Protein 6EO5 (pdb70)

Radius of gyration: 30.65 Å; Cα contacts (8 Å, |Δi|>4): 2227; chains: 2; bounding box: 63×62×91 Å

Structure (mmCIF, N/CA/C/O backbone):
data_6EO5
#
_entry.id   6EO5
#
_cell.length_a   148.670
_cell.length_b   148.670
_cell.length_c   204.830
_cell.angle_alpha   90.000
_cell.angle_beta   90.000
_cell.angle_gamma   90.000
#
_symmetry.space_group_name_H-M   'P 41 21 2'
#
loop_
_entity.id
_entity.type
_entity.pdbx_description
1 polymer 'PpBBE-like 1 D396N'
2 non-polymer 'FLAVIN-ADENINE DINUCLEOTIDE'
3 non-polymer 2-acetamido-2-deoxy-beta-D-glucopyranose
4 water water
#
loop_
_atom_site.group_PDB
_atom_site.id
_atom_site.type_symbol
_atom_site.label_atom_id
_atom_site.label_alt_id
_atom_site.label_comp_id
_atom_site.label_asym_id
_atom_site.label_entity_id
_atom_site.label_seq_id
_atom_site.pdbx_PDB_ins_code
_atom_site.Cartn_x
_atom_site.Cartn_y
_atom_site.Cartn_z
_atom_site.occupancy
_atom_site.B_iso_or_equiv
_atom_site.auth_seq_id
_atom_site.auth_comp_id
_atom_site.auth_asym_id
_atom_site.auth_atom_id
_atom_site.pdbx_PDB_model_num
ATOM 1 N N . THR A 1 12 ? 13.429 29.270 45.265 1.00 101.64 42 THR A N 1
ATOM 2 C CA . THR A 1 12 ? 13.883 30.164 44.198 1.00 105.96 42 THR A CA 1
ATOM 3 C C . THR A 1 12 ? 13.074 31.472 44.167 1.00 102.34 42 THR A C 1
ATOM 4 O O . THR A 1 12 ? 11.889 31.494 44.514 1.00 98.43 42 THR A O 1
ATOM 8 N N . THR A 1 13 ? 13.723 32.557 43.746 1.00 98.60 43 THR A N 1
ATOM 9 C CA . THR A 1 13 ? 13.144 33.888 43.829 1.00 95.54 43 THR A CA 1
ATOM 10 C C . THR A 1 13 ? 12.359 34.235 42.563 1.00 98.31 43 THR A C 1
ATOM 11 O O . THR A 1 13 ? 12.346 33.495 41.573 1.00 97.34 43 THR A O 1
ATOM 15 N N . LEU A 1 14 ? 11.690 35.392 42.612 1.00 95.02 44 LEU A N 1
ATOM 16 C CA . LEU A 1 14 ? 10.906 35.838 41.465 1.00 88.74 44 LEU A CA 1
ATOM 17 C C . LEU A 1 14 ? 11.807 36.265 40.313 1.00 87.13 44 LEU A C 1
ATOM 18 O O . LEU A 1 14 ? 11.494 35.987 39.150 1.00 87.48 44 LEU A O 1
ATOM 23 N N . LYS A 1 15 ? 12.923 36.947 40.611 1.00 88.85 45 LYS A N 1
ATOM 24 C CA . LYS A 1 15 ? 13.898 37.276 39.570 1.00 84.45 45 LYS A CA 1
ATOM 25 C C . LYS A 1 15 ? 14.330 36.021 38.831 1.00 89.48 45 LYS A C 1
ATOM 26 O O . LYS A 1 15 ? 14.328 35.974 37.597 1.00 88.55 45 LYS A O 1
ATOM 32 N N . GLN A 1 16 ? 14.702 34.985 39.580 1.00 92.58 46 GLN A N 1
ATOM 33 C CA . GLN A 1 16 ? 15.151 33.749 38.954 1.00 94.81 46 GLN A CA 1
ATOM 34 C C . GLN A 1 16 ? 14.040 33.120 38.122 1.00 94.04 46 GLN A C 1
ATOM 35 O O . GLN A 1 16 ? 14.256 32.724 36.969 1.00 92.75 46 GLN A O 1
ATOM 41 N N . CYS A 1 17 ? 12.835 33.034 38.689 1.00 93.54 47 CYS A N 1
ATOM 42 C CA . CYS A 1 17 ? 11.741 32.373 37.989 1.00 90.22 47 CYS A CA 1
ATOM 43 C C . CYS A 1 17 ? 11.408 33.091 36.685 1.00 90.75 47 CYS A C 1
ATOM 44 O O . CYS A 1 17 ? 11.402 32.479 35.610 1.00 91.46 47 CYS A O 1
ATOM 47 N N . LEU A 1 18 ? 11.137 34.400 36.756 1.00 89.39 48 LEU A N 1
ATOM 48 C CA . LEU A 1 18 ? 10.769 35.142 35.549 1.00 89.27 48 LEU A CA 1
ATOM 49 C C . LEU A 1 18 ? 11.896 35.153 34.523 1.00 88.90 48 LEU A C 1
ATOM 50 O O . LEU A 1 18 ? 11.633 35.199 33.314 1.00 86.00 48 LEU A O 1
ATOM 55 N N . ALA A 1 19 ? 13.152 35.113 34.980 1.00 90.95 49 ALA A N 1
ATOM 56 C CA . ALA A 1 19 ? 14.276 35.114 34.048 1.00 87.78 49 ALA A CA 1
ATOM 57 C C . ALA A 1 19 ? 14.234 33.916 33.105 1.00 84.50 49 ALA A C 1
ATOM 58 O O . ALA A 1 19 ? 14.726 34.008 31.977 1.00 86.14 49 ALA A O 1
ATOM 60 N N . LYS A 1 20 ? 13.649 32.792 33.540 1.00 83.76 50 LYS A N 1
ATOM 61 C CA . LYS A 1 20 ? 13.502 31.635 32.659 1.00 82.14 50 LYS A CA 1
ATOM 62 C C . LYS A 1 20 ? 12.697 31.985 31.414 1.00 85.57 50 LYS A C 1
ATOM 63 O O . LYS A 1 20 ? 13.015 31.525 30.310 1.00 88.89 50 LYS A O 1
ATOM 69 N N . GLY A 1 21 ? 11.648 32.797 31.572 1.00 87.03 51 GLY A N 1
ATOM 70 C CA . GLY A 1 21 ? 10.789 33.123 30.447 1.00 83.95 51 GLY A CA 1
ATOM 71 C C . GLY A 1 21 ? 11.392 34.112 29.475 1.00 84.03 51 GLY A C 1
ATOM 72 O O . GLY A 1 21 ? 11.044 34.105 28.288 1.00 82.30 51 GLY A O 1
ATOM 73 N N . GLY A 1 22 ? 12.279 34.980 29.956 1.00 82.73 52 GLY A N 1
ATOM 74 C CA . GLY A 1 22 ? 13.018 35.884 29.108 1.00 77.83 52 GLY A CA 1
ATOM 75 C C . GLY A 1 22 ? 12.369 37.224 28.843 1.00 83.20 52 GLY A C 1
ATOM 76 O O . GLY A 1 22 ? 12.944 38.032 28.102 1.00 83.82 52 GLY A O 1
ATOM 77 N N . ALA A 1 23 ? 11.199 37.496 29.412 1.00 81.18 53 ALA A N 1
ATOM 78 C CA . ALA A 1 23 ? 10.599 38.803 29.211 1.00 76.10 53 ALA A CA 1
ATOM 79 C C . ALA A 1 23 ? 11.400 39.870 29.951 1.00 76.12 53 ALA A C 1
ATOM 80 O O . ALA A 1 23 ? 12.106 39.589 30.923 1.00 80.30 53 ALA A O 1
ATOM 82 N N . ARG A 1 24 ? 11.288 41.107 29.475 1.00 72.61 54 ARG A N 1
ATOM 83 C CA . ARG A 1 24 ? 11.882 42.231 30.189 1.00 70.37 54 ARG A CA 1
ATOM 84 C C . ARG A 1 24 ? 11.231 42.393 31.561 1.00 77.85 54 ARG A C 1
ATOM 85 O O . ARG A 1 24 ? 10.032 42.145 31.729 1.00 75.98 54 ARG A O 1
ATOM 93 N N . THR A 1 25 ? 12.031 42.784 32.560 1.00 75.71 55 THR A N 1
ATOM 94 C CA . THR A 1 25 ? 11.515 43.001 33.906 1.00 69.96 55 THR A CA 1
ATOM 95 C C . THR A 1 25 ? 12.095 44.282 34.484 1.00 72.54 55 THR A C 1
ATOM 96 O O . THR A 1 25 ? 13.047 44.858 33.957 1.00 74.83 55 THR A O 1
ATOM 100 N N . ALA A 1 26 ? 11.493 44.728 35.582 1.00 73.05 56 ALA A N 1
ATOM 101 C CA . ALA A 1 26 ? 12.021 45.825 36.381 1.00 75.61 56 ALA A CA 1
ATOM 102 C C . ALA A 1 26 ? 11.703 45.535 37.838 1.00 77.55 56 ALA A C 1
ATOM 103 O O . ALA A 1 26 ? 10.575 45.148 38.160 1.00 76.83 56 ALA A O 1
ATOM 105 N N . PHE A 1 27 ? 12.699 45.702 38.713 1.00 73.63 57 PHE A N 1
ATOM 106 C CA . PHE A 1 27 ? 12.557 45.293 40.100 1.00 72.02 57 PHE A CA 1
ATOM 107 C C . PHE A 1 27 ? 12.829 46.469 41.033 1.00 72.69 57 PHE A C 1
ATOM 108 O O . PHE A 1 27 ? 13.538 47.412 40.658 1.00 74.25 57 PHE A O 1
ATOM 116 N N . PRO A 1 28 ? 12.251 46.456 42.239 1.00 69.21 58 PRO A N 1
ATOM 117 C CA . PRO A 1 28 ? 12.311 47.642 43.105 1.00 68.67 58 PRO A CA 1
ATOM 118 C C . PRO A 1 28 ? 13.737 48.121 43.313 1.00 70.95 58 PRO A C 1
ATOM 119 O O . PRO A 1 28 ? 14.671 47.329 43.442 1.00 74.91 58 PRO A O 1
ATOM 123 N N . GLY A 1 29 ? 13.901 49.433 43.334 1.00 73.46 59 GLY A N 1
ATOM 124 C CA . GLY A 1 29 ? 15.198 50.028 43.517 1.00 73.57 59 GLY A CA 1
ATOM 125 C C . GLY A 1 29 ? 15.890 50.434 42.238 1.00 75.12 59 GLY A C 1
ATOM 126 O O . GLY A 1 29 ? 16.887 51.163 42.300 1.00 79.32 59 GLY A O 1
ATOM 127 N N . THR A 1 30 ? 15.399 49.993 41.087 1.00 75.35 60 THR A N 1
ATOM 128 C CA . THR A 1 30 ? 15.960 50.383 39.802 1.00 76.76 60 THR A CA 1
ATOM 129 C C . THR A 1 30 ? 15.171 51.537 39.184 1.00 78.01 60 THR A C 1
ATOM 130 O O . THR A 1 30 ? 14.055 51.864 39.597 1.00 78.34 60 THR A O 1
ATOM 134 N N . SER A 1 31 ? 15.775 52.158 38.177 1.00 77.23 61 SER A N 1
ATOM 135 C CA . SER A 1 31 ? 15.119 53.273 37.511 1.00 78.91 61 SER A CA 1
ATOM 136 C C . SER A 1 31 ? 14.035 52.805 36.546 1.00 81.71 61 SER A C 1
ATOM 137 O O . SER A 1 31 ? 13.099 53.562 36.262 1.00 82.23 61 SER A O 1
ATOM 140 N N . GLU A 1 32 ? 14.151 51.581 36.019 1.00 80.27 62 GLU A N 1
ATOM 141 C CA . GLU A 1 32 ? 13.092 51.035 35.173 1.00 78.56 62 GLU A CA 1
ATOM 142 C C . GLU A 1 32 ? 11.819 50.834 35.978 1.00 77.83 62 GLU A C 1
ATOM 143 O O . GLU A 1 32 ? 10.723 51.191 35.531 1.00 78.76 62 GLU A O 1
ATOM 149 N N . TYR A 1 33 ? 11.955 50.252 37.173 1.00 76.77 63 TYR A N 1
ATOM 150 C CA . TYR A 1 33 ? 10.822 50.060 38.070 1.00 75.46 63 TYR A CA 1
ATOM 151 C C . TYR A 1 33 ? 10.198 51.394 38.463 1.00 76.95 63 TYR A C 1
ATOM 152 O O . TYR A 1 33 ? 8.968 51.518 38.526 1.00 74.81 63 TYR A O 1
ATOM 161 N N . SER A 1 34 ? 11.028 52.409 38.714 1.00 73.03 64 SER A N 1
ATOM 162 C CA . SER A 1 34 ? 10.500 53.715 39.090 1.00 70.01 64 SER A CA 1
ATOM 163 C C . SER A 1 34 ? 9.623 54.310 37.990 1.00 74.25 64 SER A C 1
ATOM 164 O O . SER A 1 34 ? 8.501 54.762 38.252 1.00 73.07 64 SER A O 1
ATOM 167 N N . THR A 1 35 ? 10.111 54.326 36.747 1.00 74.52 65 THR A N 1
ATOM 168 C CA . THR A 1 35 ? 9.283 54.887 35.686 1.00 74.37 65 THR A CA 1
ATOM 169 C C . THR A 1 35 ? 8.115 53.973 35.326 1.00 73.16 65 THR A C 1
ATOM 170 O O . THR A 1 35 ? 7.104 54.456 34.805 1.00 72.34 65 THR A O 1
ATOM 174 N N . ALA A 1 36 ? 8.216 52.675 35.608 1.00 66.94 66 ALA A N 1
ATOM 175 C CA . ALA A 1 36 ? 7.096 51.789 35.331 1.00 63.51 66 ALA A CA 1
ATOM 176 C C . ALA A 1 36 ? 5.923 52.036 36.269 1.00 68.32 66 ALA A C 1
ATOM 177 O O . ALA A 1 36 ? 4.799 51.629 35.957 1.00 69.75 66 ALA A O 1
ATOM 179 N N . ARG A 1 37 ? 6.155 52.697 37.406 1.00 67.52 67 ARG A N 1
ATOM 180 C CA . ARG A 1 37 ? 5.085 52.940 38.364 1.00 67.07 67 ARG A CA 1
ATOM 181 C C . ARG A 1 37 ? 4.071 53.967 37.879 1.00 70.14 67 ARG A C 1
ATOM 182 O O . ARG A 1 37 ? 3.041 54.147 38.540 1.00 69.90 67 ARG A O 1
ATOM 190 N N . LEU A 1 38 ? 4.336 54.636 36.759 1.00 65.98 68 LEU A N 1
ATOM 191 C CA . LEU A 1 38 ? 3.428 55.649 36.247 1.00 65.07 68 LEU A CA 1
ATOM 192 C C . LEU A 1 38 ? 2.026 55.083 36.092 1.00 64.64 68 LEU A C 1
ATOM 193 O O . LEU A 1 38 ? 1.836 54.003 35.530 1.00 67.06 68 LEU A O 1
ATOM 198 N N . ALA A 1 39 ? 1.050 55.814 36.618 1.00 61.09 69 ALA A N 1
ATOM 199 C CA . ALA A 1 39 ? -0.355 55.462 36.523 1.00 61.89 69 ALA A CA 1
ATOM 200 C C . ALA A 1 39 ? -1.140 56.750 36.321 1.00 64.64 69 ALA A C 1
ATOM 201 O O . ALA A 1 39 ? -0.683 57.841 36.683 1.00 62.37 69 ALA A O 1
ATOM 203 N N . TYR A 1 40 ? -2.335 56.621 35.741 1.00 61.39 70 TYR A N 1
ATOM 204 C CA . TYR A 1 40 ? -3.143 57.815 35.509 1.00 60.18 70 TYR A CA 1
ATOM 205 C C . TYR A 1 40 ? -3.517 58.492 36.826 1.00 57.42 70 TYR A C 1
ATOM 206 O O . TYR A 1 40 ? -3.366 59.709 36.977 1.00 58.69 70 TYR A O 1
ATOM 215 N N . ASN A 1 41 ? -4.018 57.727 37.789 1.00 56.03 71 ASN A N 1
ATOM 216 C CA . ASN A 1 41 ? -4.313 58.264 39.110 1.00 55.97 71 ASN A CA 1
ATOM 217 C C . ASN A 1 41 ? -3.082 58.055 39.979 1.00 55.41 71 ASN A C 1
ATOM 218 O O . ASN A 1 41 ? -2.610 56.925 40.124 1.00 60.25 71 ASN A O 1
ATOM 223 N N . LEU A 1 42 ? -2.538 59.139 40.523 1.00 58.21 72 LEU A N 1
ATOM 224 C CA . LEU A 1 42 ? -1.368 59.049 41.387 1.00 60.14 72 LEU A CA 1
ATOM 225 C C . LEU A 1 42 ? -1.740 58.985 42.864 1.00 60.89 72 LEU A C 1
ATOM 226 O O . LEU A 1 42 ? -0.854 59.092 43.718 1.00 63.84 72 LEU A O 1
ATOM 231 N N . ARG A 1 43 ? -3.024 58.806 43.189 1.00 59.39 73 ARG A N 1
ATOM 232 C CA . ARG A 1 43 ? -3.421 58.852 44.591 1.00 58.22 73 ARG A CA 1
ATOM 233 C C . ARG A 1 43 ? -2.861 57.666 45.369 1.00 62.14 73 ARG A C 1
ATOM 234 O O . ARG A 1 43 ? -2.358 57.836 46.484 1.00 61.37 73 ARG A O 1
ATOM 242 N N . GLU A 1 44 ? -2.926 56.464 44.808 1.00 60.03 74 GLU A N 1
ATOM 243 C CA . GLU A 1 44 ? -2.485 55.252 45.506 1.00 59.42 74 GLU A CA 1
ATOM 244 C C . GLU A 1 44 ? -1.239 54.707 44.817 1.00 63.03 74 GLU A C 1
ATOM 245 O O . GLU A 1 44 ? -1.333 53.884 43.907 1.00 67.12 74 GLU A O 1
ATOM 251 N N . ARG A 1 45 ? -0.062 55.134 45.277 1.00 61.33 75 ARG A N 1
ATOM 252 C CA . ARG A 1 45 ? 1.189 54.730 44.632 1.00 59.06 75 ARG A CA 1
ATOM 253 C C . ARG A 1 45 ? 1.626 53.360 45.148 1.00 63.48 75 ARG A C 1
ATOM 254 O O . ARG A 1 45 ? 2.603 53.202 45.879 1.00 63.49 75 ARG A O 1
ATOM 262 N N . TYR A 1 46 ? 0.873 52.352 44.733 1.00 61.71 76 TYR A N 1
ATOM 263 C CA . TYR A 1 46 ? 1.189 50.989 45.120 1.00 63.33 76 TYR A CA 1
ATOM 264 C C . TYR A 1 46 ? 2.542 50.585 44.554 1.00 65.75 76 TYR A C 1
ATOM 265 O O . TYR A 1 46 ? 2.880 50.924 43.417 1.00 68.55 76 TYR A O 1
ATOM 274 N N . ALA A 1 47 ? 3.307 49.843 45.354 1.00 67.30 77 ALA A N 1
ATOM 275 C CA . ALA A 1 47 ? 4.652 49.400 44.993 1.00 68.37 77 ALA A CA 1
ATOM 276 C C . ALA A 1 47 ? 4.646 47.911 44.686 1.00 66.71 77 ALA A C 1
ATOM 277 O O . ALA A 1 47 ? 4.594 47.099 45.622 1.00 67.00 77 ALA A O 1
ATOM 279 N N . PRO A 1 48 ? 4.701 47.501 43.419 1.00 67.32 78 PRO A N 1
ATOM 280 C CA . PRO A 1 48 ? 4.615 46.070 43.092 1.00 68.65 78 PRO A CA 1
ATOM 281 C C . PRO A 1 48 ? 5.882 45.329 43.496 1.00 67.14 78 PRO A C 1
ATOM 282 O O . PRO A 1 48 ? 6.910 45.930 43.809 1.00 66.43 78 PRO A O 1
ATOM 286 N N . SER A 1 49 ? 5.791 43.990 43.482 1.00 68.93 79 SER A N 1
ATOM 287 C CA . SER A 1 49 ? 6.994 43.159 43.560 1.00 67.92 79 SER A CA 1
ATOM 288 C C . SER A 1 49 ? 7.868 43.372 42.334 1.00 72.28 79 SER A C 1
ATOM 289 O O . SER A 1 49 ? 9.087 43.542 42.440 1.00 74.50 79 SER A O 1
ATOM 292 N N . ALA A 1 50 ? 7.258 43.346 41.154 1.00 73.27 80 ALA A N 1
ATOM 293 C CA . ALA A 1 50 ? 8.011 43.482 39.917 1.00 72.82 80 ALA A CA 1
ATOM 294 C C . ALA A 1 50 ? 7.062 43.812 38.777 1.00 70.76 80 ALA A C 1
ATOM 295 O O . ALA A 1 50 ? 5.855 43.564 38.852 1.00 69.69 80 ALA A O 1
ATOM 297 N N . PHE A 1 51 ? 7.638 44.379 37.720 1.00 71.08 81 PHE A N 1
ATOM 298 C CA . PHE A 1 51 ? 6.980 44.536 36.433 1.00 69.47 81 PHE A CA 1
ATOM 299 C C . PHE A 1 51 ? 7.598 43.546 35.460 1.00 72.58 81 PHE A C 1
ATOM 300 O O . PHE A 1 51 ? 8.824 43.459 35.362 1.00 74.88 81 PHE A O 1
ATOM 308 N N . VAL A 1 52 ? 6.759 42.795 34.757 1.00 70.69 82 VAL A N 1
ATOM 309 C CA . VAL A 1 52 ? 7.193 41.971 33.641 1.00 69.28 82 VAL A CA 1
ATOM 310 C C . VAL A 1 52 ? 6.450 42.450 32.402 1.00 72.73 82 VAL A C 1
ATOM 311 O O . VAL A 1 52 ? 5.269 42.807 32.475 1.00 72.02 82 VAL A O 1
ATOM 315 N N . PHE A 1 53 ? 7.155 42.490 31.266 1.00 76.12 83 PHE A N 1
ATOM 316 C CA . PHE A 1 53 ? 6.653 43.062 30.020 1.00 69.91 83 PHE A CA 1
ATOM 317 C C . PHE A 1 53 ? 6.617 41.968 28.962 1.00 70.61 83 PHE A C 1
ATOM 318 O O . PHE A 1 53 ? 7.515 41.892 28.112 1.00 72.09 83 PHE A O 1
ATOM 326 N N . PRO A 1 54 ? 5.604 41.099 28.986 1.00 72.11 84 PRO A N 1
ATOM 327 C CA . PRO A 1 54 ? 5.544 40.020 27.996 1.00 72.01 84 PRO A CA 1
ATOM 328 C C . PRO A 1 54 ? 5.423 40.576 26.592 1.00 74.47 84 PRO A C 1
ATOM 329 O O . PRO A 1 54 ? 4.748 41.585 26.362 1.00 75.25 84 PRO A O 1
ATOM 333 N N . THR A 1 55 ? 6.100 39.903 25.658 1.00 72.29 85 THR A N 1
ATOM 334 C CA . THR A 1 55 ? 5.843 40.048 24.232 1.00 77.19 85 THR A CA 1
ATOM 335 C C . THR A 1 55 ? 5.289 38.778 23.593 1.00 74.88 85 THR A C 1
ATOM 336 O O . THR A 1 55 ? 4.919 38.821 22.417 1.00 73.56 85 THR A O 1
ATOM 340 N N . THR A 1 56 ? 5.211 37.661 24.329 1.00 70.58 86 THR A N 1
ATOM 341 C CA . THR A 1 56 ? 4.692 36.400 23.809 1.00 73.46 86 THR A CA 1
ATOM 342 C C . THR A 1 56 ? 3.735 35.769 24.813 1.00 77.12 86 THR A C 1
ATOM 343 O O . THR A 1 56 ? 3.815 36.015 26.020 1.00 78.11 86 THR A O 1
ATOM 347 N N . VAL A 1 57 ? 2.842 34.919 24.294 1.00 76.35 87 VAL A N 1
ATOM 348 C CA . VAL A 1 57 ? 1.934 34.166 25.159 1.00 73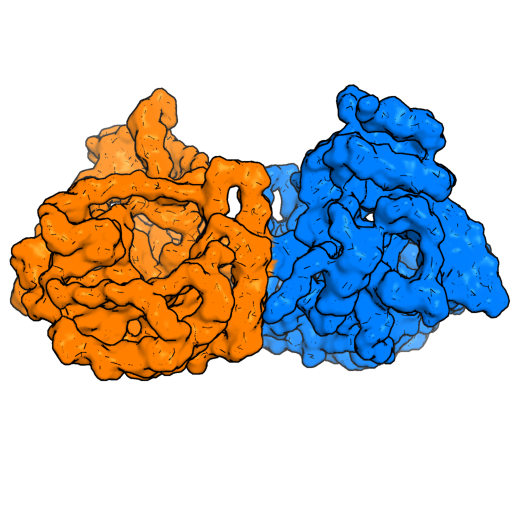.09 87 VAL A CA 1
ATOM 349 C C . VAL A 1 57 ? 2.722 33.279 26.111 1.00 77.48 87 VAL A C 1
ATOM 350 O O . VAL A 1 57 ? 2.347 33.102 27.277 1.00 81.30 87 VAL A O 1
ATOM 354 N N . ALA A 1 58 ? 3.826 32.705 25.632 1.00 79.06 88 ALA A N 1
ATOM 355 C CA . ALA A 1 58 ? 4.675 31.901 26.502 1.00 76.89 88 ALA A CA 1
ATOM 356 C C . ALA A 1 58 ? 5.088 32.687 27.736 1.00 79.05 88 ALA A C 1
ATOM 357 O O . ALA A 1 58 ? 5.086 32.156 28.855 1.00 78.34 88 ALA A O 1
ATOM 359 N N . GLN A 1 59 ? 5.430 33.967 27.553 1.00 78.74 89 GLN A N 1
ATOM 360 C CA . GLN A 1 59 ? 5.933 34.764 28.667 1.00 79.41 89 GLN A CA 1
ATOM 361 C C . GLN A 1 59 ? 4.814 35.139 29.634 1.00 81.22 89 GLN A C 1
ATOM 362 O O . GLN A 1 59 ? 5.037 35.225 30.851 1.00 75.93 89 GLN A O 1
ATOM 368 N N . VAL A 1 60 ? 3.607 35.370 29.110 1.00 79.88 90 VAL A N 1
ATOM 369 C CA . VAL A 1 60 ? 2.450 35.533 29.982 1.00 76.15 90 VAL A CA 1
ATOM 370 C C . VAL A 1 60 ? 2.272 34.288 30.836 1.00 76.38 90 VAL A C 1
ATOM 371 O O . VAL A 1 60 ? 2.119 34.369 32.060 1.00 78.36 90 VAL A O 1
ATOM 375 N N . GLN A 1 61 ? 2.322 33.111 30.202 1.00 73.91 91 GLN A N 1
ATOM 376 C CA . GLN A 1 61 ? 2.243 31.856 30.943 1.00 69.79 91 GLN A CA 1
ATOM 377 C C . GLN A 1 61 ? 3.350 31.744 31.985 1.00 77.54 91 GLN A C 1
ATOM 378 O O . GLN A 1 61 ? 3.129 31.190 33.073 1.00 74.14 91 GLN A O 1
ATOM 384 N N . ASN A 1 62 ? 4.537 32.276 31.682 1.00 77.32 92 ASN A N 1
ATOM 385 C CA . ASN A 1 62 ? 5.623 32.246 32.652 1.00 75.36 92 ASN A CA 1
ATOM 386 C C . ASN A 1 62 ? 5.295 33.102 33.864 1.00 81.02 92 ASN A C 1
ATOM 387 O O . ASN A 1 62 ? 5.487 32.673 35.009 1.00 82.42 92 ASN A O 1
ATOM 392 N N . ALA A 1 63 ? 4.813 34.329 33.629 1.00 81.55 93 ALA A N 1
ATOM 393 C CA . ALA A 1 63 ? 4.465 35.214 34.738 1.00 78.15 93 ALA A CA 1
ATOM 394 C C . ALA A 1 63 ? 3.378 34.600 35.616 1.00 73.82 93 ALA A C 1
ATOM 395 O O . ALA A 1 63 ? 3.464 34.653 36.847 1.00 69.11 93 ALA A O 1
ATOM 397 N N . VAL A 1 64 ? 2.360 33.996 35.000 1.00 70.81 94 VAL A N 1
ATOM 398 C CA . VAL A 1 64 ? 1.287 33.375 35.770 1.00 71.40 94 VAL A CA 1
ATOM 399 C C . VAL A 1 64 ? 1.819 32.191 36.569 1.00 79.27 94 VAL A C 1
ATOM 400 O O . VAL A 1 64 ? 1.424 31.970 37.721 1.00 80.07 94 VAL A O 1
ATOM 404 N N . PHE A 1 65 ? 2.725 31.413 35.977 1.00 81.31 95 PHE A N 1
ATOM 405 C CA . PHE A 1 65 ? 3.308 30.294 36.705 1.00 78.74 95 PHE A CA 1
ATOM 406 C C . PHE A 1 65 ? 4.191 30.786 37.849 1.00 82.33 95 PHE A C 1
ATOM 407 O O . PHE A 1 65 ? 4.112 30.278 38.975 1.00 80.84 95 PHE A O 1
ATOM 415 N N . CYS A 1 66 ? 5.036 31.783 37.578 1.00 81.11 96 CYS A N 1
ATOM 416 C CA . CYS A 1 66 ? 5.988 32.250 38.580 1.00 80.31 96 CYS A CA 1
ATOM 417 C C . CYS A 1 66 ? 5.302 32.940 39.749 1.00 84.11 96 CYS A C 1
ATOM 418 O O . CYS A 1 66 ? 5.800 32.883 40.881 1.00 85.82 96 CYS A O 1
ATOM 421 N N . ALA A 1 67 ? 4.189 33.624 39.501 1.00 81.17 97 ALA A N 1
ATOM 422 C CA . ALA A 1 67 ? 3.508 34.290 40.600 1.00 78.66 97 ALA A CA 1
ATOM 423 C C . ALA A 1 67 ? 2.881 33.273 41.535 1.00 80.39 97 ALA A C 1
ATOM 424 O O . ALA A 1 67 ? 2.879 33.464 42.757 1.00 81.18 97 ALA A O 1
ATOM 426 N N . LYS A 1 68 ? 2.352 32.181 40.976 1.00 78.31 98 LYS A N 1
ATOM 427 C CA . LYS A 1 68 ? 1.791 31.115 41.799 1.00 76.86 98 LYS A CA 1
ATOM 428 C C . LYS A 1 68 ? 2.872 30.438 42.632 1.00 84.54 98 LYS A C 1
ATOM 429 O O . LYS A 1 68 ? 2.634 30.065 43.786 1.00 86.64 98 LYS A O 1
ATOM 435 N N . GLN A 1 69 ? 4.072 30.286 42.065 1.00 86.57 99 GLN A N 1
ATOM 436 C CA . GLN A 1 69 ? 5.139 29.557 42.740 1.00 84.07 99 GLN A CA 1
ATOM 437 C C . GLN A 1 69 ? 5.747 30.377 43.873 1.00 82.82 99 GLN A C 1
ATOM 438 O O . GLN A 1 69 ? 5.996 29.851 44.962 1.00 83.79 99 GLN A O 1
ATOM 444 N N . VAL A 1 70 ? 6.012 31.664 43.628 1.00 82.08 100 VAL A N 1
ATOM 445 C CA . VAL A 1 70 ? 6.555 32.538 44.669 1.00 80.52 100 VAL A CA 1
ATOM 446 C C . VAL A 1 70 ? 5.471 33.006 45.642 1.00 83.55 100 VAL A C 1
ATOM 447 O O . VAL A 1 70 ? 5.788 33.465 46.751 1.00 83.25 100 VAL A O 1
ATOM 451 N N . GLY A 1 71 ? 4.198 32.865 45.281 1.00 80.03 101 GLY A N 1
ATOM 452 C CA . GLY A 1 71 ? 3.127 33.264 46.176 1.00 78.35 101 GLY A CA 1
ATOM 453 C C . GLY A 1 71 ? 2.847 34.753 46.212 1.00 81.07 101 GLY A C 1
ATOM 454 O O . GLY A 1 71 ? 2.514 35.287 47.278 1.00 79.19 101 GLY A O 1
ATOM 455 N N . VAL A 1 72 ? 2.984 35.447 45.076 1.00 81.00 102 VAL A N 1
ATOM 456 C CA . VAL A 1 72 ? 2.628 36.856 44.964 1.00 76.10 102 VAL A CA 1
ATOM 457 C C . VAL A 1 72 ? 1.319 36.978 44.199 1.00 77.15 102 VAL A C 1
ATOM 458 O O . VAL A 1 72 ? 0.875 36.056 43.509 1.00 75.85 102 VAL A O 1
ATOM 462 N N . GLY A 1 73 ? 0.687 38.134 44.330 1.00 70.65 103 GLY A N 1
ATOM 463 C CA . GLY A 1 73 ? -0.447 38.447 43.493 1.00 66.36 103 GLY A CA 1
ATOM 464 C C . GLY A 1 73 ? -0.001 38.879 42.108 1.00 72.94 103 GLY A C 1
ATOM 465 O O . GLY A 1 73 ? 1.167 39.195 41.871 1.00 69.82 103 GLY A O 1
ATOM 466 N N . ILE A 1 74 ? -0.957 38.908 41.183 1.00 68.36 104 ILE A N 1
ATOM 467 C CA . ILE A 1 74 ? -0.644 39.158 39.781 1.00 68.20 104 ILE A CA 1
ATOM 468 C C . ILE A 1 74 ? -1.836 39.858 39.136 1.00 69.68 104 ILE A C 1
ATOM 469 O O . ILE A 1 74 ? -2.970 39.372 39.213 1.00 64.99 104 ILE A O 1
ATOM 474 N N . VAL A 1 75 ? -1.594 41.026 38.541 1.00 69.00 105 VAL A N 1
ATOM 475 C CA . VAL A 1 75 ? -2.633 41.690 37.751 1.00 65.50 105 VAL A CA 1
ATOM 476 C C . VAL A 1 75 ? -2.056 42.117 36.407 1.00 63.73 105 VAL A C 1
ATOM 477 O O . VAL A 1 75 ? -0.905 42.578 36.332 1.00 61.43 105 VAL A O 1
ATOM 481 N N . PRO A 1 76 ? -2.814 41.968 35.326 1.00 63.77 106 PRO A N 1
ATOM 482 C CA . PRO A 1 76 ? -2.431 42.589 34.060 1.00 61.50 106 PRO A CA 1
ATOM 483 C C . PRO A 1 76 ? -2.667 44.095 34.087 1.00 63.22 106 PRO A C 1
ATOM 484 O O . PRO A 1 76 ? -3.501 44.611 34.837 1.00 64.37 106 PRO A O 1
ATOM 488 N N . ARG A 1 77 ? -1.903 44.802 33.253 1.00 60.71 107 ARG A N 1
ATOM 489 C CA . ARG A 1 77 ? -2.084 46.231 33.048 1.00 59.33 107 ARG A CA 1
ATOM 490 C C . ARG A 1 77 ? -2.105 46.549 31.554 1.00 64.22 107 ARG A C 1
ATOM 491 O O . ARG A 1 77 ? -1.189 46.170 30.815 1.00 65.04 107 ARG A O 1
ATOM 499 N N . GLY A 1 78 ? -3.164 47.220 31.108 1.00 63.36 108 GLY A N 1
ATOM 500 C CA . GLY A 1 78 ? -3.216 47.786 29.774 1.00 59.27 108 GLY A CA 1
ATOM 501 C C . GLY A 1 78 ? -2.714 49.216 29.772 1.00 61.60 108 GLY A C 1
ATOM 502 O O . GLY A 1 78 ? -1.516 49.452 29.953 1.00 64.50 108 GLY A O 1
ATOM 503 N N . GLY A 1 79 ? -3.618 50.183 29.603 1.00 57.79 109 GLY A N 1
ATOM 504 C CA . GLY A 1 79 ? -3.205 51.576 29.564 1.00 56.73 109 GLY A CA 1
ATOM 505 C C . GLY A 1 79 ? -3.012 52.249 30.907 1.00 58.33 109 GLY A C 1
ATOM 506 O O . GLY A 1 79 ? -2.614 53.416 30.939 1.00 57.97 109 GLY A O 1
ATOM 507 N N . GLY A 1 80 ? -3.299 51.557 32.008 1.00 60.55 110 GLY A N 1
ATOM 508 C CA . GLY A 1 80 ? -3.066 52.099 33.336 1.00 54.44 110 GLY A CA 1
ATOM 509 C C . GLY A 1 80 ? -3.963 53.246 33.756 1.00 59.49 110 GLY A C 1
ATOM 510 O O . GLY A 1 80 ? -3.528 54.107 34.526 1.00 59.30 110 GLY A O 1
ATOM 511 N N . HIS A 1 81 ? -5.212 53.282 33.288 1.00 58.05 111 HIS A N 1
ATOM 512 C CA . HIS A 1 81 ? -6.128 54.368 33.619 1.00 57.87 111 HIS A CA 1
ATOM 513 C C . HIS A 1 81 ? -7.047 54.062 34.804 1.00 59.70 111 HIS A C 1
ATOM 514 O O . HIS A 1 81 ? -7.936 54.871 35.090 1.00 57.41 111 HIS A O 1
ATOM 521 N N . SER A 1 82 ? -6.842 52.941 35.509 1.00 55.70 112 SER A N 1
ATOM 522 C CA . SER A 1 82 ? -7.787 52.505 36.537 1.00 54.44 112 SER A CA 1
ATOM 523 C C . SER A 1 82 ? -7.962 53.565 37.611 1.00 56.28 112 SER A C 1
ATOM 524 O O . SER A 1 82 ? -6.983 53.994 38.238 1.00 58.93 112 SER A O 1
ATOM 527 N N . TYR A 1 83 ? -9.217 53.965 37.844 1.00 53.56 113 TYR A N 1
ATOM 528 C CA . TYR A 1 83 ? -9.482 55.064 38.769 1.00 55.21 113 TYR A CA 1
ATOM 529 C C . TYR A 1 83 ? -9.063 54.740 40.193 1.00 53.18 113 TYR A C 1
ATOM 530 O O . TYR A 1 83 ? -8.881 55.658 40.997 1.00 55.33 113 TYR A O 1
ATOM 539 N N . GLU A 1 84 ? -8.900 53.460 40.517 1.00 53.70 114 GLU A N 1
ATOM 540 C CA . GLU A 1 84 ? -8.469 53.024 41.836 1.00 54.38 114 GLU A CA 1
ATOM 541 C C . GLU A 1 84 ? -7.084 52.385 41.816 1.00 54.23 114 GLU A C 1
ATOM 542 O O . GLU A 1 84 ? -6.709 51.705 42.773 1.00 58.05 114 GLU A O 1
ATOM 548 N N . ASP A 1 85 ? -6.321 52.577 40.741 1.00 57.84 115 ASP A N 1
ATOM 549 C CA . ASP A 1 85 ? -4.965 52.040 40.631 1.00 56.33 115 ASP A CA 1
ATOM 550 C C . ASP A 1 85 ? -4.932 50.518 40.732 1.00 54.88 115 ASP A C 1
ATOM 551 O O . ASP A 1 85 ? -3.953 49.939 41.202 1.00 56.64 115 ASP A O 1
ATOM 556 N N . TYR A 1 86 ? -5.982 49.860 40.244 1.00 52.62 116 TYR A N 1
ATOM 557 C CA . TYR A 1 86 ? -6.062 48.411 40.336 1.00 53.78 116 TYR A CA 1
ATOM 558 C C . TYR A 1 86 ? -5.096 47.700 39.394 1.00 56.82 116 TYR A C 1
ATOM 559 O O . TYR A 1 86 ? -4.856 46.502 39.569 1.00 58.12 116 TYR A O 1
ATOM 568 N N . SER A 1 87 ? -4.560 48.384 38.384 1.00 59.48 117 SER A N 1
ATOM 569 C CA . SER A 1 87 ? -3.556 47.745 37.541 1.00 58.64 117 SER A CA 1
ATOM 570 C C . SER A 1 87 ? -2.148 47.908 38.107 1.00 61.85 117 SER A C 1
ATOM 571 O O . SER A 1 87 ? -1.187 47.426 37.496 1.00 57.71 117 SER A O 1
ATOM 574 N N . LEU A 1 88 ? -2.005 48.582 39.250 1.00 58.32 118 LEU A N 1
ATOM 575 C CA . LEU A 1 88 ? -0.839 48.404 40.102 1.00 58.87 118 LEU A CA 1
ATOM 576 C C . LEU A 1 88 ? -1.083 47.338 41.154 1.00 58.47 118 LEU A C 1
ATOM 577 O O . LEU A 1 88 ? -0.181 47.040 41.933 1.00 65.92 118 LEU A O 1
ATOM 582 N N . GLY A 1 89 ? -2.276 46.749 41.184 1.00 60.37 119 GLY A N 1
ATOM 583 C CA . GLY A 1 89 ? -2.620 45.691 42.114 1.00 56.54 119 GLY A CA 1
ATOM 584 C C . GLY A 1 89 ? -3.735 46.035 43.082 1.00 62.62 119 GLY A C 1
ATOM 585 O O . GLY A 1 89 ? -4.401 45.119 43.590 1.00 66.09 119 GLY A O 1
ATOM 586 N N . GLY A 1 90 ? -3.964 47.318 43.369 1.00 62.97 120 GLY A N 1
ATOM 587 C CA . GLY A 1 90 ? -4.881 47.673 44.437 1.00 64.45 120 GLY A CA 1
ATOM 588 C C . GLY A 1 90 ? -4.391 47.286 45.815 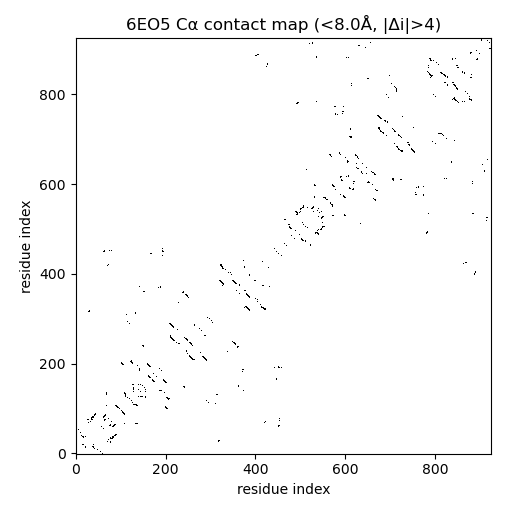1.00 62.58 120 GLY A C 1
ATOM 589 O O . GLY A 1 90 ? -5.173 47.284 46.764 1.00 64.47 120 GLY A O 1
ATOM 590 N N . ARG A 1 91 ? -3.105 46.956 45.935 1.00 64.87 121 ARG A N 1
ATOM 591 C CA . ARG A 1 91 ? -2.394 46.599 47.158 1.00 63.83 121 ARG A CA 1
ATOM 592 C C . ARG A 1 91 ? -0.915 46.546 46.805 1.00 66.10 121 ARG A C 1
ATOM 593 O O . ARG A 1 91 ? -0.552 46.496 45.625 1.00 67.73 121 ARG A O 1
ATOM 601 N N . ASP A 1 92 ? -0.067 46.519 47.832 1.00 61.94 122 ASP A N 1
ATOM 602 C CA . ASP A 1 92 ? 1.370 46.441 47.605 1.00 57.48 122 ASP A CA 1
ATOM 603 C C . ASP A 1 92 ? 1.815 45.013 47.318 1.00 61.91 122 ASP A C 1
ATOM 604 O O . ASP A 1 92 ? 1.193 44.041 47.760 1.00 62.27 122 ASP A O 1
ATOM 609 N N . GLY A 1 93 ? 2.901 44.897 46.555 1.00 66.12 123 GLY A N 1
ATOM 610 C CA . GLY A 1 93 ? 3.590 43.632 46.388 1.00 62.82 123 GLY A CA 1
ATOM 611 C C . GLY A 1 93 ? 3.105 42.731 45.283 1.00 62.06 123 GLY A C 1
ATOM 612 O O . GLY A 1 93 ? 3.410 41.535 45.306 1.00 69.30 123 GLY A O 1
ATOM 613 N N . VAL A 1 94 ? 2.385 43.245 44.315 1.00 69.28 124 VAL A N 1
ATOM 614 C CA . VAL A 1 94 ? 1.846 42.413 43.248 1.00 67.22 124 VAL A CA 1
ATOM 615 C C . VAL A 1 94 ? 2.860 42.335 42.112 1.00 66.25 124 VAL A C 1
ATOM 616 O O . VAL A 1 94 ? 3.763 43.162 41.995 1.00 66.20 124 VAL A O 1
ATOM 620 N N . LEU A 1 95 ? 2.752 41.293 41.291 1.00 68.61 125 LEU A N 1
ATOM 621 C CA . LEU A 1 95 ? 3.452 41.248 40.010 1.00 62.64 125 LEU A CA 1
ATOM 622 C C . LEU A 1 95 ? 2.553 41.892 38.964 1.00 65.67 125 LEU A C 1
ATOM 623 O O . LEU A 1 95 ? 1.468 41.373 38.665 1.00 66.41 125 LEU A O 1
ATOM 628 N N . VAL A 1 96 ? 2.994 43.021 38.416 1.00 64.01 126 VAL A N 1
ATOM 629 C CA . VAL A 1 96 ? 2.255 43.719 37.367 1.00 63.18 126 VAL A CA 1
ATOM 630 C C . VAL A 1 96 ? 2.706 43.177 36.022 1.00 61.06 126 VAL A C 1
ATOM 631 O O . VAL A 1 96 ? 3.879 43.296 35.655 1.00 63.50 126 VAL A O 1
ATOM 635 N N . VAL A 1 97 ? 1.773 42.598 35.279 1.00 66.04 127 VAL A N 1
ATOM 636 C CA . VAL A 1 97 ? 2.048 42.049 33.953 1.00 61.76 127 VAL A CA 1
ATOM 637 C C . VAL A 1 97 ? 1.615 43.101 32.934 1.00 61.46 127 VAL A C 1
ATOM 638 O O . VAL A 1 97 ? 0.482 43.107 32.451 1.00 59.95 127 VAL A O 1
ATOM 642 N N . ASP A 1 98 ? 2.532 44.006 32.601 1.00 60.57 128 ASP A N 1
ATOM 643 C CA . ASP A 1 98 ? 2.260 45.073 31.645 1.00 63.92 128 ASP A CA 1
ATOM 644 C C . ASP A 1 98 ? 2.228 44.500 30.229 1.00 66.07 128 ASP A C 1
ATOM 645 O O . ASP A 1 98 ? 3.234 43.975 29.743 1.00 65.71 128 ASP A O 1
ATOM 650 N N . MET A 1 99 ? 1.079 44.616 29.563 1.00 65.60 129 MET A N 1
ATOM 651 C CA . MET A 1 99 ? 0.842 43.980 28.275 1.00 67.55 129 MET A CA 1
ATOM 652 C C . MET A 1 99 ? 1.215 44.871 27.085 1.00 69.91 129 MET A C 1
ATOM 653 O O . MET A 1 99 ? 0.705 44.661 25.977 1.00 65.69 129 MET A O 1
ATOM 658 N N . GLU A 1 100 ? 2.116 45.834 27.293 1.00 69.22 130 GLU A N 1
ATOM 659 C CA . GLU A 1 100 ? 2.449 46.826 26.277 1.00 67.81 130 GLU A CA 1
ATOM 660 C C . GLU A 1 100 ? 2.955 46.203 24.981 1.00 74.26 130 GLU A C 1
ATOM 661 O O . GLU A 1 100 ? 2.839 46.815 23.911 1.00 72.65 130 GLU A O 1
ATOM 667 N N . GLY A 1 101 ? 3.527 45.001 25.053 1.00 74.08 131 GLY A N 1
ATOM 668 C CA . GLY A 1 101 ? 4.095 44.348 23.895 1.00 64.85 131 GLY A CA 1
ATOM 669 C C . GLY A 1 101 ? 3.117 43.644 22.989 1.00 68.70 131 GLY A C 1
ATOM 670 O O . GLY A 1 101 ? 3.524 43.082 21.969 1.00 72.96 131 GLY A O 1
ATOM 671 N N . PHE A 1 102 ? 1.830 43.654 23.315 1.00 70.31 132 PHE A N 1
ATOM 672 C CA . PHE A 1 102 ? 0.819 42.968 22.510 1.00 71.25 132 PHE A CA 1
ATOM 673 C C . PHE A 1 102 ? 0.102 44.007 21.653 1.00 75.53 132 PHE A C 1
ATOM 674 O O . PHE A 1 102 ? -0.944 44.539 22.036 1.00 74.65 132 PHE A O 1
ATOM 682 N N . LYS A 1 103 ? 0.669 44.289 20.469 1.00 73.00 133 LYS A N 1
ATOM 683 C CA . LYS A 1 103 ? 0.124 45.277 19.544 1.00 66.84 133 LYS A CA 1
ATOM 684 C C . LYS A 1 103 ? -0.243 44.651 18.201 1.00 70.28 133 LYS A C 1
ATOM 685 O O . LYS A 1 103 ? -0.207 45.322 17.165 1.00 67.73 133 LYS A O 1
ATOM 691 N N . GLN A 1 104 ? -0.614 43.370 18.202 1.00 67.98 134 GLN A N 1
ATOM 692 C CA . GLN A 1 104 ? -0.978 42.719 16.954 1.00 67.16 134 GLN A CA 1
ATOM 693 C C . GLN A 1 104 ? -2.225 43.372 16.368 1.00 71.91 134 GLN A C 1
ATOM 694 O O . GLN A 1 104 ? -3.192 43.651 17.082 1.00 76.04 134 GLN A O 1
ATOM 700 N N . PHE A 1 105 ? -2.179 43.664 15.066 1.00 67.60 135 PHE A N 1
ATOM 701 C CA . PHE A 1 105 ? -3.286 44.316 14.379 1.00 67.04 135 PHE A CA 1
ATOM 702 C C . PHE A 1 105 ? -3.525 43.649 13.032 1.00 64.47 135 PHE A C 1
ATOM 703 O O . PHE A 1 105 ? -2.575 43.276 12.340 1.00 68.28 135 PHE A O 1
ATOM 711 N N . SER A 1 106 ? -4.795 43.489 12.674 1.00 62.95 136 SER A N 1
ATOM 712 C CA . SER A 1 106 ? -5.175 43.049 11.340 1.00 66.67 136 SER A CA 1
ATOM 713 C C . SER A 1 106 ? -6.655 43.353 11.138 1.00 68.51 136 SER A C 1
ATOM 714 O O . SER A 1 106 ? -7.447 43.224 12.072 1.00 71.71 136 SER A O 1
ATOM 717 N N . TYR A 1 107 ? -7.010 43.779 9.926 1.00 66.64 137 TYR A N 1
ATOM 718 C CA . TYR A 1 107 ? -8.370 44.164 9.564 1.00 65.71 137 TYR A CA 1
ATOM 719 C C . TYR A 1 107 ? -8.872 43.217 8.483 1.00 68.37 137 TYR A C 1
ATOM 720 O O . TYR A 1 107 ? -8.161 42.951 7.511 1.00 70.79 137 TYR A O 1
ATOM 729 N N . ASN A 1 108 ? -10.077 42.691 8.661 1.00 67.26 138 ASN A N 1
ATOM 730 C CA . ASN A 1 108 ? -10.710 41.817 7.677 1.00 65.12 138 ASN A CA 1
ATOM 731 C C . ASN A 1 108 ? -11.878 42.585 7.064 1.00 70.56 138 ASN A C 1
ATOM 732 O O . ASN A 1 108 ? -12.954 42.680 7.665 1.00 74.75 138 ASN A O 1
ATOM 737 N N . LYS A 1 109 ? -11.669 43.120 5.857 1.00 70.50 139 LYS A N 1
ATOM 738 C CA . LYS A 1 109 ? -12.665 44.003 5.257 1.00 68.21 139 LYS A CA 1
ATOM 739 C C . LYS A 1 109 ? -13.953 43.257 4.945 1.00 69.41 139 LYS A C 1
ATOM 740 O O . LYS A 1 109 ? -15.054 43.775 5.179 1.00 71.78 139 LYS A O 1
ATOM 746 N N . ALA A 1 110 ? -13.837 42.040 4.415 1.00 69.45 140 ALA A N 1
ATOM 747 C CA . ALA A 1 110 ? -15.032 41.296 4.037 1.00 70.51 140 ALA A CA 1
ATOM 748 C C . ALA A 1 110 ? -15.843 40.894 5.261 1.00 71.48 140 ALA A C 1
ATOM 749 O O . ALA A 1 110 ? -17.078 40.922 5.228 1.00 74.77 140 ALA A O 1
ATOM 751 N N . ALA A 1 111 ? -15.166 40.525 6.351 1.00 68.97 141 ALA A N 1
ATOM 752 C CA . ALA A 1 111 ? -15.844 40.072 7.559 1.00 71.91 141 ALA A CA 1
ATOM 753 C C . ALA A 1 111 ? -16.241 41.214 8.483 1.00 74.10 141 ALA A C 1
ATOM 754 O O . ALA A 1 111 ? -17.052 40.990 9.389 1.00 71.64 141 ALA A O 1
ATOM 756 N N . LYS A 1 112 ? -15.699 42.418 8.260 1.00 72.05 142 LYS A N 1
ATOM 757 C CA . LYS A 1 112 ? -15.945 43.589 9.103 1.00 70.36 142 LYS A CA 1
ATOM 758 C C . LYS A 1 112 ? -15.499 43.320 10.541 1.00 70.06 142 LYS A C 1
ATOM 759 O O . LYS A 1 112 ? -16.211 43.605 11.507 1.00 69.59 142 LYS A O 1
ATOM 765 N N . THR A 1 113 ? -14.309 42.741 10.674 1.00 68.28 143 THR A N 1
ATOM 766 C CA . THR A 1 113 ? -13.717 42.456 11.971 1.00 66.86 143 THR A CA 1
ATOM 767 C C . THR A 1 113 ? -12.264 42.914 11.971 1.00 69.09 143 THR A C 1
ATOM 768 O O . THR A 1 113 ? -11.672 43.170 10.918 1.00 69.84 143 THR A O 1
ATOM 772 N N . ALA A 1 114 ? -11.697 43.025 13.172 1.00 64.97 144 ALA A N 1
ATOM 773 C CA . ALA A 1 114 ? -10.288 43.348 13.326 1.00 62.49 144 ALA A CA 1
ATOM 774 C C . ALA A 1 114 ? -9.754 42.596 14.533 1.00 65.87 144 ALA A C 1
ATOM 775 O O . ALA A 1 114 ? -10.503 42.282 15.462 1.00 67.38 144 ALA A O 1
ATOM 777 N N . VAL A 1 115 ? -8.456 42.298 14.508 1.00 63.93 145 VAL A N 1
ATOM 778 C CA . VAL A 1 115 ? -7.769 41.661 15.626 1.00 63.72 145 VAL A CA 1
ATOM 779 C C . VAL A 1 115 ? -6.910 42.718 16.298 1.00 65.47 145 VAL A C 1
ATOM 780 O O . VAL A 1 115 ? -6.104 43.382 15.635 1.00 66.45 145 VAL A O 1
ATOM 784 N N . VAL A 1 116 ? -7.084 42.884 17.609 1.00 68.51 146 VAL A N 1
ATOM 785 C CA . VAL A 1 116 ? -6.382 43.908 18.378 1.00 66.08 146 VAL A CA 1
ATOM 786 C C . VAL A 1 116 ? -5.714 43.243 19.572 1.00 64.74 146 VAL A C 1
ATOM 787 O O . VAL A 1 116 ? -6.357 42.481 20.301 1.00 67.48 146 VAL A O 1
ATOM 791 N N . GLY A 1 117 ? -4.424 43.516 19.760 1.00 63.32 147 GLY A N 1
ATOM 792 C CA . GLY A 1 117 ? -3.723 43.007 20.924 1.00 67.26 147 GLY A CA 1
ATOM 793 C C . GLY A 1 117 ? -4.005 43.826 22.172 1.00 66.58 147 GLY A C 1
ATOM 794 O O . GLY A 1 117 ? -4.257 45.025 22.108 1.00 69.57 147 GLY A O 1
ATOM 795 N N . ALA A 1 118 ? -3.929 43.168 23.333 1.00 65.51 148 ALA A N 1
ATOM 796 C CA . ALA A 1 118 ? -4.402 43.765 24.578 1.00 61.10 148 ALA A CA 1
ATOM 797 C C . ALA A 1 118 ? -3.542 44.933 25.052 1.00 64.59 148 ALA A C 1
ATOM 798 O O . ALA A 1 118 ? -3.862 45.567 26.065 1.00 64.68 148 ALA A O 1
ATOM 800 N N . GLY A 1 119 ? -2.468 45.248 24.328 1.00 64.04 149 GLY A N 1
ATOM 801 C CA . GLY A 1 119 ? -1.604 46.352 24.683 1.00 61.10 149 GLY A CA 1
ATOM 802 C C . GLY A 1 119 ? -1.917 47.673 24.018 1.00 63.24 149 GLY A C 1
ATOM 803 O O . GLY A 1 119 ? -1.269 48.679 24.331 1.00 62.99 149 GLY A O 1
ATOM 804 N N . PHE A 1 120 ? -2.906 47.705 23.129 1.00 61.17 150 PHE A N 1
ATOM 805 C CA . PHE A 1 120 ? -3.221 48.901 22.361 1.00 62.67 150 PHE A CA 1
ATOM 806 C C . PHE A 1 120 ? -3.797 50.010 23.241 1.00 63.29 150 PHE A C 1
ATOM 807 O O . PHE A 1 120 ? -4.517 49.757 24.217 1.00 60.59 150 PHE A O 1
ATOM 815 N N . ARG A 1 121 ? -3.469 51.252 22.877 1.00 60.43 151 ARG A N 1
ATOM 816 C CA . ARG A 1 121 ? -4.131 52.445 23.383 1.00 58.18 151 ARG A CA 1
ATOM 817 C C . ARG A 1 121 ? -5.126 52.934 22.337 1.00 59.81 151 ARG A C 1
ATOM 818 O O . ARG A 1 121 ? -5.019 52.604 21.158 1.00 64.89 151 ARG A O 1
ATOM 826 N N . LEU A 1 122 ? -6.105 53.732 22.774 1.00 59.72 152 LEU A N 1
ATOM 827 C CA . LEU A 1 122 ? -7.207 54.076 21.877 1.00 59.36 152 LEU A CA 1
ATOM 828 C C . LEU A 1 122 ? -6.742 54.968 20.729 1.00 63.15 152 LEU A C 1
ATOM 829 O O . LEU A 1 122 ? -7.179 54.789 19.585 1.00 59.15 152 LEU A O 1
ATOM 834 N N . GLY A 1 123 ? -5.867 55.932 21.013 1.00 61.79 153 GLY A N 1
ATOM 835 C CA . GLY A 1 123 ? -5.332 56.806 19.995 1.00 60.44 153 GLY A CA 1
ATOM 836 C C . GLY A 1 123 ? -4.742 56.039 18.823 1.00 64.79 153 GLY A C 1
ATOM 837 O O . GLY A 1 123 ? -5.233 56.111 17.690 1.00 61.85 153 GLY A O 1
ATOM 838 N N . PRO A 1 124 ? -3.669 55.286 19.076 1.00 62.58 154 PRO A N 1
ATOM 839 C CA . PRO A 1 124 ? -3.098 54.454 18.006 1.00 60.45 154 PRO A CA 1
ATOM 840 C C . PRO A 1 124 ? -4.089 53.474 17.394 1.00 65.91 154 PRO A C 1
ATOM 841 O O . PRO A 1 124 ? -3.994 53.180 16.192 1.00 65.27 154 PRO A O 1
ATOM 845 N N . LEU A 1 125 ? -5.039 52.952 18.176 1.00 63.75 155 LEU A N 1
ATOM 846 C CA . LEU A 1 125 ? -5.993 52.008 17.608 1.00 62.33 155 LEU A CA 1
ATOM 847 C C . LEU A 1 125 ? -6.922 52.693 16.604 1.00 65.02 155 LEU A C 1
ATOM 848 O O . LEU A 1 125 ? -7.267 52.106 15.569 1.00 64.62 155 LEU A O 1
ATOM 853 N N . TYR A 1 126 ? -7.337 53.935 16.886 1.00 63.18 156 TYR A N 1
ATOM 854 C CA . TYR A 1 126 ? -8.187 54.657 15.940 1.00 59.38 156 TYR A CA 1
ATOM 855 C C . TYR A 1 126 ? -7.453 54.901 14.629 1.00 63.71 156 TYR A C 1
ATOM 856 O O . TYR A 1 126 ? -8.038 54.787 13.546 1.00 64.01 156 TYR A O 1
ATOM 865 N N . LEU A 1 127 ? -6.174 55.275 14.720 1.00 65.28 157 LEU A N 1
ATOM 866 C CA . LEU A 1 127 ? -5.368 55.545 13.539 1.00 61.94 157 LEU A CA 1
ATOM 867 C C . LEU A 1 127 ? -5.210 54.287 12.693 1.00 66.81 157 LEU A C 1
ATOM 868 O O . LEU A 1 127 ? -5.389 54.322 11.468 1.00 63.74 157 LEU A O 1
ATOM 873 N N . ALA A 1 128 ? -4.897 53.157 13.337 1.00 66.35 158 ALA A N 1
ATOM 874 C CA . ALA A 1 128 ? -4.738 51.906 12.600 1.00 62.59 158 ALA A CA 1
ATOM 875 C C . ALA A 1 128 ? -6.024 51.517 11.885 1.00 65.68 158 ALA A C 1
ATOM 876 O O . ALA A 1 128 ? -5.992 51.091 10.724 1.00 69.80 158 ALA A O 1
ATOM 878 N N . LEU A 1 129 ? -7.167 51.650 12.564 1.00 67.30 159 LEU A N 1
ATOM 879 C CA . LEU A 1 129 ? -8.440 51.244 11.970 1.00 68.36 159 LEU A CA 1
ATOM 880 C C . LEU A 1 129 ? -8.887 52.204 10.872 1.00 66.20 159 LEU A C 1
ATOM 881 O O . LEU A 1 129 ? -9.561 51.791 9.921 1.00 65.01 159 LEU A O 1
ATOM 886 N N . TRP A 1 130 ? -8.535 53.485 10.992 1.00 62.86 160 TRP A N 1
ATOM 887 C CA . TRP A 1 130 ? -8.876 54.454 9.954 1.00 64.29 160 TRP A CA 1
ATOM 888 C C . TRP A 1 130 ? -8.044 54.217 8.696 1.00 67.20 160 TRP A C 1
ATOM 889 O O . TRP A 1 130 ? -8.587 54.095 7.587 1.00 63.05 160 TRP A O 1
ATOM 900 N N . ASN A 1 131 ? -6.718 54.135 8.865 1.00 65.40 161 ASN A N 1
ATOM 901 C CA . ASN A 1 131 ? -5.815 53.864 7.755 1.00 57.78 161 ASN A CA 1
ATOM 902 C C . ASN A 1 131 ? -6.134 52.540 7.075 1.00 64.04 161 ASN A C 1
ATOM 903 O O . ASN A 1 131 ? -6.011 52.420 5.854 1.00 74.27 161 ASN A O 1
ATOM 908 N N . ALA A 1 132 ? -6.532 51.525 7.841 1.00 65.94 162 ALA A N 1
ATOM 909 C CA . ALA A 1 132 ? -6.705 50.203 7.245 1.00 66.28 162 ALA A CA 1
ATOM 910 C C . ALA A 1 132 ? -7.923 50.146 6.339 1.00 64.72 162 ALA A C 1
ATOM 911 O O . ALA A 1 132 ? -7.883 49.483 5.299 1.00 69.09 162 ALA A O 1
ATOM 913 N N . GLY A 1 133 ? -9.011 50.826 6.708 1.00 60.87 163 GLY A N 1
ATOM 914 C CA . GLY A 1 133 ? -10.254 50.682 5.971 1.00 62.03 163 GLY A CA 1
ATOM 915 C C . GLY A 1 133 ? -11.336 51.705 6.261 1.00 61.79 163 GLY A C 1
ATOM 916 O O . GLY A 1 133 ? -12.513 51.467 5.959 1.00 60.91 163 GLY A O 1
ATOM 917 N N . LYS A 1 134 ? -10.953 52.850 6.824 1.00 61.93 164 LYS A N 1
ATOM 918 C CA . LYS A 1 134 ? -11.907 53.875 7.263 1.00 65.23 164 LYS A CA 1
ATOM 919 C C . LYS A 1 134 ? -13.026 53.281 8.131 1.00 64.16 164 LYS A C 1
ATOM 920 O O . LYS A 1 134 ? -14.215 53.571 7.962 1.00 60.83 164 LYS A O 1
ATOM 926 N N . VAL A 1 135 ? -12.624 52.440 9.083 1.00 63.82 165 VAL A N 1
ATOM 927 C CA . VAL A 1 135 ? -13.534 51.829 10.039 1.00 64.39 165 VAL A CA 1
ATOM 928 C C . VAL A 1 135 ? -13.133 52.255 11.454 1.00 64.42 165 VAL A C 1
ATOM 929 O O . VAL A 1 135 ? -12.134 52.946 11.671 1.00 60.77 165 VAL A O 1
ATOM 933 N N . THR A 1 136 ? -13.929 51.823 12.425 1.00 65.22 166 THR A N 1
ATOM 934 C CA . THR A 1 136 ? -13.663 52.166 13.816 1.00 60.17 166 THR A CA 1
ATOM 935 C C . THR A 1 136 ? -14.399 51.182 14.708 1.00 62.59 166 THR A C 1
ATOM 936 O O . THR A 1 136 ? -15.272 50.434 14.260 1.00 63.47 166 THR A O 1
ATOM 940 N N . ILE A 1 137 ? -14.011 51.172 15.976 1.00 62.59 167 ILE A N 1
ATOM 941 C CA . ILE A 1 137 ? -14.873 50.635 17.022 1.00 60.86 167 ILE A CA 1
ATOM 942 C C . ILE A 1 137 ? -15.396 51.833 17.808 1.00 62.29 167 ILE A C 1
ATOM 943 O O . ILE A 1 137 ? -14.747 52.892 17.826 1.00 58.06 167 ILE A O 1
ATOM 948 N N . PRO A 1 138 ? -16.573 51.725 18.479 1.00 57.62 168 PRO A N 1
ATOM 949 C CA . PRO A 1 138 ? -17.125 52.873 19.219 1.00 53.78 168 PRO A CA 1
ATOM 950 C C . PRO A 1 138 ? -16.490 53.053 20.601 1.00 57.37 168 PRO A C 1
ATOM 951 O O . PRO A 1 138 ? -17.158 52.995 21.641 1.00 57.65 168 PRO A O 1
ATOM 955 N N . ALA A 1 139 ? -15.180 53.313 20.624 1.00 55.63 169 ALA A N 1
ATOM 956 C CA . ALA A 1 139 ? -14.458 53.468 21.882 1.00 59.95 169 ALA A CA 1
ATOM 957 C C . ALA A 1 139 ? -14.599 54.886 22.432 1.00 56.99 169 ALA A C 1
ATOM 958 O O . ALA A 1 139 ? -15.216 55.761 21.819 1.00 55.29 169 ALA A O 1
ATOM 960 N N . GLY A 1 140 ? -14.014 55.108 23.613 1.00 54.97 170 GLY A N 1
ATOM 961 C CA . GLY A 1 140 ? -14.052 56.397 24.277 1.00 55.48 170 GLY A CA 1
ATOM 962 C C . GLY A 1 140 ? -13.101 57.393 23.644 1.00 55.27 170 GLY A C 1
ATOM 963 O O . GLY A 1 140 ? -12.488 57.139 22.610 1.00 56.79 170 GLY A O 1
ATOM 964 N N . ASN A 1 141 ? -12.957 58.546 24.297 1.00 54.07 171 ASN A N 1
ATOM 965 C CA . ASN A 1 141 ? -12.265 59.663 23.670 1.00 57.27 171 ASN A CA 1
ATOM 966 C C . ASN A 1 141 ? -10.933 60.031 24.313 1.00 59.43 171 ASN A C 1
ATOM 967 O O . ASN A 1 141 ? -10.292 60.979 23.851 1.00 63.47 171 ASN A O 1
ATOM 972 N N . CYS A 1 142 ? -10.488 59.329 25.353 1.00 59.08 172 CYS A N 1
ATOM 973 C CA . CYS A 1 142 ? -9.154 59.554 25.899 1.00 55.64 172 CYS A CA 1
ATOM 974 C C . CYS A 1 142 ? -8.124 58.750 25.106 1.00 60.49 172 CYS A C 1
ATOM 975 O O . CYS A 1 142 ? -8.156 57.511 25.151 1.00 59.77 172 CYS A O 1
ATOM 978 N N . PRO A 1 143 ? -7.205 59.393 24.375 1.00 58.85 173 PRO A N 1
ATOM 979 C CA . PRO A 1 143 ? -6.338 58.633 23.460 1.00 56.95 173 PRO A CA 1
ATOM 980 C C . PRO A 1 143 ? -5.378 57.676 24.148 1.00 59.82 173 PRO A C 1
ATOM 981 O O . PRO A 1 143 ? -4.996 56.668 23.529 1.00 55.54 173 PRO A O 1
ATOM 985 N N . THR A 1 144 ? -4.971 57.953 25.394 1.00 55.36 174 THR A N 1
ATOM 986 C CA . THR A 1 144 ? -3.993 57.114 26.078 1.00 55.46 174 THR A CA 1
ATOM 987 C C . THR A 1 144 ? -4.617 55.939 26.825 1.00 59.10 174 THR A C 1
ATOM 988 O O . THR A 1 144 ? -3.873 55.158 27.435 1.00 60.95 174 THR A O 1
ATOM 992 N N . VAL A 1 145 ? -5.946 55.777 26.769 1.00 55.14 175 VAL A N 1
ATOM 993 C CA . VAL A 1 145 ? -6.612 54.680 27.466 1.00 58.19 175 VAL A CA 1
ATOM 994 C C . VAL A 1 145 ? -6.315 53.364 26.766 1.00 59.32 175 VAL A C 1
ATOM 995 O O . VAL A 1 145 ? -6.279 53.290 25.529 1.00 60.99 175 VAL A O 1
ATOM 999 N N . GLY A 1 146 ? -6.099 52.312 27.553 1.00 53.55 176 GLY A N 1
ATOM 1000 C CA . GLY A 1 146 ? -5.877 51.002 26.976 1.00 56.13 176 GLY A CA 1
ATOM 1001 C C . GLY A 1 146 ? -7.185 50.377 26.522 1.00 56.54 176 GLY A C 1
ATOM 1002 O O . GLY A 1 146 ? -8.227 50.534 27.157 1.00 56.39 176 GLY A O 1
ATOM 1003 N N . ILE A 1 147 ? -7.122 49.662 25.394 1.00 55.67 177 ILE A N 1
ATOM 1004 C CA . ILE A 1 147 ? -8.322 49.017 24.872 1.00 55.33 177 ILE A CA 1
ATOM 1005 C C . ILE A 1 147 ? -8.811 47.939 25.826 1.00 57.41 177 ILE A C 1
ATOM 1006 O O . ILE A 1 147 ? -10.009 47.642 25.876 1.00 58.18 177 ILE A O 1
ATOM 1011 N N . ALA A 1 148 ? -7.902 47.357 26.610 1.00 57.57 178 ALA A N 1
ATOM 1012 C CA . ALA A 1 148 ? -8.179 46.164 27.401 1.00 57.97 178 ALA A CA 1
ATOM 1013 C C . ALA A 1 148 ? -9.144 46.438 28.549 1.00 59.34 178 ALA A C 1
ATOM 1014 O O . ALA A 1 148 ? -10.263 45.914 28.554 1.00 57.47 178 ALA A O 1
ATOM 1016 N N . GLY A 1 149 ? -8.716 47.232 29.537 1.00 57.58 179 GLY A N 1
ATOM 1017 C CA . GLY A 1 149 ? -9.625 47.609 30.606 1.00 54.19 179 GLY A CA 1
ATOM 1018 C C . GLY A 1 149 ? -10.890 48.248 30.073 1.00 56.44 179 GLY A C 1
ATOM 1019 O O . GLY A 1 149 ? -12.001 47.853 30.432 1.00 56.85 179 GLY A O 1
ATOM 1020 N N . HIS A 1 150 ? -10.728 49.227 29.180 1.00 56.28 180 HIS A N 1
ATOM 1021 C CA . HIS A 1 150 ? -11.848 49.887 28.520 1.00 55.63 180 HIS A CA 1
ATOM 1022 C C . HIS A 1 150 ? -12.879 48.880 28.016 1.00 57.97 180 HIS A C 1
ATOM 1023 O O . HIS A 1 150 ? -14.051 48.923 28.409 1.00 57.88 180 HIS A O 1
ATOM 1030 N N . ALA A 1 151 ? -12.441 47.938 27.166 1.00 56.33 181 ALA A N 1
ATOM 1031 C CA . ALA A 1 151 ? -13.362 46.993 26.528 1.00 57.83 181 ALA A CA 1
ATOM 1032 C C . ALA A 1 151 ? -13.930 45.982 27.522 1.00 57.99 181 ALA A C 1
ATOM 1033 O O . ALA A 1 151 ? -15.103 45.592 27.421 1.00 52.99 181 ALA A O 1
ATOM 1035 N N . LEU A 1 152 ? -13.111 45.536 28.479 1.00 59.30 182 LEU A N 1
ATOM 1036 C CA . LEU A 1 152 ? -13.571 44.538 29.436 1.00 60.53 182 LEU A CA 1
ATOM 1037 C C . LEU A 1 152 ? -14.573 45.109 30.440 1.00 60.81 182 LEU A C 1
ATOM 1038 O O . LEU A 1 152 ? -15.244 44.334 31.134 1.00 62.62 182 LEU A O 1
ATOM 1043 N N . GLY A 1 153 ? -14.710 46.434 30.521 1.00 57.56 183 GLY A N 1
ATOM 1044 C CA . GLY A 1 153 ? -15.649 47.023 31.458 1.00 57.40 183 GLY A CA 1
ATOM 1045 C C . GLY A 1 153 ? -16.844 47.705 30.820 1.00 55.88 183 GLY A C 1
ATOM 1046 O O . GLY A 1 153 ? -17.719 48.221 31.522 1.00 58.13 183 GLY A O 1
ATOM 1047 N N . GLY A 1 154 ? -16.894 47.723 29.490 1.00 56.52 184 GLY A N 1
ATOM 1048 C CA . GLY A 1 154 ? -17.954 48.408 28.770 1.00 53.31 184 GLY A CA 1
ATOM 1049 C C . GLY A 1 154 ? -17.412 49.293 27.662 1.00 55.94 184 GLY A C 1
ATOM 1050 O O . GLY A 1 154 ? -17.180 48.833 26.540 1.00 58.07 184 GLY A O 1
ATOM 1051 N N . GLY A 1 155 ? -17.173 50.563 27.967 1.00 53.79 185 GLY A N 1
ATOM 1052 C CA . GLY A 1 155 ? -16.641 51.475 26.977 1.00 53.47 185 GLY A CA 1
ATOM 1053 C C . GLY A 1 155 ? -17.701 52.260 26.234 1.00 54.30 185 GLY A C 1
ATOM 1054 O O . GLY A 1 155 ? -18.339 51.748 25.310 1.00 53.46 185 GLY A O 1
ATOM 1055 N N . TRP A 1 156 ? -17.892 53.511 26.636 1.00 53.54 186 TRP A N 1
ATOM 1056 C CA . TRP A 1 156 ? -18.831 54.424 26.005 1.00 52.62 186 TRP A CA 1
ATOM 1057 C C . TRP A 1 156 ? -18.030 55.482 25.269 1.00 55.22 186 TRP A C 1
ATOM 1058 O O . TRP A 1 156 ? -17.108 56.072 25.843 1.00 55.95 186 TRP A O 1
ATOM 1069 N N . GLY A 1 157 ? -18.371 55.717 24.002 1.00 53.06 187 GLY A N 1
ATOM 1070 C CA . GLY A 1 157 ? -17.733 56.758 23.219 1.00 53.11 187 GLY A CA 1
ATOM 1071 C C . GLY A 1 157 ? -18.752 57.513 22.387 1.00 54.26 187 GLY A C 1
ATOM 1072 O O . GLY A 1 157 ? -19.948 57.219 22.425 1.00 53.60 187 GLY A O 1
ATOM 1073 N N . PHE A 1 158 ? -18.256 58.476 21.609 1.00 56.84 188 PHE A N 1
ATOM 1074 C CA . PHE A 1 158 ? -19.149 59.343 20.845 1.00 54.88 188 PHE A CA 1
ATOM 1075 C C . PHE A 1 158 ? -19.705 58.721 19.568 1.00 54.88 188 PHE A C 1
ATOM 1076 O O . PHE A 1 158 ? -20.345 59.444 18.798 1.00 58.93 188 PHE A O 1
ATOM 1084 N N . SER A 1 159 ? -19.523 57.424 19.319 1.00 55.76 189 SER A N 1
ATOM 1085 C CA . SER A 1 159 ? -20.374 56.744 18.346 1.00 57.29 189 SER A CA 1
ATOM 1086 C C . SER A 1 159 ? -21.125 55.567 18.960 1.00 57.05 189 SER A C 1
ATOM 1087 O O . SER A 1 159 ? -21.708 54.763 18.218 1.00 56.90 189 SER A O 1
ATOM 1090 N N . SER A 1 160 ? -21.171 55.479 20.298 1.00 56.05 190 SER A N 1
ATOM 1091 C CA . SER A 1 160 ? -21.719 54.295 20.963 1.00 54.51 190 SER A CA 1
ATOM 1092 C C . SER A 1 160 ? -23.232 54.185 20.822 1.00 52.25 190 SER A C 1
ATOM 1093 O O . SER A 1 160 ? -23.763 53.075 20.885 1.00 52.43 190 SER A O 1
ATOM 1096 N N . ARG A 1 161 ? -23.950 55.304 20.648 1.00 52.07 191 ARG A N 1
ATOM 1097 C CA . ARG A 1 161 ? -25.402 55.205 20.523 1.00 52.30 191 ARG A CA 1
ATOM 1098 C C . ARG A 1 161 ? -25.811 54.640 19.168 1.00 56.35 191 ARG A C 1
ATOM 1099 O O . ARG A 1 161 ? -26.939 54.164 19.014 1.00 57.34 191 ARG A O 1
ATOM 1107 N N . LYS A 1 162 ? -24.904 54.635 18.199 1.00 57.21 192 LYS A N 1
ATOM 1108 C CA . LYS A 1 162 ? -25.161 53.972 16.936 1.00 56.12 192 LYS A CA 1
ATOM 1109 C C . LYS A 1 162 ? -24.607 52.555 16.947 1.00 53.90 192 LYS A C 1
ATOM 1110 O O . LYS A 1 162 ? -25.330 51.606 16.629 1.00 53.24 192 LYS A O 1
ATOM 1116 N N . PHE A 1 163 ? -23.342 52.402 17.351 1.00 52.15 193 PHE A N 1
ATOM 1117 C CA . PHE A 1 163 ? -22.583 51.168 17.158 1.00 52.94 193 PHE A CA 1
ATOM 1118 C C . PHE A 1 163 ? -22.479 50.289 18.404 1.00 57.24 193 PHE A C 1
ATOM 1119 O O . PHE A 1 163 ? -21.919 49.187 18.311 1.00 58.30 193 PHE A O 1
ATOM 1127 N N . GLY A 1 164 ? -22.979 50.746 19.559 1.00 55.91 194 GLY A N 1
ATOM 1128 C CA . GLY A 1 164 ? -22.910 50.000 20.804 1.00 51.48 194 GLY A CA 1
ATOM 1129 C C . GLY A 1 164 ? -21.710 50.398 21.645 1.00 56.15 194 GLY A C 1
ATOM 1130 O O . GLY A 1 164 ? -20.955 51.321 21.325 1.00 59.55 194 GLY A O 1
ATOM 1131 N N . LEU A 1 165 ? -21.548 49.690 22.763 1.00 55.54 195 LEU A N 1
ATOM 1132 C CA . LEU A 1 165 ? -20.354 49.836 23.586 1.00 55.47 195 LEU A CA 1
ATOM 1133 C C . LEU A 1 165 ? -19.216 49.013 22.994 1.00 54.60 195 LEU A C 1
ATOM 1134 O O . LEU A 1 165 ? -19.435 48.082 22.219 1.00 54.95 195 LEU A O 1
ATOM 1139 N N . VAL A 1 166 ? -17.983 49.359 23.378 1.00 55.42 196 VAL A N 1
ATOM 1140 C CA . VAL A 1 166 ? -16.837 48.542 22.983 1.00 53.51 196 VAL A CA 1
ATOM 1141 C C . VAL A 1 166 ? -17.082 47.090 23.357 1.00 58.14 196 VAL A C 1
ATOM 1142 O O . VAL A 1 166 ? -16.881 46.176 22.545 1.00 59.58 196 VAL A O 1
ATOM 1146 N N . THR A 1 167 ? -17.547 46.859 24.589 1.00 56.86 197 THR A N 1
ATOM 1147 C CA . THR A 1 167 ? -17.762 45.494 25.050 1.00 59.07 197 THR A CA 1
ATOM 1148 C C . THR A 1 167 ? -18.796 44.788 24.181 1.00 57.34 197 THR A C 1
ATOM 1149 O O . THR A 1 167 ? -18.676 43.587 23.930 1.00 61.23 197 THR A O 1
ATOM 1153 N N . ASP A 1 168 ? -19.770 45.527 23.649 1.00 56.90 198 ASP A N 1
ATOM 1154 C CA . ASP A 1 168 ? -20.774 44.949 22.767 1.00 53.61 198 ASP A CA 1
ATOM 1155 C C . ASP A 1 168 ? -20.196 44.480 21.440 1.00 59.29 198 ASP A C 1
ATOM 1156 O O . ASP A 1 168 ? -20.896 43.794 20.682 1.00 60.94 198 ASP A O 1
ATOM 1161 N N . ASN A 1 169 ? -18.964 44.867 21.116 1.00 57.47 199 ASN A N 1
ATOM 1162 C CA . ASN A 1 169 ? -18.355 44.545 19.835 1.00 58.80 199 ASN A CA 1
ATOM 1163 C C . ASN A 1 169 ? -17.208 43.557 19.979 1.00 62.07 199 ASN A C 1
ATOM 1164 O O . ASN A 1 169 ? -16.518 43.266 18.994 1.00 60.74 199 ASN A O 1
ATOM 1169 N N . ILE A 1 170 ? -16.968 43.066 21.193 1.00 60.89 200 ILE A N 1
ATOM 1170 C CA . ILE A 1 170 ? -16.069 41.940 21.383 1.00 58.78 200 ILE A CA 1
ATOM 1171 C C . ILE A 1 170 ? -16.725 40.710 20.769 1.00 62.36 200 ILE A C 1
ATOM 1172 O O . ILE A 1 170 ? -17.787 40.263 21.218 1.00 60.01 200 ILE A O 1
ATOM 1177 N N . LEU A 1 171 ? -16.114 40.180 19.711 1.00 63.39 201 LEU A N 1
ATOM 1178 C CA . LEU A 1 171 ? -16.576 38.947 19.093 1.00 59.72 201 LEU A CA 1
ATOM 1179 C C . LEU A 1 171 ? -15.877 37.726 19.668 1.00 64.62 201 LEU A C 1
ATOM 1180 O O . LEU A 1 171 ? -16.431 36.617 19.598 1.00 64.94 201 LEU A O 1
ATOM 1185 N N . GLU A 1 172 ? -14.694 37.919 20.255 1.00 58.99 202 GLU A N 1
ATOM 1186 C CA . GLU A 1 172 ? -13.877 36.837 20.772 1.00 60.49 202 GLU A CA 1
ATOM 1187 C C . GLU A 1 172 ? -12.685 37.426 21.515 1.00 63.84 202 GLU A C 1
ATOM 1188 O O . GLU A 1 172 ? -12.168 38.478 21.135 1.00 67.05 202 GLU A O 1
ATOM 1194 N N . VAL A 1 173 ? -12.258 36.741 22.579 1.00 60.83 203 VAL A N 1
ATOM 1195 C CA . VAL A 1 173 ? -11.002 37.039 23.258 1.00 63.37 203 VAL A CA 1
ATOM 1196 C C . VAL A 1 173 ? -10.178 35.765 23.349 1.00 66.71 203 VAL A C 1
ATOM 1197 O O . VAL A 1 173 ? -10.695 34.649 23.256 1.00 70.00 203 VAL A O 1
ATOM 1201 N N . GLN A 1 174 ? -8.879 35.951 23.557 1.00 65.47 204 GLN A N 1
ATOM 1202 C CA . GLN A 1 174 ? -7.990 34.888 23.996 1.00 67.49 204 GLN A CA 1
ATOM 1203 C C . GLN A 1 174 ? -7.276 35.349 25.251 1.00 70.24 204 GLN A C 1
ATOM 1204 O O . GLN A 1 174 ? -6.789 36.484 25.304 1.00 66.26 204 GLN A O 1
ATOM 1210 N N . LEU A 1 175 ? -7.214 34.471 26.253 1.00 67.80 205 LEU A N 1
ATOM 1211 C CA . LEU A 1 175 ? -6.562 34.801 27.510 1.00 68.39 205 LEU A CA 1
ATOM 1212 C C . LEU A 1 175 ? -5.767 33.606 28.019 1.00 70.39 205 LEU A C 1
ATOM 1213 O O . LEU A 1 175 ? -5.995 32.461 27.625 1.00 70.99 205 LEU A O 1
ATOM 1218 N N . VAL A 1 176 ? -4.825 33.905 28.908 1.00 72.38 206 VAL A N 1
ATOM 1219 C CA . VAL A 1 176 ? -4.078 32.913 29.671 1.00 70.19 206 VAL A CA 1
ATOM 1220 C C . VAL A 1 176 ? -4.785 32.747 31.010 1.00 70.55 206 VAL A C 1
ATOM 1221 O O . VAL A 1 176 ? -4.846 33.694 31.803 1.00 69.38 206 VAL A O 1
ATOM 1225 N N . ALA A 1 177 ? -5.325 31.555 31.262 1.00 69.31 207 ALA A N 1
ATOM 1226 C CA . ALA A 1 177 ? -6.118 31.307 32.459 1.00 68.56 207 ALA A CA 1
ATOM 1227 C C . ALA A 1 177 ? -5.225 31.039 33.679 1.00 71.75 207 ALA A C 1
ATOM 1228 O O . ALA A 1 177 ? -3.992 31.070 33.612 1.00 70.40 207 ALA A O 1
ATOM 1230 N N . ALA A 1 178 ? -5.867 30.791 34.826 1.00 74.87 208 ALA A N 1
ATOM 1231 C CA . ALA A 1 178 ? -5.119 30.664 36.075 1.00 73.36 208 ALA A CA 1
ATOM 1232 C C . ALA A 1 178 ? -4.256 29.411 36.083 1.00 75.59 208 ALA A C 1
ATOM 1233 O O . ALA A 1 178 ? -3.151 29.421 36.638 1.00 78.64 208 ALA A O 1
ATOM 1235 N N . ASN A 1 179 ? -4.741 28.318 35.486 1.00 80.15 209 ASN A N 1
ATOM 1236 C CA . ASN A 1 179 ? -3.946 27.097 35.433 1.00 77.29 209 ASN A CA 1
ATOM 1237 C C . ASN A 1 179 ? -2.938 27.097 34.286 1.00 78.83 209 ASN A C 1
ATOM 1238 O O . ASN A 1 179 ? -2.237 26.099 34.106 1.00 84.20 209 ASN A O 1
ATOM 1243 N N . GLY A 1 180 ? -2.840 28.182 33.517 1.00 74.63 210 GLY A N 1
ATOM 1244 C CA . GLY A 1 180 ? -1.799 28.340 32.525 1.00 77.04 210 GLY A CA 1
ATOM 1245 C C . GLY A 1 180 ? -2.210 28.104 31.082 1.00 73.62 210 GLY A C 1
ATOM 1246 O O . GLY A 1 180 ? -1.452 28.474 30.183 1.00 75.69 210 GLY A O 1
ATOM 1247 N N . THR A 1 181 ? -3.373 27.510 30.831 1.00 73.85 211 THR A N 1
ATOM 1248 C CA . THR A 1 181 ? -3.798 27.189 29.471 1.00 74.19 211 THR A CA 1
ATOM 1249 C C . THR A 1 181 ? -4.250 28.433 28.712 1.00 76.30 211 THR A C 1
ATOM 1250 O O . THR A 1 181 ? -4.939 29.295 29.265 1.00 77.48 211 THR A O 1
ATOM 1254 N N . VAL A 1 182 ? -3.881 28.515 27.433 1.00 74.51 212 VAL A N 1
ATOM 1255 C CA . VAL A 1 182 ? -4.442 29.541 26.558 1.00 71.31 212 VAL A CA 1
ATOM 1256 C C . VAL A 1 182 ? -5.856 29.137 26.172 1.00 72.61 212 VAL A C 1
ATOM 1257 O O . VAL A 1 182 ? -6.087 28.026 25.684 1.00 74.92 212 VAL A O 1
ATOM 1261 N N . VAL A 1 183 ? -6.801 30.046 26.370 1.00 70.40 213 VAL A N 1
ATOM 1262 C CA . VAL A 1 183 ? -8.222 29.782 26.201 1.00 68.64 213 VAL A CA 1
ATOM 1263 C C . VAL A 1 183 ? -8.773 30.719 25.134 1.00 70.17 213 VAL A C 1
ATOM 1264 O O . VAL A 1 183 ? -8.252 31.820 24.916 1.00 67.85 213 VAL A O 1
ATOM 1268 N N . THR A 1 184 ? -9.843 30.280 24.476 1.00 66.34 214 THR A N 1
ATOM 1269 C CA . THR A 1 184 ? -10.559 31.111 23.521 1.00 69.31 214 THR A CA 1
ATOM 1270 C C . THR A 1 184 ? -12.031 31.169 23.909 1.00 67.73 214 THR A C 1
ATOM 1271 O O . THR A 1 184 ? -12.635 30.143 24.233 1.00 71.31 214 THR A O 1
ATOM 1275 N N . ALA A 1 185 ? -12.599 32.371 23.892 1.00 66.12 215 ALA A N 1
ATOM 1276 C CA . ALA A 1 185 ? -13.979 32.593 24.293 1.00 65.95 215 ALA A CA 1
ATOM 1277 C C . ALA A 1 185 ? -14.688 33.392 23.214 1.00 65.80 215 ALA A C 1
ATOM 1278 O O . ALA A 1 185 ? -14.195 34.449 22.805 1.00 64.58 215 ALA A O 1
ATOM 1280 N N . ASN A 1 186 ? -15.835 32.888 22.763 1.00 61.00 216 ASN A N 1
ATOM 1281 C CA . ASN A 1 186 ? -16.703 33.572 21.808 1.00 64.90 216 ASN A CA 1
ATOM 1282 C C . ASN A 1 186 ? -18.103 32.984 21.942 1.00 66.18 216 ASN A C 1
ATOM 1283 O O . ASN A 1 186 ? -18.378 32.205 22.860 1.00 66.19 216 ASN A O 1
ATOM 1288 N N . ALA A 1 187 ? -18.990 33.337 21.004 1.00 69.29 217 ALA A N 1
ATOM 1289 C CA . ALA A 1 187 ? -20.369 32.863 21.083 1.00 72.21 217 ALA A CA 1
ATOM 1290 C C . ALA A 1 187 ? -20.478 31.340 20.985 1.00 76.85 217 ALA A C 1
ATOM 1291 O O . ALA A 1 187 ? -21.519 30.780 21.349 1.00 77.65 217 ALA A O 1
ATOM 1293 N N . GLN A 1 188 ? -19.430 30.653 20.525 1.00 75.71 218 GLN A N 1
ATOM 1294 C CA . GLN A 1 188 ? -19.432 29.195 20.447 1.00 77.61 218 GLN A CA 1
ATOM 1295 C C . GLN A 1 188 ? -18.590 28.552 21.541 1.00 76.42 218 GLN A C 1
ATOM 1296 O O . GLN A 1 188 ? -19.114 27.789 22.356 1.00 82.20 218 GLN A O 1
ATOM 1302 N N . LYS A 1 189 ? -17.296 28.850 21.593 1.00 71.35 219 LYS A N 1
ATOM 1303 C CA . LYS A 1 189 ? -16.381 28.204 22.525 1.00 74.18 219 LYS A CA 1
ATOM 1304 C C . LYS A 1 189 ? -16.380 28.949 23.866 1.00 74.05 219 LYS A C 1
ATOM 1305 O O . LYS A 1 189 ? -16.140 30.163 23.908 1.00 73.09 219 LYS A O 1
ATOM 1311 N N . ASN A 1 190 ? -16.665 28.228 24.959 1.00 72.59 220 ASN A N 1
ATOM 1312 C CA . ASN A 1 190 ? -16.566 28.776 26.320 1.00 70.21 220 ASN A CA 1
ATOM 1313 C C . ASN A 1 190 ? -17.509 29.967 26.532 1.00 71.73 220 ASN A C 1
ATOM 1314 O O . ASN A 1 190 ? -17.089 31.043 26.960 1.00 67.63 220 ASN A O 1
ATOM 1319 N N . LYS A 1 191 ? -18.801 29.756 26.243 1.00 70.72 221 LYS A N 1
ATOM 1320 C CA . LYS A 1 191 ? -19.785 30.838 26.310 1.00 67.23 221 LYS A CA 1
ATOM 1321 C C . LYS A 1 191 ? -19.822 31.517 27.681 1.00 72.16 221 LYS A C 1
ATOM 1322 O O . LYS A 1 191 ? -20.112 32.719 27.772 1.00 71.03 221 LYS A O 1
ATOM 1328 N N . ASP A 1 192 ? -19.551 30.768 28.755 1.00 70.94 222 ASP A N 1
ATOM 1329 C CA . ASP A 1 192 ? -19.597 31.339 30.103 1.00 69.32 222 ASP A CA 1
ATOM 1330 C C . ASP A 1 192 ? -18.502 32.385 30.290 1.00 67.12 222 ASP A C 1
ATOM 1331 O O . ASP A 1 192 ? -18.766 33.509 30.733 1.00 64.70 222 ASP A O 1
ATOM 1336 N N . LEU A 1 193 ? -17.264 32.029 29.946 1.00 68.75 223 LEU A N 1
ATOM 1337 C CA . LEU A 1 193 ? -16.169 32.990 29.977 1.00 66.11 223 LEU A CA 1
ATOM 1338 C C . LEU A 1 193 ? -16.446 34.165 29.045 1.00 67.49 223 LEU A C 1
ATOM 1339 O O . LEU A 1 193 ? -16.093 35.313 29.350 1.00 67.85 223 LEU A O 1
ATOM 1344 N N . TYR A 1 194 ? -17.095 33.899 27.908 1.00 63.92 224 TYR A N 1
ATOM 1345 C CA . TYR A 1 194 ? -17.392 34.964 26.961 1.00 63.94 224 TYR A CA 1
ATOM 1346 C C . TYR A 1 194 ? -18.416 35.935 27.540 1.00 61.18 224 TYR A C 1
ATOM 1347 O O . TYR A 1 194 ? -18.301 37.149 27.358 1.00 59.57 224 TYR A O 1
ATOM 1356 N N . PHE A 1 195 ? -19.415 35.417 28.251 1.00 61.41 225 PHE A N 1
ATOM 1357 C CA . PHE A 1 195 ? -20.353 36.276 28.975 1.00 63.37 225 PHE A CA 1
ATOM 1358 C C . PHE A 1 195 ? -19.633 37.145 30.006 1.00 62.36 225 PHE A C 1
ATOM 1359 O O . PHE A 1 195 ? -19.872 38.358 30.095 1.00 60.43 225 PHE A O 1
ATOM 1367 N N . ALA A 1 196 ? -18.737 36.542 30.788 1.00 57.15 226 ALA A N 1
ATOM 1368 C CA . ALA A 1 196 ? -18.111 37.263 31.891 1.00 59.22 226 ALA A CA 1
ATOM 1369 C C . ALA A 1 196 ? -17.240 38.419 31.405 1.00 62.87 226 ALA A C 1
ATOM 1370 O O . ALA A 1 196 ? -17.220 39.487 32.035 1.00 64.23 226 ALA A O 1
ATOM 1372 N N . ILE A 1 197 ? -16.491 38.229 30.311 1.00 59.67 227 ILE A N 1
ATOM 1373 C CA . ILE A 1 197 ? -15.486 39.228 29.948 1.00 57.86 227 ILE A CA 1
ATOM 1374 C C . ILE A 1 197 ? -16.122 40.451 29.291 1.00 58.06 227 ILE A C 1
ATOM 1375 O O . ILE A 1 197 ? -15.484 41.508 29.221 1.00 57.67 227 ILE A O 1
ATOM 1380 N N . ARG A 1 198 ? -17.364 40.338 28.813 1.00 53.78 228 ARG A N 1
ATOM 1381 C CA . ARG A 1 198 ? -18.111 41.471 28.268 1.00 55.85 228 ARG A CA 1
ATOM 1382 C C . ARG A 1 198 ? -18.784 42.259 29.398 1.00 59.91 228 ARG A C 1
ATOM 1383 O O . ARG A 1 198 ? -20.008 42.286 29.546 1.00 58.73 228 ARG A O 1
ATOM 1391 N N . GLY A 1 199 ? -17.953 42.927 30.201 1.00 55.23 229 GLY A N 1
ATOM 1392 C CA . GLY A 1 199 ? -18.470 43.695 31.316 1.00 58.91 229 GLY A CA 1
ATOM 1393 C C . GLY A 1 199 ? -17.787 43.459 32.657 1.00 63.83 229 GLY A C 1
ATOM 1394 O O . GLY A 1 199 ? -17.756 44.356 33.508 1.00 56.23 229 GLY A O 1
ATOM 1395 N N . ALA A 1 200 ? -17.237 42.257 32.871 1.00 59.97 230 ALA A N 1
ATOM 1396 C CA . ALA A 1 200 ? -16.545 41.960 34.120 1.00 61.30 230 ALA A CA 1
ATOM 1397 C C . ALA A 1 200 ? -15.175 41.333 33.882 1.00 61.82 230 ALA A C 1
ATOM 1398 O O . ALA A 1 200 ? -14.666 40.628 34.755 1.00 62.74 230 ALA A O 1
ATOM 1400 N N . GLY A 1 201 ? -14.554 41.590 32.732 1.00 59.41 231 GLY A N 1
ATOM 1401 C CA . GLY A 1 201 ? -13.308 40.921 32.393 1.00 58.29 231 GLY A CA 1
ATOM 1402 C C . GLY A 1 201 ? -12.044 41.457 33.042 1.00 59.62 231 GLY A C 1
ATOM 1403 O O . GLY A 1 201 ? -10.988 40.830 32.905 1.00 62.45 231 GLY A O 1
ATOM 1404 N N . ALA A 1 202 ? -12.102 42.587 33.742 1.00 58.29 232 ALA A N 1
ATOM 1405 C CA . ALA A 1 202 ? -10.879 43.135 34.320 1.00 62.52 232 ALA A CA 1
ATOM 1406 C C . ALA A 1 202 ? -10.261 42.182 35.349 1.00 66.38 232 ALA A C 1
ATOM 1407 O O . ALA A 1 202 ? -10.852 41.936 36.409 1.00 62.80 232 ALA A O 1
ATOM 1409 N N . THR A 1 203 ? -9.086 41.624 35.024 1.00 65.79 233 THR A N 1
ATOM 1410 C CA . THR A 1 203 ? -8.283 40.780 35.911 1.00 57.70 233 THR A CA 1
ATOM 1411 C C . THR A 1 203 ? -8.948 39.459 36.301 1.00 62.92 233 THR A C 1
ATOM 1412 O O . THR A 1 203 ? -8.317 38.402 36.215 1.00 66.65 233 THR A O 1
ATOM 1416 N N . SER A 1 204 ? -10.228 39.500 36.687 1.00 64.37 234 SER A N 1
ATOM 1417 C CA . SER A 1 204 ? -10.821 38.453 37.520 1.00 63.98 234 SER A CA 1
ATOM 1418 C C . SER A 1 204 ? -10.757 37.058 36.907 1.00 65.02 234 SER A C 1
ATOM 1419 O O . SER A 1 204 ? -10.835 36.073 37.651 1.00 65.49 234 SER A O 1
ATOM 1422 N N . TYR A 1 205 ? -10.629 36.941 35.580 1.00 65.81 235 TYR A N 1
ATOM 1423 C CA . TYR A 1 205 ? -10.694 35.647 34.906 1.00 61.18 235 TYR A CA 1
ATOM 1424 C C . TYR A 1 205 ? -9.420 35.288 34.160 1.00 61.46 235 TYR A C 1
ATOM 1425 O O . TYR A 1 205 ? -9.400 34.274 33.458 1.00 60.00 235 TYR A O 1
ATOM 1434 N N . GLY A 1 206 ? -8.358 36.067 34.298 1.00 60.20 236 GLY A N 1
ATOM 1435 C CA . GLY A 1 206 ? -7.136 35.772 33.591 1.00 60.86 236 GLY A CA 1
ATOM 1436 C C . GLY A 1 206 ? -6.670 36.969 32.801 1.00 65.70 236 GLY A C 1
ATOM 1437 O O . GLY A 1 206 ? -7.219 38.071 32.908 1.00 69.17 236 GLY A O 1
ATOM 1438 N N . ILE A 1 207 ? -5.646 36.751 31.984 1.00 63.19 237 ILE A N 1
ATOM 1439 C CA . ILE A 1 207 ? -4.958 37.820 31.276 1.00 66.12 237 ILE A CA 1
ATOM 1440 C C . ILE A 1 207 ? -5.333 37.710 29.804 1.00 66.17 237 ILE A C 1
ATOM 1441 O O . ILE A 1 207 ? -4.844 36.824 29.098 1.00 65.11 237 ILE A O 1
ATOM 1446 N N . VAL A 1 208 ? -6.211 38.603 29.339 1.00 66.37 238 VAL A N 1
ATOM 1447 C CA . VAL A 1 208 ? -6.561 38.655 27.924 1.00 64.81 238 VAL A CA 1
ATOM 1448 C C . VAL A 1 208 ? -5.339 39.084 27.126 1.00 66.80 238 VAL A C 1
ATOM 1449 O O . VAL A 1 208 ? -4.679 40.077 27.457 1.00 66.98 238 VAL A O 1
ATOM 1453 N N . THR A 1 209 ? -5.017 38.324 26.080 1.00 65.32 239 THR A N 1
ATOM 1454 C CA . THR A 1 209 ? -3.880 38.653 25.228 1.00 68.39 239 THR A CA 1
ATOM 1455 C C . THR A 1 209 ? -4.284 39.305 23.916 1.00 68.48 239 THR A C 1
ATOM 1456 O O . THR A 1 209 ? -3.519 40.118 23.387 1.00 65.71 239 THR A O 1
ATOM 1460 N N . GLN A 1 210 ? -5.462 38.986 23.379 1.00 67.86 240 GLN A N 1
ATOM 1461 C CA . GLN A 1 210 ? -5.923 39.697 22.199 1.00 67.94 240 GLN A CA 1
ATOM 1462 C C . GLN A 1 210 ? -7.445 39.714 22.139 1.00 66.43 240 GLN A C 1
ATOM 1463 O O . GLN A 1 210 ? -8.129 38.867 22.723 1.00 62.60 240 GLN A O 1
ATOM 1469 N N . PHE A 1 211 ? -7.957 40.712 21.423 1.00 61.65 241 PHE A N 1
ATOM 1470 C CA . PHE A 1 211 ? -9.371 40.888 21.144 1.00 62.95 241 PHE A CA 1
ATOM 1471 C C . PHE A 1 211 ? -9.644 40.713 19.654 1.00 64.50 241 PHE A C 1
ATOM 1472 O O . PHE A 1 211 ? -8.796 41.014 18.808 1.00 65.05 241 PHE A O 1
ATOM 1480 N N . THR A 1 212 ? -10.853 40.264 19.333 1.00 62.66 242 THR A N 1
ATOM 1481 C CA . THR A 1 212 ? -11.386 40.360 17.979 1.00 67.31 242 THR A CA 1
ATOM 1482 C C . THR A 1 212 ? -12.660 41.187 18.033 1.00 65.72 242 THR A C 1
ATOM 1483 O O . THR A 1 212 ? -13.629 40.787 18.690 1.00 65.59 242 THR A O 1
ATOM 1487 N N . PHE A 1 213 ? -12.657 42.324 17.330 1.00 65.48 243 PHE A N 1
ATOM 1488 C CA . PHE A 1 213 ? -13.734 43.306 17.370 1.00 63.31 243 PHE A CA 1
ATOM 1489 C C . PHE A 1 213 ? -14.535 43.312 16.078 1.00 63.80 243 PHE A C 1
ATOM 1490 O O . PHE A 1 213 ? -13.975 43.180 14.988 1.00 65.90 243 PHE A O 1
ATOM 1498 N N . ARG A 1 214 ? -15.850 43.459 16.217 1.00 65.70 244 ARG A N 1
ATOM 1499 C CA . ARG A 1 214 ? -16.682 43.934 15.120 1.00 63.17 244 ARG A CA 1
ATOM 1500 C C . ARG A 1 214 ? -16.358 45.403 14.874 1.00 64.58 244 ARG A C 1
ATOM 1501 O O . ARG A 1 214 ? -16.268 46.187 15.825 1.00 63.75 244 ARG A O 1
ATOM 1509 N N . VAL A 1 215 ? -16.136 45.775 13.613 1.00 64.36 245 VAL A N 1
ATOM 1510 C CA . VAL A 1 215 ? -15.783 47.149 13.267 1.00 61.68 245 VAL A CA 1
ATOM 1511 C C . VAL A 1 215 ? -16.899 47.747 12.417 1.00 59.33 245 VAL A C 1
ATOM 1512 O O . VAL A 1 215 ? -17.774 47.041 11.917 1.00 59.09 245 VAL A O 1
ATOM 1516 N N . HIS A 1 216 ? -16.877 49.079 12.284 1.00 60.82 246 HIS A N 1
ATOM 1517 C CA . HIS A 1 216 ? -17.965 49.827 11.657 1.00 60.13 246 HIS A CA 1
ATOM 1518 C C . HIS A 1 216 ? -17.439 50.888 10.696 1.00 63.79 246 HIS A C 1
ATOM 1519 O O . HIS A 1 216 ? -16.471 51.593 11.002 1.00 61.94 246 HIS A O 1
ATOM 1526 N N . ASP A 1 217 ? -18.108 51.003 9.540 1.00 60.29 247 ASP A N 1
ATOM 1527 C CA . ASP A 1 217 ? -17.716 51.958 8.514 1.00 56.16 247 ASP A CA 1
ATOM 1528 C C . ASP A 1 217 ? -17.996 53.388 8.962 1.00 58.05 247 ASP A C 1
ATOM 1529 O O . ASP A 1 217 ? -19.132 53.732 9.309 1.00 54.85 247 ASP A O 1
ATOM 1534 N N . VAL A 1 218 ? -16.961 54.229 8.921 1.00 58.28 248 VAL A N 1
ATOM 1535 C CA . VAL A 1 218 ? -17.088 55.643 9.261 1.00 58.07 248 VAL A CA 1
ATOM 1536 C C . VAL A 1 218 ? -16.453 56.498 8.166 1.00 61.23 248 VAL A C 1
ATOM 1537 O O . VAL A 1 218 ? -15.780 57.496 8.448 1.00 59.90 248 VAL A O 1
ATOM 1541 N N . SER A 1 219 ? -16.666 56.122 6.903 1.00 62.31 249 SER A N 1
ATOM 1542 C CA . SER A 1 219 ? -16.016 56.849 5.815 1.00 61.14 249 SER A CA 1
ATOM 1543 C C . SER A 1 219 ? -16.798 58.090 5.401 1.00 60.07 249 SER A C 1
ATOM 1544 O O . SER A 1 219 ? -16.201 59.045 4.892 1.00 65.15 249 SER A O 1
ATOM 1547 N N . ALA A 1 220 ? -18.112 58.112 5.627 1.00 55.91 250 ALA A N 1
ATOM 1548 C CA . ALA A 1 220 ? -18.897 59.307 5.366 1.00 52.96 250 ALA A CA 1
ATOM 1549 C C . ALA A 1 220 ? -18.523 60.432 6.336 1.00 58.69 250 ALA A C 1
ATOM 1550 O O . ALA A 1 220 ? -17.927 60.195 7.392 1.00 60.79 250 ALA A O 1
ATOM 1552 N N . PRO A 1 221 ? -18.840 61.675 5.987 1.00 60.91 251 PRO A N 1
ATOM 1553 C CA . PRO A 1 221 ? -18.556 62.783 6.903 1.00 55.33 251 PRO A CA 1
ATOM 1554 C C . PRO A 1 221 ? -19.394 62.680 8.162 1.00 59.41 251 PRO A C 1
ATOM 1555 O O . PRO A 1 221 ? -20.500 62.140 8.155 1.00 62.91 251 PRO A O 1
ATOM 1559 N N . VAL A 1 222 ? -18.854 63.231 9.251 1.00 57.13 252 VAL A N 1
ATOM 1560 C CA . VAL A 1 222 ? -19.554 63.348 10.520 1.00 61.10 252 VAL A CA 1
ATOM 1561 C C . VAL A 1 222 ? -19.509 64.809 10.951 1.00 60.96 252 VAL A C 1
ATOM 1562 O O . VAL A 1 222 ? -18.820 65.634 10.353 1.00 59.93 252 VAL A O 1
ATOM 1566 N N . THR A 1 223 ? -20.261 65.124 12.005 1.00 56.80 253 THR A N 1
ATOM 1567 C CA . THR A 1 223 ? -20.415 66.495 12.472 1.00 56.11 253 THR A CA 1
ATOM 1568 C C . THR A 1 223 ? -20.224 66.562 13.982 1.00 60.53 253 THR A C 1
ATOM 1569 O O . THR A 1 223 ? -20.871 65.829 14.742 1.00 59.63 253 THR A O 1
ATOM 1573 N N . HIS A 1 224 ? -19.342 67.451 14.408 1.00 57.18 254 HIS A N 1
ATOM 1574 C CA . HIS A 1 224 ? -19.038 67.664 15.809 1.00 58.44 254 HIS A CA 1
ATOM 1575 C C . HIS A 1 224 ? -19.696 68.963 16.259 1.00 59.23 254 HIS A C 1
ATOM 1576 O O . HIS A 1 224 ? -19.597 69.982 15.571 1.00 61.56 254 HIS A O 1
ATOM 1583 N N . PHE A 1 225 ? -20.378 68.931 17.399 1.00 58.65 255 PHE A N 1
ATOM 1584 C CA . PHE A 1 225 ? -20.982 70.138 17.942 1.00 57.63 255 PHE A CA 1
ATOM 1585 C C . PHE A 1 225 ? -20.655 70.266 19.421 1.00 58.58 255 PHE A C 1
ATOM 1586 O O . PHE A 1 225 ? -20.464 69.267 20.121 1.00 57.14 255 PHE A O 1
ATOM 1594 N N . LYS A 1 226 ? -20.583 71.512 19.886 1.00 55.08 256 LYS A N 1
ATOM 1595 C CA . LYS A 1 226 ? -20.380 71.785 21.299 1.00 55.14 256 LYS A CA 1
ATOM 1596 C C . LYS A 1 226 ? -20.962 73.156 21.607 1.00 58.20 256 LYS A C 1
ATOM 1597 O O . LYS A 1 226 ? -20.629 74.144 20.942 1.00 60.05 256 LYS A O 1
ATOM 1603 N N . TYR A 1 227 ? -21.860 73.202 22.588 1.00 54.49 257 TYR A N 1
ATOM 1604 C CA . TYR A 1 227 ? -22.488 74.438 23.039 1.00 54.22 257 TYR A CA 1
ATOM 1605 C C . TYR A 1 227 ? -22.093 74.640 24.492 1.00 59.53 257 TYR A C 1
ATOM 1606 O O . TYR A 1 227 ? -22.359 73.776 25.334 1.00 61.42 257 TYR A O 1
ATOM 1615 N N . ARG A 1 228 ? -21.476 75.785 24.783 1.00 60.42 258 ARG A N 1
ATOM 1616 C CA . ARG A 1 228 ? -20.754 76.014 26.025 1.00 57.36 258 ARG A CA 1
ATOM 1617 C C . ARG A 1 228 ? -21.241 77.298 26.691 1.00 60.48 258 ARG A C 1
ATOM 1618 O O . ARG A 1 228 ? -21.599 78.261 26.007 1.00 59.59 258 ARG A O 1
ATOM 1626 N N . TRP A 1 229 ? -21.273 77.302 28.027 1.00 61.76 259 TRP A N 1
ATOM 1627 C CA . TRP A 1 229 ? -21.642 78.470 28.826 1.00 58.62 259 TRP A CA 1
ATOM 1628 C C . TRP A 1 229 ? -20.698 78.601 30.013 1.00 62.08 259 TRP A C 1
ATOM 1629 O O . TRP A 1 229 ? -20.055 77.637 30.434 1.00 60.28 259 TRP A O 1
ATOM 1640 N N . ASN A 1 230 ? -20.659 79.806 30.584 1.00 59.16 260 ASN A N 1
ATOM 1641 C CA . ASN A 1 230 ? -19.854 80.081 31.767 1.00 57.38 260 ASN A CA 1
ATOM 1642 C C . ASN A 1 230 ? -20.666 81.043 32.627 1.00 62.73 260 ASN A C 1
ATOM 1643 O O . ASN A 1 230 ? -20.479 82.259 32.591 1.00 63.88 260 ASN A O 1
ATOM 1648 N N . ASP A 1 231 ? -21.572 80.473 33.412 1.00 60.75 261 ASP A N 1
ATOM 1649 C CA . ASP A 1 231 ? -22.550 81.234 34.169 1.00 59.68 261 ASP A CA 1
ATOM 1650 C C . ASP A 1 231 ? -23.196 80.298 35.183 1.00 61.19 261 ASP A C 1
ATOM 1651 O O . ASP A 1 231 ? -23.943 79.391 34.804 1.00 62.48 261 ASP A O 1
ATOM 1656 N N . LYS A 1 232 ? -22.899 80.491 36.470 1.00 62.63 262 LYS A N 1
ATOM 1657 C CA . LYS A 1 232 ? -23.489 79.646 37.503 1.00 63.78 262 LYS A CA 1
ATOM 1658 C C . LYS A 1 232 ? -25.012 79.674 37.475 1.00 64.09 262 LYS A C 1
ATOM 1659 O O . LYS A 1 232 ? -25.644 78.738 37.976 1.00 66.83 262 LYS A O 1
ATOM 1665 N N . ALA A 1 233 ? -25.617 80.709 36.880 1.00 62.09 263 ALA A N 1
ATOM 1666 C CA . ALA A 1 233 ? -27.056 80.905 36.987 1.00 58.08 263 ALA A CA 1
ATOM 1667 C C . ALA A 1 233 ? -27.852 80.087 35.977 1.00 60.77 263 ALA A C 1
ATOM 1668 O O . ALA A 1 233 ? -29.038 79.831 36.207 1.00 61.60 263 ALA A O 1
ATOM 1670 N N . VAL A 1 234 ? -27.241 79.653 34.878 1.00 57.12 264 VAL A N 1
ATOM 1671 C CA . VAL A 1 234 ? -27.979 78.936 33.846 1.00 60.20 264 VAL A CA 1
ATOM 1672 C C . VAL A 1 234 ? -27.779 77.425 33.939 1.00 59.99 264 VAL A C 1
ATOM 1673 O O . VAL A 1 234 ? -28.147 76.699 33.005 1.00 62.29 264 VAL A O 1
ATOM 1677 N N . LEU A 1 235 ? -27.211 76.932 35.045 1.00 57.89 265 LEU A N 1
ATOM 1678 C CA . LEU A 1 235 ? -26.919 75.503 35.168 1.00 56.67 265 LEU A CA 1
ATOM 1679 C C . LEU A 1 235 ? -28.196 74.665 35.233 1.00 54.88 265 LEU A C 1
ATOM 1680 O O . LEU A 1 235 ? -28.298 73.621 34.579 1.00 55.53 265 LEU A O 1
ATOM 1685 N N . PHE A 1 236 ? -29.169 75.086 36.038 1.00 55.99 266 PHE A N 1
ATOM 1686 C CA . PHE A 1 236 ? -30.421 74.346 36.110 1.00 54.85 266 PHE A CA 1
ATOM 1687 C C . PHE A 1 236 ? -31.099 74.310 34.750 1.00 60.85 266 PHE A C 1
ATOM 1688 O O . PHE A 1 236 ? -31.526 73.247 34.275 1.00 56.68 266 PHE A O 1
ATOM 1696 N N . LYS A 1 237 ? -31.215 75.480 34.114 1.00 61.57 267 LYS A N 1
ATOM 1697 C CA . LYS A 1 237 ? -31.894 75.570 32.831 1.00 54.41 267 LYS A CA 1
ATOM 1698 C C . LYS A 1 237 ? -31.209 74.692 31.792 1.00 57.60 267 LYS A C 1
ATOM 1699 O O . LYS A 1 237 ? -31.873 73.942 31.063 1.00 60.52 267 LYS A O 1
ATOM 1705 N N . ASN A 1 238 ? -29.872 74.758 31.717 1.00 53.99 268 ASN A N 1
ATOM 1706 C CA . ASN A 1 238 ? -29.168 73.970 30.708 1.00 55.40 268 ASN A CA 1
ATOM 1707 C C . ASN A 1 238 ? -29.305 72.477 30.980 1.00 56.12 268 ASN A C 1
ATOM 1708 O O . ASN A 1 238 ? -29.571 71.699 30.057 1.00 59.69 268 ASN A O 1
ATOM 1713 N N . PHE A 1 239 ? -29.144 72.052 32.238 1.00 56.89 269 PHE A N 1
ATOM 1714 C CA . PHE A 1 239 ? -29.236 70.624 32.526 1.00 54.97 269 PHE A CA 1
ATOM 1715 C C . PHE A 1 239 ? -30.643 70.097 32.270 1.00 55.64 269 PHE A C 1
ATOM 1716 O O . PHE A 1 239 ? -30.805 69.017 31.687 1.00 56.40 269 PHE A O 1
ATOM 1724 N N . LYS A 1 240 ? -31.674 70.840 32.696 1.00 56.02 270 LYS A N 1
ATOM 1725 C CA . LYS A 1 240 ? -33.046 70.411 32.434 1.00 56.47 270 LYS A CA 1
ATOM 1726 C C . LYS A 1 240 ? -33.302 70.271 30.939 1.00 55.96 270 LYS A C 1
ATOM 1727 O O . LYS A 1 240 ? -33.930 69.302 30.495 1.00 55.84 270 LYS A O 1
ATOM 1733 N N . SER A 1 241 ? -32.803 71.219 30.144 1.00 58.40 271 SER A N 1
ATOM 1734 C CA . SER A 1 241 ? -32.988 71.137 28.701 1.00 56.26 271 SER A CA 1
ATOM 1735 C C . SER A 1 241 ? -32.253 69.942 28.111 1.00 56.40 271 SER A C 1
ATOM 1736 O O . SER A 1 241 ? -32.749 69.306 27.173 1.00 57.01 271 SER A O 1
ATOM 1739 N N . PHE A 1 242 ? -31.067 69.630 28.643 1.00 55.65 272 PHE A N 1
ATOM 1740 C CA . PHE A 1 242 ? -30.349 68.425 28.229 1.00 53.60 272 PHE A CA 1
ATOM 1741 C C . PHE A 1 242 ? -31.179 67.170 28.485 1.00 55.90 272 PHE A C 1
ATOM 1742 O O . PHE A 1 242 ? -31.310 66.312 27.602 1.00 54.28 272 PHE A O 1
ATOM 1750 N N . GLN A 1 243 ? -31.764 67.056 29.689 1.00 58.76 273 GLN A N 1
ATOM 1751 C CA . GLN A 1 243 ? -32.598 65.901 30.034 1.00 54.65 273 GLN A CA 1
ATOM 1752 C C . GLN A 1 243 ? -33.800 65.770 29.106 1.00 58.61 273 GLN A C 1
ATOM 1753 O O . GLN A 1 243 ? -34.101 64.677 28.614 1.00 58.32 273 GLN A O 1
ATOM 1759 N N . SER A 1 244 ? -34.533 66.868 28.895 1.00 57.22 274 SER A N 1
ATOM 1760 C CA . SER A 1 244 ? -35.699 66.820 28.018 1.00 56.11 274 SER A CA 1
ATOM 1761 C C . SER A 1 244 ? -35.301 66.411 26.614 1.00 54.66 274 SER A C 1
ATOM 1762 O O . SER A 1 244 ? -35.911 65.518 26.022 1.00 59.63 274 SER A O 1
ATOM 1765 N N . TRP A 1 245 ? -34.264 67.058 26.074 1.00 54.95 275 TRP A N 1
ATOM 1766 C CA . TRP A 1 245 ? -33.773 66.743 24.738 1.00 55.43 275 TRP A CA 1
ATOM 1767 C C . TRP A 1 245 ? -33.272 65.304 24.649 1.00 59.46 275 TRP A C 1
ATOM 1768 O O . TRP A 1 245 ? -33.525 64.608 23.649 1.00 55.22 275 TRP A O 1
ATOM 1779 N N . GLY A 1 246 ? -32.554 64.846 25.691 1.00 56.32 276 GLY A N 1
ATOM 1780 C CA . GLY A 1 246 ? -31.910 63.541 25.648 1.00 53.98 276 GLY A CA 1
ATOM 1781 C C . GLY A 1 246 ? -32.877 62.387 25.494 1.00 56.41 276 GLY A C 1
ATOM 1782 O O . GLY A 1 246 ? -32.536 61.367 24.883 1.00 55.23 276 GLY A O 1
ATOM 1783 N N . LEU A 1 247 ? -34.095 62.535 26.024 1.00 53.36 277 LEU A N 1
ATOM 1784 C CA . LEU A 1 247 ? -35.111 61.493 25.915 1.00 53.96 277 LEU A CA 1
ATOM 1785 C C . LEU A 1 247 ? -35.437 61.116 24.472 1.00 59.31 277 LEU A C 1
ATOM 1786 O O . LEU A 1 247 ? -35.974 60.027 24.248 1.00 59.55 277 LEU A O 1
ATOM 1791 N N . ASN A 1 248 ? -35.127 61.974 23.483 1.00 57.56 278 ASN A N 1
ATOM 1792 C CA . ASN A 1 248 ? -35.596 61.752 22.116 1.00 58.05 278 ASN A CA 1
ATOM 1793 C C . ASN A 1 248 ? -34.486 61.824 21.072 1.00 61.21 278 ASN A C 1
ATOM 1794 O O . ASN A 1 248 ? -34.776 62.026 19.888 1.00 62.50 278 ASN A O 1
ATOM 1799 N N . VAL A 1 249 ? -33.233 61.650 21.471 1.00 57.96 279 VAL A N 1
ATOM 1800 C CA . VAL A 1 249 ? -32.111 61.787 20.552 1.00 54.02 279 VAL A CA 1
ATOM 1801 C C . VAL A 1 249 ? -31.985 60.526 19.705 1.00 58.04 279 VAL A C 1
ATOM 1802 O O . VAL A 1 249 ? -31.903 59.421 20.263 1.00 59.78 279 VAL A O 1
ATOM 1806 N N . PRO A 1 250 ? -31.972 60.638 18.376 1.00 55.55 280 PRO A N 1
ATOM 1807 C CA . PRO A 1 250 ? -31.820 59.446 17.534 1.00 53.84 280 PRO A CA 1
ATOM 1808 C C . PRO A 1 250 ? -30.404 58.910 17.612 1.00 54.22 280 PRO A C 1
ATOM 1809 O O . PRO A 1 250 ? -29.462 59.620 17.969 1.00 54.16 280 PRO A O 1
ATOM 1813 N N . ALA A 1 251 ? -30.269 57.635 17.234 1.00 55.15 281 ALA A N 1
ATOM 1814 C CA . ALA A 1 251 ? -29.035 56.889 17.446 1.00 52.30 281 ALA A CA 1
ATOM 1815 C C . ALA A 1 251 ? -27.840 57.474 16.711 1.00 56.31 281 ALA A C 1
ATOM 1816 O O . ALA A 1 251 ? -26.702 57.213 17.122 1.00 54.50 281 ALA A O 1
ATOM 1818 N N . GLU A 1 252 ? -28.056 58.248 15.638 1.00 55.91 282 GLU A N 1
ATOM 1819 C CA . GLU A 1 252 ? -26.926 58.827 14.911 1.00 52.61 282 GLU A CA 1
ATOM 1820 C C . GLU A 1 252 ? -26.181 59.888 15.716 1.00 55.03 282 GLU A C 1
ATOM 1821 O O . GLU A 1 252 ? -25.134 60.354 15.258 1.00 57.95 282 GLU A O 1
ATOM 1827 N N . ILE A 1 253 ? -26.667 60.254 16.906 1.00 55.69 283 ILE A N 1
ATOM 1828 C CA . ILE A 1 253 ? -26.028 61.241 17.771 1.00 54.40 283 ILE A CA 1
ATOM 1829 C C . ILE A 1 253 ? -25.637 60.579 19.090 1.00 55.39 283 ILE A C 1
ATOM 1830 O O . ILE A 1 253 ? -26.437 59.859 19.698 1.00 56.90 283 ILE A O 1
ATOM 1835 N N . SER A 1 254 ? -24.411 60.826 19.528 1.00 55.03 284 SER A N 1
ATOM 1836 C CA . SER A 1 254 ? -23.956 60.493 20.871 1.00 51.95 284 SER A CA 1
ATOM 1837 C C . SER A 1 254 ? -23.477 61.784 21.515 1.00 56.25 284 SER A C 1
ATOM 1838 O O . SER A 1 254 ? -22.654 62.496 20.935 1.00 58.78 284 SER A O 1
ATOM 1841 N N . ALA A 1 255 ? -23.992 62.098 22.698 1.00 52.88 285 ALA A N 1
ATOM 1842 C CA . ALA A 1 255 ? -23.684 63.371 23.324 1.00 53.25 285 ALA A CA 1
ATOM 1843 C C . ALA A 1 255 ? -23.401 63.155 24.796 1.00 53.71 285 ALA A C 1
ATOM 1844 O O . ALA A 1 255 ? -23.793 62.148 25.388 1.00 57.72 285 ALA A O 1
ATOM 1846 N N . ALA A 1 256 ? -22.712 64.127 25.377 1.00 52.81 286 ALA A N 1
ATOM 1847 C CA . ALA A 1 256 ? -22.400 64.146 26.794 1.00 51.71 286 ALA A CA 1
ATOM 1848 C C . ALA A 1 256 ? -22.562 65.570 27.286 1.00 53.41 286 ALA A C 1
ATOM 1849 O O . ALA A 1 256 ? -22.235 66.519 26.569 1.00 57.06 286 ALA A O 1
ATOM 1851 N N . PHE A 1 257 ? -23.080 65.717 28.495 1.00 51.07 287 PHE A N 1
ATOM 1852 C CA . PHE A 1 257 ? -23.200 67.017 29.132 1.00 52.25 287 PHE A CA 1
ATOM 1853 C C . PHE A 1 257 ? -22.111 67.179 30.199 1.00 55.02 287 P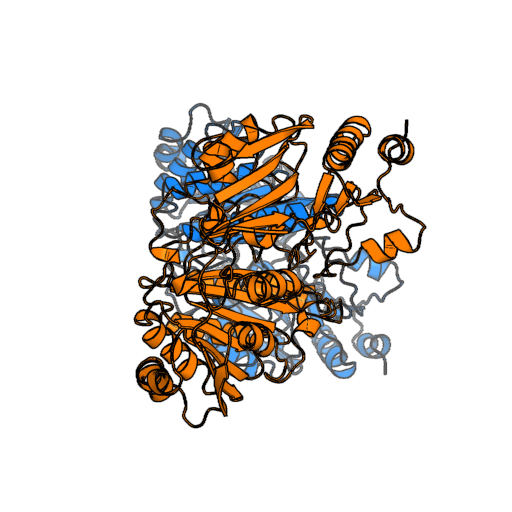HE A C 1
ATOM 1854 O O . PHE A 1 257 ? -21.701 66.211 30.851 1.00 51.29 287 PHE A O 1
ATOM 1862 N N . TYR A 1 258 ? -21.640 68.416 30.368 1.00 50.69 288 TYR A N 1
ATOM 1863 C CA . TYR A 1 258 ? -20.576 68.726 31.310 1.00 53.10 288 TYR A CA 1
ATOM 1864 C C . TYR A 1 258 ? -20.988 69.906 32.183 1.00 53.72 288 TYR A C 1
ATOM 1865 O O . TYR A 1 258 ? -21.791 70.750 31.785 1.00 57.46 288 TYR A O 1
ATOM 1874 N N . MET A 1 259 ? -20.408 69.965 33.375 1.00 52.09 289 MET A N 1
ATOM 1875 C CA . MET A 1 259 ? -20.795 70.918 34.403 1.00 53.70 289 MET A CA 1
ATOM 1876 C C . MET A 1 259 ? -19.704 70.891 35.465 1.00 56.55 289 MET A C 1
ATOM 1877 O O . MET A 1 259 ? -19.154 69.826 35.741 1.00 55.78 289 MET A O 1
ATOM 1882 N N . ASP A 1 260 ? -19.365 72.045 36.032 1.00 55.50 290 ASP A N 1
ATOM 1883 C CA . ASP A 1 260 ? -18.356 72.061 37.085 1.00 52.50 290 ASP A CA 1
ATOM 1884 C C . ASP A 1 260 ? -18.610 73.256 38.000 1.00 55.06 290 ASP A C 1
ATOM 1885 O O . ASP A 1 260 ? -19.370 74.165 37.641 1.00 53.39 290 ASP A O 1
ATOM 1890 N N . PRO A 1 261 ? -18.023 73.264 39.210 1.00 56.48 291 PRO A N 1
ATOM 1891 C CA . PRO A 1 261 ? -18.412 74.271 40.222 1.00 55.96 291 PRO A CA 1
ATOM 1892 C C . PRO A 1 261 ? -17.975 75.692 39.907 1.00 55.91 291 PRO A C 1
ATOM 1893 O O . PRO A 1 261 ? -18.447 76.619 40.575 1.00 57.47 291 PRO A O 1
ATOM 1897 N N . SER A 1 262 ? -17.103 75.901 38.924 1.00 55.73 292 SER A N 1
ATOM 1898 C CA . SER A 1 262 ? -16.778 77.254 38.490 1.00 55.81 292 SER A CA 1
ATOM 1899 C C . SER A 1 262 ? -17.880 77.887 37.652 1.00 58.13 292 SER A C 1
ATOM 1900 O O . SER A 1 262 ? -17.788 79.075 37.339 1.00 61.07 292 SER A O 1
ATOM 1903 N N . GLY A 1 263 ? -18.900 77.130 37.269 1.00 59.21 293 GLY A N 1
ATOM 1904 C CA . GLY A 1 263 ? -20.007 77.644 36.490 1.00 59.67 293 GLY A CA 1
ATOM 1905 C C . GLY A 1 263 ? -20.017 77.219 35.034 1.00 57.85 293 GLY A C 1
ATOM 1906 O O . GLY A 1 263 ? -21.010 77.483 34.344 1.00 61.05 293 GLY A O 1
ATOM 1907 N N . VAL A 1 264 ? -18.954 76.586 34.537 1.00 55.94 294 VAL A N 1
ATOM 1908 C CA . VAL A 1 264 ? -18.943 76.113 33.158 1.00 56.05 294 VAL A CA 1
ATOM 1909 C C . VAL A 1 264 ? -19.954 74.986 32.993 1.00 55.64 294 VAL A C 1
ATOM 1910 O O . VAL A 1 264 ? -20.130 74.148 33.890 1.00 57.86 294 VAL A O 1
ATOM 1914 N N . SER A 1 265 ? -20.640 74.970 31.850 1.00 55.09 295 SER A N 1
ATOM 1915 C CA . SER A 1 265 ? -21.449 73.825 31.444 1.00 56.36 295 SER A CA 1
ATOM 1916 C C . SER A 1 265 ? -21.484 73.755 29.923 1.00 57.90 295 SER A C 1
ATOM 1917 O O . SER A 1 265 ? -21.398 74.781 29.240 1.00 57.74 295 SER A O 1
ATOM 1920 N N . TRP A 1 266 ? -21.611 72.538 29.390 1.00 56.55 296 TRP A N 1
ATOM 1921 C CA . TRP A 1 266 ? -21.693 72.412 27.940 1.00 57.17 296 TRP A CA 1
ATOM 1922 C C . TRP A 1 266 ? -22.393 71.121 27.547 1.00 57.39 296 TRP A C 1
ATOM 1923 O O . TRP A 1 266 ? -22.520 70.187 28.341 1.00 56.01 296 TRP A O 1
ATOM 1934 N N . LEU A 1 267 ? -22.869 71.101 26.306 1.00 56.89 297 LEU A N 1
ATOM 1935 C CA . LEU A 1 267 ? -23.299 69.883 25.639 1.00 56.31 297 LEU A CA 1
ATOM 1936 C C . LEU A 1 267 ? -22.337 69.654 24.489 1.00 54.12 297 LEU A C 1
ATOM 1937 O O . LEU A 1 267 ? -22.137 70.550 23.668 1.00 57.49 297 LEU A O 1
ATOM 1942 N N . GLU A 1 268 ? -21.715 68.483 24.450 1.00 53.70 298 GLU A N 1
ATOM 1943 C CA . GLU A 1 268 ? -20.816 68.116 23.367 1.00 55.82 298 GLU A CA 1
ATOM 1944 C C . GLU A 1 268 ? -21.297 66.824 22.719 1.00 56.70 298 GLU A C 1
ATOM 1945 O O . GLU A 1 268 ? -21.776 65.920 23.409 1.00 57.40 298 GLU A O 1
ATOM 1951 N N . GLY A 1 269 ? -21.176 66.731 21.392 1.00 52.97 299 GLY A N 1
ATOM 1952 C CA . GLY A 1 269 ? -21.697 65.552 20.726 1.00 53.15 299 GLY A CA 1
ATOM 1953 C C . GLY A 1 269 ? -21.156 65.344 19.329 1.00 55.20 299 GLY A C 1
ATOM 1954 O O . GLY A 1 269 ? -20.560 66.230 18.717 1.00 55.36 299 GLY A O 1
ATOM 1955 N N . THR A 1 270 ? -21.393 64.136 18.829 1.00 56.03 300 THR A N 1
ATOM 1956 C CA . THR A 1 270 ? -20.998 63.736 17.491 1.00 55.81 300 THR A CA 1
ATOM 1957 C C . THR A 1 270 ? -22.216 63.204 16.753 1.00 56.31 300 THR A C 1
ATOM 1958 O O . THR A 1 270 ? -22.938 62.345 17.276 1.00 56.18 300 THR A O 1
ATOM 1962 N N . TYR A 1 271 ? -22.437 63.721 15.542 1.00 58.45 301 TYR A N 1
ATOM 1963 C CA . TYR A 1 271 ? -23.552 63.336 14.679 1.00 53.70 301 TYR A CA 1
ATOM 1964 C C . TYR A 1 271 ? -23.004 62.593 13.469 1.00 55.53 301 TYR A C 1
ATOM 1965 O O . TYR A 1 271 ? -22.168 63.130 12.728 1.00 56.32 301 TYR A O 1
ATOM 1974 N N . LEU A 1 272 ? -23.458 61.354 13.283 1.00 54.76 302 LEU A N 1
ATOM 1975 C CA . LEU A 1 272 ? -23.064 60.537 12.133 1.00 60.11 302 LEU A CA 1
ATOM 1976 C C . LEU A 1 272 ? -23.887 60.944 10.905 1.00 59.74 302 LEU A C 1
ATOM 1977 O O . LEU A 1 272 ? -24.793 60.242 10.448 1.00 61.76 302 LEU A O 1
ATOM 1982 N N . GLY A 1 273 ? -23.538 62.100 10.357 1.00 55.56 303 GLY A N 1
ATOM 1983 C CA . GLY A 1 273 ? -24.344 62.698 9.313 1.00 55.08 303 GLY A CA 1
ATOM 1984 C C . GLY A 1 273 ? -23.741 64.016 8.883 1.00 61.12 303 GLY A C 1
ATOM 1985 O O . GLY A 1 273 ? -22.724 64.468 9.419 1.00 60.70 303 GLY A O 1
ATOM 1986 N N . LYS A 1 274 ? -24.388 64.627 7.892 1.00 64.85 304 LYS A N 1
ATOM 1987 C CA . LYS A 1 274 ? -23.922 65.888 7.331 1.00 60.47 304 LYS A CA 1
ATOM 1988 C C . LYS A 1 274 ? -24.348 67.065 8.200 1.00 60.12 304 LYS A C 1
ATOM 1989 O O . LYS A 1 274 ? -25.456 67.093 8.747 1.00 57.62 304 LYS A O 1
ATOM 1995 N N . LYS A 1 275 ? -23.464 68.057 8.294 1.00 59.78 305 LYS A N 1
ATOM 1996 C CA . LYS A 1 275 ? -23.722 69.214 9.141 1.00 56.17 305 LYS A CA 1
ATOM 1997 C C . LYS A 1 275 ? -25.028 69.907 8.770 1.00 58.91 305 LYS A C 1
ATOM 1998 O O . LYS A 1 275 ? -25.748 70.394 9.651 1.00 63.17 305 LYS A O 1
ATOM 2004 N N . THR A 1 276 ? -25.365 69.953 7.476 1.00 59.19 306 THR A N 1
ATOM 2005 C CA . THR A 1 276 ? -26.612 70.599 7.070 1.00 57.85 306 THR A CA 1
ATOM 2006 C C . THR A 1 276 ? -27.850 69.870 7.577 1.00 59.35 306 THR A C 1
ATOM 2007 O O . THR A 1 276 ? -28.943 70.437 7.513 1.00 65.30 306 THR A O 1
ATOM 2011 N N . SER A 1 277 ? -27.712 68.648 8.087 1.00 60.16 307 SER A N 1
ATOM 2012 C CA . SER A 1 277 ? -28.827 67.940 8.703 1.00 61.50 307 SER A CA 1
ATOM 2013 C C . SER A 1 277 ? -28.897 68.104 10.226 1.00 63.41 307 SER A C 1
ATOM 2014 O O . SER A 1 277 ? -29.887 67.674 10.825 1.00 63.51 307 SER A O 1
ATOM 2017 N N . LEU A 1 278 ? -27.896 68.735 10.858 1.00 60.55 308 LEU A N 1
ATOM 2018 C CA . LEU A 1 278 ? -27.765 68.672 12.314 1.00 57.20 308 LEU A CA 1
ATOM 2019 C C . LEU A 1 278 ? -28.833 69.494 13.035 1.00 61.06 308 LEU A C 1
ATOM 2020 O O . LEU A 1 278 ? -29.376 69.049 14.055 1.00 64.42 308 LEU A O 1
ATOM 2025 N N . LEU A 1 279 ? -29.143 70.694 12.546 1.00 59.64 309 LEU A N 1
ATOM 2026 C CA . LEU A 1 279 ? -29.904 71.630 13.375 1.00 61.76 309 LEU A CA 1
ATOM 2027 C C . LEU A 1 279 ? -31.300 71.150 13.768 1.00 61.98 309 LEU A C 1
ATOM 2028 O O . LEU A 1 279 ? -31.700 71.409 14.917 1.00 61.66 309 LEU A O 1
ATOM 2033 N N . PRO A 1 280 ? -32.078 70.462 12.923 1.00 61.87 310 PRO A N 1
ATOM 2034 C CA . PRO A 1 280 ? -33.345 69.905 13.426 0.61 56.37 310 PRO A CA 1
ATOM 2035 C C . PRO A 1 280 ? -33.163 69.019 14.633 1.00 60.04 310 PRO A C 1
ATOM 2036 O O . PRO A 1 280 ? -34.085 68.903 15.447 1.00 63.42 310 PRO A O 1
ATOM 2040 N N . LEU A 1 281 ? -31.992 68.397 14.787 1.00 58.89 311 LEU A N 1
ATOM 2041 C CA . LEU A 1 281 ? -31.770 67.424 15.850 1.00 56.14 311 LEU A CA 1
ATOM 2042 C C . LEU A 1 281 ? -31.282 68.040 17.161 1.00 57.50 311 LEU A C 1
ATOM 2043 O O . LEU A 1 281 ? -31.364 67.385 18.203 1.00 60.82 311 LEU A O 1
ATOM 2048 N N . VAL A 1 282 ? -30.772 69.265 17.148 1.00 56.41 312 VAL A N 1
ATOM 2049 C CA . VAL A 1 282 ? -30.369 69.932 18.374 1.00 53.23 312 VAL A CA 1
ATOM 2050 C C . VAL A 1 282 ? -31.237 71.143 18.653 1.00 56.01 312 VAL A C 1
ATOM 2051 O O . VAL A 1 282 ? -30.963 71.899 19.587 1.00 60.00 312 VAL A O 1
ATOM 2055 N N . LYS A 1 283 ? -32.299 71.331 17.876 1.00 57.18 313 LYS A N 1
ATOM 2056 C CA . LYS A 1 283 ? -33.127 72.527 18.014 1.00 58.05 313 LYS A CA 1
ATOM 2057 C C . LYS A 1 283 ? -33.819 72.588 19.373 1.00 56.56 313 LYS A C 1
ATOM 2058 O O . LYS A 1 283 ? -33.872 73.654 19.998 1.00 58.21 313 LYS A O 1
ATOM 2064 N N . THR A 1 284 ? -34.356 71.461 19.854 1.00 52.70 314 THR A N 1
ATOM 2065 C CA . THR A 1 284 ? -35.117 71.511 21.101 1.00 54.17 314 THR A CA 1
ATOM 2066 C C . THR A 1 284 ? -34.211 71.726 22.313 1.00 57.99 314 THR A C 1
ATOM 2067 O O . THR A 1 284 ? -34.643 72.332 23.304 1.00 59.00 314 THR A O 1
ATOM 2071 N N . PHE A 1 285 ? -32.959 71.257 22.258 1.00 54.10 315 PHE A N 1
ATOM 2072 C CA . PHE A 1 285 ? -32.026 71.560 23.337 1.00 54.89 315 PHE A CA 1
ATOM 2073 C C . PHE A 1 285 ? -31.715 73.055 23.391 1.00 57.68 315 PHE A C 1
ATOM 2074 O O . PHE A 1 285 ? -31.814 73.683 24.453 1.00 55.04 315 PHE A O 1
ATOM 2082 N N . LEU A 1 286 ? -31.321 73.639 22.253 1.00 58.22 316 LEU A N 1
ATOM 2083 C CA . LEU A 1 286 ? -30.959 75.053 22.228 1.00 58.35 316 LEU A CA 1
ATOM 2084 C C . LEU A 1 286 ? -32.144 75.939 22.572 1.00 55.95 316 LEU A C 1
ATOM 2085 O O . LEU A 1 286 ? -31.975 76.996 23.189 1.00 58.32 316 LEU A O 1
ATOM 2090 N N . ALA A 1 287 ? -33.349 75.522 22.195 1.00 54.51 317 ALA A N 1
ATOM 2091 C CA . ALA A 1 287 ? -34.522 76.337 22.482 1.00 58.46 317 ALA A CA 1
ATOM 2092 C C . ALA A 1 287 ? -34.775 76.454 23.984 1.00 57.11 317 ALA A C 1
ATOM 2093 O O . ALA A 1 287 ? -35.213 77.505 24.460 1.00 58.91 317 ALA A O 1
ATOM 2095 N N . SER A 1 288 ? -34.496 75.405 24.757 1.00 55.15 318 SER A N 1
ATOM 2096 C CA . SER A 1 288 ? -34.771 75.479 26.188 1.00 54.46 318 SER A CA 1
ATOM 2097 C C . SER A 1 288 ? -33.550 75.763 27.047 1.00 59.14 318 SER A C 1
ATOM 2098 O O . SER A 1 288 ? -33.713 76.117 28.223 1.00 61.63 318 SER A O 1
ATOM 2101 N N . ALA A 1 289 ? -32.343 75.613 26.508 1.00 58.12 319 ALA A N 1
ATOM 2102 C CA . ALA A 1 289 ? -31.165 76.058 27.235 1.00 58.64 319 ALA A CA 1
ATOM 2103 C C . ALA A 1 289 ? -31.149 77.580 27.305 1.00 59.95 319 ALA A C 1
ATOM 2104 O O . ALA A 1 289 ? -31.987 78.269 26.719 1.00 62.77 319 ALA A O 1
ATOM 2106 N N . ALA A 1 290 ? -30.182 78.105 28.041 1.00 60.94 320 ALA A N 1
ATOM 2107 C CA . ALA A 1 290 ? -30.067 79.535 28.180 1.00 55.75 320 ALA A CA 1
ATOM 2108 C C . ALA A 1 290 ? -29.607 80.156 26.860 1.00 62.06 320 ALA A C 1
ATOM 2109 O O . ALA A 1 290 ? -29.020 79.483 26.003 1.00 57.45 320 ALA A O 1
ATOM 2111 N N . PRO A 1 291 ? -29.888 81.439 26.662 1.00 63.18 321 PRO A N 1
ATOM 2112 C CA . PRO A 1 291 ? -29.467 82.100 25.427 1.00 64.65 321 PRO A CA 1
ATOM 2113 C C . PRO A 1 291 ? -27.955 82.211 25.329 1.00 65.05 321 PRO A C 1
ATOM 2114 O O . PRO A 1 291 ? -27.226 82.107 26.317 1.00 66.64 321 PRO A O 1
ATOM 2118 N N . ASN A 1 292 ? -27.494 82.422 24.100 1.00 64.96 322 ASN A N 1
ATOM 2119 C CA . ASN A 1 292 ? -26.116 82.798 23.795 1.00 69.27 322 ASN A CA 1
ATOM 2120 C C . ASN A 1 292 ? -25.057 81.758 24.128 1.00 62.65 322 ASN A C 1
ATOM 2121 O O . ASN A 1 292 ? -24.008 82.124 24.670 1.00 65.40 322 ASN A O 1
ATOM 2126 N N . PRO A 1 293 ? -25.245 80.487 23.800 1.00 60.87 323 PRO A N 1
ATOM 2127 C CA . PRO A 1 293 ? -24.136 79.552 23.946 1.00 62.50 323 PRO A CA 1
ATOM 2128 C C . PRO A 1 293 ? -23.016 79.886 22.981 1.00 58.63 323 PRO A C 1
ATOM 2129 O O . PRO A 1 293 ? -23.244 80.351 21.864 1.00 68.15 323 PRO A O 1
ATOM 2133 N N . THR A 1 294 ? -21.794 79.670 23.440 1.00 57.99 324 THR A N 1
ATOM 2134 C CA . THR A 1 294 ? -20.693 79.459 22.524 1.00 57.89 324 THR A CA 1
ATOM 2135 C C . THR A 1 294 ? -21.076 78.333 21.576 1.00 64.15 324 THR A C 1
ATOM 2136 O O . THR A 1 294 ? -21.559 77.285 22.014 1.00 64.66 324 THR A O 1
ATOM 2140 N N . ARG A 1 295 ? -20.892 78.553 20.275 1.00 59.17 325 ARG A N 1
ATOM 2141 C CA . ARG A 1 295 ? -21.423 77.655 19.261 1.00 58.76 325 ARG A CA 1
ATOM 2142 C C . ARG A 1 295 ? -20.313 77.172 18.346 1.00 57.74 325 ARG A C 1
ATOM 2143 O O . ARG A 1 295 ? -19.726 77.966 17.613 1.00 65.42 325 ARG A O 1
ATOM 2151 N N . VAL A 1 296 ? -20.056 75.870 18.357 1.00 59.34 326 VAL A N 1
ATOM 2152 C CA . VAL A 1 296 ? -19.104 75.238 17.449 1.00 58.80 326 VAL A CA 1
ATOM 2153 C C . VAL A 1 296 ? -19.785 74.043 16.794 1.00 63.79 326 VAL A C 1
ATOM 2154 O O . VAL A 1 296 ? -20.128 73.074 17.480 1.00 63.33 326 VAL A O 1
ATOM 2158 N N . GLU A 1 297 ? -19.976 74.108 15.471 1.00 63.51 327 GLU A N 1
ATOM 2159 C CA . GLU A 1 297 ? -20.525 73.010 14.678 1.00 59.98 327 GLU A CA 1
ATOM 2160 C C . GLU A 1 297 ? -19.654 72.852 13.443 1.00 60.07 327 GLU A C 1
ATOM 2161 O O . GLU A 1 297 ? -19.482 73.805 12.684 1.00 70.20 327 GLU A O 1
ATOM 2167 N N . GLU A 1 298 ? -19.123 71.653 13.231 1.00 61.16 328 GLU A N 1
ATOM 2168 C CA . GLU A 1 298 ? -18.001 71.448 12.324 1.00 57.64 328 GLU A CA 1
ATOM 2169 C C . GLU A 1 298 ? -18.131 70.098 11.639 1.00 62.40 328 GLU A C 1
ATOM 2170 O O . GLU A 1 298 ? -18.200 69.072 12.320 1.00 62.41 328 GLU A O 1
ATOM 2176 N N . GLU A 1 299 ? -18.150 70.079 10.306 1.00 61.78 329 GLU A N 1
ATOM 2177 C CA . GLU A 1 299 ? -18.151 68.807 9.591 1.00 62.16 329 GLU A CA 1
ATOM 2178 C C . GLU A 1 299 ? -16.715 68.326 9.397 1.00 62.21 329 GLU A C 1
ATOM 2179 O O . GLU A 1 299 ? -15.841 69.104 9.001 1.00 63.77 329 GLU A O 1
ATOM 2185 N N . LEU A 1 300 ? -16.475 67.048 9.696 1.00 57.54 330 LEU A N 1
ATOM 2186 C CA . LEU A 1 300 ? -15.135 66.473 9.764 1.00 57.45 330 LEU A CA 1
ATOM 2187 C C . LEU A 1 300 ? -15.168 65.055 9.218 1.00 56.27 330 LEU A C 1
ATOM 2188 O O . LEU A 1 300 ? -16.237 64.469 9.042 1.00 57.87 330 LEU A O 1
ATOM 2193 N N . ASN A 1 301 ? -13.987 64.488 8.965 1.00 54.38 331 ASN A N 1
ATOM 2194 C CA . ASN A 1 301 ? -13.908 63.049 8.778 1.00 56.37 331 ASN A CA 1
ATOM 2195 C C . ASN A 1 301 ? -13.649 62.397 10.134 1.00 65.34 331 ASN A C 1
ATOM 2196 O O . ASN A 1 301 ? -13.449 63.079 11.148 1.00 60.76 331 ASN A O 1
ATOM 2201 N N . TRP A 1 302 ? -13.613 61.060 10.152 1.00 62.29 332 TRP A N 1
ATOM 2202 C CA . TRP A 1 302 ? -13.625 60.352 11.428 1.00 61.13 332 TRP A CA 1
ATOM 2203 C C . TRP A 1 302 ? -12.348 60.606 12.232 1.00 61.80 332 TRP A C 1
ATOM 2204 O O . TRP A 1 302 ? -12.410 60.889 13.435 1.00 61.42 332 TRP A O 1
ATOM 2215 N N . ILE A 1 303 ? -11.177 60.520 11.589 1.00 59.08 333 ILE A N 1
ATOM 2216 C CA . ILE A 1 303 ? -9.937 60.672 12.347 1.00 58.93 333 ILE A CA 1
ATOM 2217 C C . ILE A 1 303 ? -9.749 62.119 12.799 1.00 61.79 333 ILE A C 1
ATOM 2218 O O . ILE A 1 303 ? -9.053 62.374 13.792 1.00 61.21 333 ILE A O 1
ATOM 2223 N N . GLN A 1 304 ? -10.381 63.075 12.109 1.00 63.50 334 GLN A N 1
ATOM 2224 C CA . GLN A 1 304 ? -10.417 64.448 12.603 1.00 63.82 334 GLN A CA 1
ATOM 2225 C C . GLN A 1 304 ? -11.310 64.562 13.822 1.00 61.43 334 GLN A C 1
ATOM 2226 O O . GLN A 1 304 ? -11.048 65.376 14.712 1.00 62.08 334 GLN A O 1
ATOM 2232 N N . LEU A 1 305 ? -12.397 63.787 13.847 1.00 60.25 335 LEU A N 1
ATOM 2233 C CA . LEU A 1 305 ? -13.320 63.836 14.968 1.00 59.15 335 LEU A CA 1
ATOM 2234 C C . LEU A 1 305 ? -12.642 63.344 16.242 1.00 61.95 335 LEU A C 1
ATOM 2235 O O . LEU A 1 305 ? -12.786 63.951 17.313 1.00 56.30 335 LEU A O 1
ATOM 2240 N N . ILE A 1 306 ? -11.874 62.255 16.128 1.00 61.71 336 ILE A N 1
ATOM 2241 C CA . ILE A 1 306 ? -11.067 61.764 17.240 1.00 58.59 336 ILE A CA 1
ATOM 2242 C C . ILE A 1 306 ? -10.152 62.861 17.764 1.00 60.75 336 ILE A C 1
ATOM 2243 O O . ILE A 1 306 ? -9.973 63.018 18.974 1.00 63.57 336 ILE A O 1
ATOM 2248 N N . LEU A 1 307 ? -9.557 63.644 16.864 1.00 62.82 337 LEU A N 1
ATOM 2249 C CA . LEU A 1 307 ? -8.647 64.685 17.323 1.00 60.12 337 LEU A CA 1
ATOM 2250 C C . LEU A 1 307 ? -9.403 65.801 18.023 1.00 60.93 337 LEU A C 1
ATOM 2251 O O . LEU A 1 307 ? -8.964 66.298 19.067 1.00 63.29 337 LEU A O 1
ATOM 2256 N N . VAL A 1 308 ? -10.544 66.204 17.474 1.00 56.96 338 VAL A N 1
ATOM 2257 C CA . VAL A 1 308 ? -11.272 67.320 18.055 1.00 57.94 338 VAL A CA 1
ATOM 2258 C C . VAL A 1 308 ? -11.838 66.929 19.413 1.00 62.51 338 VAL A C 1
ATOM 2259 O O . VAL A 1 308 ? -11.826 67.727 20.362 1.00 57.80 338 VAL A O 1
ATOM 2263 N N . ASN A 1 309 ? -12.302 65.678 19.543 1.00 62.21 339 ASN A N 1
ATOM 2264 C CA . ASN A 1 309 ? -12.832 65.184 20.808 1.00 57.67 339 ASN A CA 1
ATOM 2265 C C . ASN A 1 309 ? -11.770 65.087 21.886 1.00 59.74 339 ASN A C 1
ATOM 2266 O O . ASN A 1 309 ? -12.105 64.773 23.030 1.00 63.04 339 ASN A O 1
ATOM 2271 N N . TRP A 1 310 ? -10.506 65.333 21.557 1.00 63.05 340 TRP A N 1
ATOM 2272 C CA . TRP A 1 310 ? -9.469 65.466 22.569 1.00 61.48 340 TRP A CA 1
ATOM 2273 C C . TRP A 1 310 ? -8.767 66.821 22.495 1.00 61.45 340 TRP A C 1
ATOM 2274 O O . TRP A 1 310 ? -7.607 66.943 22.896 1.00 60.72 340 TRP A O 1
ATOM 2285 N N . ASN A 1 311 ? -9.472 67.844 21.994 1.00 61.13 341 ASN A N 1
ATOM 2286 C CA . ASN A 1 311 ? -9.022 69.235 21.978 1.00 63.11 341 ASN A CA 1
ATOM 2287 C C . ASN A 1 311 ? -7.850 69.484 21.028 1.00 64.13 341 ASN A C 1
ATOM 2288 O O . ASN A 1 311 ? -7.076 70.428 21.224 1.00 64.46 341 ASN A O 1
ATOM 2293 N N . TYR A 1 312 ? -7.704 68.674 20.024 1.00 61.37 342 TYR A N 1
ATOM 2294 C CA . TYR A 1 312 ? -6.736 69.100 19.027 1.00 64.07 342 TYR A CA 1
ATOM 2295 C C . TYR A 1 312 ? -7.461 69.818 17.898 1.00 66.55 342 TYR A C 1
ATOM 2296 O O . TYR A 1 312 ? -8.582 69.434 17.545 1.00 66.03 342 TYR A O 1
ATOM 2305 N N . PRO A 1 313 ? -6.840 70.861 17.342 1.00 66.36 343 PRO A N 1
ATOM 2306 C CA . PRO A 1 313 ? -7.397 71.502 16.147 1.00 63.01 343 PRO A CA 1
ATOM 2307 C C . PRO A 1 313 ? -7.596 70.482 15.037 1.00 62.10 343 PRO A C 1
ATOM 2308 O O . PRO A 1 313 ? -6.770 69.585 14.848 1.00 64.13 343 PRO A O 1
ATOM 2312 N N . SER A 1 314 ? -8.705 70.617 14.297 1.00 63.28 344 SER A N 1
ATOM 2313 C CA . SER A 1 314 ? -9.032 69.609 13.290 1.00 62.35 344 SER A CA 1
ATOM 2314 C C . SER A 1 314 ? -8.019 69.556 12.154 1.00 63.20 344 SER A C 1
ATOM 2315 O O . SER A 1 314 ? -8.046 68.603 11.364 1.00 64.22 344 SER A O 1
ATOM 2318 N N . ASN A 1 315 ? -7.119 70.531 12.063 1.00 61.06 345 ASN A N 1
ATOM 2319 C CA . ASN A 1 315 ? -6.024 70.470 11.108 1.00 65.99 345 ASN A CA 1
ATOM 2320 C C . ASN A 1 315 ? -4.793 69.766 11.665 1.00 68.14 345 ASN A C 1
ATOM 2321 O O . ASN A 1 315 ? -3.764 69.728 10.984 1.00 65.88 345 ASN A O 1
ATOM 2326 N N . THR A 1 316 ? -4.868 69.211 12.876 1.00 62.59 346 THR A N 1
ATOM 2327 C CA . THR A 1 316 ? -3.729 68.493 13.430 1.00 60.53 346 THR A CA 1
ATOM 2328 C C . THR A 1 316 ? -3.378 67.286 12.557 1.00 64.99 346 THR A C 1
ATOM 2329 O O . THR A 1 316 ? -4.254 66.646 11.965 1.00 63.28 346 THR A O 1
ATOM 2333 N N . ASN A 1 317 ? -2.082 67.001 12.446 1.00 63.76 347 ASN A N 1
ATOM 2334 C CA . ASN A 1 317 ? -1.612 65.810 11.745 1.00 62.56 347 ASN A CA 1
ATOM 2335 C C . ASN A 1 317 ? -2.178 64.556 12.401 1.00 67.22 347 ASN A C 1
ATOM 2336 O O . ASN A 1 317 ? -1.981 64.361 13.613 1.00 68.01 347 ASN A O 1
ATOM 2341 N N . PRO A 1 318 ? -2.872 63.686 11.661 1.00 62.83 348 PRO A N 1
ATOM 2342 C CA . PRO A 1 318 ? -3.446 62.492 12.299 1.00 65.99 348 PRO A CA 1
ATOM 2343 C C . PRO A 1 318 ? -2.430 61.638 13.039 1.00 69.24 348 PRO A C 1
ATOM 2344 O O . PRO A 1 318 ? -2.809 60.941 13.991 1.00 70.42 348 PRO A O 1
ATOM 2348 N N . ASN A 1 319 ? -1.149 61.686 12.654 1.00 70.05 349 ASN A N 1
ATOM 2349 C CA . ASN A 1 319 ? -0.137 60.898 13.354 1.00 68.24 349 ASN A CA 1
ATOM 2350 C C . ASN A 1 319 ? 0.070 61.344 14.789 1.00 68.38 349 ASN A C 1
ATOM 2351 O O . ASN A 1 319 ? 0.802 60.673 15.526 1.00 69.34 349 ASN A O 1
ATOM 2356 N N . GLN A 1 320 ? -0.521 62.470 15.193 1.00 67.32 350 GLN A N 1
ATOM 2357 C CA . GLN A 1 320 ? -0.454 62.861 16.595 1.00 66.31 350 GLN A CA 1
ATOM 2358 C C . GLN A 1 320 ? -1.047 61.780 17.482 1.00 65.49 350 GLN A C 1
ATOM 2359 O O . GLN A 1 320 ? -0.559 61.556 18.595 1.00 64.10 350 GLN A O 1
ATOM 2365 N N . LEU A 1 321 ? -2.058 61.061 16.981 1.00 63.08 351 LEU A N 1
ATOM 2366 C CA . LEU A 1 321 ? -2.733 60.033 17.765 1.00 64.68 351 LEU A CA 1
ATOM 2367 C C . LEU A 1 321 ? -1.808 58.893 18.178 1.00 65.26 351 LEU A C 1
ATOM 2368 O O . LEU A 1 321 ? -2.207 58.079 19.018 1.00 67.55 351 LEU A O 1
ATOM 2373 N N . ASN A 1 322 ? -0.591 58.818 17.619 1.00 65.57 352 ASN A N 1
ATOM 2374 C CA . ASN A 1 322 ? 0.419 57.854 18.050 1.00 62.86 352 ASN A CA 1
ATOM 2375 C C . ASN A 1 322 ? 1.241 58.347 19.231 1.00 68.76 352 ASN A C 1
ATOM 2376 O O . ASN A 1 322 ? 1.902 57.535 19.890 1.00 72.40 352 ASN A O 1
ATOM 2381 N N . ASN A 1 323 ? 1.241 59.652 19.495 1.00 68.25 353 ASN A N 1
ATOM 2382 C CA . ASN A 1 323 ? 2.124 60.266 20.480 1.00 70.19 353 ASN A CA 1
ATOM 2383 C C . ASN A 1 323 ? 1.362 61.233 21.365 1.00 69.68 353 ASN A C 1
ATOM 2384 O O . ASN A 1 323 ? 1.820 62.351 21.622 1.00 71.02 353 ASN A O 1
ATOM 2389 N N . VAL A 1 324 ? 0.183 60.845 21.838 1.00 65.94 354 VAL A N 1
ATOM 2390 C CA . VAL A 1 324 ? -0.541 61.724 22.751 1.00 65.46 354 VAL A CA 1
ATOM 2391 C C . VAL A 1 324 ? 0.125 61.629 24.115 1.00 65.86 354 VAL A C 1
ATOM 2392 O O . VAL A 1 324 ? 0.296 60.524 24.648 1.00 65.42 354 VAL A O 1
ATOM 2396 N N . PRO A 1 325 ? 0.565 62.749 24.677 1.00 67.06 355 PRO A N 1
ATOM 2397 C CA . PRO A 1 325 ? 1.278 62.718 25.968 1.00 62.34 355 PRO A CA 1
ATOM 2398 C C . PRO A 1 325 ? 0.422 62.112 27.074 1.00 65.16 355 PRO A C 1
ATOM 2399 O O . PRO A 1 325 ? -0.733 62.497 27.263 1.00 67.36 355 PRO A O 1
ATOM 2403 N N . PHE A 1 326 ? 1.000 61.162 27.819 1.00 65.79 356 PHE A N 1
ATOM 2404 C CA . PHE A 1 326 ? 0.314 60.620 28.990 1.00 62.23 356 PHE A CA 1
ATOM 2405 C C . PHE A 1 326 ? 0.336 61.646 30.118 1.00 61.57 356 PHE A C 1
ATOM 2406 O O . PHE A 1 326 ? 1.409 62.069 30.562 1.00 61.60 356 PHE A O 1
ATOM 2414 N N . THR A 1 327 ? -0.840 62.046 30.585 1.00 60.48 357 THR A N 1
ATOM 2415 C CA . THR A 1 327 ? -0.959 62.970 31.703 1.00 62.29 357 THR A CA 1
ATOM 2416 C C . THR A 1 327 ? -1.547 62.241 32.900 1.00 62.83 357 THR A C 1
ATOM 2417 O O . THR A 1 327 ? -2.179 61.190 32.762 1.00 63.10 357 THR A O 1
ATOM 2421 N N . THR A 1 328 ? -1.326 62.807 34.084 1.00 63.18 358 THR A N 1
ATOM 2422 C CA . THR A 1 328 ? -1.752 62.195 35.335 1.00 58.96 358 THR A CA 1
ATOM 2423 C C . THR A 1 328 ? -2.569 63.187 36.156 1.00 59.61 358 THR A C 1
ATOM 2424 O O . THR A 1 328 ? -2.572 64.390 35.893 1.00 67.82 358 THR A O 1
ATOM 2428 N N . ASN A 1 329 ? -3.263 62.661 37.161 1.00 56.88 359 ASN A N 1
ATOM 2429 C CA . ASN A 1 329 ? -4.094 63.443 38.067 1.00 57.29 359 ASN A CA 1
ATOM 2430 C C . ASN A 1 329 ? -4.095 62.728 39.419 1.00 56.89 359 ASN A C 1
ATOM 2431 O O . ASN A 1 329 ? -3.608 61.601 39.537 1.00 56.22 359 ASN A O 1
ATOM 2436 N N . THR A 1 330 ? -4.621 63.395 40.449 1.00 53.07 360 THR A N 1
ATOM 2437 C CA . THR A 1 330 ? -4.832 62.776 41.762 1.00 56.19 360 THR A CA 1
ATOM 2438 C C . THR A 1 330 ? -6.251 63.074 42.213 1.00 58.47 360 THR A C 1
ATOM 2439 O O . THR A 1 330 ? -6.603 64.243 42.408 1.00 61.46 360 THR A O 1
ATOM 2443 N N . PHE A 1 331 ? -7.061 62.029 42.391 1.00 53.81 361 PHE A N 1
ATOM 2444 C CA . PHE A 1 331 ? -8.496 62.258 42.439 1.00 54.83 361 PHE A CA 1
ATOM 2445 C C . PHE A 1 331 ? -9.213 61.080 43.069 1.00 54.24 361 PHE A C 1
ATOM 2446 O O . PHE A 1 331 ? -8.683 59.969 43.147 1.00 57.42 361 PHE A O 1
ATOM 2454 N N . LYS A 1 332 ? -10.435 61.349 43.515 1.00 54.45 362 LYS A N 1
ATOM 2455 C CA . LYS A 1 332 ? -11.425 60.325 43.810 1.00 52.34 362 LYS A CA 1
ATOM 2456 C C . LYS A 1 332 ? -12.579 60.489 42.826 1.00 54.97 362 LYS A C 1
ATOM 2457 O O . LYS A 1 332 ? -13.054 61.608 42.602 1.00 53.06 362 LYS A O 1
ATOM 2463 N N . ALA A 1 333 ? -13.007 59.383 42.219 1.00 56.29 363 ALA A N 1
ATOM 2464 C CA . ALA A 1 333 ? -14.112 59.385 41.268 1.00 54.00 363 ALA A CA 1
ATOM 2465 C C . ALA A 1 333 ? -15.228 58.452 41.740 1.00 53.41 363 ALA A C 1
ATOM 2466 O O . ALA A 1 333 ? -14.973 57.408 42.351 1.00 52.30 363 ALA A O 1
ATOM 2468 N N . LYS A 1 334 ? -16.473 58.849 41.469 1.00 50.66 364 LYS A N 1
ATOM 2469 C CA . LYS A 1 334 ? -17.643 58.007 41.699 1.00 49.91 364 LYS A CA 1
ATOM 2470 C C . LYS A 1 334 ? -18.557 58.111 40.483 1.00 52.12 364 LYS A C 1
ATOM 2471 O O . LYS A 1 334 ? -18.403 59.006 39.648 1.00 56.03 364 LYS A O 1
ATOM 2477 N N . SER A 1 335 ? -19.510 57.189 40.360 1.00 52.89 365 SER A N 1
ATOM 2478 C CA . SER A 1 335 ? -20.463 57.272 39.252 1.00 50.58 365 SER A CA 1
ATOM 2479 C C . SER A 1 335 ? -21.830 56.762 39.701 1.00 53.01 365 SER A C 1
ATOM 2480 O O . SER A 1 335 ? -21.977 56.159 40.780 1.00 48.87 365 SER A O 1
ATOM 2483 N N . ILE A 1 336 ? -22.838 57.011 38.860 1.00 48.44 366 ILE A N 1
ATOM 2484 C CA . ILE A 1 336 ? -24.204 56.571 39.133 1.00 48.31 366 ILE A CA 1
ATOM 2485 C C . ILE A 1 336 ? -24.971 56.568 37.823 1.00 51.95 366 ILE A C 1
ATOM 2486 O O . ILE A 1 336 ? -24.590 57.243 36.868 1.00 55.27 366 ILE A O 1
ATOM 2491 N N . TYR A 1 337 ? -26.063 55.802 37.772 1.00 51.91 367 TYR A N 1
ATOM 2492 C CA . TYR A 1 337 ? -26.953 55.781 36.613 1.00 49.72 367 TYR A CA 1
ATOM 2493 C C . TYR A 1 337 ? -28.301 56.410 36.959 1.00 51.17 367 TYR A C 1
ATOM 2494 O O . TYR A 1 337 ? -28.825 56.221 38.064 1.00 52.61 367 TYR A O 1
ATOM 2503 N N . VAL A 1 338 ? -28.853 57.155 36.006 1.00 49.15 368 VAL A N 1
ATOM 2504 C CA . VAL A 1 338 ? -30.151 57.810 36.129 1.00 51.93 368 VAL A CA 1
ATOM 2505 C C . VAL A 1 338 ? -31.059 57.259 35.042 1.00 52.94 368 VAL A C 1
ATOM 2506 O O . VAL A 1 338 ? -30.651 57.164 33.877 1.00 55.71 368 VAL A O 1
ATOM 2510 N N . ASN A 1 339 ? -32.276 56.888 35.420 1.00 52.29 369 ASN A N 1
ATOM 2511 C CA . ASN A 1 339 ? -33.252 56.339 34.489 1.00 54.24 369 ASN A CA 1
ATOM 2512 C C . ASN A 1 339 ? -34.140 57.445 33.930 1.00 58.57 369 ASN A C 1
ATOM 2513 O O . ASN A 1 339 ? -34.280 58.520 34.523 1.00 54.30 369 ASN A O 1
ATOM 2518 N N . GLY A 1 340 ? -34.739 57.170 32.769 1.00 63.43 370 GLY A N 1
ATOM 2519 C CA . GLY A 1 340 ? -35.729 58.072 32.204 1.00 54.03 370 GLY A CA 1
ATOM 2520 C C . GLY A 1 340 ? -36.851 58.316 33.204 1.00 57.59 370 GLY A C 1
ATOM 2521 O O . GLY A 1 340 ? -37.233 57.411 33.939 1.00 56.50 370 GLY A O 1
ATOM 2522 N N . PRO A 1 341 ? -37.391 59.540 33.247 1.00 59.11 371 PRO A N 1
ATOM 2523 C CA . PRO A 1 341 ? -37.056 60.677 32.389 1.00 58.05 371 PRO A CA 1
ATOM 2524 C C . PRO A 1 341 ? -35.967 61.545 32.978 1.00 57.59 371 PRO A C 1
ATOM 2525 O O . PRO A 1 341 ? -35.770 62.663 32.504 1.00 64.60 371 PRO A O 1
ATOM 2529 N N . GLY A 1 342 ? -35.282 61.050 34.007 1.00 55.72 372 GLY A N 1
ATOM 2530 C CA . GLY A 1 342 ? -34.170 61.784 34.575 1.00 53.83 372 GLY A CA 1
ATOM 2531 C C . GLY A 1 342 ? -34.415 62.245 35.995 1.00 56.31 372 GLY A C 1
ATOM 2532 O O . GLY A 1 342 ? -35.310 61.751 36.692 1.00 58.53 372 GLY A O 1
ATOM 2533 N N . LEU A 1 343 ? -33.601 63.186 36.448 1.00 55.29 373 LEU A N 1
ATOM 2534 C CA . LEU A 1 343 ? -33.817 63.760 37.762 1.00 55.84 373 LEU A CA 1
ATOM 2535 C C . LEU A 1 343 ? -35.046 64.659 37.739 1.00 54.23 373 LEU A C 1
ATOM 2536 O O . LEU A 1 343 ? -35.265 65.418 36.794 1.00 56.94 373 LEU A O 1
ATOM 2541 N N . SER A 1 344 ? -35.857 64.555 38.783 1.00 53.68 374 SER A N 1
ATOM 2542 C CA . SER A 1 344 ? -36.896 65.536 39.059 1.00 53.13 374 SER A CA 1
ATOM 2543 C C . SER A 1 344 ? -36.292 66.928 39.107 1.00 55.93 374 SER A C 1
ATOM 2544 O O . SER A 1 344 ? -35.068 67.071 39.175 1.00 56.45 374 SER A O 1
ATOM 2547 N N . ASP A 1 345 ? -37.126 67.969 39.070 1.00 60.94 375 ASP A N 1
ATOM 2548 C CA . ASP A 1 345 ? -36.573 69.314 39.195 1.00 57.28 375 ASP A CA 1
ATOM 2549 C C . ASP A 1 345 ? -35.918 69.498 40.558 1.00 60.20 375 ASP A C 1
ATOM 2550 O O . ASP A 1 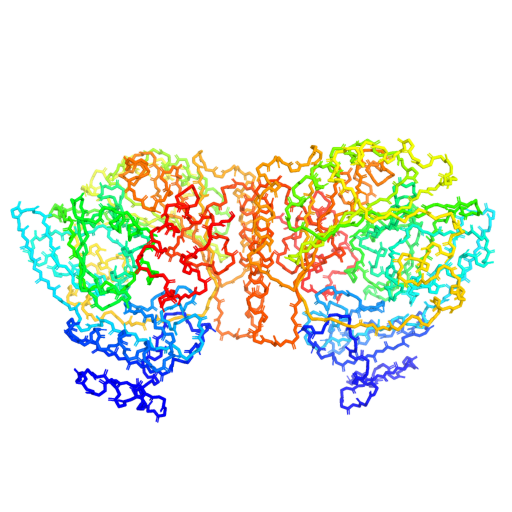345 ? -34.866 70.141 40.673 1.00 60.87 375 ASP A O 1
ATOM 2555 N N . ALA A 1 346 ? -36.514 68.915 41.601 1.00 57.19 376 ALA A N 1
ATOM 2556 C CA . ALA A 1 346 ? -35.918 68.988 42.929 1.00 54.01 376 ALA A CA 1
ATOM 2557 C C . ALA A 1 346 ? -34.553 68.310 42.951 1.00 57.75 376 ALA A C 1
ATOM 2558 O O . ALA A 1 346 ? -33.611 68.815 43.572 1.00 54.18 376 ALA A O 1
ATOM 2560 N N . GLY A 1 347 ? -34.434 67.159 42.274 1.00 58.49 377 GLY A N 1
ATOM 2561 C CA . GLY A 1 347 ? -33.149 66.488 42.174 1.00 52.92 377 GLY A CA 1
ATOM 2562 C C . GLY A 1 347 ? -32.096 67.307 41.447 1.00 53.41 377 GLY A C 1
ATOM 2563 O O . GLY A 1 347 ? -30.926 67.306 41.835 1.00 53.17 377 GLY A O 1
ATOM 2564 N N . ILE A 1 348 ? -32.485 68.009 40.379 1.00 52.66 378 ILE A N 1
ATOM 2565 C CA . ILE A 1 348 ? -31.505 68.810 39.647 1.00 53.62 378 ILE A CA 1
ATOM 2566 C C . ILE A 1 348 ? -30.946 69.919 40.536 1.00 55.00 378 ILE A C 1
ATOM 2567 O O . ILE A 1 348 ? -29.736 70.174 40.539 1.00 56.85 378 ILE A O 1
ATOM 2572 N N . ASN A 1 349 ? -31.807 70.580 41.319 1.00 55.34 379 ASN A N 1
ATOM 2573 C CA . ASN A 1 349 ? -31.323 71.611 42.238 1.00 57.13 379 ASN A CA 1
ATOM 2574 C C . ASN A 1 349 ? -30.464 71.026 43.350 1.00 55.26 379 ASN A C 1
ATOM 2575 O O . ASN A 1 349 ? -29.462 71.633 43.747 1.00 55.37 379 ASN A O 1
ATOM 2580 N N . ALA A 1 350 ? -30.857 69.871 43.887 1.00 50.90 380 ALA A N 1
ATOM 2581 C CA . ALA A 1 350 ? -30.071 69.252 44.949 1.00 54.72 380 ALA A CA 1
ATOM 2582 C C . ALA A 1 350 ? -28.683 68.886 44.443 1.00 54.81 380 ALA A C 1
ATOM 2583 O O . ALA A 1 350 ? -27.685 69.054 45.155 1.00 54.15 380 ALA A O 1
ATOM 2585 N N . MET A 1 351 ? -28.609 68.413 43.200 1.00 50.66 381 MET A N 1
ATOM 2586 C CA . MET A 1 351 ? -27.336 68.076 42.585 1.00 51.74 381 MET A CA 1
ATOM 2587 C C . MET A 1 351 ? -26.456 69.311 42.430 1.00 57.26 381 MET A C 1
ATOM 2588 O O . MET A 1 351 ? -25.280 69.298 42.815 1.00 55.64 381 MET A O 1
ATOM 2593 N N . ILE A 1 352 ? -27.014 70.398 41.879 1.00 57.93 382 ILE A N 1
ATOM 2594 C CA . ILE A 1 352 ? -26.226 71.608 41.660 1.00 53.37 382 ILE A CA 1
ATOM 2595 C C . ILE A 1 352 ? -25.853 72.253 42.987 1.00 55.82 382 ILE A C 1
ATOM 2596 O O . ILE A 1 352 ? -24.722 72.723 43.165 1.00 59.33 382 ILE A O 1
ATOM 2601 N N . ASN A 1 353 ? -26.774 72.271 43.951 1.00 56.43 383 ASN A N 1
ATOM 2602 C CA . ASN A 1 353 ? -26.417 72.832 45.252 1.00 58.26 383 ASN A CA 1
ATOM 2603 C C . ASN A 1 353 ? -25.283 72.038 45.888 1.00 62.38 383 ASN A C 1
ATOM 2604 O O . ASN A 1 353 ? -24.312 72.620 46.392 1.00 62.62 383 ASN A O 1
ATOM 2609 N N . ALA A 1 354 ? -25.384 70.702 45.854 1.00 60.48 384 ALA A N 1
ATOM 2610 C CA . ALA A 1 354 ? -24.309 69.856 46.361 1.00 52.47 384 ALA A CA 1
ATOM 2611 C C . ALA A 1 354 ? -23.005 70.107 45.615 1.00 55.83 384 ALA A C 1
ATOM 2612 O O . ALA A 1 354 ? -21.940 70.209 46.236 1.00 58.06 384 ALA A O 1
ATOM 2614 N N . MET A 1 355 ? -23.063 70.208 44.284 1.00 52.59 385 MET A N 1
ATOM 2615 C CA . MET A 1 355 ? -21.858 70.529 43.528 1.00 55.77 385 MET A CA 1
ATOM 2616 C C . MET A 1 355 ? -21.262 71.858 43.984 1.00 58.33 385 MET A C 1
ATOM 2617 O O . MET A 1 355 ? -20.040 71.987 44.120 1.00 57.97 385 MET A O 1
ATOM 2622 N N . ASN A 1 356 ? -22.102 72.857 44.246 1.00 57.43 386 ASN A N 1
ATOM 2623 C CA . ASN A 1 356 ? -21.546 74.167 44.565 1.00 59.77 386 ASN A CA 1
ATOM 2624 C C . ASN A 1 356 ? -21.044 74.286 46.007 1.00 61.70 386 ASN A C 1
ATOM 2625 O O . ASN A 1 356 ? -20.589 75.367 46.393 1.00 63.15 386 ASN A O 1
ATOM 2630 N N . THR A 1 357 ? -21.075 73.217 46.811 1.00 58.22 387 THR A N 1
ATOM 2631 C CA . THR A 1 357 ? -20.439 73.282 48.121 1.00 55.89 387 THR A CA 1
ATOM 2632 C C . THR A 1 357 ? -18.948 73.032 48.061 1.00 59.36 387 THR A C 1
ATOM 2633 O O . THR A 1 357 ? -18.325 72.911 49.115 1.00 62.85 387 THR A O 1
ATOM 2637 N N . GLY A 1 358 ? -18.361 72.937 46.873 1.00 62.72 388 GLY A N 1
ATOM 2638 C CA . GLY A 1 358 ? -16.958 72.599 46.754 1.00 58.27 388 GLY A CA 1
ATOM 2639 C C . GLY A 1 358 ? -16.322 73.150 45.500 1.00 58.71 388 GLY A C 1
ATOM 2640 O O . GLY A 1 358 ? -16.889 74.038 44.860 1.00 63.24 388 GLY A O 1
ATOM 2641 N N . SER A 1 359 ? -15.146 72.648 45.138 1.00 56.07 389 SER A N 1
ATOM 2642 C CA . SER A 1 359 ? -14.449 73.164 43.967 1.00 56.72 389 SER A CA 1
ATOM 2643 C C . SER A 1 359 ? -13.391 72.156 43.521 1.00 56.32 389 SER A C 1
ATOM 2644 O O . SER A 1 359 ? -13.156 71.135 44.170 1.00 58.43 389 SER A O 1
ATOM 2647 N N . ASN A 1 360 ? -12.751 72.462 42.400 1.00 58.86 390 ASN A N 1
ATOM 2648 C CA . ASN A 1 360 ? -11.778 71.575 41.776 1.00 57.89 390 ASN A CA 1
ATOM 2649 C C . ASN A 1 360 ? -12.372 70.173 41.604 1.00 56.63 390 ASN A C 1
ATOM 2650 O O . ASN A 1 360 ? -11.867 69.177 42.124 1.00 55.98 390 ASN A O 1
ATOM 2655 N N . ALA A 1 361 ? -13.484 70.129 40.863 1.00 55.84 391 ALA A N 1
ATOM 2656 C CA . ALA A 1 361 ? -14.185 68.903 40.497 1.00 52.84 391 ALA A CA 1
ATOM 2657 C C . ALA A 1 361 ? -14.843 69.089 39.129 1.00 57.11 391 ALA A C 1
ATOM 2658 O O . ALA A 1 361 ? -14.942 70.207 38.613 1.00 56.23 391 ALA A O 1
ATOM 2660 N N . TYR A 1 362 ? -15.307 67.985 38.536 1.00 55.21 392 TYR A N 1
ATOM 2661 C CA . TYR A 1 362 ? -16.109 68.083 37.322 1.00 51.81 392 TYR A CA 1
ATOM 2662 C C . TYR A 1 362 ? -17.080 66.908 37.232 1.00 51.29 392 TYR A C 1
ATOM 2663 O O . TYR A 1 362 ? -16.964 65.917 37.958 1.00 50.38 392 TYR A O 1
ATOM 2672 N N . PHE A 1 363 ? -18.063 67.050 36.334 1.00 52.56 393 PHE A N 1
ATOM 2673 C CA . PHE A 1 363 ? -19.220 66.154 36.250 1.00 51.08 393 PHE A CA 1
ATOM 2674 C C . PHE A 1 363 ? -19.656 66.006 34.795 1.00 55.26 393 PHE A C 1
ATOM 2675 O O . PHE A 1 363 ? -19.951 67.008 34.130 1.00 56.12 393 PHE A O 1
ATOM 2683 N N . ILE A 1 364 ? -19.705 64.763 34.303 1.00 53.17 394 ILE A N 1
ATOM 2684 C CA . ILE A 1 364 ? -19.927 64.461 32.891 1.00 49.31 394 ILE A CA 1
ATOM 2685 C C . ILE A 1 364 ? -21.046 63.429 32.786 1.00 54.07 394 ILE A C 1
ATOM 2686 O O . ILE A 1 364 ? -21.037 62.426 33.506 1.00 53.00 394 ILE A O 1
ATOM 2691 N N . TYR A 1 365 ? -21.988 63.655 31.862 1.00 56.86 395 TYR A N 1
ATOM 2692 C CA . TYR A 1 365 ? -23.211 62.857 31.750 1.00 50.76 395 TYR A CA 1
ATOM 2693 C C . TYR A 1 365 ? -23.259 62.240 30.359 1.00 53.30 395 TYR A C 1
ATOM 2694 O O . TYR A 1 365 ? -23.570 62.935 29.387 1.00 58.16 395 TYR A O 1
ATOM 2703 N N . ASN A 1 366 ? -22.953 60.946 30.252 1.00 54.73 396 ASN A N 1
ATOM 2704 C CA . ASN A 1 366 ? -22.982 60.250 28.965 1.00 52.15 396 ASN A CA 1
ATOM 2705 C C . ASN A 1 366 ? -24.399 59.794 28.660 1.00 54.68 396 ASN A C 1
ATOM 2706 O O . ASN A 1 366 ? -25.009 59.092 29.469 1.00 54.97 396 ASN A O 1
ATOM 2711 N N . LEU A 1 367 ? -24.914 60.157 27.489 1.00 53.64 397 LEU A N 1
ATOM 2712 C CA . LEU A 1 367 ? -26.296 59.842 27.157 1.00 53.64 397 LEU A CA 1
ATOM 2713 C C . LEU A 1 367 ? -26.409 58.401 26.667 1.00 54.43 397 LEU A C 1
ATOM 2714 O O . LEU A 1 367 ? -25.648 57.975 25.792 1.00 52.51 397 LEU A O 1
ATOM 2719 N N . TYR A 1 368 ? -27.350 57.644 27.254 1.00 53.27 398 TYR A N 1
ATOM 2720 C CA . TYR A 1 368 ? -27.673 56.300 26.796 1.00 51.22 398 TYR A CA 1
ATOM 2721 C C . TYR A 1 368 ? -29.024 56.403 26.066 1.00 55.65 398 TYR A C 1
ATOM 2722 O O . TYR A 1 368 ? -29.071 56.856 24.915 1.00 59.95 398 TYR A O 1
ATOM 2731 N N . GLY A 1 369 ? -30.115 55.971 26.697 1.00 51.93 399 GLY A N 1
ATOM 2732 C CA . GLY A 1 369 ? -31.439 56.208 26.154 1.00 52.06 399 GLY A CA 1
ATOM 2733 C C . GLY A 1 369 ? -31.983 55.046 25.341 1.00 54.18 399 GLY A C 1
ATOM 2734 O O . GLY A 1 369 ? -31.255 54.183 24.849 1.00 53.09 399 GLY A O 1
ATOM 2735 N N . SER A 1 370 ? -33.308 55.067 25.167 1.00 52.99 400 SER A N 1
ATOM 2736 C CA . SER A 1 370 ? -34.011 53.958 24.534 1.00 52.83 400 SER A CA 1
ATOM 2737 C C . SER A 1 370 ? -33.672 53.805 23.048 1.00 57.90 400 SER A C 1
ATOM 2738 O O . SER A 1 370 ? -33.743 52.686 22.523 1.00 61.91 400 SER A O 1
ATOM 2741 N N . GLN A 1 371 ? -33.309 54.892 22.351 1.00 52.39 401 GLN A N 1
ATOM 2742 C CA . GLN A 1 371 ? -32.901 54.793 20.945 1.00 52.54 401 GLN A CA 1
ATOM 2743 C C . GLN A 1 371 ? -31.489 54.242 20.771 1.00 55.21 401 GLN A C 1
ATOM 2744 O O . GLN A 1 371 ? -31.119 53.869 19.649 1.00 56.65 401 GLN A O 1
ATOM 2750 N N . SER A 1 372 ? -30.690 54.184 21.832 1.00 52.45 402 SER A N 1
ATOM 2751 C CA . SER A 1 372 ? -29.295 53.795 21.689 1.00 52.39 402 SER A CA 1
ATOM 2752 C C . SER A 1 372 ? -29.175 52.298 21.464 1.00 55.83 402 SER A C 1
ATOM 2753 O O . SER A 1 372 ? -29.975 51.501 21.964 1.00 58.28 402 SER A O 1
ATOM 2756 N N . ALA A 1 373 ? -28.148 51.923 20.703 1.00 58.26 403 ALA A N 1
ATOM 2757 C CA . ALA A 1 373 ? -27.784 50.519 20.576 1.00 55.69 403 ALA A CA 1
ATOM 2758 C C . ALA A 1 373 ? -27.456 49.898 21.934 1.00 58.10 403 ALA A C 1
ATOM 2759 O O . ALA A 1 373 ? -27.660 48.694 22.126 1.00 58.70 403 ALA A O 1
ATOM 2761 N N . ILE A 1 374 ? -26.943 50.695 22.881 1.00 53.95 404 ILE A N 1
ATOM 2762 C CA . ILE A 1 374 ? -26.623 50.172 24.208 1.00 55.84 404 ILE A CA 1
ATOM 2763 C C . ILE A 1 374 ? -27.874 49.600 24.860 1.00 57.37 404 ILE A C 1
ATOM 2764 O O . ILE A 1 374 ? -27.929 48.419 25.231 1.00 55.89 404 ILE A O 1
ATOM 2769 N N . ASN A 1 375 ? -28.904 50.437 24.996 1.00 53.05 405 ASN A N 1
ATOM 2770 C CA . ASN A 1 375 ? -30.157 50.020 25.608 1.00 54.45 405 ASN A CA 1
ATOM 2771 C C . ASN A 1 375 ? -30.947 49.040 24.749 1.00 56.75 405 ASN A C 1
ATOM 2772 O O . ASN A 1 375 ? -32.008 48.589 25.196 1.00 59.59 405 ASN A O 1
ATOM 2777 N N . LYS A 1 376 ? -30.488 48.703 23.544 1.00 59.44 406 LYS A N 1
ATOM 2778 C CA . LYS A 1 376 ? -31.258 47.842 22.654 1.00 60.91 406 LYS A CA 1
ATOM 2779 C C . LYS A 1 376 ? -30.795 46.391 22.670 1.00 60.30 406 LYS A C 1
ATOM 2780 O O . LYS A 1 376 ? -31.510 45.526 22.154 1.00 67.03 406 LYS A O 1
ATOM 2786 N N . VAL A 1 377 ? -29.601 46.124 23.202 1.00 53.17 407 VAL A N 1
ATOM 2787 C CA . VAL A 1 377 ? -29.206 44.776 23.586 1.00 62.24 407 VAL A CA 1
ATOM 2788 C C . VAL A 1 377 ? -30.319 44.120 24.412 1.00 72.12 407 VAL A C 1
ATOM 2789 O O . VAL A 1 377 ? -30.971 44.779 25.237 1.00 72.67 407 VAL A O 1
ATOM 2793 N N . VAL A 1 378 ? -30.557 42.827 24.169 1.00 71.03 408 VAL A N 1
ATOM 2794 C CA . VAL A 1 378 ? -31.413 42.023 25.062 1.00 70.75 408 VAL A CA 1
ATOM 2795 C C . VAL A 1 378 ? -30.703 41.836 26.399 1.00 66.97 408 VAL A C 1
ATOM 2796 O O . VAL A 1 378 ? -29.535 41.394 26.419 1.00 67.09 408 VAL A O 1
ATOM 2800 N N . PRO A 1 379 ? -31.348 42.147 27.526 1.00 62.67 409 PRO A N 1
ATOM 2801 C CA . PRO A 1 379 ? -30.703 41.934 28.829 1.00 62.17 409 PRO A CA 1
ATOM 2802 C C . PRO A 1 379 ? -30.522 40.452 29.135 1.00 60.38 409 PRO A C 1
ATOM 2803 O O . PRO A 1 379 ? -31.279 39.595 28.672 1.00 61.25 409 PRO A O 1
ATOM 2807 N N . GLY A 1 380 ? -29.502 40.154 29.930 1.00 56.61 410 GLY A N 1
ATOM 2808 C CA . GLY A 1 380 ? -29.213 38.788 30.291 1.00 56.85 410 GLY A CA 1
ATOM 2809 C C . GLY A 1 380 ? -28.194 38.087 29.426 1.00 61.13 410 GLY A C 1
ATOM 2810 O O . GLY A 1 380 ? -27.910 36.907 29.669 1.00 62.80 410 GLY A O 1
ATOM 2811 N N . GLU A 1 381 ? -27.627 38.764 28.429 1.00 66.38 411 GLU A N 1
ATOM 2812 C CA . GLU A 1 381 ? -26.662 38.137 27.536 1.00 65.85 411 GLU A CA 1
ATOM 2813 C C . GLU A 1 381 ? -25.249 38.670 27.684 1.00 63.57 411 GLU A C 1
ATOM 2814 O O . GLU A 1 381 ? -24.343 38.143 27.035 1.00 64.94 411 GLU A O 1
ATOM 2820 N N . THR A 1 382 ? -25.030 39.697 28.500 1.00 64.75 412 THR A N 1
ATOM 2821 C CA . THR A 1 382 ? -23.676 40.144 28.800 1.00 63.92 412 THR A CA 1
ATOM 2822 C C . THR A 1 382 ? -23.556 40.435 30.286 1.00 58.61 412 THR A C 1
ATOM 2823 O O . THR A 1 382 ? -24.546 40.661 30.984 1.00 58.01 412 THR A O 1
ATOM 2827 N N . ALA A 1 383 ? -22.313 40.417 30.759 1.00 57.93 413 ALA A N 1
ATOM 2828 C CA . ALA A 1 383 ? -22.028 40.846 32.117 1.00 55.53 413 ALA A CA 1
ATOM 2829 C C . ALA A 1 383 ? -22.317 42.329 32.327 1.00 58.99 413 ALA A C 1
ATOM 2830 O O . ALA A 1 383 ? -22.384 42.771 33.477 1.00 62.23 413 ALA A O 1
ATOM 2832 N N . PHE A 1 384 ? -22.482 43.108 31.260 1.00 56.48 414 PHE A N 1
ATOM 2833 C CA . PHE A 1 384 ? -22.819 44.522 31.376 1.00 55.44 414 PHE A CA 1
ATOM 2834 C C . PHE A 1 384 ? -24.338 44.666 31.435 1.00 55.02 414 PHE A C 1
ATOM 2835 O O . PHE A 1 384 ? -25.035 44.332 30.471 1.00 62.51 414 PHE A O 1
ATOM 2843 N N . ILE A 1 385 ? -24.842 45.179 32.557 1.00 55.46 415 ILE A N 1
ATOM 2844 C CA . ILE A 1 385 ? -26.272 45.146 32.855 1.00 54.58 415 ILE A CA 1
ATOM 2845 C C . ILE A 1 385 ? -26.976 46.480 32.614 1.00 52.26 415 ILE A C 1
ATOM 2846 O O . ILE A 1 385 ? -28.212 46.505 32.525 1.00 53.46 415 ILE A O 1
ATOM 2851 N N . HIS A 1 386 ? -26.236 47.579 32.502 1.00 51.61 416 HIS A N 1
ATOM 2852 C CA . HIS A 1 386 ? -26.828 48.915 32.512 1.00 50.58 416 HIS A CA 1
ATOM 2853 C C . HIS A 1 386 ? -27.407 49.224 31.137 1.00 55.23 416 HIS A C 1
ATOM 2854 O O . HIS A 1 386 ? -26.849 49.976 30.334 1.00 58.57 416 HIS A O 1
ATOM 2861 N N . ARG A 1 387 ? -28.568 48.630 30.872 1.00 51.34 417 ARG A N 1
ATOM 2862 C CA . ARG A 1 387 ? -29.185 48.675 29.554 1.00 50.18 417 ARG A CA 1
ATOM 2863 C C . ARG A 1 387 ? -30.502 49.441 29.553 1.00 52.85 417 ARG A C 1
ATOM 2864 O O . ARG A 1 387 ? -31.266 49.328 28.587 1.00 50.47 417 ARG A O 1
ATOM 2872 N N . ASN A 1 388 ? -30.796 50.209 30.618 1.00 49.85 418 ASN A N 1
ATOM 2873 C CA . ASN A 1 388 ? -32.103 50.848 30.741 1.00 50.23 418 ASN A CA 1
ATOM 2874 C C . ASN A 1 388 ? -32.036 52.236 31.380 1.00 53.54 418 ASN A C 1
ATOM 2875 O O . ASN A 1 388 ? -33.041 52.707 31.937 1.00 52.39 418 ASN A O 1
ATOM 2880 N N . SER A 1 389 ? -30.898 52.910 31.296 1.00 53.34 419 SER A N 1
ATOM 2881 C CA . SER A 1 389 ? -30.730 54.237 31.863 1.00 56.84 419 SER A CA 1
ATOM 2882 C C . SER A 1 389 ? -30.871 55.300 30.784 1.00 56.49 419 SER A C 1
ATOM 2883 O O . SER A 1 389 ? -30.727 55.033 29.588 1.00 56.66 419 SER A O 1
ATOM 2886 N N . LEU A 1 390 ? -31.132 56.531 31.228 1.00 54.87 420 LEU A N 1
ATOM 2887 C CA . LEU A 1 390 ? -31.050 57.660 30.309 1.00 52.35 420 LEU A CA 1
ATOM 2888 C C . LEU A 1 390 ? -29.604 58.126 30.160 1.00 56.59 420 LEU A C 1
ATOM 2889 O O . LEU A 1 390 ? -29.129 58.328 29.034 1.00 51.14 420 LEU A O 1
ATOM 2894 N N . TYR A 1 391 ? -28.881 58.266 31.277 1.00 55.74 421 TYR A N 1
ATOM 2895 C CA . TYR A 1 391 ? -27.486 58.682 31.233 1.00 52.55 421 TYR A CA 1
ATOM 2896 C C . TYR A 1 391 ? -26.766 58.220 32.497 1.00 54.85 421 TYR A C 1
ATOM 2897 O O . TYR A 1 391 ? -27.392 57.880 33.506 1.00 53.42 421 TYR A O 1
ATOM 2906 N N . SER A 1 392 ? -25.434 58.204 32.420 1.00 50.72 422 SER A N 1
ATOM 2907 C CA . SER A 1 392 ? -24.558 57.974 33.560 1.00 46.13 422 SER A CA 1
ATOM 2908 C C . SER A 1 392 ? -23.993 59.305 34.036 1.00 50.90 422 SER A C 1
ATOM 2909 O O . SER A 1 392 ? -23.906 60.261 33.265 1.00 53.36 422 SER A O 1
ATOM 2912 N N . ILE A 1 393 ? -23.598 59.372 35.307 1.00 51.40 423 ILE A N 1
ATOM 2913 C CA . ILE A 1 393 ? -22.923 60.555 35.842 1.00 53.07 423 ILE A CA 1
ATOM 2914 C C . ILE A 1 393 ? -21.514 60.157 36.263 1.00 53.28 423 ILE A C 1
ATOM 2915 O O . ILE A 1 393 ? -21.340 59.282 37.122 1.00 55.20 423 ILE A O 1
ATOM 2920 N N . GLN A 1 394 ? -20.512 60.815 35.692 1.00 53.44 424 GLN A N 1
ATOM 2921 C CA . GLN A 1 394 ? -19.139 60.675 36.161 1.00 53.74 424 GLN A CA 1
ATOM 2922 C C . GLN A 1 394 ? -18.818 61.841 37.095 1.00 54.64 424 GLN A C 1
ATOM 2923 O O . GLN A 1 394 ? -18.955 63.008 36.704 1.00 56.18 424 GLN A O 1
ATOM 2929 N N . MET A 1 395 ? -18.395 61.523 38.321 1.00 48.72 425 MET A N 1
ATOM 2930 C CA . MET A 1 395 ? -18.145 62.507 39.375 1.00 50.82 425 MET A CA 1
ATOM 2931 C C . MET A 1 395 ? -16.686 62.422 39.807 1.00 52.43 425 MET A C 1
ATOM 2932 O O . MET A 1 395 ? -16.283 61.431 40.423 1.00 57.02 425 MET A O 1
ATOM 2937 N N . VAL A 1 396 ? -15.905 63.463 39.521 1.00 50.37 426 VAL A N 1
ATOM 2938 C CA . VAL A 1 396 ? -14.467 63.483 39.784 1.00 52.63 426 VAL A CA 1
ATOM 2939 C C . VAL A 1 396 ? -14.142 64.677 40.677 1.00 55.11 426 VAL A C 1
ATOM 2940 O O . VAL A 1 396 ? -14.564 65.801 40.385 1.00 55.11 426 VAL A O 1
ATOM 2944 N N . ALA A 1 397 ? -13.391 64.435 41.760 1.00 57.17 427 ALA A N 1
ATOM 2945 C CA . ALA A 1 397 ? -12.850 65.494 42.615 1.00 55.25 427 ALA A CA 1
ATOM 2946 C C . ALA A 1 397 ? -11.343 65.322 42.734 1.00 55.88 427 ALA A C 1
ATOM 2947 O O . ALA A 1 397 ? -10.868 64.243 43.100 1.00 56.44 427 ALA A O 1
ATOM 2949 N N . SER A 1 398 ? -10.600 66.388 42.441 1.00 56.50 428 SER A N 1
ATOM 2950 C CA . SER A 1 398 ? -9.151 66.337 42.311 1.00 54.69 428 SER A CA 1
ATOM 2951 C C . SER A 1 398 ? -8.481 67.180 43.385 1.00 61.52 428 SER A C 1
ATOM 2952 O O . SER A 1 398 ? -9.100 68.051 44.007 1.00 62.22 428 SER A O 1
ATOM 2955 N N . TRP A 1 399 ? -7.194 66.904 43.598 1.00 61.20 429 TRP A N 1
ATOM 2956 C CA . TRP A 1 399 ? -6.368 67.735 44.459 1.00 58.47 429 TRP A CA 1
ATOM 2957 C C . TRP A 1 399 ? -4.919 67.619 44.023 1.00 59.68 429 TRP A C 1
ATOM 2958 O O . TRP A 1 399 ? -4.521 66.649 43.378 1.00 57.84 429 TRP A O 1
ATOM 2969 N N . SER A 1 400 ? -4.139 68.638 44.382 1.00 62.38 430 SER A N 1
ATOM 2970 C CA . SER A 1 400 ? -2.708 68.681 44.135 1.00 61.52 430 SER A CA 1
ATOM 2971 C C . SER A 1 400 ? -1.894 68.702 45.419 1.00 71.68 430 SER A C 1
ATOM 2972 O O . SER A 1 400 ? -0.661 68.695 45.357 1.00 77.63 430 SER A O 1
ATOM 2975 N N . ASN A 1 401 ? -2.551 68.771 46.569 1.00 69.97 431 ASN A N 1
ATOM 2976 C CA . ASN A 1 401 ? -1.916 68.757 47.876 1.00 70.58 431 ASN A CA 1
ATOM 2977 C C . ASN A 1 401 ? -2.727 67.807 48.742 1.00 74.36 431 ASN A C 1
ATOM 2978 O O . ASN A 1 401 ? -3.951 67.951 48.826 1.00 74.86 431 ASN A O 1
ATOM 2983 N N . ASP A 1 402 ? -2.049 66.849 49.389 1.00 75.18 432 ASP A N 1
ATOM 2984 C CA . ASP A 1 402 ? -2.741 65.824 50.172 1.00 68.44 432 ASP A CA 1
ATOM 2985 C C . ASP A 1 402 ? -3.532 66.395 51.335 1.00 66.71 432 ASP A C 1
ATOM 2986 O O . ASP A 1 402 ? -4.421 65.712 51.849 1.00 66.51 432 ASP A O 1
ATOM 2991 N N . ASN A 1 403 ? -3.224 67.620 51.766 1.00 68.59 433 ASN A N 1
ATOM 2992 C CA . ASN A 1 403 ? -4.047 68.303 52.759 1.00 68.22 433 ASN A CA 1
ATOM 2993 C C . ASN A 1 403 ? -5.524 68.274 52.393 1.00 69.11 433 ASN A C 1
ATOM 2994 O O . ASN A 1 403 ? -6.388 68.139 53.268 1.00 68.40 433 ASN A O 1
ATOM 2999 N N . ASN A 1 404 ? -5.837 68.401 51.105 1.00 63.84 434 ASN A N 1
ATOM 3000 C CA . ASN A 1 404 ? -7.222 68.471 50.673 1.00 60.72 434 ASN A CA 1
ATOM 3001 C C . ASN A 1 404 ? -7.817 67.123 50.324 1.00 60.33 434 ASN A C 1
ATOM 3002 O O . ASN A 1 404 ? -8.983 67.080 49.927 1.00 61.31 434 ASN A O 1
ATOM 3007 N N . ALA A 1 405 ? -7.059 66.030 50.455 1.00 58.94 435 ALA A N 1
ATOM 3008 C CA . ALA A 1 405 ? -7.578 64.724 50.064 1.00 57.32 435 ALA A CA 1
ATOM 3009 C C . ALA A 1 405 ? -8.850 64.366 50.827 1.00 54.14 435 ALA A C 1
ATOM 3010 O O . ALA A 1 405 ? -9.833 63.910 50.230 1.00 55.79 435 ALA A O 1
ATOM 3012 N N . VAL A 1 406 ? -8.868 64.584 52.140 1.00 55.45 436 VAL A N 1
ATOM 3013 C CA . VAL A 1 406 ? -10.042 64.193 52.915 1.00 54.89 436 VAL A CA 1
ATOM 3014 C C . VAL A 1 406 ? -11.243 65.077 52.577 1.00 57.42 436 VAL A C 1
ATOM 3015 O O . VAL A 1 406 ? -12.376 64.589 52.465 1.00 56.45 436 VAL A O 1
ATOM 3019 N N . THR A 1 407 ? -11.026 66.384 52.408 1.00 57.29 437 THR A N 1
ATOM 3020 C CA . THR A 1 407 ? -12.152 67.260 52.098 1.00 58.29 437 THR A CA 1
ATOM 3021 C C . THR A 1 407 ? -12.693 67.002 50.688 1.00 58.02 437 THR A C 1
ATOM 3022 O O . THR A 1 407 ? -13.907 67.084 50.462 1.00 58.17 437 THR A O 1
ATOM 3026 N N . GLN A 1 408 ? -11.812 66.669 49.734 1.00 56.21 438 GLN A N 1
ATOM 3027 C CA . GLN A 1 408 ? -12.253 66.381 48.370 1.00 54.77 438 GLN A CA 1
ATOM 3028 C C . GLN A 1 408 ? -12.954 65.034 48.287 1.00 57.10 438 GLN A C 1
ATOM 3029 O O . GLN A 1 408 ? -13.917 64.875 47.524 1.00 55.30 438 GLN A O 1
ATOM 3035 N N . THR A 1 409 ? -12.470 64.048 49.052 1.00 54.14 439 THR A N 1
ATOM 3036 C CA . THR A 1 409 ? -13.106 62.735 49.075 1.00 50.76 439 THR A CA 1
ATOM 3037 C C . THR A 1 409 ? -14.472 62.803 49.739 1.00 52.12 439 THR A C 1
ATOM 3038 O O . THR A 1 409 ? -15.426 62.165 49.281 1.00 54.20 439 THR A O 1
ATOM 3042 N N . SER A 1 410 ? -14.582 63.568 50.828 1.00 56.73 440 SER A N 1
ATOM 3043 C CA . SER A 1 410 ? -15.872 63.749 51.481 1.00 54.91 440 SER A CA 1
ATOM 3044 C C . SER A 1 410 ? -16.828 64.529 50.596 1.00 55.31 440 SER A C 1
ATOM 3045 O O . SER A 1 410 ? -18.024 64.229 50.551 1.00 53.50 440 SER A O 1
ATOM 3048 N N . TYR A 1 411 ? -16.314 65.538 49.891 1.00 57.13 441 TYR A N 1
ATOM 3049 C CA . TYR A 1 411 ? -17.144 66.342 49.004 1.00 53.26 441 TYR A CA 1
ATOM 3050 C C . TYR A 1 411 ? -17.798 65.483 47.929 1.00 53.32 441 TYR A C 1
ATOM 3051 O O . TYR A 1 411 ? -19.017 65.533 47.739 1.00 58.62 441 TYR A O 1
ATOM 3060 N N . ILE A 1 412 ? -17.013 64.651 47.244 1.00 52.93 442 ILE A N 1
ATOM 3061 C CA . ILE A 1 412 ? -17.584 63.893 46.137 1.00 55.41 442 ILE A CA 1
ATOM 3062 C C . ILE A 1 412 ? -18.450 62.738 46.635 1.00 56.03 442 ILE A C 1
ATOM 3063 O O . ILE A 1 412 ? -19.336 62.266 45.904 1.00 56.97 442 ILE A O 1
ATOM 3068 N N . THR A 1 413 ? -18.240 62.287 47.871 1.00 49.10 443 THR A N 1
ATOM 3069 C CA . THR A 1 413 ? -19.091 61.242 48.429 1.00 52.42 443 THR A CA 1
ATOM 3070 C C . THR A 1 413 ? -20.417 61.806 48.937 1.00 55.54 443 THR A C 1
ATOM 3071 O O . THR A 1 413 ? -21.468 61.169 48.778 1.00 53.79 443 THR A O 1
ATOM 3075 N N . ARG A 1 414 ? -20.389 62.991 49.552 1.00 54.16 444 ARG A N 1
ATOM 3076 C CA . ARG A 1 414 ? -21.627 63.707 49.838 1.00 51.90 444 ARG A CA 1
ATOM 3077 C C . ARG A 1 414 ? -22.444 63.896 48.568 1.00 57.36 444 ARG A C 1
ATOM 3078 O O . ARG A 1 414 ? -23.659 63.658 48.551 1.00 57.26 444 ARG A O 1
ATOM 3086 N N . TYR A 1 415 ? -21.784 64.341 47.491 1.00 55.24 445 TYR A N 1
ATOM 3087 C CA . TYR A 1 415 ? -22.468 64.579 46.229 1.00 48.22 445 TYR A CA 1
ATOM 3088 C C . TYR A 1 415 ? -23.144 63.311 45.729 1.00 52.24 445 TYR A C 1
ATOM 3089 O O . TYR A 1 415 ? -24.316 63.335 45.327 1.00 51.99 445 TYR A O 1
ATOM 3098 N N . TRP A 1 416 ? -22.415 62.189 45.740 1.00 50.26 446 TRP A N 1
ATOM 3099 C CA . TRP A 1 416 ? -23.005 60.928 45.299 1.00 48.36 446 TRP A CA 1
ATOM 3100 C C . TRP A 1 416 ? -24.241 60.582 46.119 1.00 52.73 446 TRP A C 1
ATOM 3101 O O . TRP A 1 416 ? -25.229 60.075 45.579 1.00 51.89 446 TRP A O 1
ATOM 3112 N N . LYS A 1 417 ? -24.212 60.860 47.427 1.00 52.34 447 LYS A N 1
ATOM 3113 C CA . LYS A 1 417 ? -25.351 60.507 48.263 1.00 51.51 447 LYS A CA 1
ATOM 3114 C C . LYS A 1 417 ? -26.546 61.419 48.008 1.00 54.50 447 LYS A C 1
ATOM 3115 O O . LYS A 1 417 ? -27.694 60.969 48.122 1.00 55.57 447 LYS A O 1
ATOM 3121 N N . VAL A 1 418 ? -26.305 62.690 47.664 1.00 52.92 448 VAL A N 1
ATOM 3122 C CA . VAL A 1 418 ? -27.401 63.581 47.283 1.00 51.21 448 VAL A CA 1
ATOM 3123 C C . VAL A 1 418 ? -28.077 63.072 46.016 1.00 53.51 448 VAL A C 1
ATOM 3124 O O . VAL A 1 418 ? -29.299 62.889 45.975 1.00 56.44 448 VAL A O 1
ATOM 3128 N N . VAL A 1 419 ? -27.293 62.826 44.963 1.00 50.53 449 VAL A N 1
ATOM 3129 C CA . VAL A 1 419 ? -27.893 62.360 43.717 1.00 53.90 449 VAL A CA 1
ATOM 3130 C C . VAL A 1 419 ? -28.600 61.024 43.929 1.00 55.86 449 VAL A C 1
ATOM 3131 O O . VAL A 1 419 ? -29.657 60.770 43.337 1.00 55.40 449 VAL A O 1
ATOM 3135 N N . ARG A 1 420 ? -28.036 60.157 44.784 1.00 54.35 450 ARG A N 1
ATOM 3136 C CA . ARG A 1 420 ? -28.584 58.813 44.994 1.00 54.21 450 ARG A CA 1
ATOM 3137 C C . ARG A 1 420 ? -30.068 58.845 45.352 1.00 53.99 450 ARG A C 1
ATOM 3138 O O . ARG A 1 420 ? -30.837 57.970 44.931 1.00 52.53 450 ARG A O 1
ATOM 3146 N N . THR A 1 421 ? -30.479 59.852 46.131 1.00 55.28 451 THR A N 1
ATOM 3147 C CA . THR A 1 421 ? -31.881 60.029 46.497 1.00 56.02 451 THR A CA 1
ATOM 3148 C C . THR A 1 421 ? -32.787 60.125 45.272 1.00 58.57 451 THR A C 1
ATOM 3149 O O . THR A 1 421 ? -33.951 59.713 45.329 1.00 61.46 451 THR A O 1
ATOM 3153 N N . TYR A 1 422 ? -32.281 60.650 44.155 1.00 53.39 452 TYR A N 1
ATOM 3154 C CA . TYR A 1 422 ? -33.118 60.907 42.993 1.00 54.45 452 TYR A CA 1
ATOM 3155 C C . TYR A 1 422 ? -32.831 59.979 41.821 1.00 56.56 452 TYR A C 1
ATOM 3156 O O . TYR A 1 422 ? -33.468 60.120 40.776 1.00 55.78 452 TYR A O 1
ATOM 3165 N N . ALA A 1 423 ? -31.919 59.025 41.968 1.00 56.11 453 ALA A N 1
ATOM 3166 C CA . ALA A 1 423 ? -31.464 58.216 40.842 1.00 53.55 453 ALA A CA 1
ATOM 3167 C C . ALA A 1 423 ? -31.546 56.742 41.237 1.00 51.67 453 ALA A C 1
ATOM 3168 O O . ALA A 1 423 ? -32.314 56.344 42.116 1.00 59.01 453 ALA A O 1
ATOM 3170 N N . THR A 1 424 ? -30.759 55.906 40.577 1.00 52.88 454 THR A N 1
ATOM 3171 C CA . THR A 1 424 ? -30.658 54.491 40.896 1.00 50.93 454 THR A CA 1
ATOM 3172 C C . THR A 1 424 ? -29.447 54.266 41.795 1.00 53.04 454 THR A C 1
ATOM 3173 O O . THR A 1 424 ? -28.664 55.183 42.077 1.00 51.15 454 THR A O 1
ATOM 3177 N N . GLY A 1 425 ? -29.269 53.012 42.208 1.00 52.32 455 GLY A N 1
ATOM 3178 C CA . GLY A 1 425 ? -28.069 52.577 42.882 1.00 49.99 455 GLY A CA 1
ATOM 3179 C C . GLY A 1 425 ? -27.042 51.902 41.996 1.00 54.01 455 GLY A C 1
ATOM 3180 O O . GLY A 1 425 ? -26.073 51.341 42.521 1.00 54.69 455 GLY A O 1
ATOM 3181 N N . GLN A 1 426 ? -27.211 51.920 40.674 1.00 53.42 456 GLN A N 1
ATOM 3182 C CA . GLN A 1 426 ? -26.222 51.288 39.814 1.00 52.09 456 GLN A CA 1
ATOM 3183 C C . GLN A 1 426 ? -25.130 52.278 39.436 1.00 51.35 456 GLN A C 1
ATOM 3184 O O . GLN A 1 426 ? -25.342 53.496 39.405 1.00 49.28 456 GLN A O 1
ATOM 3190 N N . ALA A 1 427 ? -23.949 51.735 39.164 1.00 50.00 457 ALA A N 1
ATOM 3191 C CA . ALA A 1 427 ? -22.779 52.517 38.806 1.00 50.34 457 ALA A CA 1
ATOM 3192 C C . ALA A 1 427 ? -22.075 51.851 37.630 1.00 53.61 457 ALA A C 1
ATOM 3193 O O . ALA A 1 427 ? -22.312 50.679 37.327 1.00 51.32 457 ALA A O 1
ATOM 3195 N N . TYR A 1 428 ? -21.187 52.617 36.983 1.00 54.32 458 TYR A N 1
ATOM 3196 C CA . TYR A 1 428 ? -20.475 52.197 35.777 1.00 53.20 458 TYR A CA 1
ATOM 3197 C C . TYR A 1 428 ? -19.073 51.722 36.155 1.00 55.26 458 TYR A C 1
ATOM 3198 O O . TYR A 1 428 ? -18.270 52.502 36.684 1.00 53.22 458 TYR A O 1
ATOM 3207 N N . GLN A 1 429 ? -18.776 50.450 35.860 1.00 53.92 459 GLN A N 1
ATOM 3208 C CA . GLN A 1 429 ? -17.579 49.809 36.398 1.00 50.44 459 GLN A CA 1
ATOM 3209 C C . GLN A 1 429 ? -16.279 50.311 35.778 1.00 56.53 459 GLN A C 1
ATOM 3210 O O . GLN A 1 429 ? -15.207 50.038 36.339 1.00 55.55 459 GLN A O 1
ATOM 3216 N N . ASN A 1 430 ? -16.325 51.026 34.644 1.00 53.50 460 ASN A N 1
ATOM 3217 C CA . ASN A 1 430 ? -15.101 51.667 34.181 1.00 50.00 460 ASN A CA 1
ATOM 3218 C C . ASN A 1 430 ? -14.796 52.948 34.934 1.00 52.80 460 ASN A C 1
ATOM 3219 O O . ASN A 1 430 ? -13.682 53.462 34.809 1.00 53.00 460 ASN A O 1
ATOM 3224 N N . TYR A 1 431 ? -15.748 53.474 35.698 1.00 52.36 461 TYR A N 1
ATOM 3225 C CA . TYR A 1 431 ? -15.454 54.519 36.683 1.00 54.98 461 TYR A CA 1
ATOM 3226 C C . TYR A 1 431 ? -15.279 53.902 38.076 1.00 52.66 461 TYR A C 1
ATOM 3227 O O . TYR A 1 431 ? -15.857 54.345 39.066 1.00 53.50 461 TYR A O 1
ATOM 3236 N N . ILE A 1 432 ? -14.434 52.870 38.141 1.00 50.67 462 ILE A N 1
ATOM 3237 C CA . ILE A 1 432 ? -14.369 51.963 39.285 1.00 53.57 462 ILE A CA 1
ATOM 3238 C C . ILE A 1 432 ? -14.210 52.710 40.619 1.00 53.61 462 ILE A C 1
ATOM 3239 O O . ILE A 1 432 ? -13.448 53.681 40.745 1.00 52.17 462 ILE A O 1
ATOM 3244 N N . ASP A 1 433 ? -14.954 52.250 41.627 1.00 55.26 463 ASP A N 1
ATOM 3245 C CA . ASP A 1 433 ? -15.121 52.958 42.900 1.00 51.36 463 ASP A CA 1
ATOM 3246 C C . ASP A 1 433 ? -15.121 51.924 44.017 1.00 54.91 463 ASP A C 1
ATOM 3247 O O . ASP A 1 433 ? -16.042 51.104 44.101 1.00 56.12 463 ASP A O 1
ATOM 3252 N N . ARG A 1 434 ? -14.100 51.970 44.878 1.00 53.92 464 ARG A N 1
ATOM 3253 C CA . ARG A 1 434 ? -13.928 50.937 45.897 1.00 57.00 464 ARG A CA 1
ATOM 3254 C C . ARG A 1 434 ? -15.048 50.928 46.936 1.00 56.71 464 ARG A C 1
ATOM 3255 O O . ARG A 1 434 ? -15.221 49.922 47.634 1.00 61.47 464 ARG A O 1
ATOM 3263 N N . ASP A 1 435 ? -15.815 52.012 47.050 1.00 56.87 465 ASP A N 1
ATOM 3264 C CA . ASP A 1 435 ? -16.934 52.098 47.981 1.00 53.75 465 ASP A CA 1
ATOM 3265 C C . ASP A 1 435 ? -18.255 51.627 47.392 1.00 56.09 465 ASP A C 1
ATOM 3266 O O . ASP A 1 435 ? -19.274 51.692 48.094 1.00 53.88 465 ASP A O 1
ATOM 3271 N N . MET A 1 436 ? -18.287 51.213 46.109 1.00 55.65 466 MET A N 1
ATOM 3272 C CA . MET A 1 436 ? -19.520 50.657 45.566 1.00 51.07 466 MET A CA 1
ATOM 3273 C C . MET A 1 436 ? -19.590 49.168 45.891 1.00 53.63 466 MET A C 1
ATOM 3274 O O . MET A 1 436 ? -18.591 48.458 45.733 1.00 55.18 466 MET A O 1
ATOM 3279 N N . PRO A 1 437 ? -20.722 48.667 46.377 1.00 55.11 467 PRO A N 1
ATOM 3280 C CA . PRO A 1 437 ? -20.906 47.216 46.436 1.00 49.65 467 PRO A CA 1
ATOM 3281 C C . PRO A 1 437 ? -20.990 46.643 45.024 1.00 50.98 467 PRO A C 1
ATOM 3282 O O . PRO A 1 437 ? -21.525 47.278 44.113 1.00 51.86 467 PRO A O 1
ATOM 3286 N N . LEU A 1 438 ? -20.480 45.419 44.856 1.00 50.42 468 LEU A N 1
ATOM 3287 C CA . LEU A 1 438 ? -20.474 44.777 43.547 1.00 46.64 468 LEU A CA 1
ATOM 3288 C C . LEU A 1 438 ? -21.873 44.647 42.947 1.00 50.51 468 LEU A C 1
ATOM 3289 O O . LEU A 1 438 ? -22.014 44.678 41.720 1.00 56.45 468 LEU A O 1
ATOM 3294 N N . SER A 1 439 ? -22.914 44.511 43.773 1.00 46.46 469 SER A N 1
ATOM 3295 C CA . SER A 1 439 ? -24.273 44.452 43.247 1.00 46.79 469 SER A CA 1
ATOM 3296 C C . SER A 1 439 ? -24.624 45.696 42.447 1.00 54.81 469 SER A C 1
ATOM 3297 O O . SER A 1 439 ? -25.492 45.634 41.563 1.00 51.29 469 SER A O 1
ATOM 3300 N N . ALA A 1 440 ? -23.971 46.825 42.739 1.00 51.42 470 ALA A N 1
ATOM 3301 C CA . ALA A 1 440 ? -24.244 48.034 41.974 1.00 54.00 470 ALA A CA 1
ATOM 3302 C C . ALA A 1 440 ? -23.694 47.934 40.554 1.00 53.45 470 ALA A C 1
ATOM 3303 O O . ALA A 1 440 ? -24.240 48.557 39.632 1.00 50.94 470 ALA A O 1
ATOM 3305 N N . TYR A 1 441 ? -22.626 47.159 40.357 1.00 52.11 471 TYR A N 1
ATOM 3306 C CA . TYR A 1 441 ? -22.052 47.013 39.026 1.00 54.84 471 TYR A CA 1
ATOM 3307 C C . TYR A 1 441 ? -22.639 45.833 38.268 1.00 53.25 471 TYR A C 1
ATOM 3308 O O . TYR A 1 441 ? -22.819 45.909 37.051 1.00 56.04 471 TYR A O 1
ATOM 3317 N N . TYR A 1 442 ? -22.971 44.751 38.962 1.00 53.48 472 TYR A N 1
ATOM 3318 C CA . TYR A 1 442 ? -23.258 43.494 38.301 1.00 52.58 472 TYR A CA 1
ATOM 3319 C C . TYR A 1 442 ? -24.667 42.962 38.545 1.00 56.52 472 TYR A C 1
ATOM 3320 O O . TYR A 1 442 ? -25.139 42.156 37.736 1.00 55.96 472 TYR A O 1
ATOM 3329 N N . GLY A 1 443 ? -25.345 43.386 39.617 1.00 53.02 473 GLY A N 1
ATOM 3330 C CA . GLY A 1 443 ? -26.768 43.098 39.798 1.00 51.87 473 GLY A CA 1
ATOM 3331 C C . GLY A 1 443 ? -27.179 41.650 39.548 1.00 59.60 473 GLY A C 1
ATOM 3332 O O . GLY A 1 443 ? -26.624 40.713 40.137 1.00 59.28 473 GLY A O 1
ATOM 3333 N N . SER A 1 444 ? -28.166 41.462 38.653 1.00 62.57 474 SER A N 1
ATOM 3334 C CA . SER A 1 444 ? -28.757 40.139 38.403 1.00 64.68 474 SER A CA 1
ATOM 3335 C C . SER A 1 444 ? -27.776 39.139 37.812 1.00 64.95 474 SER A C 1
ATOM 3336 O O . SER A 1 444 ? -28.077 37.943 37.797 1.00 65.88 474 SER A O 1
ATOM 3339 N N . SER A 1 445 ? -26.644 39.590 37.282 1.00 61.08 475 SER A N 1
ATOM 3340 C CA . SER A 1 445 ? -25.677 38.699 36.664 1.00 60.58 475 SER A CA 1
ATOM 3341 C C . SER A 1 445 ? -24.555 38.295 37.605 1.00 58.71 475 SER A C 1
ATOM 3342 O O . SER A 1 445 ? -23.686 37.517 37.206 1.00 59.96 475 SER A O 1
ATOM 3345 N N . LEU A 1 446 ? -24.551 38.791 38.845 1.00 60.76 476 LEU A N 1
ATOM 3346 C CA . LEU A 1 446 ? -23.385 38.590 39.708 1.00 60.89 476 LEU A CA 1
ATOM 3347 C C . LEU A 1 446 ? -23.250 37.134 40.152 1.00 62.71 476 LEU A C 1
ATOM 3348 O O . LEU A 1 446 ? -22.132 36.603 40.196 1.00 62.37 476 LEU A O 1
ATOM 3353 N N . SER A 1 447 ? -24.371 36.465 40.458 1.00 59.01 477 SER A N 1
ATOM 3354 C CA . SER A 1 447 ? -24.336 35.028 40.745 1.00 62.73 477 SER A CA 1
ATOM 3355 C C . SER A 1 447 ? -23.652 34.258 39.621 1.00 63.17 477 SER A C 1
ATOM 3356 O O . SER A 1 447 ? -22.750 33.446 39.862 1.00 64.47 477 SER A O 1
ATOM 3359 N N . THR A 1 448 ? -24.086 34.493 38.382 1.00 60.84 478 THR A N 1
ATOM 3360 C CA . THR A 1 448 ? -23.438 33.864 37.236 1.00 63.15 478 THR A CA 1
ATOM 3361 C C . THR A 1 448 ? -21.953 34.197 37.201 1.00 62.62 478 THR A C 1
ATOM 3362 O O . THR A 1 448 ? -21.118 33.316 36.966 1.00 62.26 478 THR A O 1
ATOM 3366 N N . LEU A 1 449 ? -21.598 35.453 37.476 1.00 61.12 479 LEU A N 1
ATOM 3367 C CA . LEU A 1 449 ? -20.190 35.819 37.452 1.00 60.23 479 LEU A CA 1
ATOM 3368 C C . LEU A 1 449 ? -19.398 35.015 38.483 1.00 64.33 479 LEU A C 1
ATOM 3369 O O . LEU A 1 449 ? -18.311 34.506 38.175 1.00 61.66 479 LEU A O 1
ATOM 3374 N N . ILE A 1 450 ? -19.954 34.838 39.693 1.00 66.82 480 ILE A N 1
ATOM 3375 C CA . ILE A 1 450 ? -19.243 34.101 40.745 1.00 68.31 480 ILE A CA 1
ATOM 3376 C C . ILE A 1 450 ? -19.091 32.628 40.367 1.00 65.32 480 ILE A C 1
ATOM 3377 O O . ILE A 1 450 ? -18.016 32.039 40.535 1.00 62.66 480 ILE A O 1
ATOM 3382 N N . ALA A 1 451 ? -20.160 32.015 39.848 1.00 64.12 481 ALA A N 1
ATOM 3383 C CA . ALA A 1 451 ? -20.067 30.660 39.313 1.00 64.36 481 ALA A CA 1
ATOM 3384 C C . ALA A 1 451 ? -18.904 30.519 38.335 1.00 67.37 481 ALA A C 1
ATOM 3385 O O . ALA A 1 451 ? -18.118 29.566 38.417 1.00 66.70 481 ALA A O 1
ATOM 3387 N N . GLY A 1 452 ? -18.774 31.469 37.405 1.00 61.84 482 GLY A N 1
ATOM 3388 C CA . GLY A 1 452 ? -17.689 31.402 36.446 1.00 59.79 482 GLY A CA 1
ATOM 3389 C C . GLY A 1 452 ? -16.333 31.635 37.073 1.00 65.64 482 GLY A C 1
ATOM 3390 O O . GLY A 1 452 ? -15.325 31.101 36.598 1.00 67.06 482 GLY A O 1
ATOM 3391 N N . LYS A 1 453 ? -16.280 32.446 38.131 1.00 66.25 483 LYS A N 1
ATOM 3392 C CA . LYS A 1 453 ? -15.022 32.649 38.837 1.00 63.77 483 LYS A CA 1
ATOM 3393 C C . LYS A 1 453 ? -14.582 31.358 39.513 1.00 67.00 483 LYS A C 1
ATOM 3394 O O . LYS A 1 453 ? -13.395 31.008 39.486 1.00 64.73 483 LYS A O 1
ATOM 3400 N N . LYS A 1 454 ? -15.534 30.627 40.112 1.00 68.42 484 LYS A N 1
ATOM 3401 C CA . LYS A 1 454 ? -15.209 29.350 40.745 1.00 71.22 484 LYS A CA 1
ATOM 3402 C C . LYS A 1 454 ? -14.636 28.376 39.729 1.00 71.97 484 LYS A C 1
ATOM 3403 O O . LYS A 1 454 ? -13.649 27.681 39.999 1.00 72.27 484 LYS A O 1
ATOM 3409 N N . LYS A 1 455 ? -15.233 28.341 38.542 1.00 68.92 485 LYS A N 1
ATOM 3410 C CA . LYS A 1 455 ? -14.817 27.408 37.508 1.00 66.47 485 LYS A CA 1
ATOM 3411 C C . LYS A 1 455 ? -13.433 27.739 36.967 1.00 70.17 485 LYS A C 1
ATOM 3412 O O . LYS A 1 455 ? -12.628 26.834 36.736 1.00 77.75 485 LYS A O 1
ATOM 3418 N N . TRP A 1 456 ? -13.123 29.020 36.769 1.00 67.09 486 TRP A N 1
ATOM 3419 C CA . TRP A 1 456 ? -11.935 29.380 36.007 1.00 66.20 486 TRP A CA 1
ATOM 3420 C C . TRP A 1 456 ? -10.754 29.831 36.850 1.00 65.44 486 TRP A C 1
ATOM 3421 O O . TRP A 1 456 ? -9.657 29.989 36.308 1.00 67.94 486 TRP A O 1
ATOM 3432 N N . ASP A 1 457 ? -10.935 30.053 38.147 1.00 69.74 487 ASP A N 1
ATOM 3433 C CA . ASP A 1 457 ? -9.829 30.426 39.036 1.00 69.20 487 ASP A CA 1
ATOM 3434 C C . ASP A 1 457 ? -10.201 30.033 40.463 1.00 74.29 487 ASP A C 1
ATOM 3435 O O . ASP A 1 457 ? -10.396 30.890 41.342 1.00 70.30 487 ASP A O 1
ATOM 3440 N N . PRO A 1 458 ? -10.305 28.727 40.737 1.00 75.96 488 PRO A N 1
ATOM 3441 C CA . PRO A 1 458 ? -10.763 28.297 42.067 1.00 71.32 488 PRO A CA 1
ATOM 3442 C C . PRO A 1 458 ? -9.812 28.691 43.183 1.00 68.04 488 PRO A C 1
ATOM 3443 O O . PRO A 1 458 ? -10.252 28.857 44.328 1.00 69.67 488 PRO A O 1
ATOM 3447 N N . GLN A 1 459 ? -8.524 28.852 42.877 1.00 71.96 489 GLN A N 1
ATOM 3448 C CA . GLN A 1 459 ? -7.519 29.295 43.837 1.00 72.38 489 GLN A CA 1
ATOM 3449 C C . GLN A 1 459 ? -7.451 30.808 43.991 1.00 74.83 489 GLN A C 1
ATOM 3450 O O . GLN A 1 459 ? -6.613 31.286 44.766 1.00 77.64 489 GLN A O 1
ATOM 3456 N N . ASN A 1 460 ? -8.273 31.567 43.261 1.00 72.96 490 ASN A N 1
ATOM 3457 C CA . ASN A 1 460 ? -8.278 33.029 43.345 1.00 68.43 490 ASN A CA 1
ATOM 3458 C C . ASN A 1 460 ? -6.889 33.598 43.064 1.00 66.16 490 ASN A C 1
ATOM 3459 O O . ASN A 1 460 ? -6.415 34.502 43.748 1.00 67.00 490 ASN A O 1
ATOM 3464 N N . VAL A 1 461 ? -6.227 33.049 42.043 1.00 68.55 491 VAL A N 1
ATOM 3465 C CA . VAL A 1 461 ? -4.907 33.537 41.640 1.00 69.76 491 VAL A CA 1
ATOM 3466 C C . VAL A 1 461 ? -4.973 35.013 41.275 1.00 70.38 491 VAL A C 1
ATOM 3467 O O . VAL A 1 461 ? -4.114 35.811 41.670 1.00 67.87 491 VAL A O 1
ATOM 3471 N N . PHE A 1 462 ? -5.985 35.384 40.484 1.00 72.39 492 PHE A N 1
ATOM 3472 C CA . PHE A 1 462 ? -6.188 36.743 39.990 1.00 68.28 492 PHE A CA 1
ATOM 3473 C C . PHE A 1 462 ? -7.221 37.449 40.871 1.00 67.15 492 PHE A C 1
ATOM 3474 O O . PHE A 1 462 ? -8.420 37.148 40.791 1.00 64.19 492 PHE A O 1
ATOM 3482 N N . ASN A 1 463 ? -6.766 38.406 41.685 1.00 63.48 493 ASN A N 1
ATOM 3483 C CA . ASN A 1 463 ? -7.680 39.153 42.543 1.00 64.98 493 ASN A CA 1
ATOM 3484 C C . ASN A 1 463 ? -7.203 40.594 42.712 1.00 62.43 493 ASN A C 1
ATOM 3485 O O . ASN A 1 463 ? -6.033 40.924 42.496 1.00 63.62 493 ASN A O 1
ATOM 3490 N N . PHE A 1 464 ? -8.146 41.447 43.100 1.00 60.10 494 PHE A N 1
ATOM 3491 C CA . PHE A 1 464 ? -7.898 42.816 43.533 1.00 59.20 494 PHE A CA 1
ATOM 3492 C C . PHE A 1 464 ? -9.078 43.223 44.408 1.00 56.74 494 PHE A C 1
ATOM 3493 O O . PHE A 1 464 ? -10.048 42.464 44.521 1.00 58.63 494 PHE A O 1
ATOM 3501 N N . PRO A 1 465 ? -9.026 44.406 45.083 1.00 54.28 495 PRO A N 1
ATOM 3502 C CA . PRO A 1 465 ? -10.118 44.734 46.019 1.00 51.22 495 PRO A CA 1
ATOM 3503 C C . PRO A 1 465 ? -11.533 44.561 45.476 1.00 54.85 495 PRO A C 1
ATOM 3504 O O . PRO A 1 465 ? -12.454 44.400 46.278 1.00 58.54 495 PRO A O 1
ATOM 3508 N N . GLN A 1 466 ? -11.743 44.558 44.153 1.00 54.55 496 GLN A N 1
ATOM 3509 C CA . GLN A 1 466 ? -13.087 44.362 43.616 1.00 51.91 496 GLN A CA 1
ATOM 3510 C C . GLN A 1 466 ? -13.103 43.322 42.501 1.00 57.15 496 GLN A C 1
ATOM 3511 O O . GLN A 1 466 ? -13.820 43.460 41.508 1.00 59.03 496 GLN A O 1
ATOM 3517 N N . SER A 1 467 ? -12.336 42.248 42.656 1.00 56.54 497 SER A N 1
ATOM 3518 C CA . SER A 1 467 ? -12.449 41.110 41.758 1.00 58.49 497 SER A CA 1
ATOM 3519 C C . SER A 1 467 ? -13.717 40.306 42.058 1.00 61.02 497 SER A C 1
ATOM 3520 O O . SER A 1 467 ? -14.288 40.371 43.150 1.00 59.57 497 SER A O 1
ATOM 3523 N N . ILE A 1 468 ? -14.167 39.550 41.064 1.00 59.49 498 ILE A N 1
ATOM 3524 C CA . ILE A 1 468 ? -15.343 38.709 41.304 1.00 60.16 498 ILE A CA 1
ATOM 3525 C C . ILE A 1 468 ? -15.012 37.709 42.409 1.00 62.21 498 ILE A C 1
ATOM 3526 O O . ILE A 1 468 ? -13.935 37.077 42.375 1.00 64.39 498 ILE A O 1
ATOM 3531 N N . PRO A 1 469 ? -15.846 37.572 43.433 1.00 62.47 499 PRO A N 1
ATOM 3532 C CA . PRO A 1 469 ? -15.520 36.682 44.553 1.00 62.12 499 PRO A CA 1
ATOM 3533 C C . PRO A 1 469 ? -15.823 35.222 44.242 1.00 62.27 499 PRO A C 1
ATOM 3534 O O . PRO A 1 469 ? -16.464 34.883 43.248 1.00 66.44 499 PRO A O 1
ATOM 3538 N N . LEU A 1 470 ? -15.362 34.352 45.145 1.00 70.21 500 LEU A N 1
ATOM 3539 C CA . LEU A 1 470 ? -15.609 32.915 45.062 1.00 70.69 500 LEU A CA 1
ATOM 3540 C C . LEU A 1 470 ? -16.807 32.445 45.889 1.00 74.18 500 LEU A C 1
ATOM 3541 O O . LEU A 1 470 ? -17.294 31.335 45.659 1.00 75.01 500 LEU A O 1
ATOM 3546 N N . LYS A 1 471 ? -17.311 33.255 46.821 1.00 76.50 501 LYS A N 1
ATOM 3547 C CA . LYS A 1 471 ? -18.439 32.871 47.666 1.00 79.40 501 LYS A CA 1
ATOM 3548 C C . LYS A 1 471 ? -19.733 33.486 47.143 1.00 78.66 501 LYS A C 1
ATOM 3549 O O . LYS A 1 471 ? -19.820 34.706 46.969 1.00 76.53 501 LYS A O 1
ATOM 3555 N N . HIS A 1 472 ? -20.743 32.643 46.934 1.00 83.34 502 HIS A N 1
ATOM 3556 C CA . HIS A 1 472 ? -22.064 33.124 46.551 1.00 90.38 502 HIS A CA 1
ATOM 3557 C C . HIS A 1 472 ? -22.726 33.864 47.711 1.00 98.18 502 HIS A C 1
ATOM 3558 O O . HIS A 1 472 ? -22.618 33.450 48.874 1.00 100.87 502 HIS A O 1
ATOM 3565 N N . HIS A 1 473 ? -23.423 34.962 47.393 1.00 103.12 503 HIS A N 1
ATOM 3566 C CA . HIS A 1 473 ? -24.306 35.584 48.377 1.00 104.71 503 HIS A CA 1
ATOM 3567 C C . HIS A 1 473 ? -25.358 34.560 48.823 1.00 104.65 503 HIS A C 1
ATOM 3568 O O . HIS A 1 473 ? -25.932 33.838 47.994 1.00 105.65 503 HIS A O 1
ATOM 3575 N N . HIS A 1 474 ? -25.591 34.478 50.138 1.00 104.25 504 HIS A N 1
ATOM 3576 C CA . HIS A 1 474 ? -26.551 33.513 50.695 1.00 102.67 504 HIS A CA 1
ATOM 3577 C C . HIS A 1 474 ? -27.978 33.707 50.139 1.00 99.78 504 HIS A C 1
ATOM 3578 O O . HIS A 1 474 ? -28.748 34.569 50.584 1.00 94.21 504 HIS A O 1
ATOM 3585 N N . THR B 1 12 ? 1.080 89.641 70.845 1.00 100.19 42 THR B N 1
ATOM 3586 C CA . THR B 1 12 ? 0.923 88.848 72.067 1.00 101.23 42 THR B CA 1
ATOM 3587 C C . THR B 1 12 ? 0.405 87.444 71.746 1.00 98.43 42 THR B C 1
ATOM 3588 O O . THR B 1 12 ? -0.642 87.288 71.110 1.00 96.62 42 THR B O 1
ATOM 3592 N N . THR B 1 13 ? 1.139 86.429 72.204 1.00 95.59 43 THR B N 1
ATOM 3593 C CA . THR B 1 13 ? 0.898 85.053 71.791 1.00 88.85 43 THR B CA 1
ATOM 3594 C C . THR B 1 13 ? -0.360 84.479 72.446 1.00 90.20 43 THR B C 1
ATOM 3595 O O . THR B 1 13 ? -0.927 85.042 73.392 1.00 89.25 43 THR B O 1
ATOM 3599 N N . LEU B 1 14 ? -0.791 83.327 71.920 1.00 84.26 44 LEU B N 1
ATOM 3600 C CA . LEU B 1 14 ? -1.949 82.645 72.482 1.00 78.99 44 LEU B CA 1
ATOM 3601 C C . LEU B 1 14 ? -1.708 82.248 73.933 1.00 80.01 44 LEU B C 1
ATOM 3602 O O . LEU B 1 14 ? -2.636 82.265 74.750 1.00 77.94 44 LEU B O 1
ATOM 3607 N N . LYS B 1 15 ? -0.467 81.880 74.274 1.00 81.41 45 LYS B N 1
ATOM 3608 C CA . LYS B 1 15 ? -0.170 81.488 75.651 1.00 80.46 45 LYS B CA 1
ATOM 3609 C C . LYS B 1 15 ? -0.247 82.684 76.591 1.00 82.32 45 LYS B C 1
ATOM 3610 O O . LYS B 1 15 ? -0.765 82.573 77.710 1.00 79.87 45 LYS B O 1
ATOM 3616 N N . GLN B 1 16 ? 0.259 83.838 76.148 1.00 85.25 46 GLN B N 1
ATOM 3617 C CA . GLN B 1 16 ? 0.147 85.060 76.939 1.00 83.18 46 GLN B CA 1
ATOM 3618 C C . GLN B 1 16 ? -1.309 85.451 77.138 1.00 81.67 46 GLN B C 1
ATOM 3619 O O . GLN B 1 16 ? -1.742 85.743 78.261 1.00 81.65 46 GLN B O 1
ATOM 3625 N N . CYS B 1 17 ? -2.079 85.460 76.047 1.00 80.13 47 CYS B N 1
ATOM 3626 C CA . CYS B 1 17 ? -3.468 85.894 76.113 1.00 80.83 47 CYS B CA 1
ATOM 3627 C C . CYS B 1 17 ? -4.292 84.991 77.032 1.00 79.99 47 CYS B C 1
ATOM 3628 O O . CYS B 1 17 ? -5.075 85.475 77.861 1.00 79.38 47 CYS B O 1
ATOM 3631 N N . LEU B 1 18 ? -4.130 83.674 76.904 1.00 78.95 48 LEU B N 1
ATOM 3632 C CA . LEU B 1 18 ? -4.888 82.769 77.761 1.00 78.96 48 LEU B CA 1
ATOM 3633 C C . LEU B 1 18 ? -4.470 82.915 79.216 1.00 78.83 48 LEU B C 1
ATOM 3634 O O . LEU B 1 18 ? -5.293 82.726 80.125 1.00 72.15 48 LEU B O 1
ATOM 3639 N N . ALA B 1 19 ? -3.198 83.263 79.442 1.00 79.41 49 ALA B N 1
ATOM 3640 C CA . ALA B 1 19 ? -2.688 83.436 80.798 1.00 79.30 49 ALA B CA 1
ATOM 3641 C C . ALA B 1 19 ? -3.471 84.503 81.557 1.00 78.40 49 ALA B C 1
ATOM 3642 O O . ALA B 1 19 ? -3.787 84.322 82.740 1.00 72.81 49 ALA B O 1
ATOM 3644 N N . LYS B 1 20 ? -3.818 85.610 80.886 1.00 76.88 50 LYS B N 1
ATOM 3645 C CA . LYS B 1 20 ? -4.578 86.679 81.529 1.00 73.87 50 LYS B CA 1
ATOM 3646 C C . LYS B 1 20 ? -5.857 86.186 82.198 1.00 75.74 50 LYS B C 1
ATOM 3647 O O . LYS B 1 20 ? -6.379 86.865 83.087 1.00 80.87 50 LYS B O 1
ATOM 3653 N N . GLY B 1 21 ? -6.386 85.033 81.791 1.00 78.26 51 GLY B N 1
ATOM 3654 C CA . GLY B 1 21 ? -7.649 84.554 82.316 1.00 73.30 51 GLY B CA 1
ATOM 3655 C C . GLY B 1 21 ? -7.548 83.594 83.467 1.00 69.38 51 GLY B C 1
ATOM 3656 O O . GLY B 1 21 ? -8.553 83.327 84.133 1.00 68.28 51 GLY B O 1
ATOM 3657 N N . GLY B 1 22 ? -6.360 83.054 83.712 1.00 69.60 52 GLY B N 1
ATOM 3658 C CA . GLY B 1 22 ? -6.131 82.194 84.851 1.00 72.97 52 GLY B CA 1
ATOM 3659 C C . GLY B 1 22 ? -6.506 80.738 84.681 1.00 73.52 52 GLY B C 1
ATOM 3660 O O . GLY B 1 22 ? -6.274 79.948 85.607 1.00 75.78 52 GLY B O 1
ATOM 3661 N N . ALA B 1 23 ? -7.061 80.342 83.540 1.00 77.08 53 ALA B N 1
ATOM 3662 C CA . ALA B 1 23 ? -7.470 78.955 83.371 1.00 74.26 53 ALA B CA 1
ATOM 3663 C C . ALA B 1 23 ? -6.267 78.056 83.095 1.00 68.86 53 ALA B C 1
ATOM 3664 O O . ALA B 1 23 ? -5.239 78.494 82.562 1.00 64.99 53 ALA B O 1
ATOM 3666 N N . ARG B 1 24 ? -6.405 76.788 83.483 1.00 63.86 54 ARG B N 1
ATOM 3667 C CA . ARG B 1 24 ? -5.376 75.791 83.207 1.00 63.91 54 ARG B CA 1
ATOM 3668 C C . ARG B 1 24 ? -5.250 75.536 81.707 1.00 69.21 54 ARG B C 1
ATOM 3669 O O . ARG B 1 24 ? -6.247 75.423 80.985 1.00 69.41 54 ARG B O 1
ATOM 3677 N N . THR B 1 25 ? -4.013 75.449 81.233 1.00 67.02 55 THR B N 1
ATOM 3678 C CA . THR B 1 25 ? -3.749 75.249 79.821 1.00 65.36 55 THR B CA 1
ATOM 3679 C C . THR B 1 25 ? -2.841 74.043 79.621 1.00 68.29 55 THR B C 1
ATOM 3680 O O . THR B 1 25 ? -2.267 73.503 80.570 1.00 66.95 55 THR B O 1
ATOM 3684 N N . ALA B 1 26 ? -2.724 73.625 78.358 1.00 65.54 56 ALA B N 1
ATOM 3685 C CA . ALA B 1 26 ? -1.831 72.539 77.967 1.00 62.57 56 ALA B CA 1
ATOM 3686 C C . ALA B 1 26 ? -1.358 72.807 76.549 1.00 62.28 56 ALA B C 1
ATOM 3687 O O . ALA B 1 26 ? -2.173 72.849 75.625 1.00 65.28 56 ALA B O 1
ATOM 3689 N N . PHE B 1 27 ? -0.056 72.980 76.377 1.00 64.34 57 PHE B N 1
ATOM 3690 C CA . PHE B 1 27 ? 0.542 73.356 75.106 1.00 66.41 57 PHE B CA 1
ATOM 3691 C C . PHE B 1 27 ? 1.472 72.268 74.580 1.00 65.91 57 PHE B C 1
ATOM 3692 O O . PHE B 1 27 ? 2.020 71.471 75.356 1.00 64.03 57 PHE B O 1
ATOM 3700 N N . PRO B 1 28 ? 1.681 72.221 73.264 1.00 60.65 58 PRO B N 1
ATOM 3701 C CA . PRO B 1 28 ? 2.555 71.196 72.681 1.00 64.48 58 PRO B CA 1
ATOM 3702 C C . PRO B 1 28 ? 3.917 71.130 73.362 1.00 63.58 58 PRO B C 1
ATOM 3703 O O . PRO B 1 28 ? 4.480 72.147 73.771 1.00 67.19 58 PRO B O 1
ATOM 3707 N N . GLY B 1 29 ? 4.451 69.914 73.471 1.00 63.47 59 GLY B N 1
ATOM 3708 C CA . GLY B 1 29 ? 5.737 69.684 74.091 1.00 60.99 59 GLY B CA 1
ATOM 3709 C C . GLY B 1 29 ? 5.682 69.296 75.549 1.00 62.05 59 GLY B C 1
ATOM 3710 O O . GLY B 1 29 ? 6.734 69.114 76.166 1.00 65.80 59 GLY B O 1
ATOM 3711 N N . THR B 1 30 ? 4.497 69.163 76.120 1.00 64.14 60 THR B N 1
ATOM 3712 C CA . THR B 1 30 ? 4.322 68.815 77.516 1.00 62.88 60 THR B CA 1
ATOM 3713 C C . THR B 1 30 ? 3.521 67.524 77.627 1.00 66.43 60 THR B C 1
ATOM 3714 O O . THR B 1 30 ? 2.784 67.146 76.713 1.00 65.85 60 THR B O 1
ATOM 3718 N N . SER B 1 31 ? 3.656 66.847 78.767 1.00 62.98 61 SER B N 1
ATOM 3719 C CA . SER B 1 31 ? 2.932 65.596 78.946 1.00 61.85 61 SER B CA 1
ATOM 3720 C C . SER B 1 31 ? 1.440 65.818 79.193 1.00 65.80 61 SER B C 1
ATOM 3721 O O . SER B 1 31 ? 0.639 64.901 78.974 1.00 64.81 61 SER B O 1
ATOM 3724 N N . GLU B 1 32 ? 1.048 67.009 79.649 1.00 64.46 62 GLU B N 1
ATOM 3725 C CA . GLU B 1 32 ? -0.367 67.290 79.857 1.00 63.24 62 GLU B CA 1
ATOM 3726 C C . GLU B 1 32 ? -1.098 67.462 78.526 1.00 66.04 62 GLU B C 1
ATOM 3727 O O . GLU B 1 32 ? -2.277 67.104 78.409 1.00 63.04 62 GLU B O 1
ATOM 3733 N N . TYR B 1 33 ? -0.408 68.007 77.520 1.00 61.77 63 TYR B N 1
ATOM 3734 C CA . TYR B 1 33 ? -0.967 68.132 76.179 1.00 60.63 63 TYR B CA 1
ATOM 3735 C C . TYR B 1 33 ? -1.202 66.755 75.564 1.00 65.17 63 TYR B C 1
ATOM 3736 O O . TYR B 1 33 ? -2.265 66.485 74.988 1.00 63.20 63 TYR B O 1
ATOM 3745 N N . SER B 1 34 ? -0.218 65.866 75.697 1.00 65.34 64 SER B N 1
ATOM 3746 C CA . SER B 1 34 ? -0.372 64.489 75.248 1.00 61.81 64 SER B CA 1
ATOM 3747 C C . SER B 1 34 ? -1.546 63.804 75.948 1.00 59.21 64 SER B C 1
ATOM 3748 O O . SER B 1 34 ? -2.333 63.092 75.317 1.00 64.78 64 SER B O 1
ATOM 3751 N N . THR B 1 35 ? -1.707 64.035 77.241 1.00 64.02 65 THR B N 1
ATOM 3752 C CA . THR B 1 35 ? -2.844 63.451 77.944 1.00 63.84 65 THR B CA 1
ATOM 3753 C C . THR B 1 35 ? -4.161 64.050 77.466 1.00 65.46 65 THR B C 1
ATOM 3754 O O . THR B 1 35 ? -5.169 63.341 77.360 1.00 65.95 65 THR B O 1
ATOM 3758 N N . ALA B 1 36 ? -4.170 65.350 77.166 1.00 62.03 66 ALA B N 1
ATOM 3759 C CA . ALA B 1 36 ? -5.404 66.000 76.751 1.00 59.27 66 ALA B CA 1
ATOM 3760 C C . ALA B 1 36 ? -5.864 65.534 75.366 1.00 64.10 66 ALA B C 1
ATOM 3761 O O . ALA B 1 36 ? -7.065 65.569 75.077 1.00 60.33 66 ALA B O 1
ATOM 3763 N N . ARG B 1 37 ? -4.941 65.079 74.507 1.00 61.52 67 ARG B N 1
ATOM 3764 C CA . ARG B 1 37 ? -5.319 64.598 73.179 1.00 60.91 67 ARG B CA 1
ATOM 3765 C C . ARG B 1 37 ? -6.203 63.353 73.218 1.00 63.03 67 ARG B C 1
ATOM 3766 O O . ARG B 1 37 ? -6.712 62.942 72.173 1.00 62.89 67 ARG B O 1
ATOM 3774 N N . LEU B 1 38 ? -6.394 62.738 74.380 1.00 68.75 68 LEU B N 1
ATOM 3775 C CA . LEU B 1 38 ? -7.251 61.564 74.465 1.00 67.22 68 LEU B CA 1
ATOM 3776 C C . LEU B 1 38 ? -8.618 61.847 73.858 1.00 62.98 68 LEU B C 1
ATOM 3777 O O . LEU B 1 38 ? -9.304 62.792 74.257 1.00 63.79 68 LEU B O 1
ATOM 3782 N N . ALA B 1 39 ? -8.997 61.034 72.877 1.00 63.05 69 ALA B N 1
ATOM 3783 C CA . ALA B 1 39 ? -10.301 61.128 72.234 1.00 60.27 69 ALA B CA 1
ATOM 3784 C C . ALA B 1 39 ? -10.871 59.725 72.097 1.00 60.55 69 ALA B C 1
ATOM 3785 O O . ALA B 1 39 ? -10.130 58.739 72.098 1.00 63.83 69 ALA B O 1
ATOM 3787 N N . TYR B 1 40 ? -12.198 59.624 71.979 1.00 60.98 70 TYR B N 1
ATOM 3788 C CA . TYR B 1 40 ? -12.790 58.289 71.880 1.00 58.28 70 TYR B CA 1
ATOM 3789 C C . TYR B 1 40 ? -12.364 57.566 70.601 1.00 57.64 70 TYR B C 1
ATOM 3790 O O . TYR B 1 40 ? -12.022 56.380 70.648 1.00 56.66 70 TYR B O 1
ATOM 3799 N N . ASN B 1 41 ? -12.361 58.255 69.454 1.00 56.35 71 ASN B N 1
ATOM 3800 C CA . ASN B 1 41 ? -11.885 57.684 68.195 1.00 54.11 71 ASN B CA 1
ATOM 3801 C C . ASN B 1 41 ? -10.467 58.181 67.947 1.00 58.03 71 ASN B C 1
ATOM 3802 O O . ASN B 1 41 ? -10.234 59.390 67.843 1.00 58.97 71 ASN B O 1
ATOM 3807 N N . LEU B 1 42 ? -9.522 57.255 67.855 1.00 57.66 72 LEU B N 1
ATOM 3808 C CA . LEU B 1 42 ? -8.141 57.623 67.606 1.00 54.73 72 LEU B CA 1
ATOM 3809 C C . LEU B 1 42 ? -7.795 57.630 66.132 1.00 58.29 72 LEU B C 1
ATOM 3810 O O . LEU B 1 42 ? -6.607 57.667 65.794 1.00 58.53 72 LEU B O 1
ATOM 3815 N N . ARG B 1 43 ? -8.798 57.601 65.246 1.00 59.12 73 ARG B N 1
ATOM 3816 C CA . ARG B 1 43 ? -8.503 57.566 63.818 1.00 55.26 73 ARG B CA 1
ATOM 3817 C C . ARG B 1 43 ? -7.850 58.862 63.345 1.00 58.12 73 ARG B C 1
ATOM 3818 O O . ARG B 1 43 ? -6.868 58.826 62.596 1.00 58.58 73 ARG B O 1
ATOM 3826 N N . GLU B 1 44 ? -8.372 60.013 63.768 1.00 58.47 74 GLU B N 1
ATOM 3827 C CA . GLU B 1 44 ? -7.844 61.319 63.372 1.00 60.04 74 GLU B CA 1
ATOM 3828 C C . GLU B 1 44 ? -7.200 61.979 64.584 1.00 61.26 74 GLU B C 1
ATOM 3829 O O . GLU B 1 44 ? -7.897 62.484 65.475 1.00 69.18 74 GLU B O 1
ATOM 3835 N N . ARG B 1 45 ? -5.875 61.991 64.620 1.00 62.35 75 ARG B N 1
ATOM 3836 C CA . ARG B 1 45 ? -5.170 62.568 65.761 1.00 62.02 75 ARG B CA 1
ATOM 3837 C C . ARG B 1 45 ? -4.847 64.030 65.464 1.00 59.49 75 ARG B C 1
ATOM 3838 O O . ARG B 1 45 ? -3.697 64.437 65.296 1.00 59.89 75 ARG B O 1
ATOM 3846 N N . TYR B 1 46 ? -5.911 64.824 65.393 1.00 60.48 76 TYR B N 1
ATOM 3847 C CA . TYR B 1 46 ? -5.743 66.259 65.212 1.00 62.20 76 TYR B CA 1
ATOM 3848 C C . TYR B 1 46 ? -4.935 66.828 66.372 1.00 59.76 76 TYR B C 1
ATOM 3849 O O . TYR B 1 46 ? -5.185 66.508 67.539 1.00 56.44 76 TYR B O 1
ATOM 3858 N N . ALA B 1 47 ? -3.939 67.649 66.043 1.00 60.04 77 ALA B N 1
ATOM 3859 C CA . ALA B 1 47 ? -3.073 68.255 67.046 1.00 60.90 77 ALA B CA 1
ATOM 3860 C C . ALA B 1 47 ? -3.534 69.677 67.323 1.00 55.61 77 ALA B C 1
ATOM 3861 O O . ALA B 1 47 ? -3.237 70.583 66.527 1.00 53.97 77 ALA B O 1
ATOM 3863 N N . PRO B 1 48 ? -4.235 69.937 68.422 1.00 56.21 78 PRO B N 1
ATOM 3864 C CA . PRO B 1 48 ? -4.698 71.302 68.682 1.00 60.55 78 PRO B CA 1
ATOM 3865 C C . PRO B 1 48 ? -3.539 72.243 68.985 1.00 62.28 78 PRO B C 1
ATOM 3866 O O . PRO B 1 48 ? -2.455 71.845 69.421 1.00 62.34 78 PRO B O 1
ATOM 3870 N N . SER B 1 49 ? -3.791 73.523 68.710 1.00 63.49 79 SER B N 1
ATOM 3871 C CA . SER B 1 49 ? -2.873 74.584 69.107 1.00 62.56 79 SER B CA 1
ATOM 3872 C C . SER B 1 49 ? -2.619 74.561 70.612 1.00 65.13 79 SER B C 1
ATOM 3873 O O . SER B 1 49 ? -1.478 74.743 71.061 1.00 60.75 79 SER B O 1
ATOM 3876 N N . ALA B 1 50 ? -3.674 74.345 71.400 1.00 58.10 80 ALA B N 1
ATOM 3877 C CA . ALA B 1 50 ? -3.595 74.251 72.852 1.00 63.90 80 ALA B CA 1
ATOM 3878 C C . ALA B 1 50 ? -4.940 73.781 73.393 1.00 64.41 80 ALA B C 1
ATOM 3879 O O . ALA B 1 50 ? -5.965 73.840 72.707 1.00 62.07 80 ALA B O 1
ATOM 3881 N N . PHE B 1 51 ? -4.916 73.325 74.645 1.00 60.45 81 PHE B N 1
ATOM 3882 C CA . PHE B 1 51 ? -6.108 73.027 75.428 1.00 61.10 81 PHE B CA 1
ATOM 3883 C C . PHE B 1 51 ? -6.206 74.032 76.567 1.00 66.40 81 PHE B C 1
ATOM 3884 O O . PHE B 1 51 ? -5.215 74.273 77.264 1.00 65.55 81 PHE B O 1
ATOM 3892 N N . VAL B 1 52 ? -7.398 74.583 76.781 1.00 65.42 82 VAL B N 1
ATOM 3893 C CA . VAL B 1 52 ? -7.687 75.407 77.948 1.00 64.15 82 VAL B CA 1
ATOM 3894 C C . VAL B 1 52 ? -8.879 74.793 78.667 1.00 66.27 82 VAL B C 1
ATOM 3895 O O . VAL B 1 52 ? -9.819 74.310 78.025 1.00 67.38 82 VAL B O 1
ATOM 3899 N N . PHE B 1 53 ? -8.833 74.795 80.001 1.00 67.40 83 PHE B N 1
ATOM 3900 C CA . PHE B 1 53 ? -9.813 74.102 80.836 1.00 68.68 83 PHE B CA 1
ATOM 3901 C C . PHE B 1 53 ? -10.536 75.122 81.711 1.00 70.33 83 PHE B C 1
ATOM 3902 O O . PHE B 1 53 ? -10.162 75.320 82.876 1.00 70.44 83 PHE B O 1
ATOM 3910 N N . PRO B 1 54 ? -11.575 75.784 81.186 1.00 71.48 84 PRO B N 1
ATOM 3911 C CA . PRO B 1 54 ? -12.296 76.792 81.975 1.00 71.95 84 PRO B CA 1
ATOM 3912 C C . PRO B 1 54 ? -12.967 76.214 83.213 1.00 71.54 84 PRO B C 1
ATOM 3913 O O . PRO B 1 54 ? -13.554 75.129 83.177 1.00 70.47 84 PRO B O 1
ATOM 3917 N N . THR B 1 55 ? -12.883 76.978 84.310 1.00 73.77 85 THR B N 1
ATOM 3918 C CA . THR B 1 55 ? -13.678 76.757 85.515 1.00 75.65 85 THR B CA 1
ATOM 3919 C C . THR B 1 55 ? -14.826 77.742 85.638 1.00 75.52 85 THR B C 1
ATOM 3920 O O . THR B 1 55 ? -15.817 77.447 86.320 1.00 70.55 85 THR B O 1
ATOM 3924 N N . THR B 1 56 ? -14.711 78.894 84.981 1.00 73.33 86 THR B N 1
ATOM 3925 C CA . THR B 1 56 ? -15.631 80.005 85.149 1.00 73.68 86 THR B CA 1
ATOM 3926 C C . THR B 1 56 ? -16.074 80.518 83.783 1.00 74.85 86 THR B C 1
ATOM 3927 O O . THR B 1 56 ? -15.372 80.369 82.778 1.00 74.38 86 THR B O 1
ATOM 3931 N N . VAL B 1 57 ? -17.252 81.144 83.767 1.00 72.13 87 VAL B N 1
ATOM 3932 C CA . VAL B 1 57 ? -17.770 81.751 82.548 1.00 68.24 87 VAL B CA 1
ATOM 3933 C C . VAL B 1 57 ? -16.827 82.828 82.020 1.00 71.63 87 VAL B C 1
ATOM 3934 O O . VAL B 1 57 ? -16.731 83.040 80.803 1.00 79.06 87 VAL B O 1
ATOM 3938 N N . ALA B 1 58 ? -16.091 83.504 82.900 1.00 72.14 88 ALA B N 1
ATOM 3939 C CA . ALA B 1 58 ? -15.170 84.525 82.410 1.00 72.97 88 ALA B CA 1
ATOM 3940 C C . ALA B 1 58 ? -13.995 83.908 81.656 1.00 73.19 88 ALA B C 1
ATOM 3941 O O . ALA B 1 58 ? -13.519 84.487 80.671 1.00 74.24 88 ALA B O 1
ATOM 3943 N N . GLN B 1 59 ? -13.523 82.733 82.095 1.00 74.77 89 GLN B N 1
ATOM 3944 C CA . GLN B 1 59 ? -12.431 82.052 81.399 1.00 74.13 89 GLN B CA 1
ATOM 3945 C C . GLN B 1 59 ? -12.868 81.534 80.029 1.00 74.89 89 GLN B C 1
ATOM 3946 O O . GLN B 1 59 ? -12.062 81.512 79.089 1.00 73.48 89 GLN B O 1
ATOM 3952 N N . VAL B 1 60 ? -14.124 81.091 79.901 1.00 73.03 90 VAL B N 1
ATOM 3953 C CA . VAL B 1 60 ? -14.650 80.748 78.584 1.00 74.45 90 VAL B CA 1
ATOM 3954 C C . VAL B 1 60 ? -14.569 81.955 77.668 1.00 73.50 90 VAL B C 1
ATOM 3955 O O . VAL B 1 60 ? -14.172 81.845 76.503 1.00 73.21 90 VAL B O 1
ATOM 3959 N N . GLN B 1 61 ? -14.916 83.132 78.193 1.00 75.81 91 GLN B N 1
ATOM 3960 C CA . GLN B 1 61 ? -14.904 84.342 77.380 1.00 73.92 91 GLN B CA 1
ATOM 3961 C C . GLN B 1 61 ? -13.486 84.744 77.008 1.00 74.20 91 GLN B C 1
ATOM 3962 O O . GLN B 1 61 ? -13.245 85.221 75.890 1.00 75.45 91 GLN B O 1
ATOM 3968 N N . ASN B 1 62 ? -12.537 84.559 77.931 1.00 70.49 92 ASN B N 1
ATOM 3969 C CA . ASN B 1 62 ? -11.130 84.771 77.605 1.00 74.45 92 ASN B CA 1
ATOM 3970 C C . ASN B 1 62 ? -10.688 83.867 76.456 1.00 76.33 92 ASN B C 1
ATOM 3971 O O . ASN B 1 62 ? -9.951 84.298 75.559 1.00 73.99 92 ASN B O 1
ATOM 3976 N N . ALA B 1 63 ? -11.146 82.611 76.458 1.00 74.21 93 ALA B N 1
ATOM 3977 C CA . ALA B 1 63 ? -10.785 81.687 75.387 1.00 73.57 93 ALA B CA 1
ATOM 3978 C C . ALA B 1 63 ? -11.337 82.153 74.042 1.00 72.73 93 ALA B C 1
ATOM 3979 O O . ALA B 1 63 ? -10.610 82.186 73.042 1.00 72.26 93 ALA B O 1
ATOM 3981 N N . VAL B 1 64 ? -12.625 82.507 73.990 1.00 67.71 94 VAL B N 1
ATOM 3982 C CA . VAL B 1 64 ? -13.186 83.005 72.738 1.00 68.12 94 VAL B CA 1
ATOM 3983 C C . VAL B 1 64 ? -12.470 84.276 72.310 1.00 73.92 94 VAL B C 1
ATOM 3984 O O . VAL B 1 64 ? -12.122 84.445 71.133 1.00 74.96 94 VAL B O 1
ATOM 3988 N N . PHE B 1 65 ? -12.216 85.178 73.262 1.00 77.27 95 PHE B N 1
ATOM 3989 C CA . PHE B 1 65 ? -11.477 86.398 72.954 1.00 75.80 95 PHE B CA 1
ATOM 3990 C C . PHE B 1 65 ? -10.113 86.072 72.354 1.00 76.80 95 PHE B C 1
ATOM 3991 O O . PHE B 1 65 ? -9.773 86.541 71.261 1.00 78.67 95 PHE B O 1
ATOM 3999 N N . CYS B 1 66 ? -9.326 85.248 73.056 1.00 77.17 96 CYS B N 1
ATOM 4000 C CA . CYS B 1 66 ? -7.951 84.975 72.642 1.00 77.74 96 CYS B CA 1
ATOM 4001 C C . CYS B 1 66 ? -7.892 84.255 71.297 1.00 80.81 96 CYS B C 1
ATOM 4002 O O . CYS B 1 66 ? -7.017 84.543 70.468 1.00 78.98 96 CYS B O 1
ATOM 4005 N N . ALA B 1 67 ? -8.812 83.314 71.064 1.00 79.50 97 ALA B N 1
ATOM 4006 C CA . ALA B 1 67 ? -8.850 82.625 69.779 1.00 78.60 97 ALA B CA 1
ATOM 4007 C C . ALA B 1 67 ? -9.092 83.611 68.643 1.00 79.06 97 ALA B C 1
ATOM 4008 O O . ALA B 1 67 ? -8.389 83.579 67.623 1.00 75.23 97 ALA B O 1
ATOM 4010 N N . LYS B 1 68 ? -10.066 84.513 68.814 1.00 77.75 98 LYS B N 1
ATOM 4011 C CA . LYS B 1 68 ? -10.299 85.559 67.822 1.00 74.36 98 LYS B CA 1
ATOM 4012 C C . LYS B 1 68 ? -9.065 86.437 67.654 1.00 78.73 98 LYS B C 1
ATOM 4013 O O . LYS B 1 68 ? -8.612 86.688 66.530 1.00 79.26 98 LYS B O 1
ATOM 4019 N N . GLN B 1 69 ? -8.488 86.892 68.765 1.00 78.01 99 GLN B N 1
ATOM 4020 C CA . GLN B 1 69 ? -7.361 87.814 68.673 1.00 82.33 99 GLN B CA 1
ATOM 4021 C C . GLN B 1 69 ? -6.156 87.158 68.012 1.00 79.32 99 GLN B C 1
ATOM 4022 O O . GLN B 1 69 ? -5.529 87.745 67.126 1.00 82.23 99 GLN B O 1
ATOM 4028 N N . VAL B 1 70 ? -5.816 85.937 68.429 1.00 81.54 100 VAL B N 1
ATOM 4029 C CA . VAL B 1 70 ? -4.625 85.267 67.906 1.00 79.59 100 VAL B CA 1
ATOM 4030 C C . VAL B 1 70 ? -4.858 84.721 66.496 1.00 79.96 100 VAL B C 1
ATOM 4031 O O . VAL B 1 70 ? -3.920 84.634 65.690 1.00 77.64 100 VAL B O 1
ATOM 4035 N N . GLY B 1 71 ? -6.094 84.346 66.170 1.00 79.95 101 GLY B N 1
ATOM 4036 C CA . GLY B 1 71 ? -6.405 83.840 64.850 1.00 75.63 101 GLY B CA 1
ATOM 4037 C C . GLY B 1 71 ? -6.325 82.331 64.726 1.00 78.67 101 GLY B C 1
ATOM 4038 O O . GLY B 1 71 ? -5.805 81.816 63.732 1.00 79.15 101 GLY B O 1
ATOM 4039 N N . VAL B 1 72 ? -6.821 81.606 65.727 1.00 72.34 102 VAL B N 1
ATOM 4040 C CA . VAL B 1 72 ? -6.926 80.158 65.643 1.00 69.27 102 VAL B CA 1
ATOM 4041 C C . VAL B 1 72 ? -8.400 79.775 65.692 1.00 70.61 102 VAL B C 1
ATOM 4042 O O . VAL B 1 72 ? -9.254 80.537 66.152 1.00 69.85 102 VAL B O 1
ATOM 4046 N N . GLY B 1 73 ? -8.697 78.582 65.184 1.00 64.31 103 GLY B N 1
ATOM 4047 C CA . GLY B 1 73 ? -10.013 78.020 65.375 1.00 57.69 103 GLY B CA 1
ATOM 4048 C C . GLY B 1 73 ? -10.248 77.685 66.835 1.00 65.02 103 GLY B C 1
ATOM 4049 O O . GLY B 1 73 ? -9.339 77.672 67.668 1.00 64.67 103 GLY B O 1
ATOM 4050 N N . ILE B 1 74 ? -11.503 77.398 67.155 1.00 61.45 104 ILE B N 1
ATOM 4051 C CA . ILE B 1 74 ? -11.884 77.151 68.540 1.00 62.22 104 ILE B CA 1
ATOM 4052 C C . ILE B 1 74 ? -13.110 76.242 68.556 1.00 59.96 104 ILE B C 1
ATOM 4053 O O . ILE B 1 74 ? -14.103 76.513 67.877 1.00 63.77 104 ILE B O 1
ATOM 4058 N N . VAL B 1 75 ? -13.029 75.143 69.294 1.00 55.23 105 VAL B N 1
ATOM 4059 C CA . VAL B 1 75 ? -14.177 74.259 69.460 1.00 57.47 105 VAL B CA 1
ATOM 4060 C C . VAL B 1 75 ? -14.274 73.896 70.932 1.00 59.90 105 VAL B C 1
ATOM 4061 O O . VAL B 1 75 ? -13.245 73.770 71.610 1.00 61.67 105 VAL B O 1
ATOM 4065 N N . PRO B 1 76 ? -15.476 73.744 71.470 1.00 59.11 106 PRO B N 1
ATOM 4066 C CA . PRO B 1 76 ? -15.622 73.172 72.808 1.00 58.42 106 PRO B CA 1
ATOM 4067 C C . PRO B 1 76 ? -15.565 71.651 72.760 1.00 62.97 106 PRO B C 1
ATOM 4068 O O . PRO B 1 76 ? -15.818 71.020 71.728 1.00 65.67 106 PRO B O 1
ATOM 4072 N N . ARG B 1 77 ? -15.210 71.062 73.905 1.00 60.27 107 ARG B N 1
ATOM 4073 C CA . ARG B 1 77 ? -15.195 69.615 74.062 1.00 59.17 107 ARG B CA 1
ATOM 4074 C C . ARG B 1 77 ? -15.899 69.236 75.356 1.00 64.47 107 ARG B C 1
ATOM 4075 O O . ARG B 1 77 ? -15.670 69.854 76.401 1.00 65.49 107 ARG B O 1
ATOM 4083 N N . GLY B 1 78 ? -16.779 68.239 75.265 1.00 62.70 108 GLY B N 1
ATOM 4084 C CA . GLY B 1 78 ? -17.427 67.667 76.420 1.00 52.88 108 GLY B CA 1
ATOM 4085 C C . GLY B 1 78 ? -16.773 66.351 76.778 1.00 60.64 108 GLY B C 1
ATOM 4086 O O . GLY B 1 78 ? -15.648 66.326 77.296 1.00 62.89 108 GLY B O 1
ATOM 4087 N N . GLY B 1 79 ? -17.463 65.246 76.488 1.00 61.04 109 GLY B N 1
ATOM 4088 C CA . GLY B 1 79 ? -16.941 63.917 76.765 1.00 59.45 109 GLY B CA 1
ATOM 4089 C C . GLY B 1 79 ? -15.909 63.409 75.776 1.00 58.56 109 GLY B C 1
ATOM 4090 O O . GLY B 1 79 ? -15.232 62.416 76.066 1.00 57.60 109 GLY B O 1
ATOM 4091 N N . GLY B 1 80 ? -15.774 64.060 74.623 1.00 55.03 110 GLY B N 1
ATOM 4092 C CA . GLY B 1 80 ? -14.783 63.656 73.644 1.00 54.16 110 GLY B CA 1
ATOM 4093 C C . GLY B 1 80 ? -15.144 62.409 72.867 1.00 54.95 110 GLY B C 1
ATOM 4094 O O . GLY B 1 80 ? -14.249 61.679 72.422 1.00 54.54 110 GLY B O 1
ATOM 4095 N N . HIS B 1 81 ? -16.436 62.146 72.683 1.00 52.91 111 HIS B N 1
ATOM 4096 C CA . HIS B 1 81 ? -16.886 60.947 71.993 1.00 57.29 111 HIS B CA 1
ATOM 4097 C C . HIS B 1 81 ? -17.175 61.153 70.504 1.00 57.19 111 HIS B C 1
ATOM 4098 O O . HIS B 1 81 ? -17.661 60.222 69.857 1.00 56.65 111 HIS B O 1
ATOM 4105 N N . SER B 1 82 ? -16.886 62.333 69.948 1.00 53.36 112 SER B N 1
ATOM 4106 C CA . SER B 1 82 ? -17.172 62.614 68.542 1.00 51.89 112 SER B CA 1
ATOM 4107 C C . SER B 1 82 ? -16.659 61.497 67.640 1.00 53.76 112 SER B C 1
ATOM 4108 O O . SER B 1 82 ? -15.457 61.199 67.611 1.00 51.67 112 SER B O 1
ATOM 4111 N N . TYR B 1 83 ? -17.581 60.871 66.906 1.00 53.60 113 TYR B N 1
ATOM 4112 C CA . TYR B 1 83 ? -17.177 59.821 65.980 1.00 50.80 113 TYR B CA 1
ATOM 4113 C C . TYR B 1 83 ? -16.228 60.331 64.911 1.00 49.43 113 TYR B C 1
ATOM 4114 O O . TYR B 1 83 ? -15.521 59.523 64.302 1.00 49.62 113 TYR B O 1
ATOM 4123 N N . GLU B 1 84 ? -16.167 61.647 64.683 1.00 50.00 114 GLU B N 1
ATOM 4124 C CA . GLU B 1 84 ? -15.257 62.205 63.683 1.00 53.68 114 GLU B CA 1
ATOM 4125 C C . GLU B 1 84 ? -14.179 63.095 64.296 1.00 56.15 114 GLU B C 1
ATOM 4126 O O . GLU B 1 84 ? -13.520 63.856 63.572 1.00 57.91 114 GLU B O 1
ATOM 4132 N N . ASP B 1 85 ? -13.981 63.010 65.614 1.00 54.81 115 ASP B N 1
ATOM 4133 C CA . ASP B 1 85 ? -12.933 63.766 66.301 1.00 57.41 115 ASP B CA 1
ATOM 4134 C C . ASP B 1 85 ? -13.121 65.269 66.135 1.00 55.18 115 ASP B C 1
ATOM 4135 O O . ASP B 1 85 ? -12.156 66.021 65.987 1.00 55.64 115 ASP B O 1
ATOM 4140 N N . TYR B 1 86 ? -14.376 65.716 66.159 1.00 54.83 116 TYR B N 1
ATOM 4141 C CA . TYR B 1 86 ? -14.629 67.125 65.895 1.00 58.17 116 TYR B CA 1
ATOM 4142 C C . TYR B 1 86 ? -14.340 67.986 67.118 1.00 58.35 116 TYR B C 1
ATOM 4143 O O . TYR B 1 86 ? -14.060 69.183 66.972 1.00 58.79 116 TYR B O 1
ATOM 4152 N N . SER B 1 87 ? -14.363 67.399 68.312 1.00 57.04 117 SER B N 1
ATOM 4153 C CA . SER B 1 87 ? -13.970 68.123 69.514 1.00 57.15 117 SER B CA 1
ATOM 4154 C C . SER B 1 87 ? -12.458 68.282 69.654 1.00 57.73 117 SER B C 1
ATOM 4155 O O . SER B 1 87 ? -12.009 68.914 70.616 1.00 62.01 117 SER B O 1
ATOM 4158 N N . LEU B 1 88 ? -11.668 67.728 68.747 1.00 53.60 118 LEU B N 1
ATOM 4159 C CA . LEU B 1 88 ? -10.286 68.153 68.594 1.00 56.47 118 LEU B CA 1
ATOM 4160 C C . LEU B 1 88 ? -10.140 69.223 67.520 1.00 60.42 118 LEU B C 1
ATOM 4161 O O . LEU B 1 88 ? -9.018 69.661 67.236 1.00 65.16 118 LEU B O 1
ATOM 4166 N N . GLY B 1 89 ? -11.251 69.647 66.915 1.00 59.63 119 GLY B N 1
ATOM 4167 C CA . GLY B 1 89 ? -11.261 70.662 65.886 1.00 56.69 119 GLY B CA 1
ATOM 4168 C C . GLY B 1 89 ? -11.682 70.168 64.516 1.00 60.00 119 GLY B C 1
ATOM 4169 O O . GLY B 1 89 ? -12.103 70.985 63.682 1.00 61.09 119 GLY B O 1
ATOM 4170 N N . GLY B 1 90 ? -11.567 68.867 64.244 1.00 56.00 120 GLY B N 1
ATOM 4171 C CA . GLY B 1 90 ? -11.807 68.387 62.893 1.00 55.97 120 GLY B CA 1
ATOM 4172 C C . GLY B 1 90 ? -10.707 68.821 61.937 1.00 56.83 120 GLY B C 1
ATOM 4173 O O . GLY B 1 90 ? -10.782 68.587 60.727 1.00 61.31 120 GLY B O 1
ATOM 4174 N N . ARG B 1 91 ? -9.673 69.457 62.485 1.00 57.07 121 ARG B N 1
ATOM 4175 C CA . ARG B 1 91 ? -8.500 69.907 61.750 1.00 56.45 121 ARG B CA 1
ATOM 4176 C C . ARG B 1 91 ? -7.446 70.282 62.779 1.00 56.74 121 ARG B C 1
ATOM 4177 O O . ARG B 1 91 ? -7.755 70.445 63.960 1.00 61.74 121 ARG B O 1
ATOM 4185 N N . ASP B 1 92 ? -6.197 70.393 62.326 1.00 56.24 122 ASP B N 1
ATOM 4186 C CA . ASP B 1 92 ? -5.096 70.719 63.221 1.00 54.63 122 ASP B CA 1
ATOM 4187 C C . ASP B 1 92 ? -5.142 72.187 63.632 1.00 62.11 122 ASP B C 1
ATOM 4188 O O . ASP B 1 92 ? -5.632 73.039 62.891 1.00 63.87 122 ASP B O 1
ATOM 4193 N N . GLY B 1 93 ? -4.628 72.478 64.834 1.00 60.17 123 GLY B N 1
ATOM 4194 C CA . GLY B 1 93 ? -4.294 73.841 65.220 1.00 59.84 123 GLY B CA 1
ATOM 4195 C C . GLY B 1 93 ? -5.374 74.611 65.943 1.00 64.28 123 GLY B C 1
ATOM 4196 O O . GLY B 1 93 ? -5.190 75.803 66.216 1.00 65.19 123 GLY B O 1
ATOM 4197 N N . VAL B 1 94 ? -6.478 73.981 66.253 1.00 62.51 124 VAL B N 1
ATOM 4198 C CA . VAL B 1 94 ? -7.586 74.633 66.928 1.00 58.83 124 VAL B CA 1
ATOM 4199 C C . VAL B 1 94 ? -7.257 74.788 68.406 1.00 63.70 124 VAL B C 1
ATOM 4200 O O . VAL B 1 94 ? -6.458 74.030 68.964 1.00 63.77 124 VAL B O 1
ATOM 4204 N N . LEU B 1 95 ? -7.833 75.807 69.041 1.00 61.55 125 LEU B N 1
ATOM 4205 C CA . LEU B 1 95 ? -7.856 75.892 70.495 1.00 58.17 125 LEU B CA 1
ATOM 4206 C C . LEU B 1 95 ? -9.038 75.074 71.009 1.00 57.71 125 LEU B C 1
ATOM 4207 O O . LEU B 1 95 ? -10.194 75.398 70.714 1.00 58.85 125 LEU B O 1
ATOM 4212 N N . VAL B 1 96 ? -8.757 74.012 71.764 1.00 58.53 126 VAL B N 1
ATOM 4213 C CA . VAL B 1 96 ? -9.809 73.167 72.332 1.00 57.23 126 VAL B CA 1
ATOM 4214 C C . VAL B 1 96 ? -10.181 73.707 73.704 1.00 57.70 126 VAL B C 1
ATOM 4215 O O . VAL B 1 96 ? -9.322 73.837 74.582 1.00 62.95 126 VAL B O 1
ATOM 4219 N N . VAL B 1 97 ? -11.461 73.997 73.897 1.00 58.64 127 VAL B N 1
ATOM 4220 C CA . VAL B 1 97 ? -11.972 74.520 75.159 1.00 57.80 127 VAL B CA 1
ATOM 4221 C C . VAL B 1 97 ? -12.642 73.351 75.876 1.00 61.40 127 VAL B C 1
ATOM 4222 O O . VAL B 1 97 ? -13.846 73.123 75.750 1.00 61.70 127 VAL B O 1
ATOM 4226 N N . ASP B 1 98 ? -11.849 72.592 76.638 1.00 61.41 128 ASP B N 1
ATOM 4227 C CA . ASP B 1 98 ? -12.388 71.476 77.412 1.00 63.94 128 ASP B CA 1
ATOM 4228 C C . ASP B 1 98 ? -13.163 71.993 78.618 1.00 63.87 128 ASP B C 1
ATOM 4229 O O . ASP B 1 98 ? -12.642 72.782 79.406 1.00 69.59 128 ASP B O 1
ATOM 4234 N N . MET B 1 99 ? -14.390 71.503 78.791 1.00 62.81 129 MET B N 1
ATOM 4235 C CA . MET B 1 99 ? -15.341 72.040 79.757 1.00 61.68 129 MET B CA 1
ATOM 4236 C C . MET B 1 99 ? -15.527 71.150 80.981 1.00 64.25 129 MET B C 1
ATOM 4237 O O . MET B 1 99 ? -16.589 71.197 81.607 1.00 62.62 129 MET B O 1
ATOM 4242 N N . GLU B 1 100 ? -14.535 70.330 81.342 1.00 65.81 130 GLU B N 1
ATOM 4243 C CA . GLU B 1 100 ? -14.758 69.379 82.432 1.00 66.37 130 GLU B CA 1
ATOM 4244 C C . GLU B 1 100 ? -14.942 70.061 83.782 1.00 70.36 130 GLU B C 1
ATOM 4245 O O . GLU B 1 100 ? -15.492 69.443 84.703 1.00 67.34 130 GLU B O 1
ATOM 4251 N N . GLY B 1 101 ? -14.502 71.320 83.911 1.00 70.53 131 GLY B N 1
ATOM 4252 C CA . GLY B 1 101 ? -14.646 72.133 85.100 1.00 62.00 131 GLY B CA 1
ATOM 4253 C C . GLY B 1 101 ? -16.038 72.651 85.377 1.00 66.43 131 GLY B C 1
ATOM 4254 O O . GLY B 1 101 ? -16.264 73.247 86.430 1.00 79.10 131 GLY B O 1
ATOM 4255 N N . PHE B 1 102 ? -16.989 72.436 84.473 1.00 68.28 132 PHE B N 1
ATOM 4256 C CA . PHE B 1 102 ? -18.346 72.951 84.615 1.00 67.93 132 PHE B CA 1
ATOM 4257 C C . PHE B 1 102 ? -19.241 71.799 85.050 1.00 69.24 132 PHE B C 1
ATOM 4258 O O . PHE B 1 102 ? -19.942 71.188 84.252 1.00 70.71 132 PHE B O 1
ATOM 4266 N N . LYS B 1 103 ? -19.218 71.505 86.346 1.00 71.41 133 LYS B N 1
ATOM 4267 C CA . LYS B 1 103 ? -19.960 70.374 86.889 1.00 71.27 133 LYS B CA 1
ATOM 4268 C C . LYS B 1 103 ? -21.085 70.807 87.824 1.00 69.85 133 LYS B C 1
ATOM 4269 O O . LYS B 1 103 ? -21.463 70.058 88.726 1.00 73.02 133 LYS B O 1
ATOM 4275 N N . GLN B 1 104 ? -21.653 71.991 87.606 1.00 67.64 134 GLN B N 1
ATOM 4276 C CA . GLN B 1 104 ? -22.735 72.449 88.467 1.00 67.84 134 GLN B CA 1
ATOM 4277 C C . GLN B 1 104 ? -23.916 71.485 88.417 1.00 72.38 134 GLN B C 1
ATOM 4278 O O . GLN B 1 104 ? -24.282 70.975 87.356 1.00 75.71 134 GLN B O 1
ATOM 4284 N N . PHE B 1 105 ? -24.497 71.216 89.586 1.00 71.98 135 PHE B N 1
ATOM 4285 C CA . PHE B 1 105 ? -25.666 70.353 89.696 1.00 72.06 135 PHE B CA 1
ATOM 4286 C C . PHE B 1 105 ? -26.584 70.854 90.804 1.00 75.34 135 PHE B C 1
ATOM 4287 O O . PHE B 1 105 ? -26.120 71.245 91.881 1.00 78.33 135 PHE B O 1
ATOM 4295 N N . SER B 1 106 ? -27.887 70.816 90.536 1.00 76.06 136 SER B N 1
ATOM 4296 C CA . SER B 1 106 ? -28.913 71.160 91.510 1.00 71.94 136 SER B CA 1
ATOM 4297 C C . SER B 1 106 ? -30.247 70.671 90.974 1.00 73.96 136 SER B C 1
ATOM 4298 O O . SER B 1 106 ? -30.502 70.771 89.772 1.00 74.71 136 SER B O 1
ATOM 4301 N N . TYR B 1 107 ? -31.086 70.146 91.866 1.00 70.82 137 TYR B N 1
ATOM 4302 C CA . TYR B 1 107 ? -32.350 69.512 91.512 1.00 70.74 137 TYR B CA 1
ATOM 4303 C C . TYR B 1 107 ? -33.506 70.236 92.192 1.00 77.02 137 TYR B C 1
ATOM 4304 O O . TYR B 1 107 ? -33.500 70.420 93.412 1.00 80.79 137 TYR B O 1
ATOM 4313 N N . ASN B 1 108 ? -34.489 70.648 91.398 1.00 78.54 138 ASN B N 1
ATOM 4314 C CA . ASN B 1 108 ? -35.717 71.277 91.882 1.00 77.23 138 ASN B CA 1
ATOM 4315 C C . ASN B 1 108 ? -36.804 70.205 91.853 1.00 80.53 138 ASN B C 1
ATOM 4316 O O . ASN B 1 108 ? -37.327 69.868 90.787 1.00 83.20 138 ASN B O 1
ATOM 4321 N N . LYS B 1 109 ? -37.142 69.655 93.025 1.00 80.29 139 LYS B N 1
ATOM 4322 C CA . LYS B 1 109 ? -38.139 68.587 93.063 1.00 79.41 139 LYS B CA 1
ATOM 4323 C C . LYS B 1 109 ? -39.519 69.098 92.661 1.00 83.00 139 LYS B C 1
ATOM 4324 O O . LYS B 1 109 ? -40.272 68.402 91.967 1.00 86.35 139 LYS B O 1
ATOM 4330 N N . ALA B 1 110 ? -39.865 70.317 93.079 1.00 82.61 140 ALA B N 1
ATOM 4331 C CA . ALA B 1 110 ? -41.191 70.843 92.778 1.00 83.31 140 ALA B CA 1
ATOM 4332 C C . ALA B 1 110 ? -41.345 71.126 91.291 1.00 83.98 140 ALA B C 1
ATOM 4333 O O . ALA B 1 110 ? -42.375 70.790 90.693 1.00 84.72 140 ALA B O 1
ATOM 4335 N N . ALA B 1 111 ? -40.330 71.742 90.679 1.00 84.27 141 ALA B N 1
ATOM 4336 C CA . ALA B 1 111 ? -40.398 72.064 89.258 1.00 81.42 141 ALA B CA 1
ATOM 4337 C C . ALA B 1 111 ? -40.179 70.846 88.368 1.00 81.99 141 ALA B C 1
ATOM 4338 O O . ALA B 1 111 ? -40.480 70.916 87.169 1.00 82.73 141 ALA B O 1
ATOM 4340 N N . LYS B 1 112 ? -39.684 69.736 88.930 1.00 78.74 142 LYS B N 1
ATOM 4341 C CA . LYS B 1 112 ? -39.271 68.564 88.157 1.00 78.02 142 LYS B CA 1
ATOM 4342 C C . LYS B 1 112 ? -38.195 68.940 87.135 1.00 79.69 142 LYS B C 1
ATOM 4343 O O . LYS B 1 112 ? -38.266 68.573 85.958 1.00 79.73 142 LYS B O 1
ATOM 4349 N N . THR B 1 113 ? -37.201 69.711 87.587 1.00 76.86 143 THR B N 1
ATOM 4350 C CA . THR B 1 113 ? -36.097 70.136 86.736 1.00 75.02 143 THR B CA 1
ATOM 4351 C C . THR B 1 113 ? -34.768 69.947 87.457 1.00 74.85 143 THR B C 1
ATOM 4352 O O . THR B 1 113 ? -34.712 69.560 88.628 1.00 76.12 143 THR B O 1
ATOM 4356 N N . ALA B 1 114 ? -33.688 70.203 86.723 1.00 72.86 144 ALA B N 1
ATOM 4357 C CA . ALA B 1 114 ? -32.339 70.110 87.262 1.00 72.47 144 ALA B CA 1
ATOM 4358 C C . ALA B 1 114 ? -31.410 70.908 86.364 1.00 71.97 144 ALA B C 1
ATOM 4359 O O . ALA B 1 114 ? -31.610 70.982 85.150 1.00 71.18 144 ALA B O 1
ATOM 4361 N N . VAL B 1 115 ? -30.413 71.528 86.980 1.00 73.31 145 VAL B N 1
ATOM 4362 C CA . VAL B 1 115 ? -29.411 72.308 86.269 1.00 74.85 145 VAL B CA 1
ATOM 4363 C C . VAL B 1 115 ? -28.145 71.474 86.175 1.00 76.28 145 VAL B C 1
ATOM 4364 O O . VAL B 1 115 ? -27.648 70.968 87.195 1.00 72.33 145 VAL B O 1
ATOM 4368 N N . VAL B 1 116 ? -27.637 71.311 84.950 1.00 72.29 146 VAL B N 1
ATOM 4369 C CA . VAL B 1 116 ? -26.451 70.506 84.693 1.00 66.37 146 VAL B CA 1
ATOM 4370 C C . VAL B 1 116 ? -25.439 71.346 83.932 1.00 70.21 146 VAL B C 1
ATOM 4371 O O . VAL B 1 116 ? -25.790 72.023 82.960 1.00 69.28 146 VAL B O 1
ATOM 4375 N N . GLY B 1 117 ? -24.187 71.310 84.383 1.00 70.90 147 GLY B N 1
ATOM 4376 C CA . GLY B 1 117 ? -23.120 71.995 83.682 1.00 71.64 147 GLY B CA 1
ATOM 4377 C C . GLY B 1 117 ? -22.594 71.195 82.501 1.00 68.67 147 GLY B C 1
ATOM 4378 O O . GLY B 1 117 ? -22.618 69.962 82.484 1.00 67.51 147 GLY B O 1
ATOM 4379 N N . ALA B 1 118 ? -22.078 71.921 81.503 1.00 64.83 148 ALA B N 1
ATOM 4380 C CA . ALA B 1 118 ? -21.752 71.325 80.212 1.00 60.73 148 ALA B CA 1
ATOM 4381 C C . ALA B 1 118 ? -20.592 70.335 80.272 1.00 63.89 148 ALA B C 1
ATOM 4382 O O . ALA B 1 118 ? -20.284 69.721 79.241 1.00 67.39 148 ALA B O 1
ATOM 4384 N N . GLY B 1 119 ? -19.956 70.153 81.428 1.00 61.93 149 GLY B N 1
ATOM 4385 C CA . GLY B 1 119 ? -18.852 69.233 81.585 1.00 56.43 149 GLY B CA 1
ATOM 4386 C C . GLY B 1 119 ? -19.211 67.883 82.151 1.00 59.44 149 GLY B C 1
ATOM 4387 O O . GLY B 1 119 ? -18.324 67.046 82.338 1.00 61.88 149 GLY B O 1
ATOM 4388 N N . PHE B 1 120 ? -20.485 67.634 82.409 1.00 56.58 150 PHE B N 1
ATOM 4389 C CA . PHE B 1 120 ? -20.904 66.380 83.012 1.00 60.47 150 PHE B CA 1
ATOM 4390 C C . PHE B 1 120 ? -20.789 65.218 82.031 1.00 65.59 150 PHE B C 1
ATOM 4391 O O . PHE B 1 120 ? -21.093 65.357 80.840 1.00 66.94 150 PHE B O 1
ATOM 4399 N N . ARG B 1 121 ? -20.359 64.062 82.536 1.00 64.41 151 ARG B N 1
ATOM 4400 C CA . ARG B 1 121 ? -20.489 62.806 81.813 1.00 61.99 151 ARG B CA 1
ATOM 4401 C C . ARG B 1 121 ? -21.765 62.111 82.277 1.00 64.34 151 ARG B C 1
ATOM 4402 O O . ARG B 1 121 ? -22.268 62.371 83.370 1.00 67.02 151 ARG B O 1
ATOM 4410 N N . LEU B 1 122 ? -22.283 61.210 81.432 1.00 64.24 152 LEU B N 1
ATOM 4411 C CA . LEU B 1 122 ? -23.569 60.575 81.718 1.00 62.06 152 LEU B CA 1
ATOM 4412 C C . LEU B 1 122 ? -23.530 59.745 83.003 1.00 64.13 152 LEU B C 1
ATOM 4413 O O . LEU B 1 122 ? -24.496 59.742 83.775 1.00 62.54 152 LEU B O 1
ATOM 4418 N N . GLY B 1 123 ? -22.436 59.015 83.235 1.00 61.79 153 GLY B N 1
ATOM 4419 C CA . GLY B 1 123 ? -22.304 58.162 84.398 1.00 62.37 153 GLY B CA 1
ATOM 4420 C C . GLY B 1 123 ? -22.502 58.900 85.711 1.00 69.43 153 GLY B C 1
ATOM 4421 O O . GLY B 1 123 ? -23.398 58.582 86.506 1.00 66.63 153 GLY B O 1
ATOM 4422 N N . PRO B 1 124 ? -21.657 59.908 85.966 1.00 68.02 154 PRO B N 1
ATOM 4423 C CA . PRO B 1 124 ? -21.879 60.756 87.145 1.00 67.14 154 PRO B CA 1
ATOM 4424 C C . PRO B 1 124 ? -23.243 61.425 87.165 1.00 70.36 154 PRO B C 1
ATOM 4425 O O . PRO B 1 124 ? -23.876 61.490 88.227 1.00 71.81 154 PRO B O 1
ATOM 4429 N N . LEU B 1 125 ? -23.722 61.925 86.023 1.00 68.60 155 LEU B N 1
ATOM 4430 C CA . LEU B 1 125 ? -24.988 62.653 86.020 1.00 67.02 155 LEU B CA 1
ATOM 4431 C C . LEU B 1 125 ? -26.150 61.747 86.403 1.00 67.00 155 LEU B C 1
ATOM 4432 O O . LEU B 1 125 ? -27.108 62.196 87.042 1.00 71.23 155 LEU B O 1
ATOM 4437 N N . TYR B 1 126 ? -26.095 60.470 86.017 1.00 65.90 156 TYR B N 1
ATOM 4438 C CA . TYR B 1 126 ? -27.141 59.539 86.429 1.00 67.52 156 TYR B CA 1
ATOM 4439 C C . TYR B 1 126 ? -27.159 59.404 87.939 1.00 69.89 156 TYR B C 1
ATOM 4440 O O . TYR B 1 126 ? -28.224 59.401 88.570 1.00 71.66 156 TYR B O 1
ATOM 4449 N N . LEU B 1 127 ? -25.970 59.286 88.530 1.00 71.78 157 LEU B N 1
ATOM 4450 C CA . LEU B 1 127 ? -25.839 59.065 89.963 1.00 70.31 157 LEU B CA 1
ATOM 4451 C C . LEU B 1 127 ? -26.298 60.287 90.746 1.00 69.06 157 LEU B C 1
ATOM 4452 O O . LEU B 1 127 ? -27.016 60.161 91.743 1.00 67.53 157 LEU B O 1
ATOM 4457 N N . ALA B 1 128 ? -25.906 61.478 90.292 1.00 65.98 158 ALA B N 1
ATOM 4458 C CA . ALA B 1 128 ? -26.371 62.706 90.921 1.00 63.89 158 ALA B CA 1
ATOM 4459 C C . ALA B 1 128 ? -27.893 62.802 90.898 1.00 71.05 158 ALA B C 1
ATOM 4460 O O . ALA B 1 128 ? -28.517 63.127 91.914 1.00 74.56 158 ALA B O 1
ATOM 4462 N N . LEU B 1 129 ? -28.513 62.517 89.752 1.00 72.85 159 LEU B N 1
ATOM 4463 C CA . LEU B 1 129 ? -29.965 62.651 89.667 1.00 72.50 159 LEU B CA 1
ATOM 4464 C C . LEU B 1 129 ? -30.682 61.557 90.447 1.00 70.37 159 LEU B C 1
ATOM 4465 O O . LEU B 1 129 ? -31.782 61.783 90.963 1.00 70.73 159 LEU B O 1
ATOM 4470 N N . TRP B 1 130 ? -30.088 60.367 90.535 1.00 70.66 160 TRP B N 1
ATOM 4471 C CA . TRP B 1 130 ? -30.676 59.308 91.347 1.00 69.86 160 TRP B CA 1
ATOM 4472 C C . TRP B 1 130 ? -30.608 59.663 92.827 1.00 72.39 160 TRP B C 1
ATOM 4473 O O . TRP B 1 130 ? -31.634 59.673 93.523 1.00 69.45 160 TRP B O 1
ATOM 4484 N N . ASN B 1 131 ? -29.401 59.971 93.317 1.00 68.99 161 ASN B N 1
ATOM 4485 C CA . ASN B 1 131 ? -29.221 60.349 94.716 1.00 68.05 161 ASN B CA 1
ATOM 4486 C C . ASN B 1 131 ? -30.089 61.544 95.088 1.00 72.45 161 ASN B C 1
ATOM 4487 O O . ASN B 1 131 ? -30.704 61.558 96.159 1.00 74.21 161 ASN B O 1
ATOM 4492 N N . ALA B 1 132 ? -30.178 62.543 94.205 1.00 70.63 162 ALA B N 1
ATOM 4493 C CA . ALA B 1 132 ? -30.880 63.771 94.563 1.00 69.76 162 ALA B CA 1
ATOM 4494 C C . ALA B 1 132 ? -32.381 63.552 94.694 1.00 75.82 162 ALA B C 1
ATOM 4495 O O . ALA B 1 132 ? -33.004 64.105 95.604 1.00 87.59 162 ALA B O 1
ATOM 4497 N N . GLY B 1 133 ? -32.988 62.764 93.810 1.00 71.09 163 GLY B N 1
ATOM 4498 C CA . GLY B 1 133 ? -34.432 62.631 93.884 1.00 69.35 163 GLY B CA 1
ATOM 4499 C C . GLY B 1 133 ? -35.047 61.393 93.266 1.00 69.72 163 GLY B C 1
ATOM 4500 O O . GLY B 1 133 ? -36.262 61.353 93.036 1.00 67.52 163 GLY B O 1
ATOM 4501 N N . LYS B 1 134 ? -34.232 60.367 93.025 1.00 68.54 164 LYS B N 1
ATOM 4502 C CA . LYS B 1 134 ? -34.643 59.195 92.249 1.00 72.36 164 LYS B CA 1
ATOM 4503 C C . LYS B 1 134 ? -35.312 59.616 90.941 1.00 70.05 164 LYS B C 1
ATOM 4504 O O . LYS B 1 134 ? -36.393 59.149 90.577 1.00 70.56 164 LYS B O 1
ATOM 4510 N N . VAL B 1 135 ? -34.646 60.527 90.234 1.00 71.42 165 VAL B N 1
ATOM 4511 C CA . VAL B 1 135 ? -35.097 61.007 88.937 1.00 74.32 165 VAL B CA 1
ATOM 4512 C C . VAL B 1 135 ? -33.985 60.781 87.908 1.00 70.62 165 VAL B C 1
ATOM 4513 O O . VAL B 1 135 ? -32.870 60.377 88.240 1.00 72.82 165 VAL B O 1
ATOM 4517 N N . THR B 1 136 ? -34.303 61.047 86.644 1.00 72.19 166 THR B N 1
ATOM 4518 C CA . THR B 1 136 ? -33.341 60.815 85.570 1.00 70.54 166 THR B CA 1
ATOM 4519 C C . THR B 1 136 ? -33.721 61.661 84.368 1.00 68.88 166 THR B C 1
ATOM 4520 O O . THR B 1 136 ? -34.849 62.152 84.261 1.00 69.60 166 THR B O 1
ATOM 4524 N N . ILE B 1 137 ? -32.754 61.835 83.470 1.00 71.28 167 ILE B N 1
ATOM 4525 C CA . ILE B 1 137 ? -33.028 62.240 82.092 1.00 65.29 167 ILE B CA 1
ATOM 4526 C C . ILE B 1 137 ? -32.878 60.999 81.219 1.00 66.42 167 ILE B C 1
ATOM 4527 O O . ILE B 1 137 ? -32.166 60.059 81.605 1.00 68.14 167 ILE B O 1
ATOM 4532 N N . PRO B 1 138 ? -33.560 60.928 79.996 1.00 66.16 168 PRO B N 1
ATOM 4533 C CA . PRO B 1 138 ? -33.542 59.671 79.209 1.00 64.35 168 PRO B CA 1
ATOM 4534 C C . PRO B 1 138 ? -32.345 59.593 78.267 1.00 66.00 168 PRO B C 1
ATOM 4535 O O . PRO B 1 138 ? -32.469 59.595 77.031 1.00 63.85 168 PRO B O 1
ATOM 4539 N N . ALA B 1 139 ? -31.151 59.511 78.855 1.00 67.38 169 ALA B N 1
ATOM 4540 C CA . ALA B 1 139 ? -29.911 59.597 78.104 1.00 64.19 169 ALA B CA 1
ATOM 4541 C C . ALA B 1 139 ? -29.421 58.213 77.677 1.00 62.45 169 ALA B C 1
ATOM 4542 O O . ALA B 1 139 ? -30.028 57.182 77.983 1.00 61.15 169 ALA B O 1
ATOM 4544 N N . GLY B 1 140 ? -28.302 58.199 76.958 1.00 60.99 170 GLY B N 1
ATOM 4545 C CA . GLY B 1 140 ? -27.715 56.980 76.448 1.00 57.27 170 GLY B CA 1
ATOM 4546 C C . GLY B 1 140 ? -27.062 56.170 77.548 1.00 63.32 170 GLY B C 1
ATOM 4547 O O . GLY B 1 140 ? -27.126 56.496 78.734 1.00 67.47 170 GLY B O 1
ATOM 4548 N N . ASN B 1 141 ? -26.408 55.083 77.137 1.00 61.48 171 ASN B N 1
ATOM 4549 C CA . ASN B 1 141 ? -25.912 54.104 78.095 1.00 59.90 171 ASN B CA 1
ATOM 4550 C C . ASN B 1 141 ? -24.398 54.123 78.282 1.00 62.22 171 ASN B C 1
ATOM 4551 O O . ASN B 1 141 ? -23.893 53.401 79.145 1.00 60.43 171 ASN B O 1
ATOM 4556 N N . CYS B 1 142 ? -23.656 54.939 77.537 1.00 59.00 172 CYS B N 1
ATOM 4557 C CA . CYS B 1 142 ? -22.210 54.982 77.708 1.00 58.04 172 CYS B CA 1
ATOM 4558 C C . CYS B 1 142 ? -21.865 55.915 78.864 1.00 61.30 172 CYS B C 1
ATOM 4559 O O . CYS B 1 142 ? -22.079 57.133 78.746 1.00 62.30 172 CYS B O 1
ATOM 4562 N N . PRO B 1 143 ? -21.333 55.413 79.978 1.00 62.62 173 PRO B N 1
ATOM 4563 C CA . PRO B 1 143 ? -21.104 56.305 81.126 1.00 61.19 173 PRO B CA 1
ATOM 4564 C C . PRO B 1 143 ? -20.120 57.422 80.849 1.00 61.77 173 PRO B C 1
ATOM 4565 O O . PRO B 1 143 ? -20.218 58.473 81.497 1.00 61.64 173 PRO B O 1
ATOM 4569 N N . THR B 1 144 ? -19.189 57.260 79.909 1.00 56.15 174 THR B N 1
ATOM 4570 C CA . THR B 1 144 ? -18.189 58.302 79.739 1.00 53.47 174 THR B CA 1
ATOM 4571 C C . THR B 1 144 ? -18.585 59.353 78.720 1.00 54.86 174 THR B C 1
ATOM 4572 O O . THR B 1 144 ? -17.806 60.284 78.495 1.00 63.02 174 THR B O 1
ATOM 4576 N N . VAL B 1 145 ? -19.788 59.265 78.149 1.00 53.61 175 VAL B N 1
ATOM 4577 C CA . VAL B 1 145 ? -20.234 60.252 77.168 1.00 58.77 175 VAL B CA 1
ATOM 4578 C C . VAL B 1 145 ? -20.574 61.569 77.857 1.00 60.41 175 VAL B C 1
ATOM 4579 O O . VAL B 1 145 ? -21.227 61.598 78.912 1.00 60.29 175 VAL B O 1
ATOM 4583 N N . GLY B 1 146 ? -20.134 62.673 77.257 1.00 60.67 176 GLY B N 1
ATOM 4584 C CA . GLY B 1 146 ? -20.483 63.980 77.786 1.00 62.63 176 GLY B CA 1
ATOM 4585 C C . GLY B 1 146 ? -21.932 64.325 77.489 1.00 61.55 176 GLY B C 1
ATOM 4586 O O . GLY B 1 146 ? -22.452 64.032 76.413 1.00 66.75 176 GLY B O 1
ATOM 4587 N N . ILE B 1 147 ? -22.591 64.956 78.464 1.00 60.11 177 ILE B N 1
ATOM 4588 C CA . ILE B 1 147 ? -23.963 65.415 78.256 1.00 59.26 177 ILE B CA 1
ATOM 4589 C C . ILE B 1 147 ? -24.014 66.474 77.159 1.00 57.90 177 ILE B C 1
ATOM 4590 O O . ILE B 1 147 ? -25.036 66.629 76.485 1.00 60.50 177 ILE B O 1
ATOM 4595 N N . ALA B 1 148 ? -22.919 67.202 76.949 1.00 58.10 178 ALA B N 1
ATOM 4596 C CA . ALA B 1 148 ? -22.929 68.343 76.046 1.00 58.79 178 ALA B CA 1
ATOM 4597 C C . ALA B 1 148 ? -23.266 67.925 74.617 1.00 64.28 178 ALA B C 1
ATOM 4598 O O . ALA B 1 148 ? -24.364 68.214 74.126 1.00 62.61 178 ALA B O 1
ATOM 4600 N N . GLY B 1 149 ? -22.340 67.247 73.935 1.00 62.24 179 GLY B N 1
ATOM 4601 C CA . GLY B 1 149 ? -22.614 66.833 72.567 1.00 61.71 179 GLY B CA 1
ATOM 4602 C C . GLY B 1 149 ? -23.800 65.893 72.473 1.00 62.20 179 GLY B C 1
ATOM 4603 O O . GLY B 1 149 ? -24.560 65.936 71.498 1.00 58.90 179 GLY B O 1
ATOM 4604 N N . HIS B 1 150 ? -23.975 65.041 73.489 1.00 59.68 180 HIS B N 1
ATOM 4605 C C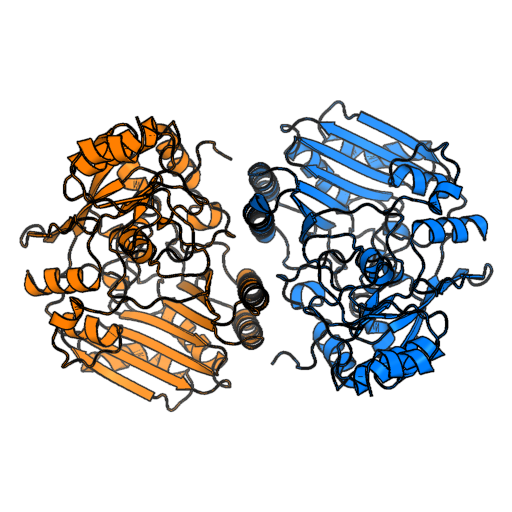A . HIS B 1 150 ? -25.100 64.111 73.537 1.00 59.19 180 HIS B CA 1
ATOM 4606 C C . HIS B 1 150 ? -26.430 64.857 73.428 1.00 63.06 180 HIS B C 1
ATOM 4607 O O . HIS B 1 150 ? -27.254 64.559 72.555 1.00 61.86 180 HIS B O 1
ATOM 4614 N N . ALA B 1 151 ? -26.636 65.870 74.281 1.00 63.97 181 ALA B N 1
ATOM 4615 C CA . ALA B 1 151 ? -27.914 66.570 74.302 1.00 59.40 181 ALA B CA 1
ATOM 4616 C C . ALA B 1 151 ? -28.084 67.485 73.098 1.00 59.01 181 ALA B C 1
ATOM 4617 O O . ALA B 1 151 ? -29.204 67.652 72.605 1.00 60.50 181 ALA B O 1
ATOM 4619 N N . LEU B 1 152 ? -26.996 68.072 72.599 1.00 59.53 182 LEU B N 1
ATOM 4620 C CA . LEU B 1 152 ? -27.093 69.006 71.480 1.00 63.06 182 LEU B CA 1
ATOM 4621 C C . LEU B 1 152 ? -27.356 68.326 70.137 1.00 63.66 182 LEU B C 1
ATOM 4622 O O . LEU B 1 152 ? -27.565 69.025 69.140 1.00 63.29 182 LEU B O 1
ATOM 4627 N N . GLY B 1 153 ? -27.358 66.997 70.080 1.00 62.81 183 GLY B N 1
ATOM 4628 C CA . GLY B 1 153 ? -27.569 66.316 68.820 1.00 61.65 183 GLY B CA 1
ATOM 4629 C C . GLY B 1 153 ? -28.680 65.292 68.872 1.00 59.63 183 GLY B C 1
ATOM 4630 O O . GLY B 1 153 ? -28.940 64.593 67.884 1.00 58.45 183 GLY B O 1
ATOM 4631 N N . GLY B 1 154 ? -29.343 65.198 70.020 1.00 58.20 184 GLY B N 1
ATOM 4632 C CA . GLY B 1 154 ? -30.417 64.239 70.194 1.00 56.90 184 GLY B CA 1
ATOM 4633 C C . GLY B 1 154 ? -30.354 63.521 71.526 1.00 60.13 184 GLY B C 1
ATOM 4634 O O . GLY B 1 154 ? -30.858 64.030 72.530 1.00 62.86 184 GLY B O 1
ATOM 4635 N N . GLY B 1 155 ? -29.735 62.340 71.550 1.00 58.92 185 GLY B N 1
ATOM 4636 C CA . GLY B 1 155 ? -29.650 61.544 72.755 1.00 53.36 185 GLY B CA 1
ATOM 4637 C C . GLY B 1 155 ? -30.730 60.491 72.858 1.00 57.24 185 GLY B C 1
ATOM 4638 O O . GLY B 1 155 ? -31.875 60.795 73.205 1.00 58.21 185 GLY B O 1
ATOM 4639 N N . TRP B 1 156 ? -30.376 59.247 72.544 1.00 59.57 186 TRP B N 1
ATOM 4640 C CA . TRP B 1 156 ? -31.293 58.116 72.605 1.00 55.84 186 TRP B CA 1
ATOM 4641 C C . TRP B 1 156 ? -30.818 57.175 73.692 1.00 57.74 186 TRP B C 1
ATOM 4642 O O . TRP B 1 156 ? -29.648 56.779 73.700 1.00 58.08 186 TRP B O 1
ATOM 4653 N N . GLY B 1 157 ? -31.730 56.785 74.574 1.00 56.49 187 GLY B N 1
ATOM 4654 C CA . GLY B 1 157 ? -31.373 55.887 75.648 1.00 56.10 187 GLY B CA 1
ATOM 4655 C C . GLY B 1 157 ? -32.493 54.932 75.961 1.00 59.93 187 GLY B C 1
ATOM 4656 O O . GLY B 1 157 ? -33.494 54.901 75.235 1.00 54.01 187 GLY B O 1
ATOM 4657 N N . PHE B 1 158 ? -32.352 54.151 77.034 1.00 56.89 188 PHE B N 1
ATOM 4658 C CA . PHE B 1 158 ? -33.290 53.063 77.244 1.00 56.74 188 PHE B CA 1
ATOM 4659 C C . PHE B 1 158 ? -34.551 53.485 77.986 1.00 58.84 188 PHE B C 1
ATOM 4660 O O . PHE B 1 158 ? -35.372 52.628 78.334 1.00 58.26 188 PHE B O 1
ATOM 4668 N N . SER B 1 159 ? -34.746 54.784 78.199 1.00 59.75 189 SER B N 1
ATOM 4669 C CA . SER B 1 159 ? -36.050 55.300 78.597 1.00 62.63 189 SER B CA 1
ATOM 4670 C C . SER B 1 159 ? -36.586 56.333 77.613 1.00 62.90 189 SER B C 1
ATOM 4671 O O . SER B 1 159 ? -37.583 56.999 77.917 1.00 65.95 189 SER B O 1
ATOM 4674 N N . SER B 1 160 ? -35.963 56.473 76.437 1.00 60.02 190 SER B N 1
ATOM 4675 C CA . SER B 1 160 ? -36.329 57.545 75.514 1.00 59.71 190 SER B CA 1
ATOM 4676 C C . SER B 1 160 ? -37.712 57.346 74.904 1.00 61.56 190 SER B C 1
ATOM 4677 O O . SER B 1 160 ? -38.358 58.324 74.515 1.00 61.83 190 SER B O 1
ATOM 4680 N N . ARG B 1 161 ? -38.184 56.105 74.780 1.00 59.40 191 ARG B N 1
ATOM 4681 C CA . ARG B 1 161 ? -39.507 55.928 74.196 1.00 59.35 191 ARG B CA 1
ATOM 4682 C C . ARG B 1 161 ? -40.616 56.354 75.146 1.00 63.05 191 ARG B C 1
ATOM 4683 O O . ARG B 1 161 ? -41.730 56.622 74.690 1.00 64.01 191 ARG B O 1
ATOM 4691 N N . LYS B 1 162 ? -40.336 56.428 76.449 1.00 62.95 192 LYS B N 1
ATOM 4692 C CA . LYS B 1 162 ? -41.273 56.982 77.415 1.00 61.25 192 LYS B CA 1
ATOM 4693 C C . LYS B 1 162 ? -41.063 58.477 77.619 1.00 60.75 192 LYS B C 1
ATOM 4694 O O . LYS B 1 162 ? -42.017 59.254 77.546 1.00 62.43 192 LYS B O 1
ATOM 4700 N N . PHE B 1 163 ? -39.821 58.893 77.844 1.00 63.17 193 PHE B N 1
ATOM 4701 C CA . PHE B 1 163 ? -39.500 60.245 78.280 1.00 63.21 193 PHE B CA 1
ATOM 4702 C C . PHE B 1 163 ? -38.927 61.120 77.178 1.00 65.67 193 PHE B C 1
ATOM 4703 O O . PHE B 1 163 ? -38.508 62.248 77.472 1.00 66.49 193 PHE B O 1
ATOM 4711 N N . GLY B 1 164 ? -38.857 60.623 75.931 1.00 64.53 194 GLY B N 1
ATOM 4712 C CA . GLY B 1 164 ? -38.346 61.400 74.808 1.00 61.39 194 GLY B CA 1
ATOM 4713 C C . GLY B 1 164 ? -36.832 61.346 74.665 1.00 63.29 194 GLY B C 1
ATOM 4714 O O . GLY B 1 164 ? -36.126 60.628 75.376 1.00 65.61 194 GLY B O 1
ATOM 4715 N N . LEU B 1 165 ? -36.324 62.118 73.708 1.00 62.79 195 LEU B N 1
ATOM 4716 C CA . LEU B 1 165 ? -34.882 62.249 73.576 1.00 62.72 195 LEU B CA 1
ATOM 4717 C C . LEU B 1 165 ? -34.337 63.228 74.614 1.00 68.27 195 LEU B C 1
ATOM 4718 O O . LEU B 1 165 ? -35.072 64.022 75.209 1.00 69.01 195 LEU B O 1
ATOM 4723 N N . VAL B 1 166 ? -33.020 63.166 74.823 1.00 65.58 196 VAL B N 1
ATOM 4724 C CA . VAL B 1 166 ? -32.373 64.119 75.720 1.00 65.96 196 VAL B CA 1
ATOM 4725 C C . VAL B 1 166 ? -32.619 65.548 75.247 1.00 66.95 196 VAL B C 1
ATOM 4726 O O . VAL B 1 166 ? -32.967 66.429 76.041 1.00 70.54 196 VAL B O 1
ATOM 4730 N N . THR B 1 167 ? -32.453 65.799 73.946 1.00 62.08 197 THR B N 1
ATOM 4731 C CA . THR B 1 167 ? -32.645 67.147 73.419 1.00 65.27 197 THR B CA 1
ATOM 4732 C C . THR B 1 167 ? -34.083 67.620 73.621 1.00 67.68 197 THR B C 1
ATOM 4733 O O . THR B 1 167 ? -34.328 68.833 73.695 1.00 66.92 197 THR B O 1
ATOM 4737 N N . ASP B 1 168 ? -35.034 66.684 73.732 1.00 67.37 198 ASP B N 1
ATOM 4738 C CA . ASP B 1 168 ? -36.425 67.050 73.984 1.00 67.63 198 ASP B CA 1
ATOM 4739 C C . ASP B 1 168 ? -36.639 67.539 75.410 1.00 70.28 198 ASP B C 1
ATOM 4740 O O . ASP B 1 168 ? -37.673 68.148 75.707 1.00 70.25 198 ASP B O 1
ATOM 4745 N N . ASN B 1 169 ? -35.718 67.234 76.315 1.00 68.12 199 ASN B N 1
ATOM 4746 C CA . ASN B 1 169 ? -35.869 67.620 77.707 1.00 70.02 199 ASN B CA 1
ATOM 4747 C C . ASN B 1 169 ? -34.999 68.808 78.072 1.00 70.83 199 ASN B C 1
ATOM 4748 O O . ASN B 1 169 ? -34.851 69.116 79.259 1.00 72.38 199 ASN B O 1
ATOM 4753 N N . ILE B 1 170 ? -34.409 69.473 77.083 1.00 65.40 200 ILE B N 1
ATOM 4754 C CA . ILE B 1 170 ? -33.679 70.707 77.334 1.00 65.65 200 ILE B CA 1
ATOM 4755 C C . ILE B 1 170 ? -34.700 71.829 77.455 1.00 70.57 200 ILE B C 1
ATOM 4756 O O . ILE B 1 170 ? -35.368 72.175 76.478 1.00 69.97 200 ILE B O 1
ATOM 4761 N N . LEU B 1 171 ? -34.835 72.386 78.662 1.00 69.89 201 LEU B N 1
ATOM 4762 C CA . LEU B 1 171 ? -35.716 73.526 78.885 1.00 69.67 201 LEU B CA 1
ATOM 4763 C C . LEU B 1 171 ? -35.009 74.855 78.671 1.00 70.64 201 LEU B C 1
ATOM 4764 O O . LEU B 1 171 ? -35.665 75.850 78.335 1.00 76.44 201 LEU B O 1
ATOM 4769 N N . GLU B 1 172 ? -33.689 74.886 78.821 1.00 67.56 202 GLU B N 1
ATOM 4770 C CA . GLU B 1 172 ? -32.942 76.123 78.668 1.00 72.13 202 GLU B CA 1
ATOM 4771 C C . GLU B 1 172 ? -31.455 75.797 78.621 1.00 72.58 202 GLU B C 1
ATOM 4772 O O . GLU B 1 172 ? -31.001 74.834 79.250 1.00 73.29 202 GLU B O 1
ATOM 4778 N N . VAL B 1 173 ? -30.704 76.605 77.870 1.00 67.05 203 VAL B N 1
ATOM 4779 C CA . VAL B 1 173 ? -29.251 76.575 77.923 1.00 68.90 203 VAL B CA 1
ATOM 4780 C C . VAL B 1 173 ? -28.752 77.993 78.120 1.00 72.68 203 VAL B C 1
ATOM 4781 O O . VAL B 1 173 ? -29.461 78.969 77.866 1.00 73.87 203 VAL B O 1
ATOM 4785 N N . GLN B 1 174 ? -27.503 78.086 78.566 1.00 68.85 204 GLN B N 1
ATOM 4786 C CA . GLN B 1 174 ? -26.737 79.320 78.564 1.00 71.54 204 GLN B CA 1
ATOM 4787 C C . GLN B 1 174 ? -25.452 79.068 77.801 1.00 70.68 204 GLN B C 1
ATOM 4788 O O . GLN B 1 174 ? -24.880 77.981 77.891 1.00 71.73 204 GLN B O 1
ATOM 4794 N N . LEU B 1 175 ? -24.989 80.069 77.061 1.00 71.71 205 LEU B N 1
ATOM 4795 C CA . LEU B 1 175 ? -23.812 79.859 76.238 1.00 70.14 205 LEU B CA 1
ATOM 4796 C C . LEU B 1 175 ? -23.113 81.179 75.990 1.00 69.90 205 LEU B C 1
ATOM 4797 O O . LEU B 1 175 ? -23.744 82.234 75.944 1.00 72.90 205 LEU B O 1
ATOM 4802 N N . VAL B 1 176 ? -21.802 81.096 75.809 1.00 69.97 206 VAL B N 1
ATOM 4803 C CA . VAL B 1 176 ? -20.994 82.235 75.394 1.00 67.76 206 VAL B CA 1
ATOM 4804 C C . VAL B 1 176 ? -21.033 82.320 73.870 1.00 74.36 206 VAL B C 1
ATOM 4805 O O . VAL B 1 176 ? -20.595 81.399 73.174 1.00 73.35 206 VAL B O 1
ATOM 4809 N N . ALA B 1 177 ? -21.588 83.410 73.345 1.00 75.29 207 ALA B N 1
ATOM 4810 C CA . ALA B 1 177 ? -21.678 83.558 71.903 1.00 68.04 207 ALA B CA 1
ATOM 4811 C C . ALA B 1 177 ? -20.336 83.991 71.332 1.00 70.65 207 ALA B C 1
ATOM 4812 O O . ALA B 1 177 ? -19.377 84.264 72.057 1.00 71.76 207 ALA B O 1
ATOM 4814 N N . ALA B 1 178 ? -20.279 84.057 70.002 1.00 73.15 208 ALA B N 1
ATOM 4815 C CA . ALA B 1 178 ? -19.025 84.376 69.336 1.00 74.84 208 ALA B CA 1
ATOM 4816 C C . ALA B 1 178 ? -18.525 85.772 69.679 1.00 77.29 208 ALA B C 1
ATOM 4817 O O . ALA B 1 178 ? -17.318 86.025 69.588 1.00 78.43 208 ALA B O 1
ATOM 4819 N N . ASN B 1 179 ? -19.413 86.680 70.081 1.00 79.53 209 ASN B N 1
ATOM 4820 C CA . ASN B 1 179 ? -19.016 88.055 70.361 1.00 81.45 209 ASN B CA 1
ATOM 4821 C C . ASN B 1 179 ? -18.711 88.302 71.843 1.00 82.10 209 ASN B C 1
ATOM 4822 O O . ASN B 1 179 ? -18.527 89.456 72.245 1.00 87.60 209 ASN B O 1
ATOM 4827 N N . GLY B 1 180 ? -18.635 87.250 72.655 1.00 74.30 210 GLY B N 1
ATOM 4828 C CA . GLY B 1 180 ? -18.296 87.361 74.051 1.00 75.99 210 GLY B CA 1
ATOM 4829 C C . GLY B 1 180 ? -19.474 87.307 75.001 1.00 78.17 210 GLY B C 1
ATOM 4830 O O . GLY B 1 180 ? -19.288 86.959 76.173 1.00 80.41 210 GLY B O 1
ATOM 4831 N N . THR B 1 181 ? -20.674 87.625 74.524 1.00 76.98 211 THR B N 1
ATOM 4832 C CA . THR B 1 181 ? -21.838 87.761 75.393 1.00 76.86 211 THR B CA 1
ATOM 4833 C C . THR B 1 181 ? -22.289 86.411 75.944 1.00 76.66 211 THR B C 1
ATOM 4834 O O . THR B 1 181 ? -22.324 85.412 75.223 1.00 82.60 211 THR B O 1
ATOM 4838 N N . VAL B 1 182 ? -22.652 86.380 77.222 1.00 74.90 212 VAL B N 1
ATOM 4839 C CA . VAL B 1 182 ? -23.385 85.238 77.760 1.00 73.30 212 VAL B CA 1
ATOM 4840 C C . VAL B 1 182 ? -24.849 85.372 77.372 1.00 76.03 212 VAL B C 1
ATOM 4841 O O . VAL B 1 182 ? -25.449 86.441 77.519 1.00 80.39 212 VAL B O 1
ATOM 4845 N N . VAL B 1 183 ? -25.429 84.282 76.882 1.00 77.16 213 VAL B N 1
ATOM 4846 C CA . VAL B 1 183 ? -26.759 84.275 76.287 1.00 74.40 213 VAL B CA 1
ATOM 4847 C C . VAL B 1 183 ? -27.583 83.197 76.972 1.00 73.43 213 VAL B C 1
ATOM 4848 O O . VAL B 1 183 ? -27.052 82.144 77.339 1.00 77.34 213 VAL B O 1
ATOM 4852 N N . THR B 1 184 ? -28.873 83.454 77.152 1.00 74.06 214 THR B N 1
ATOM 4853 C CA . THR B 1 184 ? -29.804 82.440 77.625 1.00 74.20 214 THR B CA 1
ATOM 4854 C C . THR B 1 184 ? -30.817 82.150 76.526 1.00 78.71 214 THR B C 1
ATOM 4855 O O . THR B 1 184 ? -31.222 83.059 75.790 1.00 81.53 214 THR B O 1
ATOM 4859 N N . ALA B 1 185 ? -31.201 80.880 76.390 1.00 72.78 215 ALA B N 1
ATOM 4860 C CA . ALA B 1 185 ? -32.192 80.500 75.397 1.00 70.85 215 ALA B CA 1
ATOM 4861 C C . ALA B 1 185 ? -33.131 79.473 75.997 1.00 73.45 215 ALA B C 1
ATOM 4862 O O . ALA B 1 185 ? -32.687 78.478 76.578 1.00 71.41 215 ALA B O 1
ATOM 4864 N N . ASN B 1 186 ? -34.425 79.741 75.868 1.00 72.89 216 ASN B N 1
ATOM 4865 C CA . ASN B 1 186 ? -35.489 78.850 76.313 1.00 75.61 216 ASN B CA 1
ATOM 4866 C C . ASN B 1 186 ? -36.705 79.134 75.446 1.00 77.43 216 ASN B C 1
ATOM 4867 O O . ASN B 1 186 ? -36.600 79.810 74.419 1.00 76.81 216 ASN B O 1
ATOM 4872 N N . ALA B 1 187 ? -37.872 78.643 75.876 1.00 80.44 217 ALA B N 1
ATOM 4873 C CA . ALA B 1 187 ? -39.078 78.807 75.069 1.00 79.32 217 ALA B CA 1
ATOM 4874 C C . ALA B 1 187 ? -39.471 80.276 74.903 1.00 84.79 217 ALA B C 1
ATOM 4875 O O . ALA B 1 187 ? -40.140 80.628 73.926 1.00 86.96 217 ALA B O 1
ATOM 4877 N N . GLN B 1 188 ? -39.056 81.149 75.825 1.00 87.27 218 GLN B N 1
ATOM 4878 C CA . GLN B 1 188 ? -39.463 82.552 75.816 1.00 87.23 218 GLN B CA 1
ATOM 4879 C C . GLN B 1 188 ? -38.385 83.493 75.304 1.00 85.27 218 GLN B C 1
ATOM 4880 O O . GLN B 1 188 ? -38.689 84.416 74.547 1.00 91.58 218 GLN B O 1
ATOM 4886 N N . LYS B 1 189 ? -37.137 83.300 75.709 1.00 85.87 219 LYS B N 1
ATOM 4887 C CA . LYS B 1 189 ? -36.038 84.154 75.281 1.00 86.24 219 LYS B CA 1
ATOM 4888 C C . LYS B 1 189 ? -35.220 83.443 74.206 1.00 85.17 219 LYS B C 1
ATOM 4889 O O . LYS B 1 189 ? -34.828 82.283 74.384 1.00 84.53 219 LYS B O 1
ATOM 4895 N N . ASN B 1 190 ? -34.976 84.137 73.090 1.00 82.44 220 ASN B N 1
ATOM 4896 C CA . ASN B 1 190 ? -34.113 83.632 72.019 1.00 80.08 220 ASN B CA 1
ATOM 4897 C C . ASN B 1 190 ? -34.614 82.295 71.469 1.00 82.29 220 ASN B C 1
ATOM 4898 O O . ASN B 1 190 ? -33.871 81.314 71.395 1.00 80.21 220 ASN B O 1
ATOM 4903 N N . LYS B 1 191 ? -35.892 82.263 71.073 1.00 84.97 221 LYS B N 1
ATOM 4904 C CA . LYS B 1 191 ? -36.494 81.029 70.569 1.00 81.44 221 LYS B CA 1
ATOM 4905 C C . LYS B 1 191 ? -35.743 80.466 69.363 1.00 80.60 221 LYS B C 1
ATOM 4906 O O . LYS B 1 191 ? -35.759 79.249 69.135 1.00 75.83 221 LYS B O 1
ATOM 4912 N N . ASP B 1 192 ? -35.113 81.327 68.562 1.00 77.02 222 ASP B N 1
ATOM 4913 C CA . ASP B 1 192 ? -34.397 80.830 67.393 1.00 77.33 222 ASP B CA 1
ATOM 4914 C C . ASP B 1 192 ? -33.171 80.021 67.810 1.00 76.75 222 ASP B C 1
ATOM 4915 O O . ASP B 1 192 ? -32.927 78.932 67.277 1.00 76.81 222 ASP B O 1
ATOM 4920 N N . LEU B 1 193 ? -32.404 80.528 68.777 1.00 76.98 223 LEU B N 1
ATOM 4921 C CA . LEU B 1 193 ? -31.268 79.783 69.306 1.00 72.31 223 LEU B CA 1
ATOM 4922 C C . LEU B 1 193 ? -31.736 78.553 70.075 1.00 72.02 223 LEU B C 1
ATOM 4923 O O . LEU B 1 193 ? -31.118 77.486 69.991 1.00 69.75 223 LEU B O 1
ATOM 4928 N N . TYR B 1 194 ? -32.831 78.685 70.824 1.00 72.24 224 TYR B N 1
ATOM 4929 C CA . TYR B 1 194 ? -33.434 77.526 71.465 1.00 70.04 224 TYR B CA 1
ATOM 4930 C C . TYR B 1 194 ? -33.717 76.430 70.447 1.00 66.63 224 TYR B C 1
ATOM 4931 O O . TYR B 1 194 ? -33.425 75.256 70.688 1.00 69.40 224 TYR B O 1
ATOM 4940 N N . PHE B 1 195 ? -34.283 76.800 69.297 1.00 68.41 225 PHE B N 1
ATOM 4941 C CA . PHE B 1 195 ? -34.528 75.834 68.227 1.00 71.01 225 PHE B CA 1
ATOM 4942 C C . PHE B 1 195 ? -33.226 75.181 67.764 1.00 69.42 225 PHE B C 1
ATOM 4943 O O . PHE B 1 195 ? -33.096 73.951 67.770 1.00 65.81 225 PHE B O 1
ATOM 4951 N N . ALA B 1 196 ? -32.240 76.005 67.390 1.00 64.65 226 ALA B N 1
ATOM 4952 C CA . ALA B 1 196 ? -31.004 75.511 66.793 1.00 62.19 226 ALA B CA 1
ATOM 4953 C C . ALA B 1 196 ? -30.275 74.522 67.702 1.00 67.98 226 ALA B C 1
ATOM 4954 O O . ALA B 1 196 ? -29.865 73.443 67.257 1.00 69.56 226 ALA B O 1
ATOM 4956 N N . ILE B 1 197 ? -30.096 74.865 68.980 1.00 69.20 227 ILE B N 1
ATOM 4957 C CA . ILE B 1 197 ? -29.288 74.007 69.833 1.00 65.79 227 ILE B CA 1
ATOM 4958 C C . ILE B 1 197 ? -29.979 72.677 70.100 1.00 64.90 227 ILE B C 1
ATOM 4959 O O . ILE B 1 197 ? -29.327 71.730 70.563 1.00 63.33 227 ILE B O 1
ATOM 4964 N N . ARG B 1 198 ? -31.281 72.574 69.840 1.00 63.56 228 ARG B N 1
ATOM 4965 C CA . ARG B 1 198 ? -32.008 71.327 70.095 1.00 66.12 228 ARG B CA 1
ATOM 4966 C C . ARG B 1 198 ? -31.966 70.418 68.863 1.00 69.68 228 ARG B C 1
ATOM 4967 O O . ARG B 1 198 ? -32.976 70.122 68.223 1.00 68.29 228 ARG B O 1
ATOM 4975 N N . GLY B 1 199 ? -30.748 69.976 68.539 1.00 65.47 229 GLY B N 1
ATOM 4976 C CA . GLY B 1 199 ? -30.523 69.088 67.420 1.00 61.77 229 GLY B CA 1
ATOM 4977 C C . GLY B 1 199 ? -29.286 69.442 66.621 1.00 64.84 229 GLY B C 1
ATOM 4978 O O . GLY B 1 199 ? -28.659 68.569 66.007 1.00 63.87 229 GLY B O 1
ATOM 4979 N N . ALA B 1 200 ? -28.924 70.726 66.620 1.00 62.17 230 ALA B N 1
ATOM 4980 C CA . ALA B 1 200 ? -27.789 71.210 65.844 1.00 55.07 230 ALA B CA 1
ATOM 4981 C C . ALA B 1 200 ? -26.859 72.065 66.696 1.00 60.78 230 ALA B C 1
ATOM 4982 O O . ALA B 1 200 ? -26.162 72.939 66.175 1.00 58.74 230 ALA B O 1
ATOM 4984 N N . GLY B 1 201 ? -26.816 71.802 68.007 1.00 59.88 231 GLY B N 1
ATOM 4985 C CA . GLY B 1 201 ? -26.077 72.624 68.947 1.00 60.41 231 GLY B CA 1
ATOM 4986 C C . GLY B 1 201 ? -24.580 72.381 69.040 1.00 62.97 231 GLY B C 1
ATOM 4987 O O . GLY B 1 201 ? -23.893 73.136 69.734 1.00 66.00 231 GLY B O 1
ATOM 4988 N N . ALA B 1 202 ? -24.042 71.367 68.370 1.00 60.43 232 ALA B N 1
ATOM 4989 C CA . ALA B 1 202 ? -22.605 71.136 68.461 1.00 63.07 232 ALA B CA 1
ATOM 4990 C C . ALA B 1 202 ? -21.811 72.290 67.858 1.00 64.85 232 ALA B C 1
ATOM 4991 O O . ALA B 1 202 ? -21.810 72.460 66.633 1.00 65.89 232 ALA B O 1
ATOM 4993 N N . THR B 1 203 ? -21.156 73.091 68.710 1.00 61.38 233 THR B N 1
ATOM 4994 C CA . THR B 1 203 ? -20.169 74.104 68.318 1.00 63.29 233 THR B CA 1
ATOM 4995 C C . THR B 1 203 ? -20.728 75.296 67.536 1.00 66.45 233 THR B C 1
ATOM 4996 O O . THR B 1 203 ? -20.351 76.440 67.808 1.00 67.87 233 THR B O 1
ATOM 5000 N N . SER B 1 204 ? -21.628 75.049 66.576 1.00 67.97 234 SER B N 1
ATOM 5001 C CA . SER B 1 204 ? -21.913 76.026 65.518 1.00 67.06 234 SER B CA 1
ATOM 5002 C C . SER B 1 204 ? -22.382 77.385 66.054 1.00 70.22 234 SER B C 1
ATOM 5003 O O . SER B 1 204 ? -22.145 78.410 65.400 1.00 66.12 234 SER B O 1
ATOM 5006 N N . TYR B 1 205 ? -23.029 77.426 67.231 1.00 69.63 235 TYR B N 1
ATOM 5007 C CA . TYR B 1 205 ? -23.631 78.650 67.758 1.00 64.45 235 TYR B CA 1
ATOM 5008 C C . TYR B 1 205 ? -22.934 79.205 68.997 1.00 71.11 235 TYR B C 1
ATOM 5009 O O . TYR B 1 205 ? -23.370 80.234 69.525 1.00 66.92 235 TYR B O 1
ATOM 5018 N N . GLY B 1 206 ? -21.869 78.573 69.474 1.00 70.53 236 GLY B N 1
ATOM 5019 C CA . GLY B 1 206 ? -21.165 79.033 70.650 1.00 65.67 236 GLY B CA 1
ATOM 5020 C C . GLY B 1 206 ? -20.950 77.915 71.645 1.00 66.51 236 GLY B C 1
ATOM 5021 O O . GLY B 1 206 ? -21.379 76.780 71.453 1.00 66.27 236 GLY B O 1
ATOM 5022 N N . ILE B 1 207 ? -20.283 78.266 72.742 1.00 68.78 237 ILE B N 1
ATOM 5023 C CA . ILE B 1 207 ? -19.875 77.317 73.773 1.00 65.75 237 ILE B CA 1
ATOM 5024 C C . ILE B 1 207 ? -20.930 77.328 74.877 1.00 67.59 237 ILE B C 1
ATOM 5025 O O . ILE B 1 207 ? -20.981 78.244 75.702 1.00 71.01 237 ILE B O 1
ATOM 5030 N N . VAL B 1 208 ? -21.768 76.288 74.904 1.00 65.37 238 VAL B N 1
ATOM 5031 C CA . VAL B 1 208 ? -22.733 76.115 75.984 1.00 62.49 238 VAL B CA 1
ATOM 5032 C C . VAL B 1 208 ? -22.007 75.917 77.314 1.00 70.11 238 VAL B C 1
ATOM 5033 O O . VAL B 1 208 ? -21.014 75.179 77.401 1.00 68.92 238 VAL B O 1
ATOM 5037 N N . THR B 1 209 ? -22.505 76.583 78.366 1.00 73.08 239 THR B N 1
ATOM 5038 C CA . THR B 1 209 ? -21.973 76.445 79.721 1.00 69.26 239 THR B CA 1
ATOM 5039 C C . THR B 1 209 ? -22.843 75.619 80.649 1.00 68.18 239 THR B C 1
ATOM 5040 O O . THR B 1 209 ? -22.305 74.985 81.561 1.00 66.96 239 THR B O 1
ATOM 5044 N N . GLN B 1 210 ? -24.161 75.614 80.464 1.00 66.58 240 GLN B N 1
ATOM 5045 C CA . GLN B 1 210 ? -24.978 74.741 81.296 1.00 72.24 240 GLN B CA 1
ATOM 5046 C C . GLN B 1 210 ? -26.341 74.510 80.664 1.00 70.34 240 GLN B C 1
ATOM 5047 O O . GLN B 1 210 ? -26.764 75.231 79.756 1.00 68.55 240 GLN B O 1
ATOM 5053 N N . PHE B 1 211 ? -27.018 73.484 81.178 1.00 69.29 241 PHE B N 1
ATOM 5054 C CA . PHE B 1 211 ? -28.320 73.035 80.713 1.00 69.79 241 PHE B CA 1
ATOM 5055 C C . PHE B 1 211 ? -29.318 73.108 81.856 1.00 70.74 241 PHE B C 1
ATOM 5056 O O . PHE B 1 211 ? -28.952 72.951 83.026 1.00 75.03 241 PHE B O 1
ATOM 5064 N N . THR B 1 212 ? -30.589 73.304 81.514 1.00 70.99 242 THR B N 1
ATOM 5065 C CA . THR B 1 212 ? -31.677 73.034 82.448 1.00 75.02 242 THR B CA 1
ATOM 5066 C C . THR B 1 212 ? -32.562 71.956 81.843 1.00 73.74 242 THR B C 1
ATOM 5067 O O . THR B 1 212 ? -33.109 72.131 80.747 1.00 72.72 242 THR B O 1
ATOM 5071 N N . PHE B 1 213 ? -32.705 70.853 82.571 1.00 70.79 243 PHE B N 1
ATOM 5072 C CA . PHE B 1 213 ? -33.317 69.631 82.079 1.00 72.44 243 PHE B CA 1
ATOM 5073 C C . PHE B 1 213 ? -34.625 69.347 82.794 1.00 74.58 243 PHE B C 1
ATOM 5074 O O . PHE B 1 213 ? -34.720 69.481 84.016 1.00 75.14 243 PHE B O 1
ATOM 5082 N N . ARG B 1 214 ? -35.617 68.924 82.024 1.00 74.10 244 ARG B N 1
ATOM 5083 C CA . ARG B 1 214 ? -36.784 68.265 82.585 1.00 73.60 244 ARG B CA 1
ATOM 5084 C C . ARG B 1 214 ? -36.381 66.866 83.046 1.00 70.75 244 ARG B C 1
ATOM 5085 O O . ARG B 1 214 ? -35.823 66.094 82.265 1.00 74.18 244 ARG B O 1
ATOM 5093 N N . VAL B 1 215 ? -36.628 66.539 84.310 1.00 69.02 245 VAL B N 1
ATOM 5094 C CA . VAL B 1 215 ? -36.257 65.237 84.854 1.00 66.19 245 VAL B CA 1
ATOM 5095 C C . VAL B 1 215 ? -37.524 64.428 85.117 1.00 64.26 245 VAL B C 1
ATOM 5096 O O . VAL B 1 215 ? -38.635 64.964 85.173 1.00 67.23 245 VAL B O 1
ATOM 5100 N N . HIS B 1 216 ? -37.351 63.111 85.267 1.00 64.20 246 HIS B N 1
ATOM 5101 C CA . HIS B 1 216 ? -38.462 62.167 85.270 1.00 64.52 246 HIS B CA 1
ATOM 5102 C C . HIS B 1 216 ? -38.332 61.168 86.415 1.00 69.83 246 HIS B C 1
ATOM 5103 O O . HIS B 1 216 ? -37.230 60.712 86.725 1.00 72.47 246 HIS B O 1
ATOM 5110 N N . ASP B 1 217 ? -39.469 60.818 87.025 1.00 72.48 247 ASP B N 1
ATOM 5111 C CA . ASP B 1 217 ? -39.495 59.962 88.209 1.00 67.42 247 ASP B CA 1
ATOM 5112 C C . ASP B 1 217 ? -39.222 58.510 87.829 1.00 70.53 247 ASP B C 1
ATOM 5113 O O . ASP B 1 217 ? -39.971 57.918 87.044 1.00 71.57 247 ASP B O 1
ATOM 5118 N N . VAL B 1 218 ? -38.158 57.928 88.398 1.00 71.15 248 VAL B N 1
ATOM 5119 C CA . VAL B 1 218 ? -37.783 56.541 88.118 1.00 71.07 248 VAL B CA 1
ATOM 5120 C C . VAL B 1 218 ? -37.603 55.766 89.417 1.00 72.10 248 VAL B C 1
ATOM 5121 O O . VAL B 1 218 ? -36.683 54.948 89.555 1.00 76.36 248 VAL B O 1
ATOM 5125 N N . SER B 1 219 ? -38.497 56.000 90.369 1.00 76.14 249 SER B N 1
ATOM 5126 C CA . SER B 1 219 ? -38.403 55.377 91.685 1.00 74.79 249 SER B CA 1
ATOM 5127 C C . SER B 1 219 ? -39.037 53.995 91.725 1.00 70.77 249 SER B C 1
ATOM 5128 O O . SER B 1 219 ? -38.674 53.180 92.582 1.00 71.23 249 SER B O 1
ATOM 5131 N N . ALA B 1 220 ? -39.975 53.719 90.821 1.00 67.81 250 ALA B N 1
ATOM 5132 C CA . ALA B 1 220 ? -40.566 52.397 90.719 1.00 67.15 250 ALA B CA 1
ATOM 5133 C C . ALA B 1 220 ? -39.542 51.403 90.173 1.00 72.53 250 ALA B C 1
ATOM 5134 O O . ALA B 1 220 ? -38.556 51.796 89.544 1.00 72.02 250 ALA B O 1
ATOM 5136 N N . PRO B 1 221 ? -39.727 50.110 90.438 1.00 73.72 251 PRO B N 1
ATOM 5137 C CA . PRO B 1 221 ? -38.835 49.108 89.840 1.00 71.78 251 PRO B CA 1
ATOM 5138 C C . PRO B 1 221 ? -38.954 49.074 88.322 1.00 71.23 251 PRO B C 1
ATOM 5139 O O . PRO B 1 221 ? -39.983 49.438 87.743 1.00 72.46 251 PRO B O 1
ATOM 5143 N N . VAL B 1 222 ? -37.868 48.632 87.681 1.00 70.86 252 VAL B N 1
ATOM 5144 C CA . VAL B 1 222 ? -37.793 48.467 86.236 1.00 68.82 252 VAL B CA 1
ATOM 5145 C C . VAL B 1 222 ? -37.252 47.071 85.949 1.00 69.81 252 VAL B C 1
ATOM 5146 O O . VAL B 1 222 ? -36.688 46.410 86.827 1.00 68.20 252 VAL B O 1
ATOM 5150 N N . THR B 1 223 ? -37.426 46.623 84.700 1.00 66.08 253 THR B N 1
ATOM 5151 C CA . THR B 1 223 ? -36.945 45.314 84.276 1.00 64.53 253 THR B CA 1
ATOM 5152 C C . THR B 1 223 ? -36.037 45.430 83.059 1.00 65.37 253 THR B C 1
ATOM 5153 O O . THR B 1 223 ? -36.341 46.146 82.100 1.00 66.65 253 THR B O 1
ATOM 5157 N N . HIS B 1 224 ? -34.927 44.704 83.113 1.00 68.39 254 HIS B N 1
ATOM 5158 C CA . HIS B 1 224 ? -33.932 44.636 82.055 1.00 64.80 254 HIS B CA 1
ATOM 5159 C C . HIS B 1 224 ? -34.004 43.265 81.401 1.00 63.89 254 HIS B C 1
ATOM 5160 O O . HIS B 1 224 ? -34.093 42.250 82.098 1.00 65.50 254 HIS B O 1
ATOM 5167 N N . PHE B 1 225 ? -33.985 43.225 80.064 1.00 65.41 255 PHE B N 1
ATOM 5168 C CA . PHE B 1 225 ? -34.001 41.954 79.344 1.00 62.47 255 PHE B CA 1
ATOM 5169 C C . PHE B 1 225 ? -32.949 41.951 78.240 1.00 61.62 255 PHE B C 1
ATOM 5170 O O . PHE B 1 225 ? -32.617 42.993 77.663 1.00 59.14 255 PHE B O 1
ATOM 5178 N N . LYS B 1 226 ? -32.420 40.762 77.962 1.00 60.11 256 LYS B N 1
ATOM 5179 C CA . LYS B 1 226 ? -31.467 40.585 76.876 1.00 57.94 256 LYS B CA 1
ATOM 5180 C C . LYS B 1 226 ? -31.559 39.154 76.366 1.00 59.94 256 LYS B C 1
ATOM 5181 O O . LYS B 1 226 ? -31.226 38.214 77.098 1.00 62.61 256 LYS B O 1
ATOM 5187 N N . TYR B 1 227 ? -32.003 38.994 75.115 1.00 59.49 257 TYR B N 1
ATOM 5188 C CA . TYR B 1 227 ? -32.107 37.696 74.446 1.00 57.78 257 TYR B CA 1
ATOM 5189 C C . TYR B 1 227 ? -31.035 37.618 73.369 1.00 56.68 257 TYR B C 1
ATOM 5190 O O . TYR B 1 227 ? -31.031 38.431 72.440 1.00 58.25 257 TYR B O 1
ATOM 5199 N N . ARG B 1 228 ? -30.152 36.629 73.476 1.00 53.71 258 ARG B N 1
ATOM 5200 C CA . ARG B 1 228 ? -28.943 36.570 72.671 1.00 54.14 258 ARG B CA 1
ATOM 5201 C C . ARG B 1 228 ? -28.844 35.242 71.932 1.00 58.85 258 ARG B C 1
ATOM 5202 O O . ARG B 1 228 ? -29.299 34.203 72.419 1.00 59.34 258 ARG B O 1
ATOM 5210 N N . TRP B 1 229 ? -28.236 35.286 70.742 1.00 57.59 259 TRP B N 1
ATOM 5211 C CA . TRP B 1 229 ? -27.925 34.097 69.959 1.00 54.70 259 TRP B CA 1
ATOM 5212 C C . TRP B 1 229 ? -26.518 34.236 69.392 1.00 57.03 259 TRP B C 1
ATOM 5213 O O . TRP B 1 229 ? -26.021 35.347 69.202 1.00 61.07 259 TRP B O 1
ATOM 5224 N N . ASN B 1 230 ? -25.865 33.105 69.130 1.00 59.29 260 ASN B N 1
ATOM 5225 C CA . ASN B 1 230 ? -24.570 33.102 68.452 1.00 63.48 260 ASN B CA 1
ATOM 5226 C C . ASN B 1 230 ? -24.633 32.090 67.305 1.00 63.67 260 ASN B C 1
ATOM 5227 O O . ASN B 1 230 ? -24.018 31.026 67.339 1.00 69.79 260 ASN B O 1
ATOM 5232 N N . ASP B 1 231 ? -25.378 32.440 66.265 1.00 62.80 261 ASP B N 1
ATOM 5233 C CA . ASP B 1 231 ? -25.643 31.505 65.180 1.00 59.29 261 ASP B CA 1
ATOM 5234 C C . ASP B 1 231 ? -25.931 32.316 63.923 1.00 58.82 261 ASP B C 1
ATOM 5235 O O . ASP B 1 231 ? -26.967 32.982 63.837 1.00 61.78 261 ASP B O 1
ATOM 5240 N N . LYS B 1 232 ? -25.000 32.258 62.964 1.00 58.88 262 LYS B N 1
ATOM 5241 C CA . LYS B 1 232 ? -25.110 33.018 61.721 1.00 57.08 262 LYS B CA 1
ATOM 5242 C C . LYS B 1 232 ? -26.377 32.677 60.955 1.00 57.31 262 LYS B C 1
ATOM 5243 O O . LYS B 1 232 ? -26.893 33.511 60.207 1.00 59.23 262 LYS B O 1
ATOM 5249 N N . ALA B 1 233 ? -26.890 31.464 61.120 1.00 58.19 263 ALA B N 1
ATOM 5250 C CA . ALA B 1 233 ? -28.032 31.009 60.343 1.00 53.67 263 ALA B CA 1
ATOM 5251 C C . ALA B 1 233 ? -29.359 31.615 60.783 1.00 55.61 263 ALA B C 1
ATOM 5252 O O . ALA B 1 233 ? -30.352 31.440 60.079 1.00 50.49 263 ALA B O 1
ATOM 5254 N N . VAL B 1 234 ? -29.431 32.291 61.927 1.00 55.23 264 VAL B N 1
ATOM 5255 C CA . VAL B 1 234 ? -30.714 32.791 62.402 1.00 56.20 264 VAL B CA 1
ATOM 5256 C C . VAL B 1 234 ? -30.762 34.312 62.406 1.00 55.81 264 VAL B C 1
ATOM 5257 O O . VAL B 1 234 ? -31.712 34.895 62.944 1.00 56.46 264 VAL B O 1
ATOM 5261 N N . LEU B 1 235 ? -29.753 34.968 61.822 1.00 51.10 265 LEU B N 1
ATOM 5262 C CA . LEU B 1 235 ? -29.738 36.425 61.749 1.00 49.15 265 LEU B CA 1
ATOM 5263 C C . LEU B 1 235 ? -30.995 36.966 61.079 1.00 52.39 265 LEU B C 1
ATOM 5264 O O . LEU B 1 235 ? -31.634 37.903 61.581 1.00 53.94 265 LEU B O 1
ATOM 5269 N N . PHE B 1 236 ? -31.371 36.382 59.941 1.00 54.02 266 PHE B N 1
ATOM 5270 C CA . PHE B 1 236 ? -32.542 36.854 59.213 1.00 53.24 266 PHE B CA 1
ATOM 5271 C C . PHE B 1 236 ? -33.817 36.623 60.019 1.00 54.44 266 PHE B C 1
ATOM 5272 O O . PHE B 1 236 ? -34.655 37.525 60.153 1.00 52.67 266 PHE B O 1
ATOM 5280 N N . LYS B 1 237 ? -33.991 35.403 60.532 1.00 52.55 267 LYS B N 1
ATOM 5281 C CA . LYS B 1 237 ? -35.150 35.090 61.358 1.00 51.90 267 LYS B CA 1
ATOM 5282 C C . LYS B 1 237 ? -35.284 36.088 62.501 1.00 55.47 267 LYS B C 1
ATOM 5283 O O . LYS B 1 237 ? -36.349 36.691 62.698 1.00 55.21 267 LYS B O 1
ATOM 5289 N N . ASN B 1 238 ? -34.190 36.305 63.242 1.00 54.61 268 ASN B N 1
ATOM 5290 C CA . ASN B 1 238 ? -34.259 37.146 64.432 1.00 53.51 268 ASN B CA 1
ATOM 5291 C C . ASN B 1 238 ? -34.554 38.591 64.070 1.00 55.46 268 ASN B C 1
ATOM 5292 O O . ASN B 1 238 ? -35.410 39.228 64.697 1.00 55.58 268 ASN B O 1
ATOM 5297 N N . PHE B 1 239 ? -33.865 39.129 63.053 1.00 55.42 269 PHE B N 1
ATOM 5298 C CA . PHE B 1 239 ? -34.063 40.539 62.731 1.00 54.44 269 PHE B CA 1
ATOM 5299 C C . PHE B 1 239 ? -35.476 40.802 62.229 1.00 54.12 269 PHE B C 1
ATOM 5300 O O . PHE B 1 239 ? -36.087 41.821 62.581 1.00 53.88 269 PHE B O 1
ATOM 5308 N N . LYS B 1 240 ? -36.011 39.896 61.409 1.00 52.86 270 LYS B N 1
ATOM 5309 C CA . LYS B 1 240 ? -37.382 40.052 60.946 1.00 53.18 270 LYS B CA 1
ATOM 5310 C C . LYS B 1 240 ? -38.352 40.007 62.113 1.00 53.40 270 LYS B C 1
ATOM 5311 O O . LYS B 1 240 ? -39.329 40.767 62.151 1.00 52.83 270 LYS B O 1
ATOM 5317 N N . SER B 1 241 ? -38.081 39.143 63.092 1.00 53.79 271 SER B N 1
ATOM 5318 C CA . SER B 1 241 ? -38.908 39.106 64.294 1.00 54.09 271 SER B CA 1
ATOM 5319 C C . SER B 1 241 ? -38.837 40.424 65.057 1.00 54.06 271 SER B C 1
ATOM 5320 O O . SER B 1 241 ? -39.863 40.956 65.497 1.00 57.45 271 SER B O 1
ATOM 5323 N N . PHE B 1 242 ? -37.629 40.967 65.220 1.00 52.91 272 PHE B N 1
ATOM 5324 C CA . PHE B 1 242 ? -37.470 42.268 65.862 1.00 51.48 272 PHE B CA 1
ATOM 5325 C C . PHE B 1 242 ? -38.303 43.331 65.166 1.00 54.72 272 PHE B C 1
ATOM 5326 O O . PHE B 1 242 ? -39.004 44.104 65.824 1.00 55.75 272 PHE B O 1
ATOM 5334 N N . GLN B 1 243 ? -38.259 43.373 63.832 1.00 59.16 273 GLN B N 1
ATOM 5335 C CA . GLN B 1 243 ? -39.003 44.392 63.097 1.00 57.29 273 GLN B CA 1
ATOM 5336 C C . GLN B 1 243 ? -40.503 44.269 63.324 1.00 57.65 273 GLN B C 1
ATOM 5337 O O . GLN B 1 243 ? -41.170 45.261 63.642 1.00 59.88 273 GLN B O 1
ATOM 5343 N N . SER B 1 244 ? -41.058 43.063 63.138 1.00 57.00 274 SER B N 1
ATOM 5344 C CA . SER B 1 244 ? -42.494 42.866 63.342 1.00 56.94 274 SER B CA 1
ATOM 5345 C C . SER B 1 244 ? -42.906 43.273 64.739 1.00 59.69 274 SER B C 1
ATOM 5346 O O . SER B 1 244 ? -43.928 43.941 64.924 1.00 67.43 274 SER B O 1
ATOM 5349 N N . TRP B 1 245 ? -42.120 42.866 65.734 1.00 61.76 275 TRP B N 1
ATOM 5350 C CA . TRP B 1 245 ? -42.390 43.211 67.123 1.00 56.30 275 TRP B CA 1
ATOM 5351 C C . TRP B 1 245 ? -42.251 44.713 67.361 1.00 57.51 275 TRP B C 1
ATOM 5352 O O . TRP B 1 245 ? -43.116 45.335 67.982 1.00 61.74 275 TRP B O 1
ATOM 5363 N N . GLY B 1 246 ? -41.170 45.318 66.858 1.00 57.65 276 GLY B N 1
ATOM 5364 C CA . GLY B 1 246 ? -40.922 46.728 67.110 1.00 56.62 276 GLY B CA 1
ATOM 5365 C C . GLY B 1 246 ? -42.066 47.633 66.700 1.00 62.47 276 GLY B C 1
ATOM 5366 O O . GLY B 1 246 ? -42.258 48.695 67.296 1.00 57.40 276 GLY B O 1
ATOM 5367 N N . LEU B 1 247 ? -42.856 47.217 65.700 1.00 61.36 277 LEU B N 1
ATOM 5368 C CA . LEU B 1 247 ? -43.965 48.031 65.218 1.00 58.17 277 LEU B CA 1
ATOM 5369 C C . LEU B 1 247 ? -44.998 48.301 66.306 1.00 60.84 277 LEU B C 1
ATOM 5370 O O . LEU B 1 247 ? -45.671 49.334 66.266 1.00 62.10 277 LEU B O 1
ATOM 5375 N N . ASN B 1 248 ? -45.134 47.403 67.289 1.00 60.68 278 ASN B N 1
ATOM 5376 C CA . ASN B 1 248 ? -46.212 47.482 68.274 1.00 62.91 278 ASN B CA 1
ATOM 5377 C C . ASN B 1 248 ? -45.712 47.535 69.718 1.00 63.98 278 ASN B C 1
ATOM 5378 O O . ASN B 1 248 ? -46.399 47.062 70.621 1.00 67.72 278 ASN B O 1
ATOM 5383 N N . VAL B 1 249 ? -44.540 48.105 69.989 1.00 62.76 279 VAL B N 1
ATOM 5384 C CA . VAL B 1 249 ? -43.980 48.136 71.321 1.00 64.18 279 VAL B CA 1
ATOM 5385 C C . VAL B 1 249 ? -44.555 49.369 72.058 1.00 65.97 279 VAL B C 1
ATOM 5386 O O . VAL B 1 249 ? -44.417 50.483 71.531 1.00 65.03 279 VAL B O 1
ATOM 5390 N N . PRO B 1 250 ? -45.171 49.191 73.213 1.00 66.99 280 PRO B N 1
ATOM 5391 C CA . PRO B 1 250 ? -45.680 50.350 73.960 1.00 65.31 280 PRO B CA 1
ATOM 5392 C C . PRO B 1 250 ? -44.542 51.223 74.462 1.00 64.67 280 PRO B C 1
ATOM 5393 O O . PRO B 1 250 ? -43.387 50.801 74.544 1.00 66.57 280 PRO B O 1
ATOM 5397 N N . ALA B 1 251 ? -44.889 52.462 74.814 1.00 60.16 281 ALA B N 1
ATOM 5398 C CA . ALA B 1 251 ? -43.861 53.443 75.141 1.00 59.55 281 ALA B CA 1
ATOM 5399 C C . ALA B 1 251 ? -43.074 53.108 76.406 1.00 62.61 281 ALA B C 1
ATOM 5400 O O . ALA B 1 251 ? -42.013 53.703 76.626 1.00 62.63 281 ALA B O 1
ATOM 5402 N N . GLU B 1 252 ? -43.547 52.178 77.232 1.00 58.98 282 GLU B N 1
ATOM 5403 C CA . GLU B 1 252 ? -42.834 51.830 78.456 1.00 63.34 282 GLU B CA 1
ATOM 5404 C C . GLU B 1 252 ? -41.602 50.976 78.194 1.00 65.43 282 GLU B C 1
ATOM 5405 O O . GLU B 1 252 ? -40.858 50.689 79.146 1.00 63.45 282 GLU B O 1
ATOM 5411 N N . ILE B 1 253 ? -41.381 50.548 76.947 1.00 62.87 283 ILE B N 1
ATOM 5412 C CA . ILE B 1 253 ? -40.196 49.785 76.572 1.00 59.87 283 ILE B CA 1
ATOM 5413 C C . ILE B 1 253 ? -39.383 50.582 75.566 1.00 60.26 283 ILE B C 1
ATOM 5414 O O . ILE B 1 253 ? -39.919 51.073 74.565 1.00 62.85 283 ILE B O 1
ATOM 5419 N N . SER B 1 254 ? -38.098 50.726 75.848 1.00 58.38 284 SER B N 1
ATOM 5420 C CA . SER B 1 254 ? -37.097 51.101 74.868 1.00 56.54 284 SER B CA 1
ATOM 5421 C C . SER B 1 254 ? -36.184 49.896 74.672 1.00 62.65 284 SER B C 1
ATOM 5422 O O . SER B 1 254 ? -35.812 49.225 75.647 1.00 61.48 284 SER B O 1
ATOM 5425 N N . ALA B 1 255 ? -35.838 49.600 73.418 1.00 58.55 285 ALA B N 1
ATOM 5426 C CA . ALA B 1 255 ? -35.023 48.425 73.140 1.00 57.50 285 ALA B CA 1
ATOM 5427 C C . ALA B 1 255 ? -34.158 48.673 71.913 1.00 57.01 285 ALA B C 1
ATOM 5428 O O . ALA B 1 255 ? -34.423 49.564 71.100 1.00 53.83 285 ALA B O 1
ATOM 5430 N N . ALA B 1 256 ? -33.112 47.862 71.796 1.00 53.73 286 ALA B N 1
ATOM 5431 C CA . ALA B 1 256 ? -32.167 47.965 70.701 1.00 55.80 286 ALA B CA 1
ATOM 5432 C C . ALA B 1 256 ? -31.779 46.566 70.235 1.00 59.72 286 ALA B C 1
ATOM 5433 O O . ALA B 1 256 ? -31.636 45.644 71.047 1.00 57.26 286 ALA B O 1
ATOM 5435 N N . PHE B 1 257 ? -31.646 46.402 68.922 1.00 53.11 287 PHE B N 1
ATOM 5436 C CA . PHE B 1 257 ? -31.208 45.138 68.362 1.00 54.62 287 PHE B CA 1
ATOM 5437 C C . PHE B 1 257 ? -29.739 45.237 67.968 1.00 52.89 287 PHE B C 1
ATOM 5438 O O . PHE B 1 257 ? -29.249 46.308 67.596 1.00 51.79 287 PHE B O 1
ATOM 5446 N N . TYR B 1 258 ? -29.036 44.108 68.059 1.00 51.87 288 TYR B N 1
ATOM 5447 C CA . TYR B 1 258 ? -27.606 44.048 67.778 1.00 51.65 288 TYR B CA 1
ATOM 5448 C C . TYR B 1 258 ? -27.313 42.888 66.839 1.00 54.63 288 TYR B C 1
ATOM 5449 O O . TYR B 1 258 ? -27.996 41.861 66.863 1.00 57.22 288 TYR B O 1
ATOM 5458 N N . MET B 1 259 ? -26.251 43.040 66.048 1.00 51.29 289 MET B N 1
ATOM 5459 C CA . MET B 1 259 ? -25.877 42.035 65.062 1.00 50.88 289 MET B CA 1
ATOM 5460 C C . MET B 1 259 ? -24.417 42.283 64.666 1.00 51.30 289 MET B C 1
ATOM 5461 O O . MET B 1 259 ? -23.999 43.441 64.567 1.00 53.65 289 MET B O 1
ATOM 5466 N N . ASP B 1 260 ? -23.633 41.223 64.465 1.00 48.07 290 ASP B N 1
ATOM 5467 C CA . ASP B 1 260 ? -22.278 41.436 63.966 1.00 51.43 290 ASP B CA 1
ATOM 5468 C C . ASP B 1 260 ? -21.884 40.292 63.036 1.00 52.57 290 ASP B C 1
ATOM 5469 O O . ASP B 1 260 ? -22.540 39.241 63.026 1.00 47.42 290 ASP B O 1
ATOM 5474 N N . PRO B 1 261 ? -20.835 40.481 62.210 1.00 53.06 291 PRO B N 1
ATOM 5475 C CA . PRO B 1 261 ? -20.517 39.474 61.180 1.00 53.03 291 PRO B CA 1
ATOM 5476 C C . PRO B 1 261 ? -20.156 38.121 61.739 1.00 54.76 291 PRO B C 1
ATOM 5477 O O . PRO B 1 261 ? -20.169 37.137 60.986 1.00 59.26 291 PRO B O 1
ATOM 5481 N N . SER B 1 262 ? -19.820 38.033 63.022 1.00 50.12 292 SER B N 1
ATOM 5482 C CA . SER B 1 262 ? -19.446 36.748 63.598 1.00 52.52 292 SER B CA 1
ATOM 5483 C C . SER B 1 262 ? -20.637 35.839 63.858 1.00 51.05 292 SER B C 1
ATOM 5484 O O . SER B 1 262 ? -20.428 34.676 64.195 1.00 55.64 292 SER B O 1
ATOM 5487 N N . GLY B 1 263 ? -21.866 36.334 63.742 1.00 47.70 293 GLY B N 1
ATOM 5488 C CA . GLY B 1 263 ? -23.049 35.521 63.948 1.00 52.97 293 GLY B CA 1
ATOM 5489 C C . GLY B 1 263 ? -23.851 35.860 65.184 1.00 54.09 293 GLY B C 1
ATOM 5490 O O . GLY B 1 263 ? -24.923 35.274 65.389 1.00 57.91 293 GLY B O 1
ATOM 5491 N N . VAL B 1 264 ? -23.373 36.790 66.006 1.00 52.66 294 VAL B N 1
ATOM 5492 C CA . VAL B 1 264 ? -24.056 37.172 67.231 1.00 56.64 294 VAL B CA 1
ATOM 5493 C C . VAL B 1 264 ? -25.211 38.110 66.903 1.00 56.18 294 VAL B C 1
ATOM 5494 O O . VAL B 1 264 ? -25.033 39.110 66.197 1.00 56.87 294 VAL B O 1
ATOM 5498 N N . SER B 1 265 ? -26.393 37.801 67.438 1.00 55.85 295 SER B N 1
ATOM 5499 C CA . SER B 1 265 ? -27.539 38.701 67.427 1.00 56.02 295 SER B CA 1
ATOM 5500 C C . SER B 1 265 ? -28.118 38.796 68.831 1.00 53.96 295 SER B C 1
ATOM 5501 O O . SER B 1 265 ? -28.023 37.852 69.622 1.00 54.35 295 SER B O 1
ATOM 5504 N N . TRP B 1 266 ? -28.737 39.933 69.139 1.00 53.66 296 TRP B N 1
ATOM 5505 C CA . TRP B 1 266 ? -29.487 40.021 70.388 1.00 57.73 296 TRP B CA 1
ATOM 5506 C C . TRP B 1 266 ? -30.473 41.180 70.335 1.00 58.65 296 TRP B C 1
ATOM 5507 O O . TRP B 1 266 ? -30.411 42.051 69.459 1.00 54.67 296 TRP B O 1
ATOM 5518 N N . LEU B 1 267 ? -31.412 41.140 71.286 1.00 58.65 297 LEU B N 1
ATOM 5519 C CA . LEU B 1 267 ? -32.343 42.220 71.592 1.00 57.22 297 LEU B CA 1
ATOM 5520 C C . LEU B 1 267 ? -32.137 42.582 73.058 1.00 56.34 297 LEU B C 1
ATOM 5521 O O . LEU B 1 267 ? -32.196 41.706 73.924 1.00 58.63 297 LEU B O 1
ATOM 5526 N N . GLU B 1 268 ? -31.872 43.854 73.334 1.00 56.38 298 GLU B N 1
ATOM 5527 C CA . GLU B 1 268 ? -31.684 44.345 74.692 1.00 57.47 298 GLU B CA 1
ATOM 5528 C C . GLU B 1 268 ? -32.625 45.515 74.950 1.00 60.63 298 GLU B C 1
ATOM 5529 O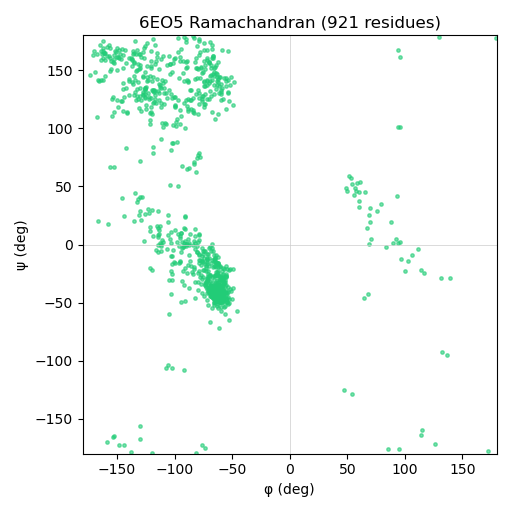 O . GLU B 1 268 ? -32.742 46.420 74.118 1.00 59.03 298 GLU B O 1
ATOM 5535 N N . GLY B 1 269 ? -33.286 45.508 76.112 1.00 62.60 299 GLY B N 1
ATOM 5536 C CA . GLY B 1 269 ? -34.220 46.579 76.409 1.00 58.77 299 GLY B CA 1
ATOM 5537 C C . GLY B 1 269 ? -34.510 46.753 77.884 1.00 66.91 299 GLY B C 1
ATOM 5538 O O . GLY B 1 269 ? -34.154 45.930 78.735 1.00 64.95 299 GLY B O 1
ATOM 5539 N N . THR B 1 270 ? -35.200 47.857 78.162 1.00 67.60 300 THR B N 1
ATOM 5540 C CA . THR B 1 270 ? -35.559 48.285 79.505 1.00 63.44 300 THR B CA 1
ATOM 5541 C C . THR B 1 270 ? -37.062 48.503 79.550 1.00 66.37 300 THR B C 1
ATOM 5542 O O . THR B 1 270 ? -37.611 49.239 78.721 1.00 60.82 300 THR B O 1
ATOM 5546 N N . TYR B 1 271 ? -37.722 47.859 80.508 1.00 66.86 301 TYR B N 1
ATOM 5547 C CA . TYR B 1 271 ? -39.168 47.936 80.669 1.00 67.02 301 TYR B CA 1
ATOM 5548 C C . TYR B 1 271 ? -39.480 48.680 81.963 1.00 67.80 301 TYR B C 1
ATOM 5549 O O . TYR B 1 271 ? -39.099 48.228 83.048 1.00 68.51 301 TYR B O 1
ATOM 5558 N N . LEU B 1 272 ? -40.173 49.814 81.847 1.00 67.28 302 LEU B N 1
ATOM 5559 C CA . LEU B 1 272 ? -40.563 50.622 83.004 1.00 64.49 302 LEU B CA 1
ATOM 5560 C C . LEU B 1 272 ? -41.786 49.976 83.666 1.00 67.80 302 LEU B C 1
ATOM 5561 O O . LEU B 1 272 ? -42.933 50.407 83.509 1.00 67.91 302 LEU B O 1
ATOM 5566 N N . GLY B 1 273 ? -41.525 48.923 84.431 1.00 62.36 303 GLY B N 1
ATOM 5567 C CA . GLY B 1 273 ? -42.583 48.065 84.918 1.00 60.36 303 GLY B CA 1
ATOM 5568 C C . GLY B 1 273 ? -42.004 46.847 85.607 1.00 65.10 303 GLY B C 1
ATOM 5569 O O . GLY B 1 273 ? -40.788 46.697 85.746 1.00 62.98 303 GLY B O 1
ATOM 5570 N N . LYS B 1 274 ? -42.909 45.972 86.039 1.00 68.63 304 LYS B N 1
ATOM 5571 C CA . LYS B 1 274 ? -42.556 44.807 86.840 1.00 72.49 304 LYS B CA 1
ATOM 5572 C C . LYS B 1 274 ? -42.212 43.623 85.950 1.00 70.93 304 LYS B C 1
ATOM 5573 O O . LYS B 1 274 ? -42.877 43.375 84.942 1.00 71.93 304 LYS B O 1
ATOM 5579 N N . LYS B 1 275 ? -41.197 42.867 86.366 1.00 68.19 305 LYS B N 1
ATOM 5580 C CA . LYS B 1 275 ? -40.752 41.704 85.606 1.00 64.53 305 LYS B CA 1
ATOM 5581 C C . LYS B 1 275 ? -41.900 40.740 85.318 1.00 67.33 305 LYS B C 1
ATOM 5582 O O . LYS B 1 275 ? -42.021 40.225 84.199 1.00 75.73 305 LYS B O 1
ATOM 5588 N N . THR B 1 276 ? -42.776 40.516 86.293 1.00 70.55 306 THR B N 1
ATOM 5589 C CA . THR B 1 276 ? -43.939 39.660 86.068 1.00 69.83 306 THR B CA 1
ATOM 5590 C C . THR B 1 276 ? -44.875 40.201 84.993 1.00 72.03 306 THR B C 1
ATOM 5591 O O . THR B 1 276 ? -45.733 39.457 84.507 1.00 79.22 306 THR B O 1
ATOM 5595 N N . SER B 1 277 ? -44.749 41.470 84.615 1.00 69.12 307 SER B N 1
ATOM 5596 C CA . SER B 1 277 ? -45.564 42.026 83.543 1.00 72.80 307 SER B CA 1
ATOM 5597 C C . SER B 1 277 ? -44.888 41.947 82.173 1.00 70.74 307 SER B C 1
ATOM 5598 O O . SER B 1 277 ? -45.509 42.334 81.176 1.00 68.95 307 SER B O 1
ATOM 5601 N N . LEU B 1 278 ? -43.649 41.440 82.099 1.00 64.91 308 LEU B N 1
ATOM 5602 C CA . LEU B 1 278 ? -42.839 41.567 80.889 1.00 64.46 308 LEU B CA 1
ATOM 5603 C C . LEU B 1 278 ? -43.265 40.602 79.785 1.00 66.39 308 LEU B C 1
ATOM 5604 O O . LEU B 1 278 ? -43.323 40.993 78.612 1.00 66.44 308 LEU B O 1
ATOM 5609 N N . LEU B 1 279 ? -43.573 39.353 80.132 1.00 61.41 309 LEU B N 1
ATOM 5610 C CA . LEU B 1 279 ? -43.718 38.322 79.109 1.00 62.97 309 LEU B CA 1
ATOM 5611 C C . LEU B 1 279 ? -44.759 38.636 78.029 1.00 64.81 309 LEU B C 1
ATOM 5612 O O . LEU B 1 279 ? -44.479 38.347 76.854 1.00 64.82 309 LEU B O 1
ATOM 5617 N N . PRO B 1 280 ? -45.937 39.205 78.317 1.00 68.79 310 PRO B N 1
ATOM 5618 C CA . PRO B 1 280 ? -46.831 39.554 77.201 0.61 59.62 310 PRO B CA 1
ATOM 5619 C C . PRO B 1 280 ? -46.221 40.562 76.256 1.00 62.48 310 PRO B C 1
ATOM 5620 O O . PRO B 1 280 ? -46.563 40.567 75.069 1.00 63.17 310 PRO B O 1
ATOM 5624 N N . LEU B 1 281 ? -45.311 41.408 76.735 1.00 64.38 311 LEU B N 1
ATOM 5625 C CA . LEU B 1 281 ? -44.764 42.465 75.896 1.00 61.32 311 LEU B CA 1
ATOM 5626 C C . LEU B 1 281 ? -43.612 42.003 75.001 1.00 62.15 311 LEU B C 1
ATOM 5627 O O . LEU B 1 281 ? -43.318 42.677 74.009 1.00 61.79 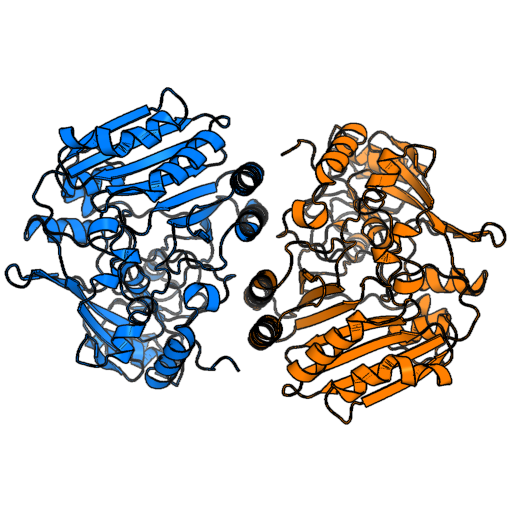311 LEU B O 1
ATOM 5632 N N . VAL B 1 282 ? -42.956 40.885 75.312 1.00 58.94 312 VAL B N 1
ATOM 5633 C CA . VAL B 1 282 ? -41.906 40.334 74.466 1.00 58.04 312 VAL B CA 1
ATOM 5634 C C . VAL B 1 282 ? -42.294 38.989 73.873 1.00 62.54 312 VAL B C 1
ATOM 5635 O O . VAL B 1 282 ? -41.468 38.347 73.212 1.00 63.30 312 VAL B O 1
ATOM 5639 N N . LYS B 1 283 ? -43.539 38.554 74.077 1.00 65.05 313 LYS B N 1
ATOM 5640 C CA . LYS B 1 283 ? -43.962 37.228 73.640 1.00 63.39 313 LYS B CA 1
ATOM 5641 C C . LYS B 1 283 ? -43.845 37.068 72.125 1.00 61.97 313 LYS B C 1
ATOM 5642 O O . LYS B 1 283 ? -43.362 36.036 71.636 1.00 63.99 313 LYS B O 1
ATOM 5648 N N . THR B 1 284 ? -44.284 38.074 71.362 1.00 59.23 314 THR B N 1
ATOM 5649 C CA . THR B 1 284 ? -44.313 37.928 69.906 1.00 59.67 314 THR B CA 1
ATOM 5650 C C . THR B 1 284 ? -42.912 37.936 69.309 1.00 63.54 314 THR B C 1
ATOM 5651 O O . THR B 1 284 ? -42.679 37.298 68.269 1.00 60.92 314 THR B O 1
ATOM 5655 N N . PHE B 1 285 ? -41.972 38.654 69.935 1.00 59.39 315 PHE B N 1
ATOM 5656 C CA . PHE B 1 285 ? -40.596 38.575 69.465 1.00 56.85 315 PHE B CA 1
ATOM 5657 C C . PHE B 1 285 ? -40.000 37.199 69.727 1.00 58.54 315 PHE B C 1
ATOM 5658 O O . PHE B 1 285 ? -39.332 36.631 68.856 1.00 60.27 315 PHE B O 1
ATOM 5666 N N . LEU B 1 286 ? -40.222 36.642 70.919 1.00 58.94 316 LEU B N 1
ATOM 5667 C CA . LEU B 1 286 ? -39.580 35.373 71.242 1.00 56.37 316 LEU B CA 1
ATOM 5668 C C . LEU B 1 286 ? -40.154 34.227 70.417 1.00 58.09 316 LEU B C 1
ATOM 5669 O O . LEU B 1 286 ? -39.456 33.239 70.153 1.00 56.66 316 LEU B O 1
ATOM 5674 N N . ALA B 1 287 ? -41.407 34.352 69.975 1.00 58.06 317 ALA B N 1
ATOM 5675 C CA . ALA B 1 287 ? -42.049 33.273 69.239 1.00 56.02 317 ALA B CA 1
ATOM 5676 C C . ALA B 1 287 ? -41.620 33.226 67.775 1.00 60.07 317 ALA B C 1
ATOM 5677 O O . ALA B 1 287 ? -41.560 32.142 67.183 1.00 61.05 317 ALA B O 1
ATOM 5679 N N . SER B 1 288 ? -41.326 34.374 67.171 1.00 59.37 318 SER B N 1
ATOM 5680 C CA . SER B 1 288 ? -40.878 34.399 65.786 1.00 62.54 318 SER B CA 1
ATOM 5681 C C . SER B 1 288 ? -39.365 34.320 65.644 1.00 64.33 318 SER B C 1
ATOM 5682 O O . SER B 1 288 ? -38.878 33.972 64.560 1.00 67.76 318 SER B O 1
ATOM 5685 N N . ALA B 1 289 ? -38.613 34.644 66.695 1.00 59.75 319 ALA B N 1
ATOM 5686 C CA . ALA B 1 289 ? -37.175 34.487 66.626 1.00 57.28 319 ALA B CA 1
ATOM 5687 C C . ALA B 1 289 ? -36.816 33.010 66.732 1.00 59.29 319 ALA B C 1
ATOM 5688 O O . ALA B 1 289 ? -37.674 32.149 66.943 1.00 61.81 319 ALA B O 1
ATOM 5690 N N . ALA B 1 290 ? -35.530 32.722 66.541 1.00 60.46 320 ALA B N 1
ATOM 5691 C CA . ALA B 1 290 ? -35.035 31.367 66.694 1.00 59.29 320 ALA B CA 1
ATOM 5692 C C . ALA B 1 290 ? -35.225 30.905 68.139 1.00 60.88 320 ALA B C 1
ATOM 5693 O O . ALA B 1 290 ? -35.131 31.708 69.075 1.00 58.05 320 ALA B O 1
ATOM 5695 N N . PRO B 1 291 ? -35.488 29.621 68.352 1.00 60.96 321 PRO B N 1
ATOM 5696 C CA . PRO B 1 291 ? -35.648 29.123 69.724 1.00 58.83 321 PRO B CA 1
ATOM 5697 C C . PRO B 1 291 ? -34.333 29.182 70.486 1.00 60.49 321 PRO B C 1
ATOM 5698 O O . PRO B 1 291 ? -33.268 29.489 69.948 1.00 59.65 321 PRO B O 1
ATOM 5702 N N . ASN B 1 292 ? -34.442 28.917 71.787 1.00 63.31 322 ASN B N 1
ATOM 5703 C CA . ASN B 1 292 ? -33.313 28.778 72.700 1.00 56.99 322 ASN B CA 1
ATOM 5704 C C . ASN B 1 292 ? -32.340 29.954 72.726 1.00 55.96 322 ASN B C 1
ATOM 5705 O O . ASN B 1 292 ? -31.135 29.735 72.594 1.00 61.76 322 ASN B O 1
ATOM 5710 N N . PRO B 1 293 ? -32.780 31.197 72.911 1.00 57.05 323 PRO B N 1
ATOM 5711 C CA . PRO B 1 293 ? -31.815 32.256 73.232 1.00 57.48 323 PRO B CA 1
ATOM 5712 C C . PRO B 1 293 ? -31.191 32.043 74.601 1.00 60.44 323 PRO B C 1
ATOM 5713 O O . PRO B 1 293 ? -31.702 31.306 75.446 1.00 64.74 323 PRO B O 1
ATOM 5717 N N . THR B 1 294 ? -30.067 32.714 74.813 1.00 59.03 324 THR B N 1
ATOM 5718 C CA . THR B 1 294 ? -29.591 32.965 76.159 1.00 54.98 324 THR B CA 1
ATOM 5719 C C . THR B 1 294 ? -30.404 34.127 76.690 1.00 63.98 324 THR B C 1
ATOM 5720 O O . THR B 1 294 ? -30.412 35.208 76.089 1.00 61.84 324 THR B O 1
ATOM 5724 N N . ARG B 1 295 ? -31.104 33.898 77.798 1.00 64.67 325 ARG B N 1
ATOM 5725 C CA . ARG B 1 295 ? -32.145 34.793 78.280 1.00 63.79 325 ARG B CA 1
ATOM 5726 C C . ARG B 1 295 ? -31.774 35.322 79.659 1.00 65.90 325 ARG B C 1
ATOM 5727 O O . ARG B 1 295 ? -31.379 34.556 80.541 1.00 62.99 325 ARG B O 1
ATOM 5735 N N . VAL B 1 296 ? -31.885 36.634 79.837 1.00 66.09 326 VAL B N 1
ATOM 5736 C CA . VAL B 1 296 ? -31.521 37.287 81.084 1.00 64.75 326 VAL B CA 1
ATOM 5737 C C . VAL B 1 296 ? -32.542 38.383 81.342 1.00 69.31 326 VAL B C 1
ATOM 5738 O O . VAL B 1 296 ? -32.609 39.359 80.587 1.00 71.60 326 VAL B O 1
ATOM 5742 N N . GLU B 1 297 ? -33.349 38.215 82.389 1.00 73.48 327 GLU B N 1
ATOM 5743 C CA . GLU B 1 297 ? -34.325 39.204 82.828 1.00 69.25 327 GLU B CA 1
ATOM 5744 C C . GLU B 1 297 ? -34.093 39.464 84.306 1.00 69.75 327 GLU B C 1
ATOM 5745 O O . GLU B 1 297 ? -33.969 38.517 85.089 1.00 68.40 327 GLU B O 1
ATOM 5751 N N . GLU B 1 298 ? -34.026 40.739 84.683 1.00 68.56 328 GLU B N 1
ATOM 5752 C CA . GLU B 1 298 ? -33.786 41.109 86.070 1.00 70.57 328 GLU B CA 1
ATOM 5753 C C . GLU B 1 298 ? -34.615 42.337 86.418 1.00 73.48 328 GLU B C 1
ATOM 5754 O O . GLU B 1 298 ? -34.652 43.293 85.636 1.00 70.35 328 GLU B O 1
ATOM 5760 N N . GLU B 1 299 ? -35.282 42.309 87.580 1.00 70.40 329 GLU B N 1
ATOM 5761 C CA . GLU B 1 299 ? -35.949 43.497 88.107 1.00 66.96 329 GLU B CA 1
ATOM 5762 C C . GLU B 1 299 ? -34.967 44.296 88.956 1.00 66.88 329 GLU B C 1
ATOM 5763 O O . GLU B 1 299 ? -34.166 43.725 89.704 1.00 68.28 329 GLU B O 1
ATOM 5769 N N . LEU B 1 300 ? -35.023 45.622 88.825 1.00 67.27 330 LEU B N 1
ATOM 5770 C CA . LEU B 1 300 ? -33.956 46.493 89.302 1.00 65.04 330 LEU B CA 1
ATOM 5771 C C . LEU B 1 300 ? -34.515 47.857 89.677 1.00 65.55 330 LEU B C 1
ATOM 5772 O O . LEU B 1 300 ? -35.638 48.217 89.315 1.00 64.14 330 LEU B O 1
ATOM 5777 N N . ASN B 1 301 ? -33.693 48.635 90.377 1.00 68.26 331 ASN B N 1
ATOM 5778 C CA . ASN B 1 301 ? -33.913 50.069 90.472 1.00 68.63 331 ASN B CA 1
ATOM 5779 C C . ASN B 1 301 ? -33.096 50.781 89.403 1.00 68.99 331 ASN B C 1
ATOM 5780 O O . ASN B 1 301 ? -32.193 50.205 88.788 1.00 68.51 331 ASN B O 1
ATOM 5785 N N . TRP B 1 302 ? -33.394 52.070 89.225 1.00 66.11 332 TRP B N 1
ATOM 5786 C CA . TRP B 1 302 ? -32.875 52.802 88.074 1.00 66.26 332 TRP B CA 1
ATOM 5787 C C . TRP B 1 302 ? -31.355 52.838 88.039 1.00 68.89 332 TRP B C 1
ATOM 5788 O O . TRP B 1 302 ? -30.762 52.824 86.954 1.00 70.06 332 TRP B O 1
ATOM 5799 N N . ILE B 1 303 ? -30.700 52.903 89.197 1.00 67.09 333 ILE B N 1
ATOM 5800 C CA . ILE B 1 303 ? -29.246 53.025 89.164 1.00 66.27 333 ILE B CA 1
ATOM 5801 C C . ILE B 1 303 ? -28.595 51.664 88.911 1.00 63.79 333 ILE B C 1
ATOM 5802 O O . ILE B 1 303 ? -27.473 51.595 88.399 1.00 67.24 333 ILE B O 1
ATOM 5807 N N . GLN B 1 304 ? -29.273 50.564 89.243 1.00 62.49 334 GLN B N 1
ATOM 5808 C CA . GLN B 1 304 ? -28.743 49.259 88.862 1.00 65.39 334 GLN B CA 1
ATOM 5809 C C . GLN B 1 304 ? -28.924 49.033 87.370 1.00 71.17 334 GLN B C 1
ATOM 5810 O O . GLN B 1 304 ? -28.081 48.401 86.717 1.00 65.81 334 GLN B O 1
ATOM 5816 N N . LEU B 1 305 ? -30.033 49.537 86.823 1.00 67.77 335 LEU B N 1
ATOM 5817 C CA . LEU B 1 305 ? -30.238 49.498 85.389 1.00 66.30 335 LEU B CA 1
ATOM 5818 C C . LEU B 1 305 ? -29.103 50.201 84.660 1.00 67.21 335 LEU B C 1
ATOM 5819 O O . LEU B 1 305 ? -28.548 49.668 83.690 1.00 65.28 335 LEU B O 1
ATOM 5824 N N . ILE B 1 306 ? -28.739 51.404 85.116 1.00 66.60 336 ILE B N 1
ATOM 5825 C CA . ILE B 1 306 ? -27.614 52.107 84.505 1.00 66.22 336 ILE B CA 1
ATOM 5826 C C . ILE B 1 306 ? -26.359 51.249 84.573 1.00 65.66 336 ILE B C 1
ATOM 5827 O O . ILE B 1 306 ? -25.598 51.165 83.606 1.00 68.60 336 ILE B O 1
ATOM 5832 N N . LEU B 1 307 ? -26.143 50.561 85.694 1.00 66.07 337 LEU B N 1
ATOM 5833 C CA . LEU B 1 307 ? -24.971 49.696 85.793 1.00 66.68 337 LEU B CA 1
ATOM 5834 C C . LEU B 1 307 ? -25.083 48.492 84.865 1.00 66.97 337 LEU B C 1
ATOM 5835 O O . LEU B 1 307 ? -24.116 48.127 84.191 1.00 63.36 337 LEU B O 1
ATOM 5840 N N . VAL B 1 308 ? -26.253 47.866 84.818 1.00 68.05 338 VAL B N 1
ATOM 5841 C CA . VAL B 1 308 ? -26.422 46.661 84.016 1.00 65.29 338 VAL B CA 1
ATOM 5842 C C . VAL B 1 308 ? -26.341 46.984 82.521 1.00 66.40 338 VAL B C 1
ATOM 5843 O O . VAL B 1 308 ? -25.760 46.220 81.740 1.00 58.65 338 VAL B O 1
ATOM 5847 N N . ASN B 1 309 ? -26.880 48.135 82.103 1.00 66.88 339 ASN B N 1
ATOM 5848 C CA . ASN B 1 309 ? -26.775 48.563 80.713 1.00 58.90 339 ASN B CA 1
ATOM 5849 C C . ASN B 1 309 ? -25.352 48.911 80.304 1.00 64.29 339 ASN B C 1
ATOM 5850 O O . ASN B 1 309 ? -25.147 49.322 79.153 1.00 65.79 339 ASN B O 1
ATOM 5855 N N . TRP B 1 310 ? -24.373 48.788 81.202 1.00 61.22 340 TRP B N 1
ATOM 5856 C CA . TRP B 1 310 ? -22.971 48.917 80.827 1.00 61.84 340 TRP B CA 1
ATOM 5857 C C . TRP B 1 310 ? -22.178 47.693 81.263 1.00 63.99 340 TRP B C 1
ATOM 5858 O O . TRP B 1 310 ? -20.967 47.778 81.501 1.00 66.85 340 TRP B O 1
ATOM 5869 N N . ASN B 1 311 ? -22.861 46.556 81.387 1.00 64.39 341 ASN B N 1
ATOM 5870 C CA . ASN B 1 311 ? -22.263 45.249 81.626 1.00 67.16 341 ASN B CA 1
ATOM 5871 C C . ASN B 1 311 ? -21.659 45.104 83.023 1.00 65.45 341 ASN B C 1
ATOM 5872 O O . ASN B 1 311 ? -20.836 44.216 83.249 1.00 70.52 341 ASN B O 1
ATOM 5877 N N . TYR B 1 312 ? -22.061 45.980 84.011 1.00 65.86 342 TYR B N 1
ATOM 5878 C CA . TYR B 1 312 ? -21.735 45.777 85.427 1.00 66.84 342 TYR B CA 1
ATOM 5879 C C . TYR B 1 312 ? -22.819 44.938 86.094 1.00 69.06 342 TYR B C 1
ATOM 5880 O O . TYR B 1 312 ? -24.009 45.114 85.797 1.00 70.06 342 TYR B O 1
ATOM 5889 N N . PRO B 1 313 ? -22.438 44.027 86.990 1.00 72.52 343 PRO B N 1
ATOM 5890 C CA . PRO B 1 313 ? -23.448 43.272 87.750 1.00 66.87 343 PRO B CA 1
ATOM 5891 C C . PRO B 1 313 ? -24.314 44.210 88.583 1.00 67.51 343 PRO B C 1
ATOM 5892 O O . PRO B 1 313 ? -23.832 45.209 89.118 1.00 69.95 343 PRO B O 1
ATOM 5896 N N . SER B 1 314 ? -25.605 43.875 88.698 1.00 68.83 344 SER B N 1
ATOM 5897 C CA . SER B 1 314 ? -26.557 44.747 89.394 1.00 69.44 344 SER B CA 1
ATOM 5898 C C . SER B 1 314 ? -26.205 44.995 90.862 1.00 76.09 344 SER B C 1
ATOM 5899 O O . SER B 1 314 ? -26.717 45.954 91.459 1.00 77.39 344 SER B O 1
ATOM 5902 N N . ASN B 1 315 ? -25.369 44.149 91.468 1.00 75.10 345 ASN B N 1
ATOM 5903 C CA . ASN B 1 315 ? -24.895 44.362 92.827 1.00 72.03 345 ASN B CA 1
ATOM 5904 C C . ASN B 1 315 ? -23.594 45.155 92.872 1.00 71.23 345 ASN B C 1
ATOM 5905 O O . ASN B 1 315 ? -22.837 45.030 93.837 1.00 78.15 345 ASN B O 1
ATOM 5910 N N . THR B 1 316 ? -23.314 45.956 91.850 1.00 73.32 346 THR B N 1
ATOM 5911 C CA . THR B 1 316 ? -22.108 46.776 91.821 1.00 71.80 346 THR B CA 1
ATOM 5912 C C . THR B 1 316 ? -22.342 48.052 92.623 1.00 67.86 346 THR B C 1
ATOM 5913 O O . THR B 1 316 ? -23.444 48.612 92.620 1.00 65.85 346 THR B O 1
ATOM 5917 N N . ASN B 1 317 ? -21.312 48.488 93.337 1.00 64.82 347 ASN B N 1
ATOM 5918 C CA . ASN B 1 317 ? -21.379 49.758 94.045 1.00 66.68 347 ASN B CA 1
ATOM 5919 C C . ASN B 1 317 ? -21.735 50.882 93.073 1.00 69.89 347 ASN B C 1
ATOM 5920 O O . ASN B 1 317 ? -20.957 51.151 92.143 1.00 71.24 347 ASN B O 1
ATOM 5925 N N . PRO B 1 318 ? -22.889 51.562 93.240 1.00 68.44 348 PRO B N 1
ATOM 5926 C CA . PRO B 1 318 ? -23.264 52.630 92.295 1.00 67.33 348 PRO B CA 1
ATOM 5927 C C . PRO B 1 318 ? -22.209 53.719 92.140 1.00 73.58 348 PRO B C 1
ATOM 5928 O O . PRO B 1 318 ? -22.220 54.470 91.157 1.00 74.34 348 PRO B O 1
ATOM 5932 N N . ASN B 1 319 ? -21.281 53.812 93.094 1.00 74.34 349 ASN B N 1
ATOM 5933 C CA . ASN B 1 319 ? -20.202 54.784 92.974 1.00 75.06 349 ASN B CA 1
ATOM 5934 C C . ASN B 1 319 ? -19.302 54.482 91.790 1.00 72.68 349 ASN B C 1
ATOM 5935 O O . ASN B 1 319 ? -18.546 55.362 91.358 1.00 73.17 349 ASN B O 1
ATOM 5940 N N . GLN B 1 320 ? -19.356 53.251 91.277 1.00 72.31 350 GLN B N 1
ATOM 5941 C CA . GLN B 1 320 ? -18.622 52.906 90.064 1.00 73.49 350 GLN B CA 1
ATOM 5942 C C . GLN B 1 320 ? -18.911 53.897 88.946 1.00 72.37 350 GLN B C 1
ATOM 5943 O O . GLN B 1 320 ? -17.997 54.310 88.221 1.00 70.13 350 GLN B O 1
ATOM 5949 N N . LEU B 1 321 ? -20.174 54.323 88.823 1.00 69.39 351 LEU B N 1
ATOM 5950 C CA . LEU B 1 321 ? -20.559 55.279 87.791 1.00 70.42 351 LEU B CA 1
ATOM 5951 C C . LEU B 1 321 ? -19.721 56.554 87.826 1.00 70.56 351 LEU B C 1
ATOM 5952 O O . LEU B 1 321 ? -19.640 57.259 86.814 1.00 70.49 351 LEU B O 1
ATOM 5957 N N . ASN B 1 322 ? -19.085 56.862 88.959 1.00 73.37 352 ASN B N 1
ATOM 5958 C CA . ASN B 1 322 ? -18.169 57.994 89.045 1.00 74.93 352 ASN B CA 1
ATOM 5959 C C . ASN B 1 322 ? -16.784 57.684 88.492 1.00 74.52 352 ASN B C 1
ATOM 5960 O O . ASN B 1 322 ? -15.959 58.601 88.408 1.00 75.23 352 ASN B O 1
ATOM 5965 N N . ASN B 1 323 ? -16.497 56.429 88.128 1.00 74.27 353 ASN B N 1
ATOM 5966 C CA . ASN B 1 323 ? -15.129 56.048 87.780 1.00 75.31 353 ASN B CA 1
ATOM 5967 C C . ASN B 1 323 ? -15.095 54.997 86.674 1.00 72.14 353 ASN B C 1
ATOM 5968 O O . ASN B 1 323 ? -14.276 54.073 86.713 1.00 70.84 353 ASN B O 1
ATOM 5973 N N . VAL B 1 324 ? -15.960 55.118 85.676 1.00 70.89 354 VAL B N 1
ATOM 5974 C CA . VAL B 1 324 ? -15.903 54.159 84.566 1.00 68.83 354 VAL B CA 1
ATOM 5975 C C . VAL B 1 324 ? -14.719 54.511 83.676 1.00 64.88 354 VAL B C 1
ATOM 5976 O O . VAL B 1 324 ? -14.596 55.670 83.242 1.00 63.48 354 VAL B O 1
ATOM 5980 N N . PRO B 1 325 ? -13.797 53.580 83.417 1.00 65.18 355 PRO B N 1
ATOM 5981 C CA . PRO B 1 325 ? -12.600 53.920 82.634 1.00 63.75 355 PRO B CA 1
ATOM 5982 C C . PRO B 1 325 ? -12.959 54.329 81.214 1.00 64.53 355 PRO B C 1
ATOM 5983 O O . PRO B 1 325 ? -13.930 53.843 80.626 1.00 63.59 355 PRO B O 1
ATOM 5987 N N . PHE B 1 326 ? -12.159 55.239 80.665 1.00 65.18 356 PHE B N 1
ATOM 5988 C CA . PHE B 1 326 ? -12.407 55.790 79.337 1.00 60.87 356 PHE B CA 1
ATOM 5989 C C . PHE B 1 326 ? -11.682 54.941 78.301 1.00 62.56 356 PHE B C 1
ATOM 5990 O O . PHE B 1 326 ? -10.478 55.098 78.093 1.00 66.36 356 PHE B O 1
ATOM 5998 N N . THR B 1 327 ? -12.413 54.050 77.636 1.00 61.65 357 THR B N 1
ATOM 5999 C CA . THR B 1 327 ? -11.830 53.249 76.567 1.00 63.53 357 THR B CA 1
ATOM 6000 C C . THR B 1 327 ? -11.975 53.962 75.220 1.00 64.35 357 THR B C 1
ATOM 6001 O O . THR B 1 327 ? -12.880 54.775 75.005 1.00 63.49 357 THR B O 1
ATOM 6005 N N . THR B 1 328 ? -11.050 53.674 74.325 1.00 61.66 358 THR B N 1
ATOM 6006 C CA . THR B 1 328 ? -11.017 54.286 73.010 1.00 59.60 358 THR B CA 1
ATOM 6007 C C . THR B 1 328 ? -11.146 53.193 71.957 1.00 57.15 358 THR B C 1
ATOM 6008 O O . THR B 1 328 ? -11.275 52.014 72.284 1.00 59.28 358 THR B O 1
ATOM 6012 N N . ASN B 1 329 ? -11.122 53.600 70.688 1.00 55.28 359 ASN B N 1
ATOM 6013 C CA . ASN B 1 329 ? -11.214 52.682 69.555 1.00 53.71 359 ASN B CA 1
ATOM 6014 C C . ASN B 1 329 ? -10.755 53.419 68.299 1.00 52.32 359 ASN B C 1
ATOM 6015 O O . ASN B 1 329 ? -10.592 54.642 68.300 1.00 54.96 359 ASN B O 1
ATOM 6020 N N . THR B 1 330 ? -10.511 52.663 67.231 1.00 52.91 360 THR B N 1
ATOM 6021 C CA . THR B 1 330 ? -10.208 53.254 65.930 1.00 53.43 360 THR B CA 1
ATOM 6022 C C . THR B 1 330 ? -11.207 52.687 64.933 1.00 54.77 360 THR B C 1
ATOM 6023 O O . THR B 1 330 ? -11.287 51.467 64.768 1.00 54.48 360 THR B O 1
ATOM 6027 N N . PHE B 1 331 ? -11.993 53.562 64.300 1.00 52.69 361 PHE B N 1
ATOM 6028 C CA . PHE B 1 331 ? -13.171 53.094 63.581 1.00 51.57 361 PHE B CA 1
ATOM 6029 C C . PHE B 1 331 ? -13.661 54.141 62.590 1.00 54.32 361 PHE B C 1
ATOM 6030 O O . PHE B 1 331 ? -13.212 55.293 62.577 1.00 55.93 361 PHE B O 1
ATOM 6038 N N . LYS B 1 332 ? -14.584 53.698 61.734 1.00 54.98 362 LYS B N 1
ATOM 6039 C CA . LYS B 1 332 ? -15.394 54.551 60.872 1.00 48.77 362 LYS B CA 1
ATOM 6040 C C . LYS B 1 332 ? -16.846 54.170 61.116 1.00 50.40 362 LYS B C 1
ATOM 6041 O O . LYS B 1 332 ? -17.189 52.982 61.107 1.00 51.32 362 LYS B O 1
ATOM 6047 N N . ALA B 1 333 ? -17.688 55.159 61.392 1.00 51.07 363 ALA B N 1
ATOM 6048 C CA . ALA B 1 333 ? -19.089 54.899 61.681 1.00 47.72 363 ALA B CA 1
ATOM 6049 C C . ALA B 1 333 ? -19.962 55.596 60.650 1.00 48.77 363 ALA B C 1
ATOM 6050 O O . ALA B 1 333 ? -19.628 56.688 60.177 1.00 48.67 363 ALA B O 1
ATOM 6052 N N . LYS B 1 334 ? -21.067 54.946 60.292 1.00 46.23 364 LYS B N 1
ATOM 6053 C CA . LYS B 1 334 ? -22.131 55.566 59.515 1.00 50.14 364 LYS B CA 1
ATOM 6054 C C . LYS B 1 334 ? -23.457 55.242 60.198 1.00 50.50 364 LYS B C 1
ATOM 6055 O O . LYS B 1 334 ? -23.521 54.388 61.086 1.00 46.98 364 LYS B O 1
ATOM 6061 N N . SER B 1 335 ? -24.523 55.935 59.790 1.00 50.14 365 SER B N 1
ATOM 6062 C CA . SER B 1 335 ? -25.848 55.651 60.330 1.00 51.22 365 SER B CA 1
ATOM 6063 C C . SER B 1 335 ? -26.910 55.910 59.262 1.00 50.71 365 SER B C 1
ATOM 6064 O O . SER B 1 335 ? -26.655 56.569 58.254 1.00 49.93 365 SER B O 1
ATOM 6067 N N . ILE B 1 336 ? -28.112 55.383 59.497 1.00 46.29 366 ILE B N 1
ATOM 6068 C CA . ILE B 1 336 ? -29.243 55.590 58.601 1.00 49.34 366 ILE B CA 1
ATOM 6069 C C . ILE B 1 336 ? -30.517 55.412 59.408 1.00 54.49 366 ILE B C 1
ATOM 6070 O O . ILE B 1 336 ? -30.517 54.765 60.464 1.00 52.11 366 ILE B O 1
ATOM 6075 N N . TYR B 1 337 ? -31.616 55.987 58.912 1.00 53.48 367 TYR B N 1
ATOM 6076 C CA . TYR B 1 337 ? -32.939 55.812 59.501 1.00 54.32 367 TYR B CA 1
ATOM 6077 C C . TYR B 1 337 ? -33.808 54.966 58.581 1.00 56.15 367 TYR B C 1
ATOM 6078 O O . TYR B 1 337 ? -33.796 55.142 57.355 1.00 55.00 367 TYR B O 1
ATOM 6087 N N . VAL B 1 338 ? -34.574 54.061 59.179 1.00 52.58 368 VAL B N 1
ATOM 6088 C CA . VAL B 1 338 ? -35.503 53.210 58.451 1.00 56.33 368 VAL B CA 1
ATOM 6089 C C . VAL B 1 338 ? -36.911 53.524 58.939 1.00 59.77 368 VAL B C 1
ATOM 6090 O O . VAL B 1 338 ? -37.150 53.594 60.153 1.00 55.70 368 VAL B O 1
ATOM 6094 N N . ASN B 1 339 ? -37.834 53.733 57.998 1.00 60.37 369 ASN B N 1
ATOM 6095 C CA . ASN B 1 339 ? -39.228 53.987 58.340 1.00 59.15 369 ASN B CA 1
ATOM 6096 C C . ASN B 1 339 ? -40.017 52.684 58.419 1.00 62.47 369 ASN B C 1
ATOM 6097 O O . ASN B 1 339 ? -39.642 51.663 57.838 1.00 60.01 369 ASN B O 1
ATOM 6102 N N . GLY B 1 340 ? -41.119 52.728 59.160 1.00 70.60 370 GLY B N 1
ATOM 6103 C CA . GLY B 1 340 ? -41.983 51.575 59.273 1.00 57.56 370 GLY B CA 1
ATOM 6104 C C . GLY B 1 340 ? -42.576 51.270 57.925 1.00 59.62 370 GLY B C 1
ATOM 6105 O O . GLY B 1 340 ? -42.692 52.167 57.095 1.00 65.35 370 GLY B O 1
ATOM 6106 N N . PRO B 1 341 ? -42.933 50.004 57.671 1.00 62.84 371 PRO B N 1
ATOM 6107 C CA . PRO B 1 341 ? -42.849 48.841 58.561 1.00 58.95 371 PRO B CA 1
ATOM 6108 C C . PRO B 1 341 ? -41.441 48.274 58.654 1.00 62.77 371 PRO B C 1
ATOM 6109 O O . PRO B 1 341 ? -41.255 47.205 59.246 1.00 62.92 371 PRO B O 1
ATOM 6113 N N . GLY B 1 342 ? -40.466 48.972 58.075 1.00 59.99 372 GLY B N 1
ATOM 6114 C CA . GLY B 1 342 ? -39.078 48.576 58.182 1.00 58.52 372 GLY B CA 1
ATOM 6115 C C . GLY B 1 342 ? -38.479 48.185 56.848 1.00 60.49 372 GLY B C 1
ATOM 6116 O O . GLY B 1 342 ? -38.971 48.570 55.783 1.00 57.85 372 GLY B O 1
ATOM 6117 N N . LEU B 1 343 ? -37.388 47.431 56.904 1.00 58.89 373 LEU B N 1
ATOM 6118 C CA . LEU B 1 343 ? -36.767 46.904 55.700 1.00 54.43 373 LEU B CA 1
ATOM 6119 C C . LEU B 1 343 ? -37.599 45.760 55.141 1.00 56.92 373 LEU B C 1
ATOM 6120 O O . LEU B 1 343 ? -38.048 44.879 55.884 1.00 60.53 373 LEU B O 1
ATOM 6125 N N . SER B 1 344 ? -37.788 45.765 53.822 1.00 53.50 374 SER B N 1
ATOM 6126 C CA . SER B 1 344 ? -38.361 44.616 53.138 1.00 50.65 374 SER B CA 1
ATOM 6127 C C . SER B 1 344 ? -37.494 43.388 53.382 1.00 55.80 374 SER B C 1
ATOM 6128 O O . SER B 1 344 ? -36.362 43.477 53.868 1.00 58.76 374 SER B O 1
ATOM 6131 N N . ASP B 1 345 ? -38.037 42.220 53.043 1.00 54.68 375 ASP B N 1
ATOM 6132 C CA . ASP B 1 345 ? -37.253 41.000 53.201 1.00 52.72 375 ASP B CA 1
ATOM 6133 C C . ASP B 1 345 ? -36.038 40.993 52.277 1.00 58.00 375 ASP B C 1
ATOM 6134 O O . ASP B 1 345 ? -34.988 40.434 52.634 1.00 57.59 375 ASP B O 1
ATOM 6139 N N . ALA B 1 346 ? -36.155 41.599 51.087 1.00 53.56 376 ALA B N 1
ATOM 6140 C CA . ALA B 1 346 ? -34.989 41.698 50.217 1.00 56.55 376 ALA B CA 1
ATOM 6141 C C . ALA B 1 346 ? -33.944 42.623 50.824 1.00 53.95 376 ALA B C 1
ATOM 6142 O O . ALA B 1 346 ? -32.737 42.386 50.692 1.00 52.33 376 ALA B O 1
ATOM 6144 N N . GLY B 1 347 ? -34.396 43.676 51.502 1.00 51.51 377 GLY B N 1
ATOM 6145 C CA . GLY B 1 347 ? -33.467 44.545 52.203 1.00 53.57 377 GLY B CA 1
ATOM 6146 C C . GLY B 1 347 ? -32.752 43.839 53.339 1.00 51.38 377 GLY B C 1
ATOM 6147 O O . GLY B 1 347 ? -31.525 43.917 53.451 1.00 51.56 377 GLY B O 1
ATOM 6148 N N . ILE B 1 348 ? -33.508 43.148 54.202 1.00 52.00 378 ILE B N 1
ATOM 6149 C CA . ILE B 1 348 ? -32.890 42.403 55.301 1.00 54.30 378 ILE B CA 1
ATOM 6150 C C . ILE B 1 348 ? -31.861 41.429 54.755 1.00 54.54 378 ILE B C 1
ATOM 6151 O O . ILE B 1 348 ? -30.744 41.301 55.285 1.00 53.75 378 ILE B O 1
ATOM 6156 N N . ASN B 1 349 ? -32.220 40.739 53.675 1.00 53.39 379 ASN B N 1
ATOM 6157 C CA . ASN B 1 349 ? -31.312 39.784 53.065 1.00 53.95 379 ASN B CA 1
ATOM 6158 C C . ASN B 1 349 ? -30.101 40.482 52.437 1.00 52.21 379 ASN B C 1
ATOM 6159 O O . ASN B 1 349 ? -28.970 39.995 52.542 1.00 51.85 379 ASN B O 1
ATOM 6164 N N . ALA B 1 350 ? -30.303 41.635 51.801 1.00 52.54 380 ALA B N 1
ATOM 6165 C CA . ALA B 1 350 ? -29.160 42.327 51.209 1.00 51.48 380 ALA B CA 1
ATOM 6166 C C . ALA B 1 350 ? -28.250 42.890 52.290 1.00 53.84 380 ALA B C 1
ATOM 6167 O O . ALA B 1 350 ? -27.019 42.820 52.179 1.00 53.91 380 ALA B O 1
ATOM 6169 N N . MET B 1 351 ? -28.846 43.446 53.347 1.00 49.87 381 MET B N 1
ATOM 6170 C CA . MET B 1 351 ? -28.072 44.007 54.445 1.00 51.64 381 MET B CA 1
ATOM 6171 C C . MET B 1 351 ? -27.214 42.946 55.128 1.00 53.37 381 MET B C 1
ATOM 6172 O O . MET B 1 351 ? -26.021 43.165 55.373 1.00 52.38 381 MET B O 1
ATOM 6177 N N . ILE B 1 352 ? -27.803 41.783 55.438 1.00 52.44 382 ILE B N 1
ATOM 6178 C CA . ILE B 1 352 ? -27.039 40.718 56.082 1.00 50.99 382 ILE B CA 1
ATOM 6179 C C . ILE B 1 352 ? -25.948 40.192 55.153 1.00 55.19 382 ILE B C 1
ATOM 6180 O O . ILE B 1 352 ? -24.818 39.935 55.585 1.00 57.74 382 ILE B O 1
ATOM 6185 N N . ASN B 1 353 ? -26.259 40.024 53.867 1.00 55.26 383 ASN B N 1
ATOM 6186 C CA . ASN B 1 353 ? -25.232 39.595 52.923 1.00 56.70 383 ASN B CA 1
ATOM 6187 C C . ASN B 1 353 ? -24.080 40.593 52.879 1.00 55.93 383 ASN B C 1
ATOM 6188 O O . ASN B 1 353 ? -22.909 40.203 52.813 1.00 54.13 383 ASN B O 1
ATOM 6193 N N . ALA B 1 354 ? -24.396 41.890 52.938 1.00 55.68 384 ALA B N 1
ATOM 6194 C CA . ALA B 1 354 ? -23.361 42.918 52.925 1.00 49.25 384 ALA B CA 1
ATOM 6195 C C . ALA B 1 354 ? -22.509 42.862 54.186 1.00 53.34 384 ALA B C 1
ATOM 6196 O O . ALA B 1 354 ? -21.276 42.944 54.121 1.00 51.85 384 ALA B O 1
ATOM 6198 N N . MET B 1 355 ? -23.151 42.717 55.342 1.00 51.01 385 MET B N 1
ATOM 6199 C CA . MET B 1 355 ? -22.408 42.598 56.587 1.00 52.36 385 MET B CA 1
ATOM 6200 C C . MET B 1 355 ? -21.473 41.405 56.547 1.00 54.43 385 MET B C 1
ATOM 6201 O O . MET B 1 355 ? -20.344 41.470 57.054 1.00 54.01 385 MET B O 1
ATOM 6206 N N . ASN B 1 356 ? -21.916 40.305 55.945 1.00 55.74 386 ASN B N 1
ATOM 6207 C CA . ASN B 1 356 ? -21.097 39.105 56.003 1.00 56.35 386 ASN B CA 1
ATOM 6208 C C . ASN B 1 356 ? -19.957 39.123 55.000 1.00 52.01 386 ASN B C 1
ATOM 6209 O O . ASN B 1 356 ? -19.188 38.161 54.951 1.00 58.48 386 ASN B O 1
ATOM 6214 N N . THR B 1 357 ? -19.792 40.188 54.230 1.00 50.35 387 THR B N 1
ATOM 6215 C CA . THR B 1 357 ? -18.551 40.313 53.476 1.00 54.67 387 THR B CA 1
ATOM 6216 C C . THR B 1 357 ? -17.414 40.891 54.309 1.00 58.00 387 THR B C 1
ATOM 6217 O O . THR B 1 357 ? -16.395 41.285 53.735 1.00 63.76 387 THR B O 1
ATOM 6221 N N . GLY B 1 358 ? -17.556 40.965 55.632 1.00 55.09 388 GLY B N 1
ATOM 6222 C CA . GLY B 1 358 ? -16.558 41.636 56.439 1.00 50.13 388 GLY B CA 1
ATOM 6223 C C . GLY B 1 358 ? -16.388 41.071 57.831 1.00 54.07 388 GLY B C 1
ATOM 6224 O O . GLY B 1 358 ? -16.946 40.023 58.180 1.00 57.94 388 GLY B O 1
ATOM 6225 N N . SER B 1 359 ? -15.602 41.761 58.641 1.00 49.31 389 SER B N 1
ATOM 6226 C CA . SER B 1 359 ? -15.367 41.321 60.002 1.00 50.15 389 SER B CA 1
ATOM 6227 C C . SER B 1 359 ? -14.958 42.521 60.843 1.00 49.85 389 SER B C 1
ATOM 6228 O O . SER B 1 359 ? -14.692 43.609 60.325 1.00 48.06 389 SER B O 1
ATOM 6231 N N . ASN B 1 360 ? -14.922 42.309 62.158 1.00 53.50 390 ASN B N 1
ATOM 6232 C CA . ASN B 1 360 ? -14.570 43.354 63.118 1.00 50.71 390 ASN B CA 1
ATOM 6233 C C . ASN B 1 360 ? -15.441 44.600 62.916 1.00 49.46 390 ASN B C 1
ATOM 6234 O O . ASN B 1 360 ? -14.958 45.710 62.676 1.00 50.59 390 ASN B O 1
ATOM 6239 N N . ALA B 1 361 ? -16.752 44.378 62.997 1.00 45.10 391 ALA B N 1
ATOM 6240 C CA . ALA B 1 361 ? -17.754 45.418 62.808 1.00 47.60 391 ALA B CA 1
ATOM 6241 C C . ALA B 1 361 ? -18.991 45.018 63.596 1.00 51.13 391 ALA B C 1
ATOM 6242 O O . ALA B 1 361 ? -19.150 43.856 63.968 1.00 53.04 391 ALA B O 1
ATOM 6244 N N . TYR B 1 362 ? -19.849 45.997 63.894 1.00 50.14 392 TYR B N 1
ATOM 6245 C CA . TYR B 1 362 ? -21.084 45.715 64.626 1.00 49.51 392 TYR B CA 1
ATOM 6246 C C . TYR B 1 362 ? -22.164 46.712 64.215 1.00 48.48 392 TYR B C 1
ATOM 6247 O O . TYR B 1 362 ? -21.882 47.765 63.639 1.00 46.59 392 TYR B O 1
ATOM 6256 N N . PHE B 1 363 ? -23.414 46.343 64.494 1.00 48.30 393 PHE B N 1
ATOM 6257 C CA . PHE B 1 363 ? -24.590 47.016 63.946 1.00 50.16 393 PHE B CA 1
ATOM 6258 C C . PHE B 1 363 ? -25.698 47.030 64.990 1.00 53.56 393 PHE B C 1
ATOM 6259 O O . PHE B 1 363 ? -26.056 45.978 65.537 1.00 52.09 393 PHE B O 1
ATOM 6267 N N . ILE B 1 364 ? -26.231 48.222 65.267 1.00 50.56 394 ILE B N 1
ATOM 6268 C CA . ILE B 1 364 ? -27.092 48.463 66.418 1.00 50.15 394 ILE B CA 1
ATOM 6269 C C . ILE B 1 364 ? -28.298 49.269 65.961 1.00 54.61 394 ILE B C 1
ATOM 6270 O O . ILE B 1 364 ? -28.140 50.294 65.285 1.00 50.68 394 ILE B O 1
ATOM 6275 N N . TYR B 1 365 ? -29.495 48.817 66.352 1.00 54.88 395 TYR B N 1
ATOM 6276 C CA . TYR B 1 365 ? -30.769 49.356 65.877 1.00 51.82 395 TYR B CA 1
ATOM 6277 C C . TYR B 1 365 ? -31.576 49.867 67.070 1.00 54.85 395 TYR B C 1
ATOM 6278 O O . TYR B 1 365 ? -32.114 49.071 67.846 1.00 54.21 395 TYR B O 1
ATOM 6287 N N . ASN B 1 366 ? -31.686 51.189 67.207 1.00 57.50 396 ASN B N 1
ATOM 6288 C CA . ASN B 1 366 ? -32.445 51.800 68.297 1.00 54.80 396 ASN B CA 1
ATOM 6289 C C . ASN B 1 366 ? -33.904 51.979 67.886 1.00 56.98 396 ASN B C 1
ATOM 6290 O O . AS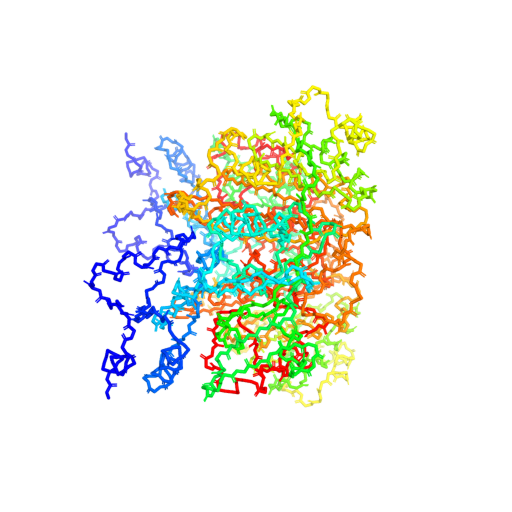N B 1 366 ? -34.190 52.625 66.872 1.00 58.73 396 ASN B O 1
ATOM 6295 N N . LEU B 1 367 ? -34.826 51.445 68.689 1.00 57.68 397 LEU B N 1
ATOM 6296 C CA . LEU B 1 367 ? -36.251 51.522 68.369 1.00 57.33 397 LEU B CA 1
ATOM 6297 C C . LEU B 1 367 ? -36.797 52.921 68.643 1.00 59.08 397 LEU B C 1
ATOM 6298 O O . LEU B 1 367 ? -36.618 53.468 69.735 1.00 55.01 397 LEU B O 1
ATOM 6303 N N . TYR B 1 368 ? -37.458 53.498 67.633 1.00 60.89 398 TYR B N 1
ATOM 6304 C CA . TYR B 1 368 ? -38.247 54.720 67.768 1.00 57.39 398 TYR B CA 1
ATOM 6305 C C . TYR B 1 368 ? -39.718 54.327 67.681 1.00 63.48 398 TYR B C 1
ATOM 6306 O O . TYR B 1 368 ? -40.258 53.743 68.631 1.00 64.30 398 TYR B O 1
ATOM 6315 N N . GLY B 1 369 ? -40.370 54.622 66.557 1.00 58.98 399 GLY B N 1
ATOM 6316 C CA . GLY B 1 369 ? -41.697 54.105 66.291 1.00 61.92 399 GLY B CA 1
ATOM 6317 C C . GLY B 1 369 ? -42.816 55.049 66.721 1.00 64.83 399 GLY B C 1
ATOM 6318 O O . GLY B 1 369 ? -42.613 56.021 67.458 1.00 62.61 399 GLY B O 1
ATOM 6319 N N . SER B 1 370 ? -44.037 54.726 66.261 1.00 61.45 400 SER B N 1
ATOM 6320 C CA . SER B 1 370 ? -45.183 55.610 66.475 1.00 61.28 400 SER B CA 1
ATOM 6321 C C . SER B 1 370 ? -45.540 55.746 67.957 1.00 64.86 400 SER B C 1
ATOM 6322 O O . SER B 1 370 ? -45.932 56.828 68.407 1.00 66.14 400 SER B O 1
ATOM 6325 N N . GLN B 1 371 ? -45.397 54.672 68.740 1.00 62.13 401 GLN B N 1
ATOM 6326 C CA . GLN B 1 371 ? -45.717 54.765 70.164 1.00 61.04 401 GLN B CA 1
ATOM 6327 C C . GLN B 1 371 ? -44.700 55.576 70.961 1.00 63.68 401 GLN B C 1
ATOM 6328 O O . GLN B 1 371 ? -44.975 55.902 72.121 1.00 66.18 401 GLN B O 1
ATOM 6334 N N . SER B 1 372 ? -43.549 55.915 70.384 1.00 65.48 402 SER B N 1
ATOM 6335 C CA . SER B 1 372 ? -42.483 56.542 71.158 1.00 65.23 402 SER B CA 1
ATOM 6336 C C . SER B 1 372 ? -42.797 58.007 71.430 1.00 66.29 402 SER B C 1
ATOM 6337 O O . SER B 1 372 ? -43.428 58.698 70.620 1.00 67.05 402 SER B O 1
ATOM 6340 N N . ALA B 1 373 ? -42.335 58.484 72.585 1.00 61.18 403 ALA B N 1
ATOM 6341 C CA . ALA B 1 373 ? -42.358 59.919 72.834 1.00 60.81 403 ALA B CA 1
ATOM 6342 C C . ALA B 1 373 ? -41.602 60.677 71.752 1.00 62.66 403 ALA B C 1
ATOM 6343 O O . ALA B 1 373 ? -41.984 61.799 71.399 1.00 63.84 403 ALA B O 1
ATOM 6345 N N . ILE B 1 374 ? -40.539 60.072 71.210 1.00 62.92 404 ILE B N 1
ATOM 6346 C CA . ILE B 1 374 ? -39.694 60.737 70.220 1.00 60.87 404 ILE B CA 1
ATOM 6347 C C . ILE B 1 374 ? -40.517 61.142 69.005 1.00 62.46 404 ILE B C 1
ATOM 6348 O O . ILE B 1 374 ? -40.470 62.295 68.562 1.00 59.32 404 ILE B O 1
ATOM 6353 N N . ASN B 1 375 ? -41.291 60.199 68.456 1.00 62.40 405 ASN B N 1
ATOM 6354 C CA . ASN B 1 375 ? -42.063 60.456 67.244 1.00 65.29 405 ASN B CA 1
ATOM 6355 C C . ASN B 1 375 ? -43.298 61.317 67.489 1.00 68.36 405 ASN B C 1
ATOM 6356 O O . ASN B 1 375 ? -43.859 61.853 66.525 1.00 71.07 405 ASN B O 1
ATOM 6361 N N . LYS B 1 376 ? -43.718 61.480 68.745 1.00 67.39 406 LYS B N 1
ATOM 6362 C CA . LYS B 1 376 ? -44.880 62.289 69.084 1.00 65.58 406 LYS B CA 1
ATOM 6363 C C . LYS B 1 376 ? -44.544 63.763 69.298 1.00 68.67 406 LYS B C 1
ATOM 6364 O O . LYS B 1 376 ? -45.462 64.579 69.419 1.00 69.96 406 LYS B O 1
ATOM 6370 N N . VAL B 1 377 ? -43.260 64.127 69.343 1.00 68.87 407 VAL B N 1
ATOM 6371 C CA . VAL B 1 377 ? -42.889 65.537 69.346 1.00 70.58 407 VAL B CA 1
ATOM 6372 C C . VAL B 1 377 ? -43.504 66.228 68.136 1.00 80.67 407 VAL B C 1
ATOM 6373 O O . VAL B 1 377 ? -43.487 65.697 67.015 1.00 80.59 407 VAL B O 1
ATOM 6377 N N . VAL B 1 378 ? -44.054 67.421 68.363 1.00 86.30 408 VAL B N 1
ATOM 6378 C CA . VAL B 1 378 ? -44.618 68.248 67.283 1.00 88.52 408 VAL B CA 1
ATOM 6379 C C . VAL B 1 378 ? -43.529 68.569 66.265 1.00 88.98 408 VAL B C 1
ATOM 6380 O O . VAL B 1 378 ? -42.444 69.047 66.653 1.00 93.92 408 VAL B O 1
ATOM 6384 N N . PRO B 1 379 ? -43.749 68.352 64.966 1.00 89.82 409 PRO B N 1
ATOM 6385 C CA . PRO B 1 379 ? -42.694 68.650 63.985 1.00 92.40 409 PRO B CA 1
ATOM 6386 C C . PRO B 1 379 ? -42.331 70.128 63.983 1.00 89.01 409 PRO B C 1
ATOM 6387 O O . PRO B 1 379 ? -43.105 70.989 64.405 1.00 91.56 409 PRO B O 1
ATOM 6391 N N . GLY B 1 380 ? -41.118 70.415 63.521 1.00 85.79 410 GLY B N 1
ATOM 6392 C CA . GLY B 1 380 ? -40.652 71.782 63.460 1.00 77.49 410 GLY B CA 1
ATOM 6393 C C . GLY B 1 380 ? -40.397 72.458 64.789 1.00 78.25 410 GLY B C 1
ATOM 6394 O O . GLY B 1 380 ? -39.993 73.626 64.796 1.00 81.16 410 GLY B O 1
ATOM 6395 N N . GLU B 1 381 ? -40.603 71.774 65.916 1.00 82.34 411 GLU B N 1
ATOM 6396 C CA . GLU B 1 381 ? -40.367 72.411 67.209 1.00 78.78 411 GLU B CA 1
ATOM 6397 C C . GLU B 1 381 ? -38.897 72.390 67.606 1.00 79.54 411 GLU B C 1
ATOM 6398 O O . GLU B 1 381 ? -38.432 73.315 68.281 1.00 80.92 411 GLU B O 1
ATOM 6404 N N . THR B 1 382 ? -38.158 71.354 67.215 1.00 81.77 412 THR B N 1
ATOM 6405 C CA . THR B 1 382 ? -36.721 71.257 67.440 1.00 71.31 412 THR B CA 1
ATOM 6406 C C . THR B 1 382 ? -35.988 71.217 66.104 1.00 67.27 412 THR B C 1
ATOM 6407 O O . THR B 1 382 ? -36.593 71.103 65.037 1.00 66.24 412 THR B O 1
ATOM 6411 N N . ALA B 1 383 ? -34.662 71.311 66.177 1.00 67.04 413 ALA B N 1
ATOM 6412 C CA . ALA B 1 383 ? -33.802 71.081 65.022 1.00 65.55 413 ALA B CA 1
ATOM 6413 C C . ALA B 1 383 ? -33.537 69.595 64.778 1.00 63.59 413 ALA B C 1
ATOM 6414 O O . ALA B 1 383 ? -32.806 69.248 63.843 1.00 65.62 413 ALA B O 1
ATOM 6416 N N . PHE B 1 384 ? -34.111 68.715 65.592 1.00 61.08 414 PHE B N 1
ATOM 6417 C CA . PHE B 1 384 ? -34.000 67.277 65.407 1.00 61.28 414 PHE B CA 1
ATOM 6418 C C . PHE B 1 384 ? -35.219 66.814 64.615 1.00 59.82 414 PHE B C 1
ATOM 6419 O O . PHE B 1 384 ? -36.340 66.813 65.131 1.00 64.66 414 PHE B O 1
ATOM 6427 N N . ILE B 1 385 ? -34.997 66.403 63.366 1.00 64.46 415 ILE B N 1
ATOM 6428 C CA . ILE B 1 385 ? -36.093 66.181 62.424 1.00 59.30 415 ILE B CA 1
ATOM 6429 C C . ILE B 1 385 ? -36.546 64.731 62.346 1.00 57.07 415 ILE B C 1
ATOM 6430 O O . ILE B 1 385 ? -37.649 64.466 61.845 1.00 58.51 415 ILE B O 1
ATOM 6435 N N . HIS B 1 386 ? -35.757 63.786 62.847 1.00 58.36 416 HIS B N 1
ATOM 6436 C CA . HIS B 1 386 ? -36.016 62.370 62.596 1.00 59.73 416 HIS B CA 1
ATOM 6437 C C . HIS B 1 386 ? -37.147 61.891 63.507 1.00 59.62 416 HIS B C 1
ATOM 6438 O O . HIS B 1 386 ? -36.947 61.175 64.487 1.00 61.23 416 HIS B O 1
ATOM 6445 N N . ARG B 1 387 ? -38.374 62.288 63.152 1.00 62.53 417 ARG B N 1
ATOM 6446 C CA . ARG B 1 387 ? -39.536 62.035 64.001 1.00 63.12 417 ARG B CA 1
ATOM 6447 C C . ARG B 1 387 ? -40.543 61.063 63.392 1.00 61.89 417 ARG B C 1
ATOM 6448 O O . ARG B 1 387 ? -41.652 60.934 63.922 1.00 61.66 417 ARG B O 1
ATOM 6456 N N . ASN B 1 388 ? -40.187 60.351 62.311 1.00 61.82 418 ASN B N 1
ATOM 6457 C CA . ASN B 1 388 ? -41.128 59.428 61.682 1.00 59.56 418 ASN B CA 1
ATOM 6458 C C . ASN B 1 388 ? -40.496 58.094 61.328 1.00 60.72 418 ASN B C 1
ATOM 6459 O O . ASN B 1 388 ? -41.046 57.355 60.501 1.00 60.81 418 ASN B O 1
ATOM 6464 N N . SER B 1 389 ? -39.381 57.745 61.954 1.00 60.13 419 SER B N 1
ATOM 6465 C CA . SER B 1 389 ? -38.719 56.493 61.636 1.00 59.94 419 SER B CA 1
ATOM 6466 C C . SER B 1 389 ? -39.151 55.405 62.608 1.00 56.66 419 SER B C 1
ATOM 6467 O O . SER B 1 389 ? -39.684 55.675 63.685 1.00 60.89 419 SER B O 1
ATOM 6470 N N . LEU B 1 390 ? -38.928 54.161 62.197 1.00 52.87 420 LEU B N 1
ATOM 6471 C CA . LEU B 1 390 ? -39.137 53.008 63.056 1.00 52.55 420 LEU B CA 1
ATOM 6472 C C . LEU B 1 390 ? -37.899 52.696 63.890 1.00 56.09 420 LEU B C 1
ATOM 6473 O O . LEU B 1 390 ? -38.019 52.308 65.056 1.00 58.35 420 LEU B O 1
ATOM 6478 N N . TYR B 1 391 ? -36.708 52.867 63.321 1.00 55.56 421 TYR B N 1
ATOM 6479 C CA . TYR B 1 391 ? -35.468 52.678 64.059 1.00 55.90 421 TYR B CA 1
ATOM 6480 C C . TYR B 1 391 ? -34.318 53.331 63.305 1.00 56.77 421 TYR B C 1
ATOM 6481 O O . TYR B 1 391 ? -34.427 53.666 62.124 1.00 58.14 421 TYR B O 1
ATOM 6490 N N . SER B 1 392 ? -33.216 53.523 64.018 1.00 54.82 422 SER B N 1
ATOM 6491 C CA . SER B 1 392 ? -31.963 53.963 63.433 1.00 51.34 422 SER B CA 1
ATOM 6492 C C . SER B 1 392 ? -31.017 52.772 63.349 1.00 56.16 422 SER B C 1
ATOM 6493 O O . SER B 1 392 ? -31.157 51.803 64.100 1.00 56.04 422 SER B O 1
ATOM 6496 N N . ILE B 1 393 ? -30.063 52.834 62.418 1.00 53.43 423 ILE B N 1
ATOM 6497 C CA . ILE B 1 393 ? -29.000 51.840 62.326 1.00 48.09 423 ILE B CA 1
ATOM 6498 C C . ILE B 1 393 ? -27.684 52.548 62.569 1.00 52.44 423 ILE B C 1
ATOM 6499 O O . ILE B 1 393 ? -27.370 53.529 61.883 1.00 52.84 423 ILE B O 1
ATOM 6504 N N . GLN B 1 394 ? -26.917 52.054 63.535 1.00 51.91 424 GLN B N 1
ATOM 6505 C CA . GLN B 1 394 ? -25.545 52.481 63.745 1.00 46.77 424 GLN B CA 1
ATOM 6506 C C . GLN B 1 394 ? -24.616 51.437 63.131 1.00 50.85 424 GLN B C 1
ATOM 6507 O O . GLN B 1 394 ? -24.740 50.242 63.425 1.00 52.40 424 GLN B O 1
ATOM 6513 N N . MET B 1 395 ? -23.702 51.882 62.270 1.00 49.84 425 MET B N 1
ATOM 6514 C CA . MET B 1 395 ? -22.819 50.997 61.514 1.00 48.76 425 MET B CA 1
ATOM 6515 C C . MET B 1 395 ? -21.379 51.349 61.868 1.00 49.81 425 MET B C 1
ATOM 6516 O O . MET B 1 395 ? -20.915 52.452 61.550 1.00 49.98 425 MET B O 1
ATOM 6521 N N . VAL B 1 396 ? -20.671 50.422 62.516 1.00 44.08 426 VAL B N 1
ATOM 6522 C CA . VAL B 1 396 ? -19.322 50.691 63.014 1.00 49.35 426 VAL B CA 1
ATOM 6523 C C . VAL B 1 396 ? -18.395 49.583 62.543 1.00 49.85 426 VAL B C 1
ATOM 6524 O O . VAL B 1 396 ? -18.646 48.405 62.818 1.00 52.47 426 VAL B O 1
ATOM 6528 N N . ALA B 1 397 ? -17.325 49.959 61.850 1.00 48.18 427 ALA B N 1
ATOM 6529 C CA . ALA B 1 397 ? -16.243 49.058 61.491 1.00 49.41 427 ALA B CA 1
ATOM 6530 C C . ALA B 1 397 ? -14.975 49.565 62.157 1.00 52.25 427 ALA B C 1
ATOM 6531 O O . ALA B 1 397 ? -14.675 50.762 62.099 1.00 51.05 427 ALA B O 1
ATOM 6533 N N . SER B 1 398 ? -14.240 48.662 62.799 1.00 52.73 428 SER B N 1
ATOM 6534 C CA . SER B 1 398 ? -13.079 49.037 63.599 1.00 54.78 428 SER B CA 1
ATOM 6535 C C . SER B 1 398 ? -11.828 48.358 63.057 1.00 56.99 428 SER B C 1
ATOM 6536 O O . SER B 1 398 ? -11.893 47.420 62.259 1.00 57.60 428 SER B O 1
ATOM 6539 N N . TRP B 1 399 ? -10.677 48.832 63.523 1.00 55.17 429 TRP B N 1
ATOM 6540 C CA . TRP B 1 399 ? -9.420 48.169 63.223 1.00 54.94 429 TRP B CA 1
ATOM 6541 C C . TRP B 1 399 ? -8.394 48.507 64.294 1.00 55.90 429 TRP B C 1
ATOM 6542 O O . TRP B 1 399 ? -8.439 49.580 64.897 1.00 54.92 429 TRP B O 1
ATOM 6553 N N . SER B 1 400 ? -7.481 47.565 64.529 1.00 57.77 430 SER B N 1
ATOM 6554 C CA . SER B 1 400 ? -6.302 47.787 65.357 1.00 59.88 430 SER B CA 1
ATOM 6555 C C . SER B 1 400 ? -5.018 47.702 64.548 1.00 63.96 430 SER B C 1
ATOM 6556 O O . SER B 1 400 ? -3.926 47.869 65.109 1.00 66.54 430 SER B O 1
ATOM 6559 N N . ASN B 1 401 ? -5.127 47.445 63.250 1.00 61.61 431 ASN B N 1
ATOM 6560 C CA . ASN B 1 401 ? -4.025 47.449 62.300 1.00 59.28 431 ASN B CA 1
ATOM 6561 C C . ASN B 1 401 ? -4.386 48.486 61.246 1.00 64.41 431 ASN B C 1
ATOM 6562 O O . ASN B 1 401 ? -5.357 48.299 60.504 1.00 62.60 431 ASN B O 1
ATOM 6567 N N . ASP B 1 402 ? -3.629 49.587 61.181 1.00 65.77 432 ASP B N 1
ATOM 6568 C CA . ASP B 1 402 ? -3.939 50.626 60.203 1.00 58.51 432 ASP B CA 1
ATOM 6569 C C . ASP B 1 402 ? -3.823 50.122 58.773 1.00 63.09 432 ASP B C 1
ATOM 6570 O O . ASP B 1 402 ? -4.345 50.761 57.853 1.00 63.30 432 ASP B O 1
ATOM 6575 N N . ASN B 1 403 ? -3.174 48.982 58.557 1.00 61.49 433 ASN B N 1
ATOM 6576 C CA . ASN B 1 403 ? -3.177 48.422 57.219 1.00 61.33 433 ASN B CA 1
ATOM 6577 C C . ASN B 1 403 ? -4.581 48.002 56.772 1.00 63.26 433 ASN B C 1
ATOM 6578 O O . ASN B 1 403 ? -4.787 47.750 55.582 1.00 62.63 433 ASN B O 1
ATOM 6583 N N . ASN B 1 404 ? -5.553 47.946 57.683 1.00 60.77 434 ASN B N 1
ATOM 6584 C CA . ASN B 1 404 ? -6.919 47.580 57.352 1.00 53.96 434 ASN B CA 1
ATOM 6585 C C . ASN B 1 404 ? -7.868 48.766 57.343 1.00 57.13 434 ASN B C 1
ATOM 6586 O O . ASN B 1 404 ? -9.081 48.569 57.219 1.00 58.74 434 ASN B O 1
ATOM 6591 N N . ALA B 1 405 ? -7.348 49.989 57.467 1.00 55.94 435 ALA B N 1
ATOM 6592 C CA . ALA B 1 405 ? -8.212 51.165 57.490 1.00 53.39 435 ALA B CA 1
ATOM 6593 C C . ALA B 1 405 ? -9.033 51.294 56.201 1.00 55.78 435 ALA B C 1
ATOM 6594 O O . ALA B 1 405 ? -10.256 51.495 56.253 1.00 54.44 435 ALA B O 1
ATOM 6596 N N . VAL B 1 406 ? -8.384 51.186 55.033 1.00 49.40 436 VAL B N 1
ATOM 6597 C CA . VAL B 1 406 ? -9.115 51.380 53.783 1.00 49.82 436 VAL B CA 1
ATOM 6598 C C . VAL B 1 406 ? -10.113 50.247 53.571 1.00 56.57 436 VAL B C 1
ATOM 6599 O O . VAL B 1 406 ? -11.251 50.472 53.133 1.00 58.56 436 VAL B O 1
ATOM 6603 N N . THR B 1 407 ? -9.704 49.015 53.883 1.00 58.40 437 THR B N 1
ATOM 6604 C CA . THR B 1 407 ? -10.613 47.874 53.832 1.00 52.96 437 THR B CA 1
ATOM 6605 C C . THR B 1 407 ? -11.853 48.103 54.695 1.00 54.36 437 THR B C 1
ATOM 6606 O O . THR B 1 407 ? -12.987 47.901 54.243 1.00 55.44 437 THR B O 1
ATOM 6610 N N . GLN B 1 408 ? -11.658 48.526 55.945 1.00 52.81 438 GLN B N 1
ATOM 6611 C CA . GLN B 1 408 ? -12.796 48.703 56.844 1.00 53.70 438 GLN B CA 1
ATOM 6612 C C . GLN B 1 408 ? -13.656 49.882 56.416 1.00 54.68 438 GLN B C 1
ATOM 6613 O O . GLN B 1 408 ? -14.892 49.814 56.469 1.00 52.40 438 GLN B O 1
ATOM 6619 N N . THR B 1 409 ? -13.020 50.969 55.980 1.00 53.66 439 THR B N 1
ATOM 6620 C CA . THR B 1 409 ? -13.778 52.154 55.605 1.00 51.95 439 THR B CA 1
ATOM 6621 C C . THR B 1 409 ? -14.628 51.896 54.368 1.00 53.20 439 THR B C 1
ATOM 6622 O O . THR B 1 409 ? -15.792 52.308 54.316 1.00 54.42 439 THR B O 1
ATOM 6626 N N . SER B 1 410 ? -14.095 51.192 53.370 1.00 47.99 440 SER B N 1
ATOM 6627 C CA . SER B 1 410 ? -14.950 50.990 52.205 1.00 56.18 440 SER B CA 1
ATOM 6628 C C . SER B 1 410 ? -15.975 49.890 52.456 1.00 54.10 440 SER B C 1
ATOM 6629 O O . SER B 1 410 ? -17.078 49.942 51.903 1.00 53.26 440 SER B O 1
ATOM 6632 N N . TYR B 1 411 ? -15.662 48.928 53.323 1.00 53.79 441 TYR B N 1
ATOM 6633 C CA . TYR B 1 411 ? -16.643 47.907 53.680 1.00 52.78 441 TYR B CA 1
ATOM 6634 C C . TYR B 1 411 ? -17.871 48.529 54.340 1.00 52.66 441 TYR B C 1
ATOM 6635 O O . TYR B 1 411 ? -19.008 48.224 53.963 1.00 50.59 441 TYR B O 1
ATOM 6644 N N . ILE B 1 412 ? -17.661 49.428 55.310 1.00 51.14 442 ILE B N 1
ATOM 6645 C CA . ILE B 1 412 ? -18.787 50.042 56.011 1.00 51.14 442 ILE B CA 1
ATOM 6646 C C . ILE B 1 412 ? -19.508 51.038 55.108 1.00 53.03 442 ILE B C 1
ATOM 6647 O O . ILE B 1 412 ? -20.723 51.242 55.246 1.00 53.52 442 ILE B O 1
ATOM 6652 N N . THR B 1 413 ? -18.793 51.660 54.164 1.00 50.58 443 THR B N 1
ATOM 6653 C CA . THR B 1 413 ? -19.450 52.543 53.207 1.00 49.33 443 THR B CA 1
ATOM 6654 C C . THR B 1 413 ? -20.285 51.749 52.210 1.00 52.36 443 THR B C 1
ATOM 6655 O O . THR B 1 413 ? -21.375 52.182 51.822 1.00 52.56 443 THR B O 1
ATOM 6659 N N . ARG B 1 414 ? -19.796 50.583 51.784 1.00 52.57 444 ARG B N 1
ATOM 6660 C CA . ARG B 1 414 ? -20.593 49.734 50.899 1.00 50.94 444 ARG B CA 1
ATOM 6661 C C . ARG B 1 414 ? -21.853 49.256 51.591 1.00 51.23 444 ARG B C 1
ATOM 6662 O O . ARG B 1 414 ? -22.929 49.201 50.981 1.00 50.51 444 ARG B O 1
ATOM 6670 N N . TYR B 1 415 ? -21.725 48.872 52.862 1.00 49.76 445 TYR B N 1
ATOM 6671 C CA . TYR B 1 415 ? -22.880 48.437 53.630 1.00 50.46 445 TYR B CA 1
ATOM 6672 C C . TYR B 1 415 ? -23.939 49.535 53.690 1.00 52.52 445 TYR B C 1
ATOM 6673 O O . TYR B 1 415 ? -25.138 49.266 53.534 1.00 51.35 445 TYR B O 1
ATOM 6682 N N . TRP B 1 416 ? -23.515 50.783 53.911 1.00 53.26 446 TRP B N 1
ATOM 6683 C CA . TRP B 1 416 ? -24.468 51.889 53.965 1.00 51.14 446 TRP B CA 1
ATOM 6684 C C . TRP B 1 416 ? -25.204 52.064 52.644 1.00 51.24 446 TRP B C 1
ATOM 6685 O O . TRP B 1 416 ? -26.381 52.435 52.636 1.00 53.07 446 TRP B O 1
ATOM 6696 N N . LYS B 1 417 ? -24.526 51.810 51.521 1.00 50.31 447 LYS B N 1
ATOM 6697 C CA . LYS B 1 417 ? -25.135 51.983 50.203 1.00 50.57 447 LYS B CA 1
ATOM 6698 C C . LYS B 1 417 ? -26.079 50.838 49.860 1.00 50.92 447 LYS B C 1
ATOM 6699 O O . LYS B 1 417 ? -27.092 51.051 49.179 1.00 49.67 447 LYS B O 1
ATOM 6705 N N . VAL B 1 418 ? -25.763 49.625 50.315 1.00 50.22 448 VAL B N 1
ATOM 6706 C CA . VAL B 1 418 ? -26.702 48.517 50.189 1.00 47.34 448 VAL B CA 1
ATOM 6707 C C . VAL B 1 418 ? -27.979 48.826 50.956 1.00 50.07 448 VAL B C 1
ATOM 6708 O O . VAL B 1 418 ? -29.086 48.729 50.414 1.00 51.56 448 VAL B O 1
ATOM 6712 N N . VAL B 1 419 ? -27.842 49.253 52.216 1.00 51.96 449 VAL B N 1
ATOM 6713 C CA . VAL B 1 419 ? -29.016 49.517 53.042 1.00 50.54 449 VAL B CA 1
ATOM 6714 C C . VAL B 1 419 ? -29.778 50.723 52.514 1.00 52.38 449 VAL B C 1
ATOM 6715 O O . VAL B 1 419 ? -31.015 50.746 52.535 1.00 53.29 449 VAL B O 1
ATOM 6719 N N . ARG B 1 420 ? -29.055 51.737 52.022 1.00 53.13 450 ARG B N 1
ATOM 6720 C CA . ARG B 1 420 ? -29.684 52.964 51.533 1.00 52.75 450 ARG B CA 1
ATOM 6721 C C . ARG B 1 420 ? -30.779 52.664 50.519 1.00 54.62 450 ARG B C 1
ATOM 6722 O O . ARG B 1 420 ? -31.831 53.319 50.516 1.00 54.63 450 ARG B O 1
ATOM 6730 N N . THR B 1 421 ? -30.549 51.663 49.656 1.00 50.56 451 THR B N 1
ATOM 6731 C CA . THR B 1 421 ? -31.530 51.295 48.638 1.00 50.74 451 THR B CA 1
ATOM 6732 C C . THR B 1 421 ? -32.892 50.985 49.245 1.00 55.06 451 THR B C 1
ATOM 6733 O O . THR B 1 421 ? -33.926 51.282 48.640 1.00 56.37 451 THR B O 1
ATOM 6737 N N . TYR B 1 422 ? -32.915 50.394 50.438 1.00 53.18 452 TYR B N 1
ATOM 6738 C CA . TYR B 1 422 ? -34.150 49.941 51.065 1.00 51.91 452 TYR B CA 1
ATOM 6739 C C . TYR B 1 422 ? -34.654 50.860 52.178 1.00 53.39 452 TYR B C 1
ATOM 6740 O O . TYR B 1 422 ? -35.688 50.558 52.773 1.00 54.40 452 TYR B O 1
ATOM 6749 N N . ALA B 1 423 ? -33.969 51.977 52.456 1.00 54.30 453 ALA B N 1
ATOM 6750 C CA . ALA B 1 423 ? -34.254 52.832 53.607 1.00 49.95 453 ALA B CA 1
ATOM 6751 C C . ALA B 1 423 ? -34.385 54.304 53.205 1.00 54.08 453 ALA B C 1
ATOM 6752 O O . ALA B 1 423 ? -34.498 54.607 52.013 1.00 55.35 453 ALA B O 1
ATOM 6754 N N . THR B 1 424 ? -34.380 55.228 54.174 1.00 53.28 454 THR B N 1
ATOM 6755 C CA . THR B 1 424 ? -34.366 56.654 53.859 1.00 48.75 454 THR B CA 1
ATOM 6756 C C . THR B 1 424 ? -32.932 57.126 53.605 1.00 51.78 454 THR B C 1
ATOM 6757 O O . THR B 1 424 ? -31.969 56.362 53.681 1.00 53.37 454 THR B O 1
ATOM 6761 N N . GLY B 1 425 ? -32.784 58.408 53.298 1.00 53.47 455 GLY B N 1
ATOM 6762 C CA . GLY B 1 425 ? -31.463 58.995 53.220 1.00 51.93 455 GLY B CA 1
ATOM 6763 C C . GLY B 1 425 ? -31.145 59.894 54.403 1.00 55.66 455 GLY B C 1
ATOM 6764 O O . GLY B 1 425 ? -30.246 60.734 54.307 1.00 58.41 455 GLY B O 1
ATOM 6765 N N . GLN B 1 426 ? -31.868 59.752 55.519 1.00 52.73 456 GLN B N 1
ATOM 6766 C CA . GLN B 1 426 ? -31.556 60.512 56.726 1.00 58.19 456 GLN B CA 1
ATOM 6767 C C . GLN B 1 426 ? -30.625 59.711 57.629 1.00 55.43 456 GLN B C 1
ATOM 6768 O O . GLN B 1 426 ? -30.691 58.480 57.691 1.00 56.56 456 GLN B O 1
ATOM 6774 N N . ALA B 1 427 ? -29.770 60.430 58.348 1.00 54.06 457 ALA B N 1
ATOM 6775 C CA . ALA B 1 427 ? -28.822 59.844 59.281 1.00 54.02 457 ALA B CA 1
ATOM 6776 C C . ALA B 1 427 ? -28.908 60.579 60.615 1.00 57.51 457 ALA B C 1
ATOM 6777 O O . ALA B 1 427 ? -29.453 61.682 60.710 1.00 57.89 457 ALA B O 1
ATOM 6779 N N . TYR B 1 428 ? -28.352 59.963 61.654 1.00 55.19 458 TYR B N 1
ATOM 6780 C CA . TYR B 1 428 ? -28.436 60.467 63.022 1.00 54.29 458 TYR B CA 1
ATOM 6781 C C . TYR B 1 428 ? -27.139 61.191 63.372 1.00 53.96 458 TYR B C 1
ATOM 6782 O O . TYR B 1 428 ? -26.074 60.572 63.391 1.00 59.47 458 TYR B O 1
ATOM 6791 N N . GLN B 1 429 ? -27.230 62.492 63.677 1.00 55.64 459 GLN B N 1
ATOM 6792 C CA . GLN B 1 429 ? -26.040 63.336 63.824 1.00 53.59 459 GLN B CA 1
ATOM 6793 C C . GLN B 1 429 ? -25.206 63.061 65.084 1.00 56.64 459 GLN B C 1
ATOM 6794 O O . GLN B 1 429 ? -24.078 63.566 65.172 1.00 53.11 459 GLN B O 1
ATOM 6800 N N . ASN B 1 430 ? -25.703 62.299 66.067 1.00 55.60 460 ASN B N 1
ATOM 6801 C CA . ASN B 1 430 ? -24.788 61.880 67.122 1.00 54.32 460 ASN B CA 1
ATOM 6802 C C . ASN B 1 430 ? -23.903 60.712 66.706 1.00 57.93 460 ASN B C 1
ATOM 6803 O O . ASN B 1 430 ? -22.978 60.363 67.450 1.00 53.96 460 ASN B O 1
ATOM 6808 N N . TYR B 1 431 ? -24.172 60.102 65.553 1.00 57.29 461 TYR B N 1
ATOM 6809 C CA . TYR B 1 431 ? -23.259 59.166 64.898 1.00 54.42 461 TYR B CA 1
ATOM 6810 C C . TYR B 1 431 ? -22.595 59.850 63.714 1.00 52.89 461 TYR B C 1
ATOM 6811 O O . TYR B 1 431 ? -22.569 59.338 62.597 1.00 53.60 461 TYR B O 1
ATOM 6820 N N . ILE B 1 432 ? -22.041 61.033 63.996 1.00 54.57 462 ILE B N 1
ATOM 6821 C CA . ILE B 1 432 ? -21.674 61.994 62.959 1.00 54.55 462 ILE B CA 1
ATOM 6822 C C . ILE B 1 432 ? -20.708 61.372 61.950 1.00 52.64 462 ILE B C 1
ATOM 6823 O O . ILE B 1 432 ? -19.836 60.562 62.296 1.00 51.01 462 ILE B O 1
ATOM 6828 N N . ASP B 1 433 ? -20.879 61.743 60.679 1.00 56.59 463 ASP B N 1
ATOM 6829 C CA . ASP B 1 433 ? -20.195 61.084 59.559 1.00 51.88 463 ASP B CA 1
ATOM 6830 C C . ASP B 1 433 ? -19.876 62.149 58.529 1.00 56.87 463 ASP B C 1
ATOM 6831 O O . ASP B 1 433 ? -20.794 62.723 57.933 1.00 61.62 463 ASP B O 1
ATOM 6836 N N . ARG B 1 434 ? -18.585 62.391 58.305 1.00 55.31 464 ARG B N 1
ATOM 6837 C CA . ARG B 1 434 ? -18.160 63.472 57.422 1.00 56.20 464 ARG B CA 1
ATOM 6838 C C . ARG B 1 434 ? -18.599 63.274 55.971 1.00 56.65 464 ARG B C 1
ATOM 6839 O O . ARG B 1 434 ? -18.566 64.233 55.190 1.00 57.56 464 ARG B O 1
ATOM 6847 N N . ASP B 1 435 ? -19.023 62.068 55.602 1.00 56.19 465 ASP B N 1
ATOM 6848 C CA . ASP B 1 435 ? -19.484 61.747 54.258 1.00 58.41 465 ASP B CA 1
ATOM 6849 C C . ASP B 1 435 ? -20.979 61.960 54.066 1.00 58.60 465 ASP B C 1
ATOM 6850 O O . ASP B 1 435 ? -21.489 61.669 52.978 1.00 61.28 465 ASP B O 1
ATOM 6855 N N . MET B 1 436 ? -21.693 62.405 55.084 1.00 56.08 466 MET B N 1
ATOM 6856 C CA . MET B 1 436 ? -23.109 62.662 54.848 1.00 57.45 466 MET B CA 1
ATOM 6857 C C . MET B 1 436 ? -23.306 64.115 54.435 1.00 56.67 466 MET B C 1
ATOM 6858 O O . MET B 1 436 ? -22.654 65.007 54.982 1.00 57.42 466 MET B O 1
ATOM 6863 N N . PRO B 1 437 ? -24.189 64.399 53.484 1.00 56.12 467 PRO B N 1
ATOM 6864 C CA . PRO B 1 437 ? -24.599 65.791 53.277 1.00 57.44 467 PRO B CA 1
ATOM 6865 C C . PRO B 1 437 ? -25.357 66.289 54.496 1.00 57.68 467 PRO B C 1
ATOM 6866 O O . PRO B 1 437 ? -26.024 65.519 55.193 1.00 57.49 467 PRO B O 1
ATOM 6870 N N . LEU B 1 438 ? -25.235 67.591 54.764 1.00 54.86 468 LEU B N 1
ATOM 6871 C CA . LEU B 1 438 ? -25.956 68.158 55.896 1.00 54.52 468 LEU B CA 1
ATOM 6872 C C . LEU B 1 438 ? -27.458 67.947 55.758 1.00 58.67 468 LEU B C 1
ATOM 6873 O O . LEU B 1 438 ? -28.154 67.754 56.765 1.00 58.27 468 LEU B O 1
ATOM 6878 N N . SER B 1 439 ? -27.967 67.954 54.524 1.00 55.28 469 SER B N 1
ATOM 6879 C CA . SER B 1 439 ? -29.392 67.739 54.299 1.00 56.18 469 SER B CA 1
ATOM 6880 C C . SER B 1 439 ? -29.875 66.432 54.913 1.00 57.25 469 SER B C 1
ATOM 6881 O O . SER B 1 439 ? -31.048 66.321 55.292 1.00 60.15 469 SER B O 1
ATOM 6884 N N . ALA B 1 440 ? -28.991 65.439 55.047 1.00 54.89 470 ALA B N 1
ATOM 6885 C CA . ALA B 1 440 ? -29.410 64.185 55.666 1.00 58.51 470 ALA B CA 1
ATOM 6886 C C . ALA B 1 440 ? -29.651 64.325 57.167 1.00 58.74 470 ALA B C 1
ATOM 6887 O O . ALA B 1 440 ? -30.402 63.528 57.738 1.00 58.36 470 ALA B O 1
ATOM 6889 N N . TYR B 1 441 ? -29.009 65.294 57.830 1.00 54.61 471 TYR B N 1
ATOM 6890 C CA . TYR B 1 441 ? -29.245 65.478 59.261 1.00 61.33 471 TYR B CA 1
ATOM 6891 C C . TYR B 1 441 ? -30.332 66.506 59.557 1.00 57.82 471 TYR B C 1
ATOM 6892 O O . TYR B 1 441 ? -31.051 66.377 60.558 1.00 60.59 471 TYR B O 1
ATOM 6901 N N . TYR B 1 442 ? -30.477 67.514 58.704 1.00 55.98 472 TYR B N 1
ATOM 6902 C CA . TYR B 1 442 ? -31.296 68.668 59.021 1.00 58.45 472 TYR B CA 1
ATOM 6903 C C . TYR B 1 442 ? -32.438 68.917 58.046 1.00 62.68 472 TYR B C 1
ATOM 6904 O O . TYR B 1 442 ? -33.394 69.603 58.425 1.00 61.82 472 TYR B O 1
ATOM 6913 N N . GLY B 1 443 ? -32.379 68.371 56.825 1.00 57.80 473 GLY B N 1
ATOM 6914 C CA . GLY B 1 443 ? -33.521 68.382 55.920 1.00 52.06 473 GLY B CA 1
ATOM 6915 C C . GLY B 1 443 ? -34.104 69.757 55.679 1.00 60.47 473 GLY B C 1
ATOM 6916 O O . GLY B 1 443 ? -33.384 70.711 55.362 1.00 59.44 473 GLY B O 1
ATOM 6917 N N . SER B 1 444 ? -35.430 69.862 55.856 1.00 63.64 474 SER B N 1
ATOM 6918 C CA . SER B 1 444 ? -36.137 71.129 55.651 1.00 66.04 474 SER B CA 1
ATOM 6919 C C . SER B 1 444 ? -35.668 72.220 56.603 1.00 67.30 474 SER B C 1
ATOM 6920 O O . SER B 1 444 ? -35.692 73.401 56.246 1.00 74.71 474 SER B O 1
ATOM 6923 N N . SER B 1 445 ? -35.269 71.861 57.821 1.00 63.80 475 SER B N 1
ATOM 6924 C CA . SER B 1 445 ? -34.886 72.872 58.797 1.00 64.99 475 SER B CA 1
ATOM 6925 C C . SER B 1 445 ? -33.556 73.554 58.484 1.00 63.90 475 SER B C 1
ATOM 6926 O O . SER B 1 445 ? -33.219 74.535 59.156 1.00 67.86 475 SER B O 1
ATOM 6929 N N . LEU B 1 446 ? -32.802 73.082 57.485 1.00 61.92 476 LEU B N 1
ATOM 6930 C CA . LEU B 1 446 ? -31.441 73.582 57.294 1.00 63.66 476 LEU B CA 1
ATOM 6931 C C . LEU B 1 446 ? -31.422 75.085 57.025 1.00 68.42 476 LEU B C 1
ATOM 6932 O O . LEU B 1 446 ? -30.545 75.795 57.530 1.00 73.81 476 LEU B O 1
ATOM 6937 N N . SER B 1 447 ? -32.384 75.594 56.251 1.00 67.65 477 SER B N 1
ATOM 6938 C CA . SER B 1 447 ? -32.423 77.032 55.986 1.00 69.24 477 SER B CA 1
ATOM 6939 C C . SER B 1 447 ? -32.577 77.830 57.269 1.00 71.64 477 SER B C 1
ATOM 6940 O O . SER B 1 447 ? -31.938 78.877 57.438 1.00 72.82 477 SER B O 1
ATOM 6943 N N . THR B 1 448 ? -33.429 77.353 58.180 1.00 66.81 478 THR B N 1
ATOM 6944 C CA . THR B 1 448 ? -33.621 78.034 59.456 1.00 68.57 478 THR B CA 1
ATOM 6945 C C . THR B 1 448 ? -32.331 78.058 60.266 1.00 73.11 478 THR B C 1
ATOM 6946 O O . THR B 1 448 ? -31.965 79.087 60.847 1.00 72.92 478 THR B O 1
ATOM 6950 N N . LEU B 1 449 ? -31.633 76.918 60.327 1.00 73.55 479 LEU B N 1
ATOM 6951 C CA . LEU B 1 449 ? -30.376 76.858 61.064 1.00 69.11 479 LEU B CA 1
ATOM 6952 C C . LEU B 1 449 ? -29.332 77.767 60.439 1.00 70.27 479 LEU B C 1
ATOM 6953 O O . LEU B 1 449 ? -28.519 78.364 61.152 1.00 72.36 479 LEU B O 1
ATOM 6958 N N . ILE B 1 450 ? -29.329 77.877 59.108 1.00 66.81 480 ILE B N 1
ATOM 6959 C CA . ILE B 1 450 ? -28.367 78.753 58.448 1.00 71.16 480 ILE B CA 1
ATOM 6960 C C . ILE B 1 450 ? -28.666 80.211 58.777 1.00 76.27 480 ILE B C 1
ATOM 6961 O O . ILE B 1 450 ? -27.751 81.005 59.034 1.00 77.47 480 ILE B O 1
ATOM 6966 N N . ALA B 1 451 ? -29.950 80.586 58.784 1.00 74.43 481 ALA B N 1
ATOM 6967 C CA . ALA B 1 451 ? -30.318 81.935 59.194 1.00 72.50 481 ALA B CA 1
ATOM 6968 C C . ALA B 1 451 ? -29.856 82.214 60.614 1.00 70.78 481 ALA B C 1
ATOM 6969 O O . ALA B 1 451 ? -29.297 83.279 60.893 1.00 72.45 481 ALA B O 1
ATOM 6971 N N . GLY B 1 452 ? -30.073 81.259 61.523 1.00 70.84 482 GLY B N 1
ATOM 6972 C CA . GLY B 1 452 ? -29.621 81.426 62.891 1.00 71.61 482 GLY B CA 1
ATOM 6973 C C . GLY B 1 452 ? -28.113 81.482 63.017 1.00 73.58 482 GLY B C 1
ATOM 6974 O O . GLY B 1 452 ? -27.588 82.080 63.961 1.00 75.77 482 GLY B O 1
ATOM 6975 N N . LYS B 1 453 ? -27.396 80.861 62.079 1.00 70.96 483 LYS B N 1
ATOM 6976 C CA . LYS B 1 453 ? -25.939 80.921 62.105 1.00 73.53 483 LYS B CA 1
ATOM 6977 C C . LYS B 1 453 ? -25.448 82.314 61.720 1.00 76.32 483 LYS B C 1
ATOM 6978 O O . LYS B 1 453 ? -24.590 82.888 62.405 1.00 72.12 483 LYS B O 1
ATOM 6984 N N . LYS B 1 454 ? -25.988 82.875 60.624 1.00 76.61 484 LYS B N 1
ATOM 6985 C CA . LYS B 1 454 ? -25.664 84.251 60.246 1.00 75.78 484 LYS B CA 1
ATOM 6986 C C . LYS B 1 454 ? -25.954 85.226 61.384 1.00 73.97 484 LYS B C 1
ATOM 6987 O O . LYS B 1 454 ? -25.174 86.154 61.629 1.00 74.28 484 LYS B O 1
ATOM 6993 N N . LYS B 1 455 ? -27.056 85.013 62.110 1.00 70.93 485 LYS B N 1
ATOM 6994 C CA . LYS B 1 455 ? -27.419 85.911 63.202 1.00 71.82 485 LYS B CA 1
ATOM 6995 C C . LYS B 1 455 ? -26.407 85.863 64.344 1.00 75.98 485 LYS B C 1
ATOM 6996 O O . LYS B 1 455 ? -25.996 86.911 64.851 1.00 79.54 485 LYS B O 1
ATOM 7002 N N . TRP B 1 456 ? -25.988 84.666 64.763 1.00 76.41 486 TRP B N 1
ATOM 7003 C CA . TRP B 1 456 ? -25.250 84.508 66.013 1.00 73.11 486 TRP B CA 1
ATOM 7004 C C . TRP B 1 456 ? -23.748 84.324 65.855 1.00 71.29 486 TRP B C 1
ATOM 7005 O O . TRP B 1 456 ? -23.035 84.351 66.863 1.00 75.81 486 TRP B O 1
ATOM 7016 N N . ASP B 1 457 ? -23.248 84.114 64.645 1.00 68.00 487 ASP B N 1
ATOM 7017 C CA . ASP B 1 457 ? -21.809 84.005 64.409 1.00 73.51 487 ASP B CA 1
ATOM 7018 C C . ASP B 1 457 ? -21.523 84.451 62.984 1.00 77.30 487 ASP B C 1
ATOM 7019 O O . ASP B 1 457 ? -21.120 83.655 62.128 1.00 76.15 487 ASP B O 1
ATOM 7024 N N . PRO B 1 458 ? -21.736 85.734 62.690 1.00 78.78 488 PRO B N 1
ATOM 7025 C CA . PRO B 1 458 ? -21.514 86.214 61.321 1.00 73.80 488 PRO B CA 1
ATOM 7026 C C . PRO B 1 458 ? -20.100 85.997 60.824 1.00 76.54 488 PRO B C 1
ATOM 7027 O O . PRO B 1 458 ? -19.899 85.833 59.613 1.00 80.68 488 PRO B O 1
ATOM 7031 N N . GLN B 1 459 ? -19.112 85.987 61.715 1.00 77.20 489 GLN B N 1
ATOM 7032 C CA . GLN B 1 459 ? -17.719 85.821 61.318 1.00 81.08 489 GLN B CA 1
ATOM 7033 C C . GLN B 1 459 ? -17.284 84.358 61.260 1.00 77.40 489 GLN B C 1
ATOM 7034 O O . GLN B 1 459 ? -16.124 84.084 60.920 1.00 72.84 489 GLN B O 1
ATOM 7040 N N . ASN B 1 460 ? -18.190 83.423 61.562 1.00 72.05 490 ASN B N 1
ATOM 7041 C CA . ASN B 1 460 ? -17.903 81.989 61.535 1.00 74.03 490 ASN B CA 1
ATOM 7042 C C . ASN B 1 460 ? -16.727 81.660 62.452 1.00 70.83 490 ASN B C 1
ATOM 7043 O O . ASN B 1 460 ? -15.771 80.979 62.072 1.00 68.39 490 ASN B O 1
ATOM 7048 N N . VAL B 1 461 ? -16.803 82.188 63.675 1.00 70.70 491 VAL B N 1
ATOM 7049 C CA . VAL B 1 461 ? -15.769 81.943 64.676 1.00 69.34 491 VAL B CA 1
ATOM 7050 C C . VAL B 1 461 ? -15.744 80.470 65.052 1.00 69.16 491 VAL B C 1
ATOM 7051 O O . VAL B 1 461 ? -14.678 79.847 65.132 1.00 65.86 491 VAL B O 1
ATOM 7055 N N . PHE B 1 462 ? -16.928 79.898 65.288 1.00 70.42 492 PHE B N 1
ATOM 7056 C CA . PHE B 1 462 ? -17.099 78.511 65.705 1.00 67.37 492 PHE B CA 1
ATOM 7057 C C . PHE B 1 462 ? -17.448 77.664 64.482 1.00 68.54 492 PHE B C 1
ATOM 7058 O O . PHE B 1 462 ? -18.582 77.715 63.993 1.00 66.80 492 PHE B O 1
ATOM 7066 N N . ASN B 1 463 ? -16.486 76.873 64.001 1.00 64.31 493 ASN B N 1
ATOM 7067 C CA . ASN B 1 463 ? -16.704 76.072 62.806 1.00 66.88 493 ASN B CA 1
ATOM 7068 C C . ASN B 1 463 ? -15.903 74.778 62.879 1.00 66.16 493 ASN B C 1
ATOM 7069 O O . ASN B 1 463 ? -14.924 74.658 63.621 1.00 64.58 493 ASN B O 1
ATOM 7074 N N . PHE B 1 464 ? -16.332 73.824 62.063 1.00 63.81 494 PHE B N 1
ATOM 7075 C CA . PHE B 1 464 ? -15.698 72.520 61.927 1.00 62.06 494 PHE B CA 1
ATOM 7076 C C . PHE B 1 464 ? -16.244 71.887 60.650 1.00 58.63 494 PHE B C 1
ATOM 7077 O O . PHE B 1 464 ? -17.152 72.443 60.025 1.00 59.53 494 PHE B O 1
ATOM 7085 N N . PRO B 1 465 ? -15.689 70.738 60.201 1.00 59.43 495 PRO B N 1
ATOM 7086 C CA . PRO B 1 465 ? -16.074 70.243 58.864 1.00 57.01 495 PRO B CA 1
ATOM 7087 C C . PRO B 1 465 ? -17.570 70.113 58.603 1.00 55.09 495 PRO B C 1
ATOM 7088 O O . PRO B 1 465 ? -17.967 70.112 57.435 1.00 58.34 495 PRO B O 1
ATOM 7092 N N . GLN B 1 466 ? -18.416 70.025 59.631 1.00 56.66 496 GLN B N 1
ATOM 7093 C CA . GLN B 1 466 ? -19.863 69.985 59.404 1.00 54.35 496 GLN B CA 1
ATOM 7094 C C . GLN B 1 466 ? -20.605 70.946 60.329 1.00 60.20 496 GLN B C 1
ATOM 7095 O O . GLN B 1 466 ? -21.712 70.654 60.801 1.00 57.78 496 GLN B O 1
ATOM 7101 N N . SER B 1 467 ? -20.020 72.113 60.601 1.00 60.32 497 SER B N 1
ATOM 7102 C CA . SER B 1 467 ? -20.772 73.146 61.298 1.00 60.22 497 SER B CA 1
ATOM 7103 C C . SER B 1 467 ? -21.817 73.739 60.358 1.00 62.20 497 SER B C 1
ATOM 7104 O O . SER B 1 467 ? -21.728 73.618 59.130 1.00 60.46 497 SER B O 1
ATOM 7107 N N . ILE B 1 468 ? -22.835 74.359 60.945 1.00 63.05 498 ILE B N 1
ATOM 7108 C CA . ILE B 1 468 ? -23.871 74.960 60.097 1.00 65.19 498 ILE B CA 1
ATOM 7109 C C . ILE B 1 468 ? -23.242 76.046 59.231 1.00 65.57 498 ILE B C 1
ATOM 7110 O O . ILE B 1 468 ? -22.406 76.837 59.729 1.00 65.53 498 ILE B O 1
ATOM 7115 N N . PRO B 1 469 ? -23.568 76.115 57.948 1.00 63.05 499 PRO B N 1
ATOM 7116 C CA . PRO B 1 469 ? -22.917 77.065 57.037 1.00 66.98 499 PRO B CA 1
ATOM 7117 C C . PRO B 1 469 ? -23.470 78.477 57.192 1.00 72.22 499 PRO B C 1
ATOM 7118 O O . PRO B 1 469 ? -24.410 78.731 57.943 1.00 73.83 499 PRO B O 1
ATOM 7122 N N . LEU B 1 470 ? -22.869 79.403 56.438 1.00 76.74 500 LEU B N 1
ATOM 7123 C CA . LEU B 1 470 ? -23.310 80.793 56.434 1.00 78.76 500 LEU B CA 1
ATOM 7124 C C . LEU B 1 470 ? -24.146 81.178 55.217 1.00 84.30 500 LEU B C 1
ATOM 7125 O O . LEU B 1 470 ? -24.946 82.115 55.312 1.00 87.40 500 LEU B O 1
ATOM 7130 N N . LYS B 1 471 ? -24.000 80.492 54.088 1.00 78.94 501 LYS B N 1
ATOM 7131 C CA . LYS B 1 471 ? -24.758 80.822 52.890 1.00 89.89 501 LYS B CA 1
ATOM 7132 C C . LYS B 1 471 ? -25.752 79.713 52.553 1.00 95.40 501 LYS B C 1
ATOM 7133 O O . LYS B 1 471 ? -25.409 78.523 52.605 1.00 93.20 501 LYS B O 1
ATOM 7139 N N . HIS B 1 472 ? -26.980 80.114 52.209 1.00 96.78 502 HIS B N 1
ATOM 7140 C CA . HIS B 1 472 ? -28.020 79.168 51.817 1.00 98.13 502 HIS B CA 1
ATOM 7141 C C . HIS B 1 472 ? -27.684 78.543 50.468 1.00 102.34 502 HIS B C 1
ATOM 7142 O O . HIS B 1 472 ? -27.139 79.198 49.576 1.00 102.72 502 HIS B O 1
ATOM 7149 N N . HIS B 1 473 ? -28.037 77.272 50.315 1.00 105.76 503 HIS B N 1
ATOM 7150 C CA . HIS B 1 473 ? -27.756 76.517 49.099 1.00 101.42 503 HIS B CA 1
ATOM 7151 C C . HIS B 1 473 ? -28.474 77.092 47.864 1.00 97.64 503 HIS B C 1
ATOM 7152 O O . HIS B 1 473 ? -29.319 77.986 47.970 1.00 96.99 503 HIS B O 1
#

B-factor: mean 63.36, std 10.38, range [38.43, 114.16]

Secondary structure (DSSP, 8-state):
--HHHHHHHHT-EEE-TTSHHHHHHT--SB-SS----SEEEE-SSHHHHHHHHHHHHHHT--EEEESS---TT-GGGTSSSS-EEEE-TT---EEEETTTTEEEEETT-BHHHHHHHHHHHHSEE----S-TT-BHHHHHHH----TTHHHH--SGGGEEEEEEE-TTS-EEEEESSTTHHHHHHHHHH-SSTT-EEEEEEEE-EE--S-EEEEEEEEE-GGGHHHHHHHHHHHHTT--TTEEEEEEE-TTSEEEEEEEESS-GGGTHHHHHHHHHHS-S--EEEEEEE-HHHHHHHTTT--TTS-GGGGGSPPP--B-EEEEEEEE-TT---HHHHHHHHHHHTT--SEEEEEEE--TTSSGGGSPTTSSS----S-SEEEEEEEE-SSGGGHHHHHHHHHHHHHHHHTTS-S---GGG--TTS-HHHHHGGGHHHHHHHHHHH-TT--S--TTSPPSSPP-/--HHHHHHTTT-EEE-TTSHHHHHHT--SB-S-----SEEEE-SSHHHHHHHHHHHHHHT--EEEESS---TT-GGGTSSTTPEEEE-TT---EEEETTTTEEEEETT-BHHHHHHHHHHHHSEE----S-TT-BHHHHHHH----TTHHHH--TGGGEEEEEEE-TTS-EEEEESSS-HHHHHHHHHH-SSTT-EEEEEEEE-EE--S-EEEEEEEEE-GGGHHHHHHHHHHHHTT--TTEEEEEEE-TTSEEEEEEEESS-GGGTHHHHHHHHHHSPS--EEEEEEE-HHHHHHHTTT--TTS-GGGGG------B-EEEEEEEE-TT---HHHHHHHHHHHTT--SEEEEEEE--TTSHHHHSPTTSSS----S-SEEEEEEEE-SSGGGHHHHHHHHHHHHHHHHHHS-S---GGG--TTS-THHHHGGGHHHHHHHHHHH-TT--S--TTS--SS--

Nearest PDB structures (foldseek):
  6eo5-assembly2_B  TM=1.001E+00  e=1.371E-99  Physcomitrium patens
  6eo4-assembly2_B  TM=1.001E+00  e=1.238E-97  Physcomitrium patens
  5l6f-assembly1_A  TM=8.973E-01  e=2.884E-42  Thermothelomyces thermophilus ATCC 42464
  3rja-assembly1_A  TM=9.129E-01  e=8.443E-41  Microdochium nivale
  4pzf-assembly1_A  TM=9.184E-01  e=1.319E-36  Eschscholzia californica

CATH classification: 3.30.465.10

Organism: Physcomitrium patens (NCBI:txid3218)

InterPro domains:
  IPR006094 FAD linked oxidase, N-terminal [PF01565] (78-215)
  IPR012951 Berberine/berberine-like [PF08031] (457-499)
  IPR016166 FAD-binding domain, PCMH-type [PS51387] (74-248)
  IPR016167 FAD-binding, type PCMH, subdomain 1 [G3DSA:3.30.43.10] (37-128)
  IPR016169 FAD-binding, type PCMH, subdomain 2 [G3DSA:3.30.465.10] (141-498)
  IPR036318 FAD-binding, type PCMH-like superfamily [SSF56176] (55-247)
  IPR050416 FAD-linked Oxidoreductases in Biosynthetic Pathways [PTHR42973] (22-498)

Sequence (925 aa):
TTLKQCLAKGGARTAFPGTSEYSTARLAYNLRERYAPSAFVFPTTVAQVQNAVFCAKQVGVGIVPRGGGHSYEDYSLGGRDGVLVVDMEGFKQFSYNKAAKTAVVGAGFRLGPLYLALWNAGKVTIPAGNCPTVGIAGHALGGGWGFSSRKFGLVTDNILEVQLVAANGTVVTANAQKNKDLYFAIRGAGATSYGIVTQFTFRVHDVSAPVTHFKYRWNDKAVLFKNFKSFQSWGLNVPAEISAAFYMDPSGVSWLEGTYLGKKTSLLPLVKTFLASAAPNPTRVEEELNWIQLILVNWNYPSNTNPNQLNNVPFTTNTFKAKSIYVNGPGLSDAGINAMINAMNTGSNAYFIYNLYGSQSAINKVVPGETAFIHRNSLYSIQMVASWSNDNNAVTQTSYITRYWKVVRTYATGQAYQNYIDRDMPLSAYYGSSLSTLIAGKKKWDPQNVFNFPQSIPLKHHHTTLKQCLAKGGARTAFPGTSEYSTARLAYNLRERYAPSAFVFPTTVAQVQNAVFCAKQVGVGIVPRGGGHSYEDYSLGGRDGVLVVDMEGFKQFSYNKAAKTAVVGAGFRLGPLYLALWNAGKVTIPAGNCPTVGIAGHALGGGWGFSSRKFGLVTDNILEVQLVAANGTVVTANAQKNKDLYFAIRGAGATSYGIVTQFTFRVHDVSAPVTHFKYRWNDKAVLFKNFKSFQSWGLNVPAEISAAFYMDPSGVSWLEGTYLGKKTSLLPLVKTFLASAAPNPTRVEEELNWIQLILVNWNYPSNTNPNQLNNVPFTTNTFKAKSIYVNGPGLSDAGINAMINAMNTGSNAYFIYNLYGSQSAINKVVPGETAFIHRNSLYSIQMVASWSNDNNAVTQTSYITRYWKVVRTYATGQAYQNYIDRDMPLSAYYGSSLSTLIAGKKKWDPQNVFNFPQSIPLKHH

Foldseek 3Di:
DDLVVQLVVQPFDKDAPPDPVQVVVQDAQAPADSAAERMETEDLDLSSQLSNLVSCVVNVAFEFEDALRHFLQSCLSPQHHHHYRYYDLNQADWDADVVVQKMKGWQRAFQLVQQVVQCVVAQKAAQAAQDLSHTLQLCLQAWGHYQLCQPRNTSLVFFQKWWFQFNVGDIAIEGVPGPLLVNQCSSRAVGQLGGGTTMTMGRIGHQADKKKKKKWKDQAQVQQLQLVVLCLVLLQDQASQKWWKWKAALRRMIMIIIMGSDDLVPCCVSCVSSQVRGDPDTDIDMDIAGDLLVSQVSVPDHSPDDSCVSVPPDSHHFHKAKWKFFAAPSGFDSVLSVLLSVLRNVDHQKMKMKTAHYPNGPQLVDDAPSHQFHPNGTGIMMMIIHGDDDCVCVVVRVVSSVVSVVSNCVGGPLAGRCSRPHLPRDVCNRRPPCLQSNLVSSCVGPVVSSGDHSDHRDNDDDD/DALVVLLVVLPWDKAAPPDVVQVVVQDAQAPQDSARERMETEDLDLVSQLSNLVSCVVNVAFEFEDALRHQLQSCLSPQHHHHYRYYHLNQADWDADPVVQKMKGWQRAFQLVQQVRQCVVAQKAAAADQDLSHTPNLCLQAWGHYQLCQPRNTSLVFFQKWWFQFSVGDIDIDGVPGPLLVNQCSSRAVGQLGGGITMTMGRIGHQADKKKKKKWKDQAQVQQLQLVVLVLQLLQDQASQKWKKWKDALRRMIMIIIMGSDDPVVCCVSCVSSQVRGDHDTPMDMDIAGPLLVSQVSVVHHSPDDSCVSVPPDSHHFHKAKWKFFAAPSGFDSVLSVLLSVLRNVDHQKMKMKIAHYDNGPHLVPDAPSHQAHPNGTGIMMMIIHGDPDVVCVVVRVVSSVVSCVSNCVRGPLAGRCSRPHLPRDVCNGRPPCLVSSLVSSCVRPVPSSGDHSDRRDNDDD

Solvent-accessible surface area: 33939 Å² total; per-residue (Å²): 130,79,14,130,100,2,3,71,166,29,56,16,140,46,5,26,75,83,56,78,98,12,66,103,12,79,97,5,43,1,42,63,53,157,29,36,4,26,0,0,1,17,0,89,62,52,68,23,0,56,24,0,0,113,0,0,89,99,55,66,40,18,0,0,26,18,13,8,9,33,29,37,9,2,16,17,4,0,3,66,100,30,2,0,0,0,6,4,69,37,10,98,68,65,60,52,74,158,96,45,120,22,1,41,0,0,1,1,14,53,2,0,35,2,8,8,25,0,30,111,49,30,103,7,0,1,0,4,6,49,41,2,20,20,4,0,12,36,24,0,12,6,0,0,18,1,18,3,0,0,86,36,3,0,0,0,42,9,3,58,42,1,51,2,0,3,7,118,19,80,62,10,26,1,24,57,144,117,42,138,54,1,17,29,4,0,37,1,4,2,48,14,2,2,3,0,9,2,32,0,23,0,86,4,40,99,6,55,65,57,4,0,6,0,34,1,102,17,118,67,123,86,25,1,57,99,0,0,81,4,1,10,62,11,0,63,118,2,43,22,55,0,2,0,7,0,29,1,15,10,76,0,19,0,43,0,22,0,0,23,36,15,130,74,132,52,0,97,82,50,0,119,81,0,56,83,57,5,3,103,138,36,78,156,69,21,51,81,10,56,5,4,48,1,13,0,21,11,89,130,47,86,28,133,29,89,51,82,51,1,78,108,22,90,67,88,54,40,23,3,13,2,0,0,0,0,1,58,46,97,14,7,62,69,64,1,0,67,23,0,14,50,12,1,62,80,25,72,92,10,61,0,43,0,9,0,0,2,80,46,0,27,0,26,136,40,94,103,63,99,9,0,3,48,2,11,124,5,5,0,0,0,14,0,2,0,13,14,122,74,115,119,70,23,80,57,20,46,5,6,0,3,53,1,2,6,16,1,25,73,79,23,19,22,56,0,6,11,39,26,23,0,38,21,2,16,31,58,7,1,19,30,118,10,10,68,76,1,2,48,12,0,89,133,42,1,78,144,52,22,0,38,23,43,10,15,2,47,47,154,83,92,191,121,84,15,117,102,0,0,66,157,26,62,12,134,39,5,31,77,84,61,81,108,14,75,102,12,49,89,4,45,1,64,61,49,133,27,37,2,35,0,0,0,18,0,89,62,55,68,21,0,58,23,0,1,116,0,0,90,89,54,63,39,19,0,0,26,18,12,10,7,30,27,34,7,2,17,18,5,0,3,68,100,28,1,0,0,0,5,4,56,37,6,98,62,64,64,43,74,152,102,56,74,25,3,40,0,0,1,0,14,52,2,0,31,2,9,10,24,0,28,112,49,28,102,0,0,2,0,4,8,52,39,4,21,21,4,0,13,36,25,0,11,6,0,0,18,1,20,2,0,0,88,32,3,0,0,0,25,0,2,60,41,2,52,1,0,4,6,115,19,72,64,10,29,0,25,53,147,113,38,138,51,1,20,26,3,0,17,1,4,3,49,13,2,2,2,0,9,2,35,1,26,0,96,4,33,88,6,61,65,66,4,0,9,0,51,0,86,18,110,65,122,90,21,1,67,114,0,0,85,4,1,12,65,10,1,63,114,1,42,22,57,0,2,0,9,0,28,0,17,10,79,0,13,0,43,0,26,0,0,24,38,15,123,85,120,43,4,107,97,48,0,130,92,0,42,87,63,5,5,101,139,35,87,148,76,41,62,76,9,51,4,5,43,0,10,0,21,10,93,146,45,85,20,135,28,96,49,83,52,2,74,104,20,96,58,96,48,42,27,4,12,2,0,0,0,0,1,61,40,102,14,7,63,67,62,1,0,62,24,1,16,21,11,1,49,76,25,72,90,9,63,0,42,0,9,0,0,4,81,50,0,26,0,26,145,30,102,107,61,88,7,0,3,47,1,9,118,3,5,1,0,0,12,0,2,0,12,13,123,85,113,129,62,26,85,65,13,42,5,4,0,3,47,2,2,7,18,1,25,73,79,20,22,24,52,0,5,13,38,25,25,0,27,19,2,15,26,58,5,2,18,29,117,18,15,66,75,1,2,51,9,0,91,132,42,1,79,144,54,24,0,38,24,41,10,14,3,40,47,173,86,110

=== Feature glossary ===
The features interleaved in this record are:

— What the protein is —

Sequence gives the chain of amino acids in standard one-letter code (A=alanine, C=cysteine, …, Y=tyrosine), read N→C. It is the only feature that is directly encoded by the gene; all structural features are derived from the folded form of this sequence.

Database cross-references. InterPro integrates a dozen domain/family signature databases into unified entries with residue-range hits. GO terms attach function/process/location labels with evidence codes. CATH codes position the fold in a four-level structural taxonomy. Organism is the NCBI-taxonomy species name.

— Where its atoms are —

Atomic coordinates in PDBx/mmCIF format — the same representation the Protein Data Bank distributes. Each line of the _atom_site loop places one backbone atom in Cartesian space (units: ångströms, origin: arbitrary).

The six renders are orthographic views along the three Cartesian axes in both directions. Representation (cartoon, sticks, or surface) and color scheme (sequence-rainbow or by-chain) vary across proteins so the training set covers all the common visualization conventions.

— Local backbone conformation —

Eight-state secondary structure (DSSP): H is the canonical α-helix, G the tighter 3₁₀-helix, I the wider π-helix; E/B are β-structure, T and S are turns and bends, and '-' is everything else. DSSP derives these from the pattern of main-chain N–H···O=C hydrogen bonds, not from the sequence.

P-SEA three-state annotation labels each residue as helix, strand, or coil based purely on the geometry of the Cα trace. It serves as a fallback when the full backbone (and thus DSSP) is unavailable.

The φ/ψ torsion pair specifies the backbone conformation at each residue. φ rotates about the N–Cα bond, ψ about the Cα–C bond. Steric clashes forbid most of the (φ, ψ) plane — the allowed regions (α-helix basin, β-sheet basin, left-handed helix) are the Ramachandran-allowed regions.

— Global shape and packing —

The geometric summary reports three shape descriptors. Rg (radius of gyration) measures how spread out the Cα atoms are about their centre of mass; compact globular proteins have small Rg, elongated or unfolded ones large. Cα contacts (<8 Å, |i−j|>4) count long-range residue pairs in spatial proximity — high for tightly packed folds, near zero for rods or random coil. The bounding-box extents give the protein's footprint along x, y, z in Å.

Solvent-accessible surface area (SASA) is the area in Å² traced out by the centre of a 1.4 Å probe sphere (a water molecule) rolled over the protein's van der Waals surface (Shrake–Rupley / Lee–Richards construction). Buried residues have near-zero SASA; fully exposed residues can exceed 200 Å². The total SASA scales roughly with the number of surface residues.

The contact map is a binary N×N matrix image: pixel (i, j) is dark where Cα_i and Cα_j are within 8 Å and |i−j|>4. Because the |i−j|>4 filter removes local helical contacts, off-diagonal stripes parallel to the main diagonal indicate parallel β-sheets; stripes perpendicular to it indicate antiparallel β-sheets. The Ramachandran plot scatters every residue's (φ, ψ) pair against the sterically allowed regions. The PAE heatmap renders the predicted-aligned-error matrix.

— Structural neighborhood —

3Di is Foldseek's structural alphabet. Each residue is assigned one of twenty discrete states based on how its Cα sits relative to its spatial (not sequential) neighbors. Aligning 3Di strings finds structural homologs roughly as well as full 3D superposition, but orders of magnitude faster.

Nearest PDB neighbors are the top structural matches found by Foldseek when searching this structure against the entire Protein Data Bank. Each hit reports a TM-score (0 to 1; >0.5 almost always implies the same fold) and an E-value. These are *structural* homologs — they may share no detectable sequence similarity.

— Confidence and disorder —

For AlphaFold models, the B-factor field carries pLDDT — the model's own estimate of local accuracy on a 0–100 scale. Regions with pLDDT<50 should be treated as essentially unmodeled; they often correspond to intrinsically disordered segments.

Crystallographic B-factors measure how much each atom's electron density is smeared out, in Å². They rise in mobile loops and surface residues and fall in the buried interior. In AlphaFold models this column is repurposed to hold pLDDT instead.

Predicted aligned error is AlphaFold's pairwise confidence. Unlike pLDDT (per-residue), PAE is per-residue-pair and captures whether two parts of the structure are correctly placed relative to each other. Units are ångströms of expected positional error.